Protein AF-0000000080019064 (afdb_homodimer)

Secondary structure (DSSP, 8-state):
-------------PEEEE-TTS-EEEEEE-SSS-EEEEEEES--GGG--GGGTTHHHHHHHHTTS--SSS-TTHHHHHHHHTT-EEEEEE-SS-EEEEEEE-GGGHHHHHHHHHHHHHS----HHHHHHHHHHHHHHHHHHHT-HHHHHHHHHHHHH-SSSGGGS-SS--HHHHHH--HHHHHHHHHHH--GGGEEEEEEESS-HHHHHHHHHHHHHHH--------PPPP-PPPPPPPSS-EEEEEE-TT-SSEEEEEEEEEE-GGGGGGTHHHHHHHHHHHSSTTSHHIIIIIIIS--EEEEEEEEEE-SSEEEEEEEEEE-GGGHHHHHHHHHHHHHHHHHSPPPHHHHHHHHHHHHHHHHHTTSSHHHHHHHHHHHHHHTS-SHHHHTHHHHHHT--HHHHHHHHHHH--TTS-EEEEEE--/-------------PEEEE-TTS-EEEEEE-SSS-EEEEEEES--GGG--GGGTTHHHHHHHHTTS--SSS-TTHHHHHHHHTT-EEEEEE-SS-EEEEEEE-GGGHHHHHHHHHHHHHS----HHHHHHHHHHHHHHHHHHHT-HHHHHHHHHHHHH-SSSGGGS-SS--HHHHHH--HHHHHHHHHHH--GGGEEEEEEESS-HHHHHHHHHHHHHHH--------PPPP-PPPPPPPSS-EEEEEE-TT-SSEEEEEEEEEE-GGGGGGTHHHHHHHHHHHSSTTSHHIIIIIIIS---SEEEEEEEE-SSEEEEEEEEEE-GGGHHHHHHHHHHHHHHHHHSPPPHHHHHHHHHHHHHHHHHTTSSHHHHHHHHHHHHHHTS-SHHHHTHHHHHHT--HHHHHHHHHHH--TTS-EEEEEE--

Radius of gyration: 27.3 Å; Cα contacts (8 Å, |Δi|>4): 1750; chains: 2; bounding box: 77×73×59 Å

Nearest PDB structures (foldseek):
  8iao-assembly1_Aa  TM=9.321E-01  e=4.683E-34  Mus musculus
  8iao-assembly1_AA  TM=9.351E-01  e=6.986E-33  Mus musculus
  8ic5-assembly1_Aa  TM=9.391E-01  e=1.857E-32  Mus musculus
  8ic5-assembly1_AA  TM=9.286E-01  e=1.393E-32  Mus musculus
  1hr8-assembly5_E  TM=8.886E-01  e=1.824E-25  Saccharomyces cerevisiae

InterPro domains:
  IPR001431 Peptidase M16, zinc-binding site [PS00143] (44-67)
  IPR007863 Peptidase M16, C-terminal [PF05193] (177-358)
  IPR011249 Metalloenzyme, LuxS/M16 peptidase-like [SSF63411] (14-221)
  IPR011249 Metalloenzyme, LuxS/M16 peptidase-like [SSF63411] (249-425)
  IPR011765 Peptidase M16, N-terminal [PF00675] (27-170)
  IPR050361 Mitochondrial Processing Peptidase/Ubiquinol-cytochrome c Reductase Complex [PTHR11851] (15-423)

Structure (mmCIF, N/CA/C/O backbone):
data_AF-0000000080019064-model_v1
#
loop_
_entity.id
_entity.type
_entity.pdbx_description
1 polymer 'Insulinase family protein'
#
loop_
_atom_site.group_PDB
_atom_site.id
_atom_site.type_symbol
_atom_site.label_atom_id
_atom_site.label_alt_id
_atom_site.label_comp_id
_atom_site.label_asym_id
_atom_site.label_entity_id
_atom_site.label_seq_id
_atom_site.pdbx_PDB_ins_code
_atom_site.Cartn_x
_atom_site.Cartn_y
_atom_site.Cartn_z
_atom_site.occupancy
_atom_site.B_iso_or_equiv
_atom_site.auth_seq_id
_atom_site.auth_comp_id
_atom_site.auth_asym_id
_atom_site.auth_atom_id
_atom_site.pdbx_PDB_model_num
ATOM 1 N N . MET A 1 1 ? -31.516 -6.898 30.344 1 21.09 1 MET A N 1
ATOM 2 C CA . MET A 1 1 ? -30.219 -7.547 30.281 1 21.09 1 MET A CA 1
ATOM 3 C C . MET A 1 1 ? -29.141 -6.559 29.859 1 21.09 1 MET A C 1
ATOM 5 O O . MET A 1 1 ? -29.25 -5.914 28.812 1 21.09 1 MET A O 1
ATOM 9 N N . THR A 1 2 ? -28.391 -5.973 30.703 1 25.16 2 THR A N 1
ATOM 10 C CA . THR A 1 2 ? -27.422 -4.891 30.609 1 25.16 2 THR A CA 1
ATOM 11 C C . THR A 1 2 ? -26.297 -5.258 29.641 1 25.16 2 THR A C 1
ATOM 13 O O . THR A 1 2 ? -25.641 -6.281 29.812 1 25.16 2 THR A O 1
ATOM 16 N N . SER A 1 3 ? -26.422 -4.988 28.406 1 30.47 3 SER A N 1
ATOM 17 C CA . SER A 1 3 ? -25.453 -5.238 27.344 1 30.47 3 SER A CA 1
ATOM 18 C C . SER A 1 3 ? -24.031 -4.965 27.812 1 30.47 3 SER A C 1
ATOM 20 O O . SER A 1 3 ? -23.703 -3.857 28.25 1 30.47 3 SER A O 1
ATOM 22 N N . THR A 1 4 ? -23.453 -5.867 28.516 1 35.69 4 THR A N 1
ATOM 23 C CA . THR A 1 4 ? -22.094 -5.848 29.047 1 35.69 4 THR A CA 1
ATOM 24 C C . THR A 1 4 ? -21.094 -5.402 27.969 1 35.69 4 THR A C 1
ATOM 26 O O . THR A 1 4 ? -20.969 -6.051 26.938 1 35.69 4 THR A O 1
ATOM 29 N N . LEU A 1 5 ? -20.938 -4.18 27.828 1 37.5 5 LEU A N 1
ATOM 30 C CA . LEU A 1 5 ? -19.891 -3.561 27.031 1 37.5 5 LEU A CA 1
ATOM 31 C C . LEU A 1 5 ? -18.547 -4.281 27.219 1 37.5 5 LEU A C 1
ATOM 33 O O . LEU A 1 5 ? -18.016 -4.328 28.328 1 37.5 5 LEU A O 1
ATOM 37 N N . VAL A 1 6 ? -18.359 -5.289 26.688 1 40.19 6 VAL A N 1
ATOM 38 C CA . VAL A 1 6 ? -17.062 -5.961 26.719 1 40.19 6 VAL A CA 1
ATOM 39 C C . VAL A 1 6 ? -15.938 -4.93 26.656 1 40.19 6 VAL A C 1
ATOM 41 O O . VAL A 1 6 ? -15.836 -4.172 25.688 1 40.19 6 VAL A O 1
ATOM 44 N N . LYS A 1 7 ? -15.391 -4.434 27.828 1 46.19 7 LYS A N 1
ATOM 45 C CA . LYS A 1 7 ? -14.258 -3.521 27.953 1 46.19 7 LYS A CA 1
ATOM 46 C C . LYS A 1 7 ? -13.023 -4.078 27.25 1 46.19 7 LYS A C 1
ATOM 48 O O . LYS A 1 7 ? -12.602 -5.203 27.516 1 46.19 7 LYS A O 1
ATOM 53 N N . PHE A 1 8 ? -12.695 -3.576 26.156 1 55.03 8 PHE A N 1
ATOM 54 C CA . PHE A 1 8 ? -11.461 -3.963 25.484 1 55.03 8 PHE A CA 1
ATOM 55 C C . PHE A 1 8 ? -10.25 -3.656 26.359 1 55.03 8 PHE A C 1
ATOM 57 O O . PHE A 1 8 ? -10.148 -2.564 26.922 1 55.03 8 PHE A O 1
ATOM 64 N N . PRO A 1 9 ? -9.594 -4.719 26.969 1 59.22 9 PRO A N 1
ATOM 65 C CA . PRO A 1 9 ? -8.375 -4.391 27.719 1 59.22 9 PRO A CA 1
ATOM 66 C C . PRO A 1 9 ? -7.473 -3.408 26.969 1 59.22 9 PRO A C 1
ATOM 68 O O . PRO A 1 9 ? -7.414 -3.432 25.734 1 59.22 9 PRO A O 1
ATOM 71 N N . ARG A 1 10 ? -7.082 -2.418 27.656 1 70.06 10 ARG A N 1
ATOM 72 C CA . ARG A 1 10 ? -6.238 -1.379 27.078 1 70.06 10 ARG A CA 1
ATOM 73 C C . ARG A 1 10 ? -4.918 -1.962 26.578 1 70.06 10 ARG A C 1
ATOM 75 O O . ARG A 1 10 ? -4.133 -2.492 27.359 1 70.06 10 ARG A O 1
ATOM 82 N N . LEU A 1 11 ? -4.785 -2.008 25.219 1 71.12 11 LEU A N 1
ATOM 83 C CA . LEU A 1 11 ? -3.59 -2.52 24.562 1 71.12 11 LEU A CA 1
ATOM 84 C C . LEU A 1 11 ? -2.43 -1.536 24.703 1 71.12 11 LEU A C 1
ATOM 86 O O . LEU A 1 11 ? -1.265 -1.931 24.625 1 71.12 11 LEU A O 1
ATOM 90 N N . ASN A 1 12 ? -2.809 -0.335 25.062 1 80.25 12 ASN A N 1
ATOM 91 C CA . ASN A 1 12 ? -1.862 0.77 24.938 1 80.25 12 ASN A CA 1
ATOM 92 C C . ASN A 1 12 ? -1.61 1.436 26.297 1 80.25 12 ASN A C 1
ATOM 94 O O . ASN A 1 12 ? -2.553 1.729 27.031 1 80.25 12 ASN A O 1
ATOM 98 N N . ALA A 1 13 ? -0.424 1.607 26.688 1 86.5 13 ALA A N 1
ATOM 99 C CA . ALA A 1 13 ? -0.074 2.311 27.922 1 86.5 13 ALA A CA 1
ATOM 100 C C . ALA A 1 13 ? 1.113 3.244 27.688 1 86.5 13 ALA A C 1
ATOM 102 O O . ALA A 1 13 ? 2.148 3.109 28.344 1 86.5 13 ALA A O 1
ATOM 103 N N . PRO A 1 14 ? 0.865 4.223 26.828 1 95.06 14 PRO A N 1
ATOM 104 C CA . PRO A 1 14 ? 1.975 5.148 26.594 1 95.06 14 PRO A CA 1
ATOM 105 C C . PRO A 1 14 ? 2.18 6.133 27.734 1 95.06 14 PRO A C 1
ATOM 107 O O . PRO A 1 14 ? 1.25 6.391 28.5 1 95.06 14 PRO A O 1
ATOM 110 N N . LYS A 1 15 ? 3.406 6.594 27.906 1 97.06 15 LYS A N 1
ATOM 111 C CA . LYS A 1 15 ? 3.719 7.684 28.828 1 97.06 15 LYS A CA 1
ATOM 112 C C . LYS A 1 15 ? 3.838 9.016 28.078 1 97.06 15 LYS A C 1
ATOM 114 O O . LYS A 1 15 ? 4.523 9.102 27.062 1 97.06 15 LYS A O 1
ATOM 119 N N . LEU A 1 16 ? 3.105 9.961 28.594 1 96.75 16 LEU A N 1
ATOM 120 C CA . LEU A 1 16 ? 3.166 11.312 28.031 1 96.75 16 LEU A CA 1
ATOM 121 C C . LEU A 1 16 ? 4.047 12.211 28.906 1 96.75 16 LEU A C 1
ATOM 123 O O . LEU A 1 16 ? 3.91 12.227 30.125 1 96.75 16 LEU A O 1
ATOM 127 N N . HIS A 1 17 ? 5.027 12.836 28.266 1 96.69 17 HIS A N 1
ATOM 128 C CA . HIS A 1 17 ? 5.941 13.75 28.938 1 96.69 17 HIS A CA 1
ATOM 129 C C . HIS A 1 17 ? 6.023 15.086 28.203 1 96.69 17 HIS A C 1
ATOM 131 O O . HIS A 1 17 ? 6.352 15.125 27.016 1 96.69 17 HIS A O 1
ATOM 137 N N . ARG A 1 18 ? 5.781 16.141 28.906 1 95 18 ARG A N 1
ATOM 138 C CA . ARG A 1 18 ? 5.859 17.484 28.312 1 95 18 ARG A CA 1
ATOM 139 C C . ARG A 1 18 ? 7.117 18.203 28.766 1 95 18 ARG A C 1
ATOM 141 O O . ARG A 1 18 ? 7.422 18.234 29.953 1 95 18 ARG A O 1
ATOM 148 N N . LEU A 1 19 ? 7.781 18.766 27.844 1 93.69 19 LEU A N 1
ATOM 149 C CA . LEU A 1 19 ? 8.969 19.547 28.156 1 93.69 19 LEU A CA 1
ATOM 150 C C . LEU A 1 19 ? 8.602 21 28.422 1 93.69 19 LEU A C 1
ATOM 152 O O . LEU A 1 19 ? 7.543 21.469 28 1 93.69 19 LEU A O 1
ATOM 156 N N . PRO A 1 20 ? 9.492 21.75 29.031 1 90.38 20 PRO A N 1
ATOM 157 C CA . PRO A 1 20 ? 9.211 23.156 29.344 1 90.38 20 PRO A CA 1
ATOM 158 C C . PRO A 1 20 ? 9.047 24.016 28.094 1 90.38 20 PRO A C 1
ATOM 160 O O . PRO A 1 20 ? 8.312 25 28.109 1 90.38 20 PRO A O 1
ATOM 163 N N . ASN A 1 21 ? 9.625 23.641 27.078 1 88.81 21 ASN A N 1
ATOM 164 C CA . ASN A 1 21 ? 9.555 24.438 25.859 1 88.81 21 ASN A CA 1
ATOM 165 C C . ASN A 1 21 ? 8.289 24.156 25.062 1 88.81 21 ASN A C 1
ATOM 167 O O . ASN A 1 21 ? 8.102 24.703 23.969 1 88.81 21 ASN A O 1
ATOM 171 N N . GLY A 1 22 ? 7.492 23.234 25.578 1 91.19 22 GLY A N 1
ATOM 172 C CA . GLY A 1 22 ? 6.199 22.984 24.953 1 91.19 22 GLY A CA 1
ATOM 173 C C . GLY A 1 22 ? 6.164 21.703 24.141 1 91.19 22 GLY A C 1
ATOM 174 O O . GLY A 1 22 ? 5.098 21.266 23.719 1 91.19 22 GLY A O 1
ATOM 175 N N . LEU A 1 23 ? 7.309 21.062 23.969 1 94.56 23 LEU A N 1
ATOM 176 C CA . LEU A 1 23 ? 7.367 19.797 23.234 1 94.56 23 LEU A CA 1
ATOM 177 C C . LEU A 1 23 ? 6.688 18.688 24 1 94.56 23 LEU A C 1
ATOM 179 O O . LEU A 1 23 ? 6.863 18.562 25.219 1 94.56 23 LEU A O 1
ATOM 183 N N . THR A 1 24 ? 5.855 17.922 23.297 1 96.94 24 THR A N 1
ATOM 184 C CA . THR A 1 24 ? 5.23 16.75 23.891 1 96.94 24 THR A CA 1
ATOM 185 C C . THR A 1 24 ? 5.949 15.477 23.438 1 96.94 24 THR A C 1
ATOM 187 O O . THR A 1 24 ? 6.203 15.281 22.25 1 96.94 24 THR A O 1
ATOM 190 N N . ILE A 1 25 ? 6.301 14.625 24.391 1 98.31 25 ILE A N 1
ATOM 191 C CA . ILE A 1 25 ? 6.918 13.336 24.109 1 98.31 25 ILE A CA 1
ATOM 192 C C . ILE A 1 25 ? 5.98 12.211 24.547 1 98.31 25 ILE A C 1
ATOM 194 O O . ILE A 1 25 ? 5.449 12.234 25.656 1 98.31 25 ILE A O 1
ATOM 198 N N . ILE A 1 26 ? 5.699 11.312 23.672 1 98.5 26 ILE A N 1
ATOM 199 C CA . ILE A 1 26 ? 4.949 10.102 23.969 1 98.5 26 ILE A CA 1
ATOM 200 C C . ILE A 1 26 ? 5.844 8.883 23.766 1 98.5 26 ILE A C 1
ATOM 202 O O . ILE A 1 26 ? 6.469 8.727 22.719 1 98.5 26 ILE A O 1
ATOM 206 N N . ALA A 1 27 ? 5.93 8.039 24.781 1 98.38 27 ALA A N 1
ATOM 207 C CA . ALA A 1 27 ? 6.816 6.883 24.703 1 98.38 27 ALA A CA 1
ATOM 208 C C . ALA A 1 27 ? 6.117 5.621 25.203 1 98.38 27 ALA A C 1
ATOM 210 O O . ALA A 1 27 ? 5.355 5.668 26.172 1 98.38 27 ALA A O 1
ATOM 211 N N . GLU A 1 28 ? 6.375 4.555 24.562 1 97.19 28 GLU A N 1
ATOM 212 C CA . GLU A 1 28 ? 5.883 3.244 24.969 1 97.19 28 GLU A CA 1
ATOM 213 C C . GLU A 1 28 ? 6.883 2.146 24.625 1 97.19 28 GLU A C 1
ATOM 215 O O . GLU A 1 28 ? 7.477 2.164 23.547 1 97.19 28 GLU A O 1
ATOM 220 N N . GLN A 1 29 ? 7.055 1.278 25.609 1 95.94 29 GLN A N 1
ATOM 221 C CA . GLN A 1 29 ? 7.922 0.135 25.344 1 95.94 29 GLN A CA 1
ATOM 222 C C . GLN A 1 29 ? 7.133 -1.025 24.75 1 95.94 29 GLN A C 1
ATOM 224 O O . GLN A 1 29 ? 6.023 -1.324 25.188 1 95.94 29 GLN A O 1
ATOM 229 N N . MET A 1 30 ? 7.656 -1.568 23.688 1 89.56 30 MET A N 1
ATOM 230 C CA . MET A 1 30 ? 7.141 -2.781 23.047 1 89.56 30 MET A CA 1
ATOM 231 C C . MET A 1 30 ? 8.258 -3.795 22.828 1 89.56 30 MET A C 1
ATOM 233 O O . MET A 1 30 ? 9.359 -3.432 22.422 1 89.56 30 MET A O 1
ATOM 237 N N . PRO A 1 31 ? 7.973 -5.059 23.094 1 85.81 31 PRO A N 1
ATOM 238 C CA . PRO A 1 31 ? 9.023 -6.074 22.984 1 85.81 31 PRO A CA 1
ATOM 239 C C . PRO A 1 31 ? 9.234 -6.543 21.547 1 85.81 31 PRO A C 1
ATOM 241 O O . PRO A 1 31 ? 9.109 -7.738 21.266 1 85.81 31 PRO A O 1
ATOM 244 N N . ILE A 1 32 ? 9.469 -5.668 20.719 1 81 32 ILE A N 1
ATOM 245 C CA . ILE A 1 32 ? 9.797 -5.898 19.312 1 81 32 ILE A CA 1
ATOM 246 C C . ILE A 1 32 ? 11.164 -5.293 19 1 81 32 ILE A C 1
ATOM 248 O O . ILE A 1 32 ? 11.508 -4.227 19.516 1 81 32 ILE A O 1
ATOM 252 N N . ASP A 1 33 ? 11.93 -5.93 18.25 1 85.44 33 ASP A N 1
ATOM 253 C CA . ASP A 1 33 ? 13.312 -5.523 18.031 1 85.44 33 ASP A CA 1
ATOM 254 C C . ASP A 1 33 ? 13.398 -4.34 17.078 1 85.44 33 ASP A C 1
ATOM 256 O O . ASP A 1 33 ? 14.156 -4.371 16.109 1 85.44 33 ASP A O 1
ATOM 260 N N . ALA A 1 34 ? 12.641 -3.359 17.312 1 90.5 34 ALA A N 1
ATOM 261 C CA . ALA A 1 34 ? 12.609 -2.109 16.562 1 90.5 34 ALA A CA 1
ATOM 262 C C . ALA A 1 34 ? 12.156 -0.949 17.438 1 90.5 34 ALA A C 1
ATOM 264 O O . ALA A 1 34 ? 11.484 -1.155 18.453 1 90.5 34 ALA A O 1
ATOM 265 N N . VAL A 1 35 ? 12.609 0.172 17.109 1 96 35 VAL A N 1
ATOM 266 C CA . VAL A 1 35 ? 12.125 1.406 17.719 1 96 35 VAL A CA 1
ATOM 267 C C . VAL A 1 35 ? 11.75 2.41 16.625 1 96 35 VAL A C 1
ATOM 269 O O . VAL A 1 35 ? 12.523 2.646 15.695 1 96 35 VAL A O 1
ATOM 272 N N . ASN A 1 36 ? 10.531 2.898 16.75 1 97.25 36 ASN A N 1
ATOM 273 C CA . ASN A 1 36 ? 10.078 3.953 15.844 1 97.25 36 ASN A CA 1
ATOM 274 C C . ASN A 1 36 ? 10.062 5.312 16.547 1 97.25 36 ASN A C 1
ATOM 276 O O . ASN A 1 36 ? 9.555 5.438 17.656 1 97.25 36 ASN A O 1
ATOM 280 N N . LEU A 1 37 ? 10.672 6.219 15.93 1 98.5 37 LEU A N 1
ATOM 281 C CA . LEU A 1 37 ? 10.531 7.621 16.312 1 98.5 37 LEU A CA 1
ATOM 282 C C . LEU A 1 37 ? 9.805 8.398 15.219 1 98.5 37 LEU A C 1
ATOM 284 O O . LEU A 1 37 ? 10.219 8.398 14.055 1 98.5 37 LEU A O 1
ATOM 288 N N . SER A 1 38 ? 8.758 9.008 15.625 1 98.31 38 SER A N 1
ATOM 289 C CA . SER A 1 38 ? 7.992 9.844 14.711 1 98.31 38 SER A CA 1
ATOM 290 C C . SER A 1 38 ? 7.809 11.25 15.266 1 98.31 38 SER A C 1
ATOM 292 O O . SER A 1 38 ? 7.395 11.422 16.422 1 98.31 38 SER A O 1
ATOM 294 N N . LEU A 1 39 ? 8.18 12.219 14.5 1 98.25 39 LEU A N 1
ATOM 295 C CA . LEU A 1 39 ? 7.957 13.625 14.828 1 98.25 39 LEU A CA 1
ATOM 296 C C . LEU A 1 39 ? 6.762 14.18 14.055 1 98.25 39 LEU A C 1
ATOM 298 O O . LEU A 1 39 ? 6.812 14.297 12.836 1 98.25 39 LEU A O 1
ATOM 302 N N . TRP A 1 40 ? 5.758 14.484 14.805 1 98.12 40 TRP A N 1
ATOM 303 C CA . TRP A 1 40 ? 4.523 14.992 14.211 1 98.12 40 TRP A CA 1
ATOM 304 C C . TRP A 1 40 ? 4.414 16.5 14.398 1 98.12 40 TRP A C 1
ATOM 306 O O . TRP A 1 40 ? 4.52 17 15.516 1 98.12 40 TRP A O 1
ATOM 316 N N . ILE A 1 41 ? 4.238 17.219 13.328 1 96.81 41 ILE A N 1
ATOM 317 C CA . ILE A 1 41 ? 4.047 18.656 13.328 1 96.81 41 ILE A CA 1
ATOM 318 C C . ILE A 1 41 ? 2.605 19 12.953 1 96.81 41 ILE A C 1
ATOM 320 O O . ILE A 1 41 ? 2.096 18.516 11.938 1 96.81 41 ILE A O 1
ATOM 324 N N . ASN A 1 42 ? 1.938 19.766 13.734 1 94.62 42 ASN A N 1
ATOM 325 C CA . ASN A 1 42 ? 0.553 20.141 13.461 1 94.62 42 ASN A CA 1
ATOM 326 C C . ASN A 1 42 ? 0.462 21.203 12.367 1 94.62 42 ASN A C 1
ATOM 328 O O . ASN A 1 42 ? -0.277 22.172 12.5 1 94.62 42 ASN A O 1
ATOM 332 N N . VAL A 1 43 ? 1.306 21.047 11.398 1 93.12 43 VAL A N 1
ATOM 333 C CA . VAL A 1 43 ? 1.382 21.938 10.25 1 93.12 43 VAL A CA 1
ATOM 334 C C . VAL A 1 43 ? 1.283 21.141 8.953 1 93.12 43 VAL A C 1
ATOM 336 O O . VAL A 1 43 ? 2.053 20.188 8.75 1 93.12 43 VAL A O 1
ATOM 339 N N . GLY A 1 44 ? 0.329 21.453 8.125 1 95.69 44 GLY A N 1
ATOM 340 C CA . GLY A 1 44 ? 0.165 20.906 6.793 1 95.69 44 GLY A CA 1
ATOM 341 C C . GLY A 1 44 ? -0.179 21.953 5.75 1 95.69 44 GLY A C 1
ATOM 342 O O . GLY A 1 44 ? 0.099 23.141 5.941 1 95.69 44 GLY A O 1
ATOM 343 N N . SER A 1 45 ? -0.665 21.562 4.676 1 96.38 45 SER A N 1
ATOM 344 C CA . SER A 1 45 ? -0.937 22.484 3.576 1 96.38 45 SER A CA 1
ATOM 345 C C . SER A 1 45 ? -2.104 23.422 3.906 1 96.38 45 SER A C 1
ATOM 347 O O . SER A 1 45 ? -2.287 24.453 3.258 1 96.38 45 SER A O 1
ATOM 349 N N . ALA A 1 46 ? -2.912 23.062 4.938 1 94.38 46 ALA A N 1
ATOM 350 C CA . ALA A 1 46 ? -4.078 23.875 5.297 1 94.38 46 ALA A CA 1
ATOM 351 C C . ALA A 1 46 ? -3.66 25.234 5.828 1 94.38 46 ALA A C 1
ATOM 353 O O . ALA A 1 46 ? -4.43 26.203 5.766 1 94.38 46 ALA A O 1
ATOM 354 N N . LEU A 1 47 ? -2.471 25.359 6.328 1 92.12 47 LEU A N 1
ATOM 355 C CA . LEU A 1 47 ? -2.004 26.609 6.934 1 92.12 47 LEU A CA 1
ATOM 356 C C . LEU A 1 47 ? -1.433 27.547 5.879 1 92.12 47 LEU A C 1
ATOM 358 O O . LEU A 1 47 ? -1.191 28.719 6.156 1 92.12 47 LEU A O 1
ATOM 362 N N . GLU A 1 48 ? -1.292 27.047 4.73 1 94.19 48 GLU A N 1
ATOM 363 C CA . GLU A 1 48 ? -0.69 27.828 3.66 1 94.19 48 GLU A CA 1
ATOM 364 C C . GLU A 1 48 ? -1.666 28.891 3.131 1 94.19 48 GLU A C 1
ATOM 366 O O . GLU A 1 48 ? -2.883 28.688 3.186 1 94.19 48 GLU A O 1
ATOM 371 N N . THR A 1 49 ? -1.097 30.016 2.676 1 92.44 49 THR A N 1
ATOM 372 C CA . THR A 1 49 ? -1.877 30.906 1.816 1 92.44 49 THR A CA 1
ATOM 373 C C . THR A 1 49 ? -1.876 30.391 0.377 1 92.44 49 THR A C 1
ATOM 375 O O . THR A 1 49 ? -1.094 29.516 0.025 1 92.44 49 THR A O 1
ATOM 378 N N . ASP A 1 50 ? -2.768 30.938 -0.407 1 93.19 50 ASP A N 1
ATOM 379 C CA . ASP A 1 50 ? -2.828 30.547 -1.812 1 93.19 50 ASP A CA 1
ATOM 380 C C . ASP A 1 50 ? -1.495 30.812 -2.512 1 93.19 50 ASP A C 1
ATOM 382 O O . ASP A 1 50 ? -1.078 30.031 -3.371 1 93.19 50 ASP A O 1
ATOM 386 N N . ALA A 1 51 ? -0.817 31.812 -2.072 1 95 51 ALA A N 1
ATOM 387 C CA . ALA A 1 51 ? 0.389 32.281 -2.752 1 95 51 ALA A CA 1
ATOM 388 C C . ALA A 1 51 ? 1.556 31.328 -2.516 1 95 51 ALA A C 1
ATOM 390 O O . ALA A 1 51 ? 2.535 31.328 -3.264 1 95 51 ALA A O 1
ATOM 391 N N . ILE A 1 52 ? 1.392 30.5 -1.503 1 96.75 52 ILE A N 1
ATOM 392 C CA . ILE A 1 52 ? 2.516 29.609 -1.221 1 96.75 52 ILE A CA 1
ATOM 393 C C . ILE A 1 52 ? 2.025 28.172 -1.132 1 96.75 52 ILE A C 1
ATOM 395 O O . ILE A 1 52 ? 2.633 27.344 -0.447 1 96.75 52 ILE A O 1
ATOM 399 N N . ASN A 1 53 ? 0.892 27.891 -1.752 1 97.06 53 ASN A N 1
ATOM 400 C CA . ASN A 1 53 ? 0.363 26.531 -1.74 1 97.06 53 ASN A CA 1
ATOM 401 C C . ASN A 1 53 ? 1.384 25.531 -2.27 1 97.06 53 ASN A C 1
ATOM 403 O O . ASN A 1 53 ? 1.912 25.703 -3.369 1 97.06 53 ASN A O 1
ATOM 407 N N . GLY A 1 54 ? 1.619 24.5 -1.474 1 97.88 54 GLY A N 1
ATOM 408 C CA . GLY A 1 54 ? 2.607 23.484 -1.779 1 97.88 54 GLY A CA 1
ATOM 409 C C . GLY A 1 54 ? 3.859 23.594 -0.931 1 97.88 54 GLY A C 1
ATOM 410 O O . GLY A 1 54 ? 4.738 22.734 -0.997 1 97.88 54 GLY A O 1
ATOM 411 N N . MET A 1 55 ? 3.865 24.562 -0.064 1 97.81 55 MET A N 1
ATOM 412 C CA . MET A 1 55 ? 5.039 24.891 0.738 1 97.81 55 MET A CA 1
ATOM 413 C C . MET A 1 55 ? 5.348 23.781 1.732 1 97.81 55 MET A C 1
ATOM 415 O O . MET A 1 55 ? 6.5 23.359 1.866 1 97.81 55 MET A O 1
ATOM 419 N N . ALA A 1 56 ? 4.332 23.297 2.418 1 97.94 56 ALA A N 1
ATOM 420 C CA . ALA A 1 56 ? 4.543 22.281 3.451 1 97.94 56 ALA A CA 1
ATOM 421 C C . ALA A 1 56 ? 5.148 21.016 2.861 1 97.94 56 ALA A C 1
ATOM 423 O O . ALA A 1 56 ? 6.102 20.469 3.414 1 97.94 56 ALA A O 1
ATOM 424 N N . HIS A 1 57 ? 4.609 20.594 1.747 1 98.19 57 HIS A N 1
ATOM 425 C CA . HIS A 1 57 ? 5.133 19.406 1.075 1 98.19 57 HIS A CA 1
ATOM 426 C C . HIS A 1 57 ? 6.547 19.656 0.555 1 98.19 57 HIS A C 1
ATOM 428 O O . HIS A 1 57 ? 7.414 18.781 0.674 1 98.19 57 HIS A O 1
ATOM 434 N N . PHE A 1 58 ? 6.766 20.781 -0.017 1 98.12 58 PHE A N 1
ATOM 435 C CA . PHE A 1 58 ? 8.094 21.141 -0.514 1 98.12 58 PHE A CA 1
ATOM 436 C C . PHE A 1 58 ? 9.102 21.188 0.625 1 98.12 58 PHE A C 1
ATOM 438 O O . PHE A 1 58 ? 10.219 20.672 0.488 1 98.12 58 PHE A O 1
ATOM 445 N N . LEU A 1 59 ? 8.703 21.734 1.702 1 97.94 59 LEU A N 1
ATOM 446 C CA . LEU A 1 59 ? 9.555 21.766 2.885 1 97.94 59 LEU A CA 1
ATOM 447 C C . LEU A 1 59 ? 9.891 20.359 3.359 1 97.94 59 LEU A C 1
ATOM 449 O O . LEU A 1 59 ? 11.016 20.094 3.795 1 97.94 59 LEU A O 1
ATOM 453 N N . GLU A 1 60 ? 8.938 19.484 3.322 1 97.56 60 GLU A N 1
ATOM 454 C CA . GLU A 1 60 ? 9.164 18.094 3.688 1 97.56 60 GLU A CA 1
ATOM 455 C C . GLU A 1 60 ? 10.359 17.516 2.939 1 97.56 60 GLU A C 1
ATOM 457 O O . GLU A 1 60 ? 11.18 16.797 3.523 1 97.56 60 GLU A O 1
ATOM 462 N N . HIS A 1 61 ? 10.461 17.859 1.667 1 93.94 61 HIS A N 1
ATOM 463 C CA . HIS A 1 61 ? 11.609 17.438 0.875 1 93.94 61 HIS A CA 1
ATOM 464 C C . HIS A 1 61 ? 12.891 18.109 1.36 1 93.94 61 HIS A C 1
ATOM 466 O O . HIS A 1 61 ? 13.945 17.469 1.429 1 93.94 61 HIS A O 1
ATOM 472 N N . MET A 1 62 ? 12.812 19.328 1.703 1 96 62 MET A N 1
ATOM 473 C CA . MET A 1 62 ? 13.969 20.188 1.941 1 96 62 MET A CA 1
ATOM 474 C C . MET A 1 62 ? 14.57 19.922 3.318 1 96 62 MET A C 1
ATOM 476 O O . MET A 1 62 ? 15.727 20.25 3.57 1 96 62 MET A O 1
ATOM 480 N N . ILE A 1 63 ? 13.797 19.312 4.16 1 95.44 63 ILE A N 1
ATOM 481 C CA . ILE A 1 63 ? 14.227 19.094 5.535 1 95.44 63 ILE A CA 1
ATOM 482 C C . ILE A 1 63 ? 15.461 18.188 5.551 1 95.44 63 ILE A C 1
ATOM 484 O O . ILE A 1 63 ? 16.312 18.328 6.43 1 95.44 63 ILE A O 1
ATOM 488 N N . PHE A 1 64 ? 15.664 17.438 4.531 1 92.06 64 PHE A N 1
ATOM 489 C CA . PHE A 1 64 ? 16.719 16.438 4.512 1 92.06 64 PHE A CA 1
ATOM 490 C C . PHE A 1 64 ? 17.953 16.953 3.793 1 92.06 64 PHE A C 1
ATOM 492 O O . PHE A 1 64 ? 18.938 16.234 3.643 1 92.06 64 PHE A O 1
ATOM 499 N N . LYS A 1 65 ? 17.891 18.234 3.383 1 92.25 65 LYS A N 1
ATOM 500 C CA . LYS A 1 65 ? 18.969 18.75 2.555 1 92.25 65 LYS A CA 1
ATOM 501 C C . LYS A 1 65 ? 20.047 19.406 3.412 1 92.25 65 LYS A C 1
ATOM 503 O O . LYS A 1 65 ? 20.844 20.203 2.916 1 92.25 65 LYS A O 1
ATOM 508 N N . GLY A 1 66 ? 20.047 19.172 4.738 1 91.5 66 GLY A N 1
ATOM 509 C CA . GLY A 1 66 ? 21.188 19.531 5.57 1 91.5 66 GLY A CA 1
ATOM 510 C C . GLY A 1 66 ? 20.828 20.484 6.695 1 91.5 66 GLY A C 1
ATOM 511 O O . GLY A 1 66 ? 19.75 21.094 6.676 1 91.5 66 GLY A O 1
ATOM 512 N N . THR A 1 67 ? 21.641 20.453 7.664 1 94.75 67 THR A N 1
ATOM 513 C CA . THR A 1 67 ? 21.656 21.375 8.805 1 94.75 67 THR A CA 1
ATOM 514 C C . THR A 1 67 ? 23.047 21.938 9.023 1 94.75 67 THR A C 1
ATOM 516 O O . THR A 1 67 ? 23.938 21.781 8.18 1 94.75 67 THR A O 1
ATOM 519 N N . GLU A 1 68 ? 23.219 22.703 10.047 1 91.19 68 GLU A N 1
ATOM 520 C CA . GLU A 1 68 ? 24.562 23.188 10.398 1 91.19 68 GLU A CA 1
ATOM 521 C C . GLU A 1 68 ? 25.484 22.016 10.742 1 91.19 68 GLU A C 1
ATOM 523 O O . GLU A 1 68 ? 26.688 22.078 10.492 1 91.19 68 GLU A O 1
ATOM 528 N N . GLN A 1 69 ? 24.938 20.922 11.156 1 91 69 GLN A N 1
ATOM 529 C CA . GLN A 1 69 ? 25.734 19.797 11.633 1 91 69 GLN A CA 1
ATOM 530 C C . GLN A 1 69 ? 25.812 18.703 10.586 1 91 69 GLN A C 1
ATOM 532 O O . GLN A 1 69 ? 26.703 17.859 10.625 1 91 69 GLN A O 1
ATOM 537 N N . LEU A 1 70 ? 24.859 18.672 9.703 1 93.38 70 LEU A N 1
ATOM 538 C CA . LEU A 1 70 ? 24.766 17.625 8.703 1 93.38 70 LEU A CA 1
ATOM 539 C C . LEU A 1 70 ? 24.734 18.203 7.293 1 93.38 70 LEU A C 1
ATOM 541 O O . LEU A 1 70 ? 23.875 19.031 6.977 1 93.38 70 LEU A O 1
ATOM 545 N N . ILE A 1 71 ? 25.625 17.75 6.473 1 90.75 71 ILE A N 1
ATOM 546 C CA . ILE A 1 71 ? 25.609 18.188 5.082 1 90.75 71 ILE A CA 1
ATOM 547 C C . ILE A 1 71 ? 24.547 17.391 4.316 1 90.75 71 ILE A C 1
ATOM 549 O O . ILE A 1 71 ? 24.094 16.344 4.773 1 90.75 71 ILE A O 1
ATOM 553 N N . SER A 1 72 ? 24.188 17.922 3.172 1 87 72 SER A N 1
ATOM 554 C CA . SER A 1 72 ? 23.156 17.266 2.361 1 87 72 SER A CA 1
ATOM 555 C C . SER A 1 72 ? 23.516 15.82 2.064 1 87 72 SER A C 1
ATOM 557 O O . SER A 1 72 ? 24.641 15.523 1.691 1 87 72 SER A O 1
ATOM 559 N N . GLY A 1 73 ? 22.609 14.953 2.346 1 86.44 73 GLY A N 1
ATOM 560 C CA . GLY A 1 73 ? 22.812 13.539 2.064 1 86.44 73 GLY A CA 1
ATOM 561 C C . GLY A 1 73 ? 23.375 12.773 3.246 1 86.44 73 GLY A C 1
ATOM 562 O O . GLY A 1 73 ? 23.281 11.539 3.293 1 86.44 73 GLY A O 1
ATOM 563 N N . GLU A 1 74 ? 23.953 13.43 4.172 1 90.75 74 GLU A N 1
ATOM 564 C CA . GLU A 1 74 ? 24.609 12.773 5.301 1 90.75 74 GLU A CA 1
ATOM 565 C C . GLU A 1 74 ? 23.594 12.07 6.195 1 90.75 74 GLU A C 1
ATOM 567 O O . GLU A 1 74 ? 23.844 10.977 6.695 1 90.75 74 GLU A O 1
ATOM 572 N N . PHE A 1 75 ? 22.5 12.719 6.445 1 92.94 75 PHE A N 1
ATOM 573 C CA . PHE A 1 75 ? 21.438 12.117 7.262 1 92.94 75 PHE A CA 1
ATOM 574 C C . PHE A 1 75 ? 21.016 10.773 6.695 1 92.94 75 PHE A C 1
ATOM 576 O O . PHE A 1 75 ? 21.047 9.758 7.398 1 92.94 75 PHE A O 1
ATOM 583 N N . GLU A 1 76 ? 20.641 10.734 5.426 1 89.75 76 GLU A N 1
ATOM 584 C CA . GLU A 1 76 ? 20.203 9.5 4.77 1 89.75 76 GLU A CA 1
ATOM 585 C C . GLU A 1 76 ? 21.297 8.438 4.816 1 89.75 76 GLU A C 1
ATOM 587 O O . GLU A 1 76 ? 21.016 7.258 5.035 1 89.75 76 GLU A O 1
ATOM 592 N N . ARG A 1 77 ? 22.484 8.93 4.609 1 88.69 77 ARG A N 1
ATOM 593 C CA . ARG A 1 77 ? 23.609 8 4.633 1 88.69 77 ARG A CA 1
ATOM 594 C C . ARG A 1 77 ? 23.75 7.336 6 1 88.69 77 ARG A C 1
ATOM 596 O O . ARG A 1 77 ? 23.875 6.113 6.094 1 88.69 77 ARG A O 1
ATOM 603 N N . ARG A 1 78 ? 23.672 8.078 7.02 1 92.31 78 ARG A N 1
ATOM 604 C CA . ARG A 1 78 ? 23.828 7.559 8.375 1 92.31 78 ARG A CA 1
ATOM 605 C C . ARG A 1 78 ? 22.688 6.629 8.742 1 92.31 78 ARG A C 1
ATOM 607 O O . ARG A 1 78 ? 22.891 5.605 9.398 1 92.31 78 ARG A O 1
ATOM 614 N N . ILE A 1 79 ? 21.5 6.961 8.336 1 92.94 79 ILE A N 1
ATOM 615 C CA . ILE A 1 79 ? 20.328 6.137 8.594 1 92.94 79 ILE A CA 1
ATOM 616 C C . ILE A 1 79 ? 20.453 4.801 7.863 1 92.94 79 ILE A C 1
ATOM 618 O O . ILE A 1 79 ? 20.312 3.736 8.469 1 92.94 79 ILE A O 1
ATOM 622 N N . GLU A 1 80 ? 20.797 4.891 6.613 1 87.56 80 GLU A N 1
ATOM 623 C CA . GLU A 1 80 ? 20.859 3.699 5.773 1 87.56 80 GLU A CA 1
ATOM 624 C C . GLU A 1 80 ? 22.047 2.818 6.152 1 87.56 80 GLU A C 1
ATOM 626 O O . GLU A 1 80 ? 21.969 1.592 6.059 1 87.56 80 GLU A O 1
ATOM 631 N N . GLU A 1 81 ? 23.125 3.432 6.559 1 88.38 81 GLU A N 1
ATOM 632 C CA . GLU A 1 81 ? 24.297 2.686 6.988 1 88.38 81 GLU A CA 1
ATOM 633 C C . GLU A 1 81 ? 23.984 1.779 8.172 1 88.38 81 GLU A C 1
ATOM 635 O O . GLU A 1 81 ? 24.609 0.736 8.352 1 88.38 81 GLU A O 1
ATOM 640 N N . ARG A 1 82 ? 23 2.193 8.914 1 90.69 82 ARG A N 1
ATOM 641 C CA . ARG A 1 82 ? 22.609 1.404 10.078 1 90.69 82 ARG A CA 1
ATOM 642 C C . ARG A 1 82 ? 21.422 0.517 9.766 1 90.69 82 ARG A C 1
ATOM 644 O O . ARG A 1 82 ? 20.859 -0.124 10.656 1 90.69 82 ARG A O 1
ATOM 651 N N . GLY A 1 83 ? 21.016 0.543 8.555 1 87.75 83 GLY A N 1
ATOM 652 C CA . GLY A 1 83 ? 19.906 -0.291 8.125 1 87.75 83 GLY A CA 1
ATOM 653 C C . GLY A 1 83 ? 18.547 0.238 8.57 1 87.75 83 GLY A C 1
ATOM 654 O O . GLY A 1 83 ? 17.547 -0.477 8.508 1 87.75 83 GLY A O 1
ATOM 655 N N . ALA A 1 84 ? 18.547 1.396 9.062 1 91.69 84 ALA A N 1
ATOM 656 C CA . ALA A 1 84 ? 17.297 2.021 9.492 1 91.69 84 ALA A CA 1
ATOM 657 C C . ALA A 1 84 ? 16.5 2.523 8.289 1 91.69 84 ALA A C 1
ATOM 659 O O . ALA A 1 84 ? 17 2.559 7.168 1 91.69 84 ALA A O 1
ATOM 660 N N . VAL A 1 85 ? 15.227 2.748 8.586 1 89.94 85 VAL A N 1
ATOM 661 C CA . VAL A 1 85 ? 14.336 3.248 7.547 1 89.94 85 VAL A CA 1
ATOM 662 C C . VAL A 1 85 ? 13.805 4.629 7.938 1 89.94 85 VAL A C 1
ATOM 664 O O . VAL A 1 85 ? 13.516 4.879 9.109 1 89.94 85 VAL A O 1
ATOM 667 N N . THR A 1 86 ? 13.742 5.465 6.953 1 92.62 86 THR A N 1
ATOM 668 C CA . THR A 1 86 ? 13.211 6.805 7.188 1 92.62 86 THR A CA 1
ATOM 669 C C . THR A 1 86 ? 12.188 7.176 6.121 1 92.62 86 THR A C 1
ATOM 671 O O . THR A 1 86 ? 12.25 6.684 4.996 1 92.62 86 THR A O 1
ATOM 674 N N . ASN A 1 87 ? 11.242 7.93 6.555 1 92.69 87 ASN A N 1
ATOM 675 C CA . ASN A 1 87 ? 10.227 8.453 5.645 1 92.69 87 ASN A CA 1
ATOM 676 C C . ASN A 1 87 ? 9.508 9.664 6.238 1 92.69 87 ASN A C 1
ATOM 678 O O . ASN A 1 87 ? 9.844 10.109 7.332 1 92.69 87 ASN A O 1
ATOM 682 N N . ALA A 1 88 ? 8.711 10.266 5.445 1 96.38 88 ALA A N 1
ATOM 683 C CA . ALA A 1 88 ? 7.91 11.414 5.863 1 96.38 88 ALA A CA 1
ATOM 684 C C . ALA A 1 88 ? 6.594 11.469 5.094 1 96.38 88 ALA A C 1
ATOM 686 O O . ALA A 1 88 ? 6.395 10.711 4.141 1 96.38 88 ALA A O 1
ATOM 687 N N . ALA A 1 89 ? 5.699 12.227 5.621 1 96.81 89 ALA A N 1
ATOM 688 C CA . ALA A 1 89 ? 4.43 12.453 4.938 1 96.81 89 ALA A CA 1
ATOM 689 C C . ALA A 1 89 ? 3.852 13.82 5.297 1 96.81 89 ALA A C 1
ATOM 691 O O . ALA A 1 89 ? 3.951 14.266 6.445 1 96.81 89 ALA A O 1
ATOM 692 N N . THR A 1 90 ? 3.223 14.469 4.277 1 97.69 90 THR A N 1
ATOM 693 C CA . THR A 1 90 ? 2.553 15.758 4.453 1 97.69 90 THR A CA 1
ATOM 694 C C . THR A 1 90 ? 1.065 15.641 4.137 1 97.69 90 THR A C 1
ATOM 696 O O . THR A 1 90 ? 0.687 15.062 3.111 1 97.69 90 THR A O 1
ATOM 699 N N . SER A 1 91 ? 0.281 16.031 5.062 1 97.12 91 SER A N 1
ATOM 700 C CA . SER A 1 91 ? -1.162 16.094 4.859 1 97.12 91 SER A CA 1
ATOM 701 C C . SER A 1 91 ? -1.654 17.547 4.902 1 97.12 91 SER A C 1
ATOM 703 O O . SER A 1 91 ? -0.852 18.484 4.902 1 97.12 91 SER A O 1
ATOM 705 N N . GLN A 1 92 ? -2.949 17.75 4.859 1 96.38 92 GLN A N 1
ATOM 706 C CA . GLN A 1 92 ? -3.535 19.078 4.992 1 96.38 92 GLN A CA 1
ATOM 707 C C . GLN A 1 92 ? -3.348 19.625 6.406 1 96.38 92 GLN A C 1
ATOM 709 O O . GLN A 1 92 ? -3.111 20.828 6.59 1 96.38 92 GLN A O 1
ATOM 714 N N . ASP A 1 93 ? -3.346 18.734 7.398 1 96.5 93 ASP A N 1
ATOM 715 C CA . ASP A 1 93 ? -3.422 19.219 8.773 1 96.5 93 ASP A CA 1
ATOM 716 C C . ASP A 1 93 ? -2.135 18.922 9.539 1 96.5 93 ASP A C 1
ATOM 718 O O . ASP A 1 93 ? -1.925 19.438 10.633 1 96.5 93 ASP A O 1
ATOM 722 N N . TYR A 1 94 ? -1.267 18.078 8.953 1 97.12 94 TYR A N 1
ATOM 723 C CA . TYR A 1 94 ? -0.049 17.734 9.672 1 97.12 94 TYR A CA 1
ATOM 724 C C . TYR A 1 94 ? 1.054 17.312 8.711 1 97.12 94 TYR A C 1
ATOM 726 O O . TYR A 1 94 ? 0.79 17.047 7.535 1 97.12 94 TYR A O 1
ATOM 734 N N . THR A 1 95 ? 2.246 17.328 9.141 1 98 95 THR A N 1
ATOM 735 C CA . THR A 1 95 ? 3.43 16.719 8.539 1 98 95 THR A CA 1
ATOM 736 C C . THR A 1 95 ? 4.156 15.844 9.555 1 98 95 THR A C 1
ATOM 738 O O . THR A 1 95 ? 4.219 16.188 10.742 1 98 95 THR A O 1
ATOM 741 N N . HIS A 1 96 ? 4.59 14.711 9.156 1 97.5 96 HIS A N 1
ATOM 742 C CA . HIS A 1 96 ? 5.359 13.922 10.109 1 97.5 96 HIS A CA 1
ATOM 743 C C . HIS A 1 96 ? 6.566 13.266 9.445 1 97.5 96 HIS A C 1
ATOM 745 O O . HIS A 1 96 ? 6.555 13.016 8.242 1 97.5 96 HIS A O 1
ATOM 751 N N . TYR A 1 97 ? 7.602 13.078 10.227 1 97.75 97 TYR A N 1
ATOM 752 C CA . TYR A 1 97 ? 8.875 12.461 9.883 1 97.75 97 TYR A CA 1
ATOM 753 C C . TYR A 1 97 ? 9.188 11.297 10.812 1 97.75 97 TYR A C 1
ATOM 755 O O . TYR A 1 97 ? 8.984 11.391 12.023 1 97.75 97 TYR A O 1
ATOM 763 N N . TYR A 1 98 ? 9.664 10.195 10.188 1 97.12 98 TYR A N 1
ATOM 764 C CA . TYR A 1 98 ? 9.922 9.109 11.133 1 97.12 98 TYR A CA 1
ATOM 765 C C . TYR A 1 98 ? 11.141 8.297 10.703 1 97.12 98 TYR A C 1
ATOM 767 O O . TYR A 1 98 ? 11.531 8.32 9.531 1 97.12 98 TYR A O 1
ATOM 775 N N . ILE A 1 99 ? 11.719 7.621 11.664 1 96.56 99 ILE A N 1
ATOM 776 C CA . ILE A 1 99 ? 12.734 6.594 11.453 1 96.56 99 ILE A CA 1
ATOM 777 C C . ILE A 1 99 ? 12.375 5.34 12.242 1 96.56 99 ILE A C 1
ATOM 779 O O . ILE A 1 99 ? 11.766 5.422 13.312 1 96.56 99 ILE A O 1
ATOM 783 N N . THR A 1 100 ?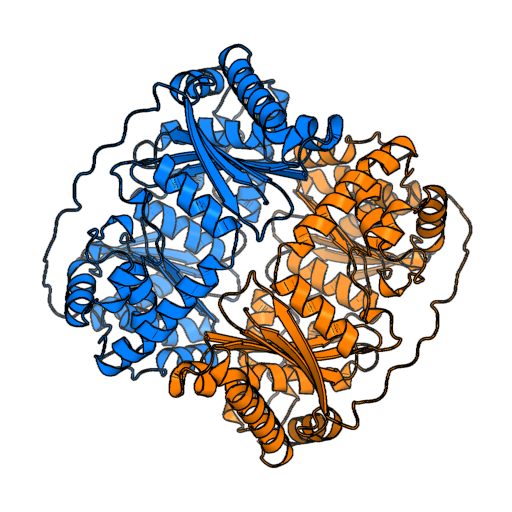 12.602 4.262 11.742 1 94.75 100 THR A N 1
ATOM 784 C CA . THR A 1 100 ? 12.562 2.977 12.43 1 94.75 100 THR A CA 1
ATOM 785 C C . THR A 1 100 ? 13.945 2.33 12.453 1 94.75 100 THR A C 1
ATOM 787 O O . THR A 1 100 ? 14.586 2.182 11.406 1 94.75 100 THR A O 1
ATOM 790 N N . THR A 1 101 ? 14.367 2.012 13.594 1 94.81 101 THR A N 1
ATOM 791 C CA . THR A 1 101 ? 15.727 1.513 13.758 1 94.81 101 THR A CA 1
ATOM 792 C C . THR A 1 101 ? 15.75 0.334 14.727 1 94.81 101 THR A C 1
ATOM 794 O O . THR A 1 101 ? 14.773 0.086 15.438 1 94.81 101 THR A O 1
ATOM 797 N N . ALA A 1 102 ? 16.891 -0.366 14.656 1 92 102 ALA A N 1
ATOM 798 C CA . ALA A 1 102 ? 17.156 -1.312 15.742 1 92 102 ALA A CA 1
ATOM 799 C C . ALA A 1 102 ? 17.328 -0.588 17.078 1 92 102 ALA A C 1
ATOM 801 O O . ALA A 1 102 ? 17.844 0.535 17.109 1 92 102 ALA A O 1
ATOM 802 N N . PRO A 1 103 ? 16.922 -1.266 18.172 1 94.62 103 PRO A N 1
ATOM 803 C CA . PRO A 1 103 ? 17.016 -0.619 19.484 1 94.62 103 PRO A CA 1
ATOM 804 C C . PRO A 1 103 ? 18.438 -0.14 19.797 1 94.62 103 PRO A C 1
ATOM 806 O O . PRO A 1 103 ? 18.609 0.962 20.328 1 94.62 103 PRO A O 1
ATOM 809 N N . LYS A 1 104 ? 19.438 -0.871 19.359 1 94.12 104 LYS A N 1
ATOM 810 C CA . LYS A 1 104 ? 20.812 -0.553 19.703 1 94.12 104 LYS A CA 1
ATOM 811 C C . LYS A 1 104 ? 21.281 0.728 19 1 94.12 104 LYS A C 1
ATOM 813 O O . LYS A 1 104 ? 22.203 1.392 19.469 1 94.12 104 LYS A O 1
ATOM 818 N N . ASP A 1 105 ? 20.625 1.082 17.938 1 95.38 105 ASP A N 1
ATOM 819 C CA . ASP A 1 105 ? 21.062 2.219 17.141 1 95.38 105 ASP A CA 1
ATOM 820 C C . ASP A 1 105 ? 20.219 3.457 17.438 1 95.38 105 ASP A C 1
ATOM 822 O O . ASP A 1 105 ? 20.5 4.539 16.906 1 95.38 105 ASP A O 1
ATOM 826 N N . PHE A 1 106 ? 19.234 3.369 18.266 1 97.19 106 PHE A N 1
ATOM 827 C CA . PHE A 1 106 ? 18.266 4.43 18.484 1 97.19 106 PHE A CA 1
ATOM 828 C C . PHE A 1 106 ? 18.938 5.68 19.047 1 97.19 106 PHE A C 1
ATOM 830 O O . PHE A 1 106 ? 18.703 6.785 18.547 1 97.19 106 PHE A O 1
ATOM 837 N N . ALA A 1 107 ? 19.766 5.539 20.031 1 97.06 107 ALA A N 1
ATOM 838 C CA . ALA A 1 107 ? 20.406 6.664 20.703 1 97.06 107 ALA A CA 1
ATOM 839 C C . ALA A 1 107 ? 21.266 7.473 19.75 1 97.06 107 ALA A C 1
ATOM 841 O O . ALA A 1 107 ? 21.406 8.688 19.891 1 97.06 107 ALA A O 1
ATOM 842 N N . ASP A 1 108 ? 21.797 6.82 18.719 1 96 108 ASP A N 1
ATOM 843 C CA . ASP A 1 108 ? 22.672 7.484 17.75 1 96 108 ASP A CA 1
ATOM 844 C C . ASP A 1 108 ? 21.859 8.156 16.656 1 96 108 ASP A C 1
ATOM 846 O O . ASP A 1 108 ? 22.266 9.195 16.125 1 96 108 ASP A O 1
ATOM 850 N N . LEU A 1 109 ? 20.75 7.59 16.297 1 96.62 109 LEU A N 1
ATOM 851 C CA . LEU A 1 109 ? 20.047 8.023 15.086 1 96.62 109 LEU A CA 1
ATOM 852 C C . LEU A 1 109 ? 18.938 9.016 15.43 1 96.62 109 LEU A C 1
ATOM 854 O O . LEU A 1 109 ? 18.641 9.914 14.641 1 96.62 109 LEU A O 1
ATOM 858 N N . ALA A 1 110 ? 18.328 8.914 16.609 1 97.19 110 ALA A N 1
ATOM 859 C CA . ALA A 1 110 ? 17.219 9.766 17 1 97.19 110 ALA A CA 1
ATOM 860 C C . ALA A 1 110 ? 17.609 11.234 16.984 1 97.19 110 ALA A C 1
ATOM 862 O O . ALA A 1 110 ? 16.891 12.062 16.406 1 97.19 110 ALA A O 1
ATOM 863 N N . PRO A 1 111 ? 18.797 11.609 17.516 1 96.12 111 PRO A N 1
ATOM 864 C CA . PRO A 1 111 ? 19.188 13.023 17.5 1 96.12 111 PRO A CA 1
ATOM 865 C C . PRO A 1 111 ? 19.359 13.57 16.078 1 96.12 111 PRO A C 1
ATOM 867 O O . PRO A 1 111 ? 19.125 14.758 15.852 1 96.12 111 PRO A O 1
ATOM 870 N N . LEU A 1 112 ? 19.719 12.727 15.156 1 95.94 112 LEU A N 1
ATOM 871 C CA . LEU A 1 112 ? 19.875 13.172 13.773 1 95.94 112 LEU A CA 1
ATOM 872 C C . LEU A 1 112 ? 18.531 13.57 13.18 1 95.94 112 LEU A C 1
ATOM 874 O O . LEU A 1 112 ? 18.422 14.594 12.5 1 95.94 112 LEU A O 1
ATOM 878 N N . GLN A 1 113 ? 17.516 12.773 13.453 1 96.19 113 GLN A N 1
ATOM 879 C CA . GLN A 1 113 ? 16.172 13.086 12.984 1 96.19 113 GLN A CA 1
ATOM 880 C C . GLN A 1 113 ? 15.656 14.391 13.594 1 96.19 113 GLN A C 1
ATOM 882 O O . GLN A 1 113 ? 15.039 15.203 12.906 1 96.19 113 GLN A O 1
ATOM 887 N N . ILE A 1 114 ? 15.898 14.508 14.852 1 96.5 114 ILE A N 1
ATOM 888 C CA . ILE A 1 114 ? 15.484 15.719 15.555 1 96.5 114 ILE A CA 1
ATOM 889 C C . ILE A 1 114 ? 16.188 16.938 14.953 1 96.5 114 ILE A C 1
ATOM 891 O O . ILE A 1 114 ? 15.547 17.953 14.695 1 96.5 114 ILE A O 1
ATOM 895 N N . ASP A 1 115 ? 17.422 16.828 14.617 1 95.19 115 ASP A N 1
ATOM 896 C CA . ASP A 1 115 ? 18.219 17.938 14.078 1 95.19 115 ASP A CA 1
ATOM 897 C C . ASP A 1 115 ? 17.703 18.359 12.711 1 95.19 115 ASP A C 1
ATOM 899 O O . ASP A 1 115 ? 17.484 19.547 12.469 1 95.19 115 ASP A O 1
ATOM 903 N N . VAL A 1 116 ? 17.453 17.406 11.836 1 95.5 116 VAL A N 1
ATOM 904 C CA . VAL A 1 116 ? 17.062 17.781 10.477 1 95.5 116 VAL A CA 1
ATOM 905 C C . VAL A 1 116 ? 15.688 18.438 10.5 1 95.5 116 VAL A C 1
ATOM 907 O O . VAL A 1 116 ? 15.406 19.328 9.695 1 95.5 116 VAL A O 1
ATOM 910 N N . VAL A 1 117 ? 14.836 18.047 11.414 1 96.19 117 VAL A N 1
ATOM 911 C CA . VAL A 1 117 ? 13.484 18.609 11.477 1 96.19 117 VAL A CA 1
ATOM 912 C C . VAL A 1 117 ? 13.516 19.984 12.125 1 96.19 117 VAL A C 1
ATOM 914 O O . VAL A 1 117 ? 12.883 20.922 11.648 1 96.19 117 VAL A O 1
ATOM 917 N N . ALA A 1 118 ? 14.336 20.156 13.172 1 94.25 118 ALA A N 1
ATOM 918 C CA . ALA A 1 118 ? 14.328 21.375 13.977 1 94.25 118 ALA A CA 1
ATOM 919 C C . ALA A 1 118 ? 15.25 22.438 13.383 1 94.25 118 ALA A C 1
ATOM 921 O O . ALA A 1 118 ? 15.008 23.641 13.547 1 94.25 118 ALA A O 1
ATOM 922 N N . ASN A 1 119 ? 16.297 22 12.656 1 94.44 119 ASN A N 1
ATOM 923 C CA . ASN A 1 119 ? 17.344 22.953 12.297 1 94.44 119 ASN A CA 1
ATOM 924 C C . ASN A 1 119 ? 17.641 22.922 10.797 1 94.44 119 ASN A C 1
ATOM 926 O O . ASN A 1 119 ? 18.781 23.094 10.383 1 94.44 119 ASN A O 1
ATOM 930 N N . ALA A 1 120 ? 16.688 22.688 10.016 1 95.19 120 ALA A N 1
ATOM 931 C CA . ALA A 1 120 ? 16.906 22.594 8.57 1 95.19 120 ALA A CA 1
ATOM 932 C C . ALA A 1 120 ? 17.516 23.891 8.031 1 95.19 120 ALA A C 1
ATOM 934 O O . ALA A 1 120 ? 17.031 24.984 8.312 1 95.19 120 ALA A O 1
ATOM 935 N N . SER A 1 121 ? 18.578 23.812 7.203 1 94.81 121 SER A N 1
ATOM 936 C CA . SER A 1 121 ? 19.266 24.984 6.68 1 94.81 121 SER A CA 1
ATOM 937 C C . SER A 1 121 ? 18.547 25.562 5.461 1 94.81 121 SER A C 1
ATOM 939 O O . SER A 1 121 ? 18.609 26.766 5.215 1 94.81 121 SER A O 1
ATOM 941 N N . ILE A 1 122 ? 17.953 24.75 4.609 1 96.5 122 ILE A N 1
ATOM 942 C CA . ILE A 1 122 ? 17.234 25.109 3.396 1 96.5 122 ILE A CA 1
ATOM 943 C C . ILE A 1 122 ? 18.125 25.938 2.479 1 96.5 122 ILE A C 1
ATOM 945 O O . ILE A 1 122 ? 17.797 27.078 2.154 1 96.5 122 ILE A O 1
ATOM 949 N N . PRO A 1 123 ? 19.203 25.344 1.998 1 96.12 123 PRO A N 1
ATOM 950 C CA . PRO A 1 123 ? 20.125 26.078 1.138 1 96.12 123 PRO A CA 1
ATOM 951 C C . PRO A 1 123 ? 19.516 26.422 -0.22 1 96.12 123 PRO A C 1
ATOM 953 O O . PRO A 1 123 ? 18.75 25.641 -0.777 1 96.12 123 PRO A O 1
ATOM 956 N N . ASP A 1 124 ? 19.969 27.562 -0.812 1 96.56 124 ASP A N 1
ATOM 957 C CA . ASP A 1 124 ? 19.391 28.062 -2.059 1 96.56 124 ASP A CA 1
ATOM 958 C C . ASP A 1 124 ? 19.609 27.078 -3.201 1 96.56 124 ASP A C 1
ATOM 960 O O . ASP A 1 124 ? 18.703 26.812 -3.984 1 96.56 124 ASP A O 1
ATOM 964 N N . ASP A 1 125 ? 20.797 26.625 -3.279 1 93.19 125 ASP A N 1
ATOM 965 C CA . ASP A 1 125 ? 21.141 25.75 -4.391 1 93.19 125 ASP A CA 1
ATOM 966 C C . ASP A 1 125 ? 20.328 24.453 -4.336 1 93.19 125 ASP A C 1
ATOM 968 O O . ASP A 1 125 ? 19.812 24 -5.355 1 93.19 125 ASP A O 1
ATOM 972 N N . ALA A 1 126 ? 20.219 23.906 -3.156 1 92.88 126 ALA A N 1
ATOM 973 C CA . ALA A 1 126 ? 19.438 22.688 -2.98 1 92.88 126 ALA A CA 1
ATOM 974 C C . ALA A 1 126 ? 17.953 22.953 -3.256 1 92.88 126 ALA A C 1
ATOM 976 O O . ALA A 1 126 ? 17.266 22.094 -3.801 1 92.88 126 ALA A O 1
ATOM 977 N N . PHE A 1 127 ? 17.531 24.109 -2.879 1 95.94 127 PHE A N 1
ATOM 978 C CA . PHE A 1 127 ? 16.141 24.516 -3.105 1 95.94 127 PHE A CA 1
ATOM 979 C C . PHE A 1 127 ? 15.812 24.5 -4.594 1 95.94 127 PHE A C 1
ATOM 981 O O . PHE A 1 127 ? 14.797 23.938 -5 1 95.94 127 PHE A O 1
ATOM 988 N N . GLU A 1 128 ? 16.688 25.016 -5.375 1 94.5 128 GLU A N 1
ATOM 989 C CA . GLU A 1 128 ? 16.438 25.094 -6.812 1 94.5 128 GLU A CA 1
ATOM 990 C C . GLU A 1 128 ? 16.453 23.703 -7.449 1 94.5 128 GLU A C 1
ATOM 992 O O . GLU A 1 128 ? 15.633 23.406 -8.32 1 94.5 128 GLU A O 1
ATOM 997 N N . ARG A 1 129 ? 17.328 22.906 -7.004 1 88.25 129 ARG A N 1
ATOM 998 C CA . ARG A 1 129 ? 17.359 21.531 -7.523 1 88.25 129 ARG A CA 1
ATOM 999 C C . ARG A 1 129 ? 16.109 20.766 -7.141 1 88.25 129 ARG A C 1
ATOM 1001 O O . ARG A 1 129 ? 15.531 20.062 -7.969 1 88.25 129 ARG A O 1
ATOM 1008 N N . GLU A 1 130 ? 15.688 20.922 -5.883 1 92.69 130 GLU A N 1
ATOM 1009 C CA . GLU A 1 130 ? 14.523 20.188 -5.391 1 92.69 130 GLU A CA 1
ATOM 1010 C C . GLU A 1 130 ? 13.234 20.719 -6.031 1 92.69 130 GLU A C 1
ATOM 1012 O O . GLU A 1 130 ? 12.273 19.969 -6.188 1 92.69 130 GLU A O 1
ATOM 1017 N N . ARG A 1 131 ? 13.234 21.984 -6.371 1 94.88 131 ARG A N 1
ATOM 1018 C CA . ARG A 1 131 ? 12.078 22.531 -7.074 1 94.88 131 ARG A CA 1
ATOM 1019 C C . ARG A 1 131 ? 11.766 21.734 -8.336 1 94.88 131 ARG A C 1
ATOM 1021 O O . ARG A 1 131 ? 10.609 21.422 -8.602 1 94.88 131 ARG A O 1
ATOM 1028 N N . LEU A 1 132 ? 12.805 21.375 -9.016 1 89.25 132 LEU A N 1
ATOM 1029 C CA . LEU A 1 132 ? 12.633 20.609 -10.25 1 89.25 132 LEU A CA 1
ATOM 1030 C C . LEU A 1 132 ? 12.047 19.234 -9.961 1 89.25 132 LEU A C 1
ATOM 1032 O O . LEU A 1 132 ? 11.195 18.75 -10.711 1 89.25 132 LEU A O 1
ATOM 1036 N N . VAL A 1 133 ? 12.445 18.672 -8.875 1 86.88 133 VAL A N 1
ATOM 1037 C CA . VAL A 1 133 ? 11.953 17.359 -8.484 1 86.88 133 VAL A CA 1
ATOM 1038 C C . VAL A 1 133 ? 10.469 17.453 -8.125 1 86.88 133 VAL A C 1
ATOM 1040 O O . VAL A 1 133 ? 9.664 16.609 -8.562 1 86.88 133 VAL A O 1
ATOM 1043 N N . VAL A 1 134 ? 10.102 18.438 -7.348 1 93.62 134 VAL A N 1
ATOM 1044 C CA . VAL A 1 134 ? 8.727 18.625 -6.906 1 93.62 134 VAL A CA 1
ATOM 1045 C C . VAL A 1 134 ? 7.832 18.906 -8.117 1 93.62 134 VAL A C 1
ATOM 1047 O O . VAL A 1 134 ? 6.719 18.375 -8.203 1 93.62 134 VAL A O 1
ATOM 1050 N N . LEU A 1 135 ? 8.336 19.719 -9.039 1 93.25 135 LEU A N 1
ATOM 1051 C CA . LEU A 1 135 ? 7.57 20.016 -10.25 1 93.25 135 LEU A CA 1
ATOM 1052 C C . LEU A 1 135 ? 7.316 18.75 -11.055 1 93.25 135 LEU A C 1
ATOM 1054 O O . LEU A 1 135 ? 6.227 18.547 -11.594 1 93.25 135 LEU A O 1
ATOM 1058 N N . GLU A 1 136 ? 8.305 17.922 -11.07 1 86.19 136 GLU A N 1
ATOM 1059 C CA . GLU A 1 136 ? 8.133 16.656 -11.758 1 86.19 136 GLU A CA 1
ATOM 1060 C C . GLU A 1 136 ? 7.129 15.758 -11.031 1 86.19 136 GLU A C 1
ATOM 1062 O O . GLU A 1 136 ? 6.371 15.023 -11.672 1 86.19 136 GLU A O 1
ATOM 1067 N N . GLU A 1 137 ? 7.148 15.766 -9.773 1 88.31 137 GLU A N 1
ATOM 1068 C CA . GLU A 1 137 ? 6.168 15.023 -8.984 1 88.31 137 GLU A CA 1
ATOM 1069 C C . GLU A 1 137 ? 4.75 15.5 -9.273 1 88.31 137 GLU A C 1
ATOM 1071 O O . GLU A 1 137 ? 3.822 14.695 -9.367 1 88.31 137 GLU A O 1
ATOM 1076 N N . ILE A 1 138 ? 4.613 16.75 -9.359 1 93.06 138 ILE A N 1
ATOM 1077 C CA . ILE A 1 138 ? 3.312 17.344 -9.688 1 93.06 138 ILE A CA 1
ATOM 1078 C C . ILE A 1 138 ? 2.861 16.859 -11.062 1 93.06 138 ILE A C 1
ATOM 1080 O O . ILE A 1 138 ? 1.718 16.422 -11.227 1 93.06 138 ILE A O 1
ATOM 1084 N N . ARG A 1 139 ? 3.742 16.844 -12.008 1 88.19 139 ARG A N 1
ATOM 1085 C CA . ARG A 1 139 ? 3.428 16.359 -13.344 1 88.19 139 ARG A CA 1
ATOM 1086 C C . ARG A 1 139 ? 3.033 14.891 -13.32 1 88.19 139 ARG A C 1
ATOM 1088 O O . ARG A 1 139 ? 2.09 14.484 -14.008 1 88.19 139 ARG A O 1
ATOM 1095 N N . ARG A 1 140 ? 3.756 14.156 -12.562 1 85.25 140 ARG A N 1
ATOM 1096 C CA . ARG A 1 140 ? 3.463 12.734 -12.43 1 85.25 140 ARG A CA 1
ATOM 1097 C C . ARG A 1 140 ? 2.09 12.516 -11.805 1 85.25 140 ARG A C 1
ATOM 1099 O O . ARG A 1 140 ? 1.363 11.602 -12.203 1 85.25 140 ARG A O 1
ATOM 1106 N N . SER A 1 141 ? 1.783 13.312 -10.773 1 88.38 141 SER A N 1
ATOM 1107 C CA . SER A 1 141 ? 0.478 13.203 -10.133 1 88.38 141 SER A CA 1
ATOM 1108 C C . SER A 1 141 ? -0.651 13.445 -11.133 1 88.38 141 SER A C 1
ATOM 1110 O O . SER A 1 141 ? -1.72 12.836 -11.023 1 88.38 141 SER A O 1
ATOM 1112 N N . GLU A 1 142 ? -0.409 14.219 -12.125 1 87.69 142 GLU A N 1
ATOM 1113 C CA . GLU A 1 142 ? -1.398 14.516 -13.156 1 87.69 142 GLU A CA 1
ATOM 1114 C C . GLU A 1 142 ? -1.607 13.328 -14.086 1 87.69 142 GLU A C 1
ATOM 1116 O O . GLU A 1 142 ? -2.619 13.25 -14.789 1 87.69 142 GLU A O 1
ATOM 1121 N N . ASP A 1 143 ? -0.675 12.469 -14.031 1 84.81 143 ASP A N 1
ATOM 1122 C CA . ASP A 1 143 ? -0.785 11.266 -14.844 1 84.81 143 ASP A CA 1
ATOM 1123 C C . ASP A 1 143 ? -1.7 10.234 -14.188 1 84.81 143 ASP A C 1
ATOM 1125 O O . ASP A 1 143 ? -2.059 9.234 -14.805 1 84.81 143 ASP A O 1
ATOM 1129 N N . ASN A 1 144 ? -2.125 10.477 -13 1 87.88 144 ASN A N 1
ATOM 1130 C CA . ASN A 1 144 ? -2.939 9.547 -12.227 1 87.88 144 ASN A CA 1
ATOM 1131 C C . ASN A 1 144 ? -4.398 9.984 -12.18 1 87.88 144 ASN A C 1
ATOM 1133 O O . ASN A 1 144 ? -4.734 10.969 -11.508 1 87.88 144 ASN A O 1
ATOM 1137 N N . PRO A 1 145 ? -5.277 9.211 -12.766 1 89 145 PRO A N 1
ATOM 1138 C CA . PRO A 1 145 ? -6.68 9.617 -12.82 1 89 145 PRO A CA 1
ATOM 1139 C C . PRO A 1 145 ? -7.316 9.727 -11.43 1 89 145 PRO A C 1
ATOM 1141 O O . PRO A 1 145 ? -8.203 10.555 -11.219 1 89 145 PRO A O 1
ATOM 1144 N N . ARG A 1 146 ? -6.934 8.859 -10.57 1 91.44 146 ARG A N 1
ATOM 1145 C CA . ARG A 1 146 ? -7.484 8.914 -9.219 1 91.44 146 ARG A CA 1
ATOM 1146 C C . ARG A 1 146 ? -7.164 10.242 -8.547 1 91.44 146 ARG A C 1
ATOM 1148 O O . ARG A 1 146 ? -8.016 10.836 -7.887 1 91.44 146 ARG A O 1
ATOM 1155 N N . ARG A 1 147 ? -5.957 10.703 -8.734 1 92.19 147 ARG A N 1
ATOM 1156 C CA . ARG A 1 147 ? -5.539 11.977 -8.148 1 92.19 147 ARG A CA 1
ATOM 1157 C C . ARG A 1 147 ? -6.273 13.141 -8.797 1 92.19 147 ARG A C 1
ATOM 1159 O O . ARG A 1 147 ? -6.68 14.086 -8.109 1 92.19 147 ARG A O 1
ATOM 1166 N N . ARG A 1 148 ? -6.441 13.078 -10.094 1 92.69 148 ARG A N 1
ATOM 1167 C CA . ARG A 1 148 ? -7.172 14.133 -10.797 1 92.69 148 ARG A CA 1
ATOM 1168 C C . ARG A 1 148 ? -8.625 14.195 -10.328 1 92.69 148 ARG A C 1
ATOM 1170 O O . ARG A 1 148 ? -9.164 15.281 -10.094 1 92.69 148 ARG A O 1
ATOM 1177 N N . THR A 1 149 ? -9.203 13.023 -10.25 1 95.62 149 THR A N 1
ATOM 1178 C CA . THR A 1 149 ? -10.594 12.953 -9.812 1 95.62 149 THR A CA 1
ATOM 1179 C C . THR A 1 149 ? -10.742 13.492 -8.391 1 95.62 149 THR A C 1
ATOM 1181 O O . THR A 1 149 ? -11.664 14.266 -8.109 1 95.62 149 THR A O 1
ATOM 1184 N N . TYR A 1 150 ? -9.859 13.148 -7.578 1 96.44 150 TYR A N 1
ATOM 1185 C CA . TYR A 1 150 ? -9.891 13.609 -6.195 1 96.44 150 TYR A CA 1
ATOM 1186 C C . TYR A 1 150 ? -9.727 15.125 -6.121 1 96.44 150 TYR A C 1
ATOM 1188 O O . TYR A 1 150 ? -10.422 15.789 -5.348 1 96.44 150 TYR A O 1
ATOM 1196 N N . LYS A 1 151 ? -8.836 15.641 -6.855 1 96.12 151 LYS A N 1
ATOM 1197 C CA . LYS A 1 151 ? -8.625 17.078 -6.902 1 96.12 151 LYS A CA 1
ATOM 1198 C C . LYS A 1 151 ? -9.906 17.812 -7.285 1 96.12 151 LYS A C 1
ATOM 1200 O O . LYS A 1 151 ? -10.312 18.766 -6.609 1 96.12 151 LYS A O 1
ATOM 1205 N N . ARG A 1 152 ? -10.57 17.312 -8.305 1 97.06 152 ARG A N 1
ATOM 1206 C CA . ARG A 1 152 ? -11.812 17.938 -8.758 1 97.06 152 ARG A CA 1
ATOM 1207 C C . ARG A 1 152 ? -12.898 17.828 -7.688 1 97.06 152 ARG A C 1
ATOM 1209 O O . ARG A 1 152 ? -13.664 18.781 -7.484 1 97.06 152 ARG A O 1
ATOM 1216 N N . ALA A 1 153 ? -12.922 16.719 -7.016 1 98.06 153 ALA A N 1
ATOM 1217 C CA . ALA A 1 153 ? -13.93 16.5 -5.984 1 98.06 153 ALA A CA 1
ATOM 1218 C C . ALA A 1 153 ? -13.727 17.438 -4.805 1 98.06 153 ALA A C 1
ATOM 1220 O O . ALA A 1 153 ? -14.695 17.969 -4.258 1 98.06 153 ALA A O 1
ATOM 1221 N N . MET A 1 154 ? -12.5 17.672 -4.418 1 97.75 154 MET A N 1
ATOM 1222 C CA . MET A 1 154 ? -12.227 18.547 -3.287 1 97.75 154 MET A CA 1
ATOM 1223 C C . MET A 1 154 ? -12.5 20 -3.652 1 97.75 154 MET A C 1
ATOM 1225 O O . MET A 1 154 ? -13.008 20.766 -2.832 1 97.75 154 MET A O 1
ATOM 1229 N N . GLU A 1 155 ? -12.188 20.359 -4.871 1 96.94 155 GLU A N 1
ATOM 1230 C CA . GLU A 1 155 ? -12.516 21.688 -5.348 1 96.94 155 GLU A CA 1
ATOM 1231 C C . GLU A 1 155 ? -14.023 21.922 -5.316 1 96.94 155 GLU A C 1
ATOM 1233 O O . GLU A 1 155 ? -14.477 23.047 -5.039 1 96.94 155 GLU A O 1
ATOM 1238 N N . MET A 1 156 ? -14.727 20.859 -5.625 1 97.19 156 MET A N 1
ATOM 1239 C CA . MET A 1 156 ? -16.188 20.922 -5.578 1 97.19 156 MET A CA 1
ATOM 1240 C C . MET A 1 156 ? -16.688 20.969 -4.137 1 97.19 156 MET A C 1
ATOM 1242 O O . MET A 1 156 ? -17.594 21.734 -3.811 1 97.19 156 MET A O 1
ATOM 1246 N N . ALA A 1 157 ? -16.078 20.234 -3.279 1 98 157 ALA A N 1
ATOM 1247 C CA . ALA A 1 157 ? -16.547 20.062 -1.902 1 98 157 ALA A CA 1
ATOM 1248 C C . ALA A 1 157 ? -16.375 21.359 -1.104 1 98 157 ALA A C 1
ATOM 1250 O O . ALA A 1 157 ? -17.234 21.719 -0.303 1 98 157 ALA A O 1
ATOM 1251 N N . PHE A 1 158 ? -15.234 22.078 -1.37 1 97.69 158 PHE A N 1
ATOM 1252 C CA . PHE A 1 158 ? -14.945 23.266 -0.591 1 97.69 158 PHE A CA 1
ATOM 1253 C C . PHE A 1 158 ? -14.758 24.484 -1.502 1 97.69 158 PHE A C 1
ATOM 1255 O O . PHE A 1 158 ? -14.039 24.406 -2.498 1 97.69 158 PHE A O 1
ATOM 1262 N N . ALA A 1 159 ? -15.352 25.531 -1.1 1 94.56 159 ALA A N 1
ATOM 1263 C CA . ALA A 1 159 ? -15.219 26.781 -1.856 1 94.56 159 ALA A CA 1
ATOM 1264 C C . ALA A 1 159 ? -14.102 27.656 -1.286 1 94.56 159 ALA A C 1
ATOM 1266 O O . ALA A 1 159 ? -13.391 28.328 -2.033 1 94.56 159 ALA A O 1
ATOM 1267 N N . GLN A 1 160 ? -13.922 27.547 0.02 1 93 160 GLN A N 1
ATOM 1268 C CA . GLN A 1 160 ? -13.023 28.5 0.662 1 93 160 GLN A CA 1
ATOM 1269 C C . GLN A 1 160 ? -11.984 27.797 1.524 1 93 160 GLN A C 1
ATOM 1271 O O . GLN A 1 160 ? -10.828 28.203 1.576 1 93 160 GLN A O 1
ATOM 1276 N N . LEU A 1 161 ? -12.438 26.703 2.164 1 95.25 161 LEU A N 1
ATOM 1277 C CA . LEU A 1 161 ? -11.523 26.047 3.08 1 95.25 161 LEU A CA 1
ATOM 1278 C C . LEU A 1 161 ? -10.289 25.547 2.344 1 95.25 161 LEU A C 1
ATOM 1280 O O . LEU A 1 161 ? -10.367 25.156 1.176 1 95.25 161 LEU A O 1
ATOM 1284 N N . PRO A 1 162 ? -9.172 25.547 3.012 1 95.25 162 PRO A N 1
ATOM 1285 C CA . PRO A 1 162 ? -7.906 25.156 2.377 1 95.25 162 PRO A CA 1
ATOM 1286 C C . PRO A 1 162 ? -7.91 23.719 1.887 1 95.25 162 PRO A C 1
ATOM 1288 O O . PRO A 1 162 ? -7.051 23.328 1.092 1 95.25 162 PRO A O 1
ATOM 1291 N N . TYR A 1 163 ? -8.867 22.969 2.309 1 96.94 163 TYR A N 1
ATOM 1292 C CA . TYR A 1 163 ? -8.93 21.562 1.944 1 96.94 163 TYR A CA 1
ATOM 1293 C C . TYR A 1 163 ? -9.203 21.391 0.454 1 96.94 163 TYR A C 1
ATOM 1295 O O . TYR A 1 163 ? -9.039 20.297 -0.096 1 96.94 163 TYR A O 1
ATOM 1303 N N . ARG A 1 164 ? -9.578 22.469 -0.226 1 96.75 164 ARG A N 1
ATOM 1304 C CA . ARG A 1 164 ? -9.844 22.453 -1.66 1 96.75 164 ARG A CA 1
ATOM 1305 C C . ARG A 1 164 ? -8.547 22.375 -2.457 1 96.75 164 ARG A C 1
ATOM 1307 O O . ARG A 1 164 ? -8.555 22.016 -3.639 1 96.75 164 ARG A O 1
ATOM 1314 N N . ARG A 1 165 ? -7.438 22.703 -1.829 1 96.06 165 ARG A N 1
ATOM 1315 C CA . ARG A 1 165 ? -6.16 22.797 -2.523 1 96.06 165 ARG A CA 1
ATOM 1316 C C . ARG A 1 165 ? -5.363 21.516 -2.404 1 96.06 165 ARG A C 1
ATOM 1318 O O . ARG A 1 165 ? -5.406 20.844 -1.369 1 96.06 165 ARG A O 1
ATOM 1325 N N . PRO A 1 166 ? -4.598 21.234 -3.455 1 95.94 166 PRO A N 1
ATOM 1326 C CA . PRO A 1 166 ? -3.74 20.047 -3.359 1 95.94 166 PRO A CA 1
ATOM 1327 C C . PRO A 1 166 ? -2.564 20.234 -2.406 1 95.94 166 PRO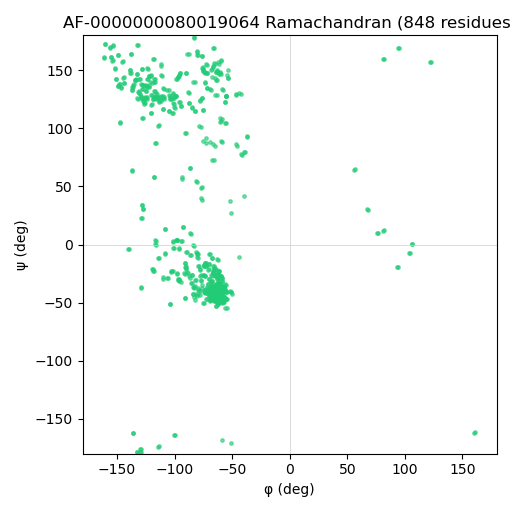 A C 1
ATOM 1329 O O . PRO A 1 166 ? -2.016 21.344 -2.316 1 95.94 166 PRO A O 1
ATOM 1332 N N . VAL A 1 167 ? -2.154 19.188 -1.764 1 97.06 167 VAL A N 1
ATOM 1333 C CA . VAL A 1 167 ? -1.013 19.203 -0.855 1 97.06 167 VAL A CA 1
ATOM 1334 C C . VAL A 1 167 ? 0.261 19.516 -1.631 1 97.06 167 VAL A C 1
ATOM 1336 O O . VAL A 1 167 ? 1.117 20.266 -1.148 1 97.06 167 VAL A O 1
ATOM 1339 N N . LEU A 1 168 ? 0.378 19.062 -2.898 1 96.31 168 LEU A N 1
ATOM 1340 C CA . LEU A 1 168 ? 1.564 19.25 -3.727 1 96.31 168 LEU A CA 1
ATOM 1341 C C . LEU A 1 168 ? 1.663 20.688 -4.223 1 96.31 168 LEU A C 1
ATOM 1343 O O . LEU A 1 168 ? 2.754 21.172 -4.539 1 96.31 168 LEU A O 1
ATOM 1347 N N . GLY A 1 169 ? 0.551 21.406 -4.352 1 96.12 169 GLY A N 1
ATOM 1348 C CA . GLY A 1 169 ? 0.501 22.75 -4.902 1 96.12 169 GLY A CA 1
ATOM 1349 C C . GLY A 1 169 ? 0.485 22.781 -6.418 1 96.12 169 GLY A C 1
ATOM 1350 O O . GLY A 1 169 ? 0.841 21.797 -7.062 1 96.12 169 GLY A O 1
ATOM 1351 N N . PRO A 1 170 ? 0.035 23.891 -6.938 1 95.56 170 PRO A N 1
ATOM 1352 C CA . PRO A 1 170 ? 0.067 24.078 -8.391 1 95.56 170 PRO A CA 1
ATOM 1353 C C . PRO A 1 170 ? 1.469 24.375 -8.914 1 95.56 170 PRO A C 1
ATOM 1355 O O . PRO A 1 170 ? 2.273 25 -8.219 1 95.56 170 PRO A O 1
ATOM 1358 N N . GLN A 1 171 ? 1.677 23.969 -10.148 1 95.5 171 GLN A N 1
ATOM 1359 C CA . GLN A 1 171 ? 2.963 24.203 -10.797 1 95.5 171 GLN A CA 1
ATOM 1360 C C . GLN A 1 171 ? 3.32 25.688 -10.805 1 95.5 171 GLN A C 1
ATOM 1362 O O . GLN A 1 171 ? 4.473 26.047 -10.562 1 95.5 171 GLN A O 1
ATOM 1367 N N . GLU A 1 172 ? 2.379 26.516 -11.047 1 96.56 172 GLU A N 1
ATOM 1368 C CA . GLU A 1 172 ? 2.602 27.953 -11.164 1 96.56 172 GLU A CA 1
ATOM 1369 C C . GLU A 1 172 ? 3.107 28.531 -9.844 1 96.56 172 GLU A C 1
ATOM 1371 O O . GLU A 1 172 ? 4.004 29.375 -9.836 1 96.56 172 GLU A O 1
ATOM 1376 N N . VAL A 1 173 ? 2.572 28.094 -8.789 1 97.5 173 VAL A N 1
ATOM 1377 C CA . VAL A 1 173 ? 2.957 28.625 -7.48 1 97.5 173 VAL A CA 1
ATOM 1378 C C . VAL A 1 173 ? 4.344 28.109 -7.105 1 97.5 173 VAL A C 1
ATOM 1380 O O . VAL A 1 173 ? 5.223 28.891 -6.738 1 97.5 173 VAL A O 1
ATOM 1383 N N . ILE A 1 174 ? 4.59 26.812 -7.258 1 97.94 174 ILE A N 1
ATOM 1384 C CA . ILE A 1 174 ? 5.848 26.172 -6.879 1 97.94 174 ILE A CA 1
ATOM 1385 C C . ILE A 1 174 ? 7 26.797 -7.664 1 97.94 174 ILE A C 1
ATOM 1387 O O . ILE A 1 174 ? 8.086 27 -7.129 1 97.94 174 ILE A O 1
ATOM 1391 N N . SER A 1 175 ? 6.75 27.156 -8.922 1 97.12 175 SER A N 1
ATOM 1392 C CA . SER A 1 175 ? 7.785 27.688 -9.805 1 97.12 175 SER A CA 1
ATOM 1393 C C . SER A 1 175 ? 8.273 29.047 -9.32 1 97.12 175 SER A C 1
ATOM 1395 O O . SER A 1 175 ? 9.383 29.469 -9.648 1 97.12 175 SER A O 1
ATOM 1397 N N . HIS A 1 176 ? 7.531 29.703 -8.492 1 96.75 176 HIS A N 1
ATOM 1398 C CA . HIS A 1 176 ? 7.867 31.078 -8.148 1 96.75 176 HIS A CA 1
ATOM 1399 C C . HIS A 1 176 ? 8.195 31.219 -6.66 1 96.75 176 HIS A C 1
ATOM 1401 O O . HIS A 1 176 ? 8.5 32.312 -6.18 1 96.75 176 HIS A O 1
ATOM 1407 N N . LEU A 1 177 ? 8.133 30.141 -5.953 1 97.75 177 LEU A N 1
ATOM 1408 C CA . LEU A 1 177 ? 8.461 30.188 -4.535 1 97.75 177 LEU A CA 1
ATOM 1409 C C . LEU A 1 177 ? 9.906 30.609 -4.324 1 97.75 177 LEU A C 1
ATOM 1411 O O . LEU A 1 177 ? 10.781 30.297 -5.137 1 97.75 177 LEU A O 1
ATOM 1415 N N . GLN A 1 178 ? 10.156 31.297 -3.217 1 97.62 178 GLN A N 1
ATOM 1416 C CA . GLN A 1 178 ? 11.508 31.719 -2.852 1 97.62 178 GLN A CA 1
ATOM 1417 C C . GLN A 1 178 ? 12 30.969 -1.617 1 97.62 178 GLN A C 1
ATOM 1419 O O . GLN A 1 178 ? 11.227 30.703 -0.694 1 97.62 178 GLN A O 1
ATOM 1424 N N . PRO A 1 179 ? 13.297 30.688 -1.573 1 97.62 179 PRO A N 1
ATOM 1425 C CA . PRO A 1 179 ? 13.844 29.938 -0.434 1 97.62 179 PRO A CA 1
ATOM 1426 C C . PRO A 1 179 ? 13.578 30.641 0.9 1 97.62 179 PRO A C 1
ATOM 1428 O O . PRO A 1 179 ? 13.305 29.969 1.902 1 97.62 179 PRO A O 1
ATOM 1431 N N . GLN A 1 180 ? 13.641 31.953 0.826 1 97.38 180 GLN A N 1
ATOM 1432 C CA . GLN A 1 180 ? 13.445 32.688 2.07 1 97.38 180 GLN A CA 1
ATOM 1433 C C . GLN A 1 180 ? 12.031 32.469 2.613 1 97.38 180 GLN A C 1
ATOM 1435 O O . GLN A 1 180 ? 11.828 32.438 3.828 1 97.38 180 GLN A O 1
ATOM 1440 N N . GLN A 1 181 ? 11.031 32.375 1.777 1 97.25 181 GLN A N 1
ATOM 1441 C CA . GLN A 1 181 ? 9.664 32.094 2.207 1 97.25 181 GLN A CA 1
ATOM 1442 C C . GLN A 1 181 ? 9.586 30.781 2.961 1 97.25 181 GLN A C 1
ATOM 1444 O O . GLN A 1 181 ? 8.844 30.656 3.939 1 97.25 181 GLN A O 1
ATOM 1449 N N . MET A 1 182 ? 10.367 29.828 2.49 1 97.94 182 MET A N 1
ATOM 1450 C CA . MET A 1 182 ? 10.375 28.516 3.129 1 97.94 182 MET A CA 1
ATOM 1451 C C . MET A 1 182 ? 11.07 28.562 4.484 1 97.94 182 MET A C 1
ATOM 1453 O O . MET A 1 182 ? 10.617 27.953 5.449 1 97.94 182 MET A O 1
ATOM 1457 N N . ARG A 1 183 ? 12.203 29.312 4.531 1 97.06 183 ARG A N 1
ATOM 1458 C CA . ARG A 1 183 ? 12.898 29.484 5.801 1 97.06 183 ARG A CA 1
ATOM 1459 C C . ARG A 1 183 ? 11.984 30.141 6.836 1 97.06 183 ARG A C 1
ATOM 1461 O O . ARG A 1 183 ? 11.969 29.734 7.996 1 97.06 183 ARG A O 1
ATOM 1468 N N . ASP A 1 184 ? 11.242 31.109 6.363 1 95.25 184 ASP A N 1
ATOM 1469 C CA . ASP A 1 184 ? 10.305 31.781 7.25 1 95.25 184 ASP A CA 1
ATOM 1470 C C . ASP A 1 184 ? 9.203 30.828 7.719 1 95.25 184 ASP A C 1
ATOM 1472 O O . ASP A 1 184 ? 8.82 30.844 8.891 1 95.25 184 ASP A O 1
ATOM 1476 N N . PHE A 1 185 ? 8.688 30.062 6.781 1 95.31 185 PHE A N 1
ATOM 1477 C CA . PHE A 1 185 ? 7.652 29.078 7.098 1 95.31 185 PHE A CA 1
ATOM 1478 C C . PHE A 1 185 ? 8.148 28.078 8.141 1 95.31 185 PHE A C 1
ATOM 1480 O O . PHE A 1 185 ? 7.461 27.812 9.133 1 95.31 185 PHE A O 1
ATOM 1487 N N . HIS A 1 186 ? 9.32 27.547 7.953 1 96.12 186 HIS A N 1
ATOM 1488 C CA . HIS A 1 186 ? 9.938 26.609 8.883 1 96.12 186 HIS A CA 1
ATOM 1489 C C . HIS A 1 186 ? 10.141 27.25 10.258 1 96.12 186 HIS A C 1
ATOM 1491 O O . HIS A 1 186 ? 9.734 26.688 11.273 1 96.12 186 HIS A O 1
ATOM 1497 N N . ALA A 1 187 ? 10.719 28.422 10.258 1 93.44 187 ALA A N 1
ATOM 1498 C CA . ALA A 1 187 ? 11.031 29.125 11.5 1 93.44 187 ALA A CA 1
ATOM 1499 C C . ALA A 1 187 ? 9.758 29.438 12.289 1 93.44 187 ALA A C 1
ATOM 1501 O O . ALA A 1 187 ? 9.773 29.422 13.523 1 93.44 187 ALA A O 1
ATOM 1502 N N . THR A 1 188 ? 8.758 29.672 11.57 1 91.81 188 THR A N 1
ATOM 1503 C CA . THR A 1 188 ? 7.504 30.062 12.203 1 91.81 188 THR A CA 1
ATOM 1504 C C . THR A 1 188 ? 6.785 28.859 12.789 1 91.81 188 THR A C 1
ATOM 1506 O O . THR A 1 188 ? 6.316 28.891 13.93 1 91.81 188 THR A O 1
ATOM 1509 N N . TRP A 1 189 ? 6.773 27.781 12.016 1 92.62 189 TRP A N 1
ATOM 1510 C CA . TRP A 1 189 ? 5.801 26.734 12.344 1 92.62 189 TRP A CA 1
ATOM 1511 C C . TRP A 1 189 ? 6.484 25.531 12.977 1 92.62 189 TRP A C 1
ATOM 1513 O O . TRP A 1 189 ? 5.844 24.75 13.688 1 92.62 189 TRP A O 1
ATOM 1523 N N . TYR A 1 190 ? 7.715 25.266 12.672 1 93.94 190 TYR A N 1
ATOM 1524 C CA . TYR A 1 190 ? 8.414 24.109 13.234 1 93.94 190 TYR A CA 1
ATOM 1525 C C . TYR A 1 190 ? 9.055 24.453 14.57 1 93.94 190 TYR A C 1
ATOM 1527 O O . TYR A 1 190 ? 10.273 24.422 14.711 1 93.94 190 TYR A O 1
ATOM 1535 N N . GLN A 1 191 ? 8.172 24.734 15.547 1 91.06 191 GLN A N 1
ATOM 1536 C CA . GLN A 1 191 ? 8.555 25.078 16.922 1 91.06 191 GLN A CA 1
ATOM 1537 C C . GLN A 1 191 ? 8.141 23.969 17.891 1 91.06 191 GLN A C 1
ATOM 1539 O O . GLN A 1 191 ? 7.184 23.234 17.641 1 91.06 191 GLN A O 1
ATOM 1544 N N . PRO A 1 192 ? 8.82 23.891 18.984 1 91.62 192 PRO A N 1
ATOM 1545 C CA . PRO A 1 192 ? 8.594 22.797 19.938 1 91.62 192 PRO A CA 1
ATOM 1546 C C . PRO A 1 192 ? 7.121 22.641 20.328 1 91.62 192 PRO A C 1
ATOM 1548 O O . PRO A 1 192 ? 6.605 21.516 20.375 1 91.62 192 PRO A O 1
ATOM 1551 N N . PRO A 1 193 ? 6.383 23.734 20.531 1 90.75 193 PRO A N 1
ATOM 1552 C CA . PRO A 1 193 ? 4.98 23.531 20.906 1 90.75 193 PRO A CA 1
ATOM 1553 C C . PRO A 1 193 ? 4.152 22.875 19.812 1 90.75 193 PRO A C 1
ATOM 1555 O O . PRO A 1 193 ? 3.084 22.328 20.094 1 90.75 193 PRO A O 1
ATOM 1558 N N . SER A 1 194 ? 4.617 22.938 18.594 1 93 194 SER A N 1
ATOM 1559 C CA . SER A 1 194 ? 3.885 22.375 17.469 1 93 194 SER A CA 1
ATOM 1560 C C . SER A 1 194 ? 4.34 20.953 17.156 1 93 194 SER A C 1
ATOM 1562 O O . SER A 1 194 ? 3.84 20.312 16.219 1 93 194 SER A O 1
ATOM 1564 N N . ILE A 1 195 ? 5.242 20.438 17.953 1 95.94 195 ILE A N 1
ATOM 1565 C CA . ILE A 1 195 ? 5.836 19.156 17.641 1 95.94 195 ILE A CA 1
ATOM 1566 C C . ILE A 1 195 ? 5.465 18.141 18.719 1 95.94 195 ILE A C 1
ATOM 1568 O O . ILE A 1 195 ? 5.547 18.422 19.906 1 95.94 195 ILE A O 1
ATOM 1572 N N . THR A 1 196 ? 4.988 17 18.344 1 97.88 196 THR A N 1
ATOM 1573 C CA . THR A 1 196 ? 4.824 15.812 19.172 1 97.88 196 THR A CA 1
ATOM 1574 C C . THR A 1 196 ? 5.812 14.727 18.75 1 97.88 196 THR A C 1
ATOM 1576 O O . THR A 1 196 ? 5.77 14.242 17.609 1 97.88 196 THR A O 1
ATOM 1579 N N . ALA A 1 197 ? 6.691 14.375 19.641 1 98.5 197 ALA A N 1
ATOM 1580 C CA . ALA A 1 197 ? 7.633 13.281 19.391 1 98.5 197 ALA A CA 1
ATOM 1581 C C . ALA A 1 197 ? 7.121 11.969 19.984 1 98.5 197 ALA A C 1
ATOM 1583 O O . ALA A 1 197 ? 6.848 11.891 21.188 1 98.5 197 ALA A O 1
ATOM 1584 N N . VAL A 1 198 ? 6.98 10.977 19.141 1 98.62 198 VAL A N 1
ATOM 1585 C CA . VAL A 1 198 ? 6.477 9.68 19.594 1 98.62 198 VAL A CA 1
ATOM 1586 C C . VAL A 1 198 ? 7.543 8.609 19.375 1 98.62 198 VAL A C 1
ATOM 1588 O O . VAL A 1 198 ? 8.062 8.453 18.266 1 98.62 198 VAL A O 1
ATOM 1591 N N . ALA A 1 199 ? 7.863 7.879 20.438 1 98.5 199 ALA A N 1
ATOM 1592 C CA . ALA A 1 199 ? 8.805 6.77 20.344 1 98.5 199 ALA A CA 1
ATOM 1593 C C . ALA A 1 199 ? 8.195 5.488 20.906 1 98.5 199 ALA A C 1
ATOM 1595 O O . ALA A 1 199 ? 7.777 5.445 22.062 1 98.5 199 ALA A O 1
ATOM 1596 N N . VAL A 1 200 ? 8.133 4.496 20.062 1 97.38 200 VAL A N 1
ATOM 1597 C CA . VAL A 1 200 ? 7.598 3.197 20.469 1 97.38 200 VAL A CA 1
ATOM 1598 C C . VAL A 1 200 ? 8.57 2.092 20.047 1 97.38 200 VAL A C 1
ATOM 1600 O O . VAL A 1 200 ? 8.992 2.037 18.891 1 97.38 200 VAL A O 1
ATOM 1603 N N . GLY A 1 201 ? 8.891 1.23 20.984 1 95 201 GLY A N 1
ATOM 1604 C CA . GLY A 1 201 ? 9.758 0.119 20.625 1 95 201 GLY A CA 1
ATOM 1605 C C . GLY A 1 201 ? 10.445 -0.515 21.812 1 95 201 GLY A C 1
ATOM 1606 O O . GLY A 1 201 ? 10.023 -0.322 22.953 1 95 201 GLY A O 1
ATOM 1607 N N . ASN A 1 202 ? 11.516 -1.27 21.578 1 93.62 202 ASN A N 1
ATOM 1608 C CA . ASN A 1 202 ? 12.094 -2.178 22.562 1 93.62 202 ASN A CA 1
ATOM 1609 C C . ASN A 1 202 ? 13.219 -1.509 23.344 1 93.62 202 ASN A C 1
ATOM 1611 O O . ASN A 1 202 ? 14.336 -2.016 23.391 1 93.62 202 ASN A O 1
ATOM 1615 N N . LEU A 1 203 ? 12.914 -0.408 24 1 96.81 203 LEU A N 1
ATOM 1616 C CA . LEU A 1 203 ? 13.727 0.3 24.984 1 96.81 203 LEU A CA 1
ATOM 1617 C C . LEU A 1 203 ? 12.875 0.77 26.156 1 96.81 203 LEU A C 1
ATOM 1619 O O . LEU A 1 203 ? 11.68 1.021 26 1 96.81 203 LEU A O 1
ATOM 1623 N N . PRO A 1 204 ? 13.492 0.79 27.312 1 97.06 204 PRO A N 1
ATOM 1624 C CA . PRO A 1 204 ? 12.727 1.327 28.438 1 97.06 204 PRO A CA 1
ATOM 1625 C C . PRO A 1 204 ? 12.164 2.721 28.156 1 97.06 204 PRO A C 1
ATOM 1627 O O . PRO A 1 204 ? 12.828 3.543 27.531 1 97.06 204 PRO A O 1
ATOM 1630 N N . VAL A 1 205 ? 11 2.938 28.641 1 97.69 205 VAL A N 1
ATOM 1631 C CA . VAL A 1 205 ? 10.266 4.172 28.375 1 97.69 205 VAL A CA 1
ATOM 1632 C C . VAL A 1 205 ? 11.102 5.371 28.812 1 97.69 205 VAL A C 1
ATOM 1634 O O . VAL A 1 205 ? 11.211 6.359 28.078 1 97.69 205 VAL A O 1
ATOM 1637 N N . GLU A 1 206 ? 11.719 5.324 29.969 1 97.62 206 GLU A N 1
ATOM 1638 C CA . GLU A 1 206 ? 12.508 6.43 30.5 1 97.62 206 GLU A CA 1
ATOM 1639 C C . GLU A 1 206 ? 13.703 6.734 29.594 1 97.62 206 GLU A C 1
ATOM 1641 O O . GLU A 1 206 ? 14.062 7.898 29.406 1 97.62 206 GLU A O 1
ATOM 1646 N N . LYS A 1 207 ? 14.242 5.691 29.031 1 97.94 207 LYS A N 1
ATOM 1647 C CA . LYS A 1 207 ? 15.375 5.871 28.125 1 97.94 207 LYS A CA 1
ATOM 1648 C C . LYS A 1 207 ? 14.93 6.539 26.812 1 97.94 207 LYS A C 1
ATOM 1650 O O . LYS A 1 207 ? 15.625 7.41 26.297 1 97.94 207 LYS A O 1
ATOM 1655 N N . LEU A 1 208 ? 13.82 6.098 26.281 1 98.06 208 LEU A N 1
ATOM 1656 C CA . LEU A 1 208 ? 13.266 6.73 25.078 1 98.06 208 LEU A CA 1
ATOM 1657 C C . LEU A 1 208 ? 13.062 8.227 25.297 1 98.06 208 LEU A C 1
ATOM 1659 O O . LEU A 1 208 ? 13.5 9.039 24.484 1 98.06 208 LEU A O 1
ATOM 1663 N N . ILE A 1 209 ? 12.477 8.594 26.422 1 98.06 209 ILE A N 1
ATOM 1664 C CA . ILE A 1 209 ? 12.156 9.984 26.734 1 98.06 209 ILE A CA 1
ATOM 1665 C C . ILE A 1 209 ? 13.445 10.781 26.906 1 98.06 209 ILE A C 1
ATOM 1667 O O . ILE A 1 209 ? 13.57 11.891 26.391 1 98.06 209 ILE A O 1
ATOM 1671 N N . GLU A 1 210 ? 14.391 10.195 27.594 1 97.62 210 GLU A N 1
ATOM 1672 C CA . GLU A 1 210 ? 15.656 10.867 27.859 1 97.62 210 GLU A CA 1
ATOM 1673 C C . GLU A 1 210 ? 16.391 11.203 26.562 1 97.62 210 GLU A C 1
ATOM 1675 O O . GLU A 1 210 ? 16.859 12.328 26.375 1 97.62 210 GLU A O 1
ATOM 1680 N N . ILE A 1 211 ? 16.438 10.273 25.688 1 97.44 211 ILE A N 1
ATOM 1681 C CA . ILE A 1 211 ? 17.141 10.445 24.422 1 97.44 211 ILE A CA 1
ATOM 1682 C C . ILE A 1 211 ? 16.484 11.555 23.609 1 97.44 211 ILE A C 1
ATOM 1684 O O . ILE A 1 211 ? 17.156 12.414 23.047 1 97.44 211 ILE A O 1
ATOM 1688 N N . ILE A 1 212 ? 15.156 11.547 23.562 1 97.44 212 ILE A N 1
ATOM 1689 C CA . ILE A 1 212 ? 14.414 12.523 22.766 1 97.44 212 ILE A CA 1
ATOM 1690 C C . ILE A 1 212 ? 14.555 13.906 23.406 1 97.44 212 ILE A C 1
ATOM 1692 O O . ILE A 1 212 ? 14.82 14.891 22.719 1 97.44 212 ILE A O 1
ATOM 1696 N N . ALA A 1 213 ? 14.398 13.984 24.719 1 96.06 213 ALA A N 1
ATOM 1697 C CA . ALA A 1 213 ? 14.516 15.25 25.438 1 96.06 213 ALA A CA 1
ATOM 1698 C C . ALA A 1 213 ? 15.891 15.867 25.234 1 96.06 213 ALA A C 1
ATOM 1700 O O . ALA A 1 213 ? 16.016 17.062 24.953 1 96.06 213 ALA A O 1
ATOM 1701 N N . GLU A 1 214 ? 16.891 15.062 25.328 1 94.88 214 GLU A N 1
ATOM 1702 C CA . GLU A 1 214 ? 18.25 15.531 25.109 1 94.88 214 GLU A CA 1
ATOM 1703 C C . GLU A 1 214 ? 18.453 16.016 23.672 1 94.88 214 GLU A C 1
ATOM 1705 O O . GLU A 1 214 ? 19.141 17.016 23.453 1 94.88 214 GLU A O 1
ATOM 1710 N N . GLY A 1 215 ? 17.891 15.273 22.797 1 92.81 215 GLY A N 1
ATOM 1711 C CA . GLY A 1 215 ? 17.984 15.664 21.406 1 92.81 215 GLY A CA 1
ATOM 1712 C C . GLY A 1 215 ? 17.406 17.031 21.125 1 92.81 215 GLY A C 1
ATOM 1713 O O . GLY A 1 215 ? 18 17.828 20.391 1 92.81 215 GLY A O 1
ATOM 1714 N N . PHE A 1 216 ? 16.281 17.328 21.719 1 92.31 216 PHE A N 1
ATOM 1715 C CA . PHE A 1 216 ? 15.633 18.625 21.484 1 92.31 216 PHE A CA 1
ATOM 1716 C C . PHE A 1 216 ? 16.328 19.734 22.266 1 92.31 216 PHE A C 1
ATOM 1718 O O . PHE A 1 216 ? 16.344 20.875 21.828 1 92.31 216 PHE A O 1
ATOM 1725 N N . THR A 1 217 ? 16.859 19.375 23.359 1 86.56 217 THR A N 1
ATOM 1726 C CA . THR A 1 217 ? 17.594 20.375 24.141 1 86.56 217 THR A CA 1
ATOM 1727 C C . THR A 1 217 ? 18.859 20.797 23.406 1 86.56 217 THR A C 1
ATOM 1729 O O . THR A 1 217 ? 19.188 21.984 23.359 1 86.56 217 THR A O 1
ATOM 1732 N N . LYS A 1 218 ? 19.469 19.906 22.734 1 81.88 218 LYS A N 1
ATOM 1733 C CA . LYS A 1 218 ? 20.703 20.188 21.984 1 81.88 218 LYS A CA 1
ATOM 1734 C C . LYS A 1 218 ? 20.391 20.938 20.688 1 81.88 218 LYS A C 1
ATOM 1736 O O . LYS A 1 218 ? 21.219 21.734 20.219 1 81.88 218 LYS A O 1
ATOM 1741 N N . SER A 1 219 ? 19.344 20.594 20.109 1 72.38 219 SER A N 1
ATOM 1742 C CA . SER A 1 219 ? 19.016 21.141 18.797 1 72.38 219 SER A CA 1
ATOM 1743 C C . SER A 1 219 ? 18.359 22.516 18.906 1 72.38 219 SER A C 1
ATOM 1745 O O . SER A 1 219 ? 18.438 23.312 17.984 1 72.38 219 SER A O 1
ATOM 1747 N N . HIS A 1 220 ? 17.438 22.656 19.719 1 61.5 220 HIS A N 1
ATOM 1748 C CA . HIS A 1 220 ? 16.594 23.859 19.703 1 61.5 220 HIS A CA 1
ATOM 1749 C C . HIS A 1 220 ? 17.359 25.062 20.234 1 61.5 220 HIS A C 1
ATOM 1751 O O . HIS A 1 220 ? 17.812 25.062 21.391 1 61.5 220 HIS A O 1
ATOM 1757 N N . ASN A 1 221 ? 18.078 25.688 19.172 1 53.06 221 ASN A N 1
ATOM 1758 C CA . ASN A 1 221 ? 18.484 27.062 19.438 1 53.06 221 ASN A CA 1
ATOM 1759 C C . ASN A 1 221 ? 17.312 27.906 19.906 1 53.06 221 ASN A C 1
ATOM 1761 O O . ASN A 1 221 ? 16.141 27.531 19.719 1 53.06 221 ASN A O 1
ATOM 1765 N N . GLN A 1 222 ? 17.656 29.391 19.984 1 48.03 222 GLN A N 1
ATOM 1766 C CA . GLN A 1 222 ? 16.875 30.484 20.562 1 48.03 222 GLN A CA 1
ATOM 1767 C C . GLN A 1 222 ? 15.477 30.531 19.969 1 48.03 222 GLN A C 1
ATOM 1769 O O . GLN A 1 222 ? 15.25 30.047 18.859 1 48.03 222 GLN A O 1
ATOM 1774 N N . GLN A 1 223 ? 14.508 30.906 20.75 1 47.16 223 GLN A N 1
ATOM 1775 C CA . GLN A 1 223 ? 13.102 31.141 21.062 1 47.16 223 GLN A CA 1
ATOM 1776 C C . GLN A 1 223 ? 12.43 31.969 19.969 1 47.16 223 GLN A C 1
ATOM 1778 O O . GLN A 1 223 ? 12.43 33.188 20.031 1 47.16 223 GLN A O 1
ATOM 1783 N N . SER A 1 224 ? 12.719 32.062 18.766 1 48.22 224 SER A N 1
ATOM 1784 C CA . SER A 1 224 ? 11.812 33.125 18.328 1 48.22 224 SER A CA 1
ATOM 1785 C C . SER A 1 224 ? 10.367 32.656 18.344 1 48.22 224 SER A C 1
ATOM 1787 O O . SER A 1 224 ? 10.031 31.625 17.75 1 48.22 224 SER A O 1
ATOM 1789 N N . THR A 1 225 ? 9.719 32.812 19.453 1 48.91 225 THR A N 1
ATOM 1790 C CA . THR A 1 225 ? 8.32 32.531 19.75 1 48.91 225 THR A CA 1
ATOM 1791 C C . THR A 1 225 ? 7.41 33.188 18.719 1 48.91 225 THR A C 1
ATOM 1793 O O . THR A 1 225 ? 7 34.344 18.891 1 48.91 225 THR A O 1
ATOM 1796 N N . ILE A 1 226 ? 7.734 33.25 17.5 1 49.22 226 ILE A N 1
ATOM 1797 C CA . ILE A 1 226 ? 6.633 33.906 16.781 1 49.22 226 ILE A CA 1
ATOM 1798 C C . ILE A 1 226 ? 5.402 33 16.828 1 49.22 226 ILE A C 1
ATOM 1800 O O . ILE A 1 226 ? 5.426 31.891 16.281 1 49.22 226 ILE A O 1
ATOM 1804 N N . ASN A 1 227 ? 4.652 33.125 17.859 1 50.66 227 ASN A N 1
ATOM 1805 C CA . ASN A 1 227 ? 3.379 32.406 17.984 1 50.66 227 ASN A CA 1
ATOM 1806 C C . ASN A 1 227 ? 2.365 32.938 16.953 1 50.66 227 ASN A C 1
ATOM 1808 O O . ASN A 1 227 ? 1.739 33.969 17.156 1 50.66 227 ASN A O 1
ATOM 1812 N N . LYS A 1 228 ? 2.543 32.625 15.68 1 59 228 LYS A N 1
ATOM 1813 C CA . LYS A 1 228 ? 1.438 33.094 14.844 1 59 228 LYS A CA 1
ATOM 1814 C C . LYS A 1 228 ? 0.21 32.188 15.016 1 59 228 LYS A C 1
ATOM 1816 O O . LYS A 1 228 ? 0.336 30.984 15.203 1 59 228 LYS A O 1
ATOM 1821 N N . GLN A 1 229 ? -0.872 32.875 15.336 1 56.53 229 GLN A N 1
ATOM 1822 C CA . GLN A 1 229 ? -2.18 32.25 15.508 1 56.53 229 GLN A CA 1
ATOM 1823 C C . GLN A 1 229 ? -2.682 31.656 14.195 1 56.53 229 GLN A C 1
ATOM 1825 O O . GLN A 1 229 ? -2.475 32.219 13.125 1 56.53 229 GLN A O 1
ATOM 1830 N N . LEU A 1 230 ? -3.088 30.359 14.25 1 63 230 LEU A N 1
ATOM 1831 C CA . LEU A 1 230 ? -3.729 29.672 13.133 1 63 230 LEU A CA 1
ATOM 1832 C C . LEU A 1 230 ? -4.969 30.422 12.664 1 63 230 LEU A C 1
ATOM 1834 O O . LEU A 1 230 ? -5.742 30.922 13.492 1 63 230 LEU A O 1
ATOM 1838 N N . PRO A 1 231 ? -5 30.797 11.383 1 62.84 231 PRO A N 1
ATOM 1839 C CA . PRO A 1 231 ? -6.227 31.438 10.906 1 62.84 231 PRO A CA 1
ATOM 1840 C C . PRO A 1 231 ? -7.488 30.688 11.328 1 62.84 231 PRO A C 1
ATOM 1842 O O . PRO A 1 231 ? -7.484 29.469 11.398 1 62.84 231 PRO A O 1
ATOM 1845 N N . THR A 1 232 ? -8.359 31.469 11.883 1 72.25 232 THR A N 1
ATOM 1846 C CA . THR A 1 232 ? -9.648 30.875 12.227 1 72.25 232 THR A CA 1
ATOM 1847 C C . THR A 1 232 ? -10.531 30.75 10.992 1 72.25 232 THR A C 1
ATOM 1849 O O . THR A 1 232 ? -10.898 31.75 10.375 1 72.25 232 THR A O 1
ATOM 1852 N N . LEU A 1 233 ? -10.586 29.609 10.516 1 84.5 233 LEU A N 1
ATOM 1853 C CA . LEU A 1 233 ? -11.445 29.344 9.367 1 84.5 233 LEU A CA 1
ATOM 1854 C C . LEU A 1 233 ? -12.773 28.734 9.812 1 84.5 233 LEU A C 1
ATOM 1856 O O . LEU A 1 233 ? -12.828 28.016 10.812 1 84.5 233 LEU A O 1
ATOM 1860 N N . ALA A 1 234 ? -13.805 29.172 9.102 1 90.31 234 ALA A N 1
ATOM 1861 C CA . ALA A 1 234 ? -15.133 28.656 9.406 1 90.31 234 ALA A CA 1
ATOM 1862 C C . ALA A 1 234 ? -15.492 27.5 8.477 1 90.31 234 ALA A C 1
ATOM 1864 O O . ALA A 1 234 ? -15.117 27.5 7.301 1 90.31 234 ALA A O 1
ATOM 1865 N N . CYS A 1 235 ? -16.219 26.578 9.039 1 94.88 235 CYS A N 1
ATOM 1866 C CA . CYS A 1 235 ? -16.734 25.469 8.25 1 94.88 235 CYS A CA 1
ATOM 1867 C C . CYS A 1 235 ? -17.688 25.953 7.164 1 94.88 235 CYS A C 1
ATOM 1869 O O . CYS A 1 235 ? -18.359 26.969 7.344 1 94.88 235 CYS A O 1
ATOM 1871 N N . GLU A 1 236 ? -17.688 25.266 6.156 1 96.94 236 GLU A N 1
ATOM 1872 C CA . GLU A 1 236 ? -18.609 25.609 5.078 1 96.94 236 GLU A CA 1
ATOM 1873 C C . GLU A 1 236 ? -19.953 24.891 5.254 1 96.94 236 GLU A C 1
ATOM 1875 O O . GLU A 1 236 ? -19.984 23.75 5.703 1 96.94 236 GLU A O 1
ATOM 1880 N N . LEU A 1 237 ? -21 25.547 4.832 1 96.81 237 LEU A N 1
ATOM 1881 C CA . LEU A 1 237 ? -22.344 25.016 4.984 1 96.81 237 LEU A CA 1
ATOM 1882 C C . LEU A 1 237 ? -22.594 23.844 4.035 1 96.81 237 LEU A C 1
ATOM 1884 O O . LEU A 1 237 ? -21.922 23.734 3.006 1 96.81 237 LEU A O 1
ATOM 1888 N N . PRO A 1 238 ? -23.516 22.984 4.41 1 97.5 238 PRO A N 1
ATOM 1889 C CA . PRO A 1 238 ? -23.875 21.875 3.508 1 97.5 238 PRO A CA 1
ATOM 1890 C C . PRO A 1 238 ? -24.391 22.375 2.158 1 97.5 238 PRO A C 1
ATOM 1892 O O . PRO A 1 238 ? -24.844 23.516 2.043 1 97.5 238 PRO A O 1
ATOM 1895 N N . PHE A 1 239 ? -24.312 21.516 1.177 1 97.88 239 PHE A N 1
ATOM 1896 C CA . PHE A 1 239 ? -24.922 21.828 -0.109 1 97.88 239 PHE A CA 1
ATOM 1897 C C . PHE A 1 239 ? -26.422 22.016 0.048 1 97.88 239 PHE A C 1
ATOM 1899 O O . PHE A 1 239 ? -27.062 21.375 0.886 1 97.88 239 PHE A O 1
ATOM 1906 N N . THR A 1 240 ? -27.031 22.891 -0.721 1 97.44 240 THR A N 1
ATOM 1907 C CA . THR A 1 240 ? -28.469 23.125 -0.674 1 97.44 240 THR A CA 1
ATOM 1908 C C . THR A 1 240 ? -29.141 22.562 -1.918 1 97.44 240 THR A C 1
ATOM 1910 O O . THR A 1 240 ? -30.375 22.531 -2.002 1 97.44 240 THR A O 1
ATOM 1913 N N . GLU A 1 241 ? -28.359 22.125 -2.859 1 98 241 GLU A N 1
ATOM 1914 C CA . GLU A 1 241 ? -28.781 21.484 -4.094 1 98 241 GLU A CA 1
ATOM 1915 C C . GLU A 1 241 ? -27.703 20.547 -4.633 1 98 241 GLU A C 1
ATOM 1917 O O . GLU A 1 241 ? -26.609 20.484 -4.082 1 98 241 GLU A O 1
ATOM 1922 N N . ILE A 1 242 ? -28.125 19.828 -5.621 1 98.31 242 ILE A N 1
ATOM 1923 C CA . ILE A 1 242 ? -27.109 19.016 -6.293 1 98.31 242 ILE A CA 1
ATOM 1924 C C . ILE A 1 242 ? -26.234 19.906 -7.172 1 98.31 242 ILE A C 1
ATOM 1926 O O . ILE A 1 242 ? -26.734 20.594 -8.062 1 98.31 242 ILE A O 1
ATOM 1930 N N . VAL A 1 243 ? -24.984 20.016 -6.875 1 98.38 243 VAL A N 1
ATOM 1931 C CA . VAL A 1 243 ? -24 20.719 -7.691 1 98.38 243 VAL A CA 1
ATOM 1932 C C . VAL A 1 243 ? -23.203 19.734 -8.523 1 98.38 243 VAL A C 1
ATOM 1934 O O . VAL A 1 243 ? -22.5 18.891 -7.973 1 98.38 243 VAL A O 1
ATOM 1937 N N . ARG A 1 244 ? -23.312 19.844 -9.836 1 98.06 244 ARG A N 1
ATOM 1938 C CA . ARG A 1 244 ? -22.75 18.844 -10.727 1 98.06 244 ARG A CA 1
ATOM 1939 C C . ARG A 1 244 ? -21.656 19.438 -11.617 1 98.06 244 ARG A C 1
ATOM 1941 O O . ARG A 1 244 ? -21.812 20.547 -12.133 1 98.06 244 ARG A O 1
ATOM 1948 N N . GLN A 1 245 ? -20.547 18.781 -11.695 1 97.94 245 GLN A N 1
ATOM 1949 C CA . GLN A 1 245 ? -19.484 19.094 -12.656 1 97.94 245 GLN A CA 1
ATOM 1950 C C . GLN A 1 245 ? -19.078 17.844 -13.43 1 97.94 245 GLN A C 1
ATOM 1952 O O . GLN A 1 245 ? -18.891 16.766 -12.852 1 97.94 245 GLN A O 1
ATOM 1957 N N . GLU A 1 246 ? -18.953 17.969 -14.703 1 97.12 246 GLU A N 1
ATOM 1958 C CA . GLU A 1 246 ? -18.531 16.875 -15.578 1 97.12 246 GLU A CA 1
ATOM 1959 C C . GLU A 1 246 ? -17.281 17.25 -16.375 1 97.12 246 GLU A C 1
ATOM 1961 O O . GLU A 1 246 ? -17.156 18.391 -16.828 1 97.12 246 GLU A O 1
ATOM 1966 N N . PHE A 1 247 ? -16.422 16.344 -16.422 1 96.75 247 PHE A N 1
ATOM 1967 C CA . PHE A 1 247 ? -15.18 16.531 -17.156 1 96.75 247 PHE A CA 1
ATOM 1968 C C . PHE A 1 247 ? -14.945 15.383 -18.125 1 96.75 247 PHE A C 1
ATOM 1970 O O . PHE A 1 247 ? -15.398 14.258 -17.891 1 96.75 247 PHE A O 1
ATOM 1977 N N . THR A 1 248 ? -14.25 15.719 -19.188 1 94.38 248 THR A N 1
ATOM 1978 C CA . THR A 1 248 ? -13.781 14.688 -20.109 1 94.38 248 THR A CA 1
ATOM 1979 C C . THR A 1 248 ? -12.32 14.344 -19.828 1 94.38 248 THR A C 1
ATOM 1981 O O . THR A 1 248 ? -11.484 15.234 -19.672 1 94.38 248 THR A O 1
ATOM 1984 N N . ASP A 1 249 ? -12.086 13.07 -19.672 1 91 249 ASP A N 1
ATOM 1985 C CA . ASP A 1 249 ? -10.734 12.555 -19.469 1 91 249 ASP A CA 1
ATOM 1986 C C . ASP A 1 249 ? -10.438 11.422 -20.453 1 91 249 ASP A C 1
ATOM 1988 O O . ASP A 1 249 ? -10.875 10.289 -20.25 1 91 249 ASP A O 1
ATOM 1992 N N . GLU A 1 250 ? -9.586 11.672 -21.422 1 85.94 250 GLU A N 1
ATOM 1993 C CA . GLU A 1 250 ? -9.336 10.742 -22.516 1 85.94 250 GLU A CA 1
ATOM 1994 C C . GLU A 1 250 ? -8.508 9.547 -22.047 1 85.94 250 GLU A C 1
ATOM 1996 O O . GLU A 1 250 ? -8.422 8.531 -22.75 1 85.94 250 GLU A O 1
ATOM 2001 N N . SER A 1 251 ? -7.941 9.703 -20.953 1 83.75 251 SER A N 1
ATOM 2002 C CA . SER A 1 251 ? -7.082 8.633 -20.469 1 83.75 251 SER A CA 1
ATOM 2003 C C . SER A 1 251 ? -7.902 7.512 -19.844 1 83.75 251 SER A C 1
ATOM 2005 O O . SER A 1 251 ? -7.375 6.434 -19.562 1 83.75 251 SER A O 1
ATOM 2007 N N . LEU A 1 252 ? -9.195 7.73 -19.672 1 88.62 252 LEU A N 1
ATOM 2008 C CA . LEU A 1 252 ? -10.031 6.781 -18.938 1 88.62 252 LEU A CA 1
ATOM 2009 C C . LEU A 1 252 ? -10.758 5.852 -19.906 1 88.62 252 LEU A C 1
ATOM 2011 O O . LEU A 1 252 ? -11.148 6.266 -21 1 88.62 252 LEU A O 1
ATOM 2015 N N . GLN A 1 253 ? -10.883 4.613 -19.422 1 85.94 253 GLN A N 1
ATOM 2016 C CA . GLN A 1 253 ? -11.75 3.668 -20.125 1 85.94 253 GLN A CA 1
ATOM 2017 C C . GLN A 1 253 ? -13.125 3.588 -19.469 1 85.94 253 GLN A C 1
ATOM 2019 O O . GLN A 1 253 ? -14.109 3.268 -20.125 1 85.94 253 GLN A O 1
ATOM 2024 N N . GLN A 1 254 ? -13.219 3.885 -18.25 1 90.75 254 GLN A N 1
ATOM 2025 C CA . GLN A 1 254 ? -14.453 3.902 -17.469 1 90.75 254 GLN A CA 1
ATOM 2026 C C . GLN A 1 254 ? -14.688 5.27 -16.844 1 90.75 254 GLN A C 1
ATOM 2028 O O . GLN A 1 254 ? -13.734 5.98 -16.516 1 90.75 254 GLN A O 1
ATOM 2033 N N . ALA A 1 255 ? -15.961 5.523 -16.672 1 95.25 255 ALA A N 1
ATOM 2034 C CA . ALA A 1 255 ? -16.297 6.766 -15.984 1 95.25 255 ALA A CA 1
ATOM 2035 C C . ALA A 1 255 ? -16 6.672 -14.492 1 95.25 255 ALA A C 1
ATOM 2037 O O . ALA A 1 255 ? -15.992 5.574 -13.922 1 95.25 255 ALA A O 1
ATOM 2038 N N . ARG A 1 256 ? -15.656 7.789 -13.938 1 96.62 256 ARG A N 1
ATOM 2039 C CA . ARG A 1 256 ? -15.547 7.938 -12.484 1 96.62 256 ARG A CA 1
ATOM 2040 C C . ARG A 1 256 ? -16.656 8.828 -11.945 1 96.62 256 ARG A C 1
ATOM 2042 O O . ARG A 1 256 ? -16.875 9.938 -12.43 1 96.62 256 ARG A O 1
ATOM 2049 N N . LEU A 1 257 ? -17.359 8.305 -10.992 1 98.31 257 LEU A N 1
ATOM 2050 C CA . LEU A 1 257 ? -18.391 9.062 -10.289 1 98.31 257 LEU A CA 1
ATOM 2051 C C . LEU A 1 257 ? -17.984 9.32 -8.844 1 98.31 257 LEU A C 1
ATOM 2053 O O . LEU A 1 257 ? -17.609 8.391 -8.133 1 98.31 257 LEU A O 1
ATOM 2057 N N . VAL A 1 258 ? -18.031 10.609 -8.43 1 98.69 258 VAL A N 1
ATOM 2058 C CA . VAL A 1 258 ? -17.781 10.953 -7.031 1 98.69 258 VAL A CA 1
ATOM 2059 C C . VAL A 1 258 ? -18.953 11.773 -6.488 1 98.69 258 VAL A C 1
ATOM 2061 O O . VAL A 1 258 ? -19.391 12.742 -7.113 1 98.69 258 VAL A O 1
ATOM 2064 N N . MET A 1 259 ? -19.516 11.344 -5.426 1 98.75 259 MET A N 1
ATOM 2065 C CA . MET A 1 259 ? -20.469 12.117 -4.645 1 98.75 259 MET A CA 1
ATOM 2066 C C . MET A 1 259 ? -19.875 12.539 -3.309 1 98.75 259 MET A C 1
ATOM 2068 O O . MET A 1 259 ? -19.25 11.734 -2.615 1 98.75 259 MET A O 1
ATOM 2072 N N . VAL A 1 260 ? -20.094 13.828 -2.979 1 98.75 260 VAL A N 1
ATOM 2073 C CA . VAL A 1 260 ? -19.438 14.32 -1.768 1 98.75 260 VAL A CA 1
ATOM 2074 C C . VAL A 1 260 ? -20.438 15.148 -0.95 1 98.75 260 VAL A C 1
ATOM 2076 O O . VAL A 1 260 ? -21.25 15.891 -1.511 1 98.75 260 VAL A O 1
ATOM 2079 N N . TRP A 1 261 ? -20.453 14.977 0.358 1 98.81 261 TRP A N 1
ATOM 2080 C CA . TRP A 1 261 ? -21.141 15.789 1.353 1 98.81 261 TRP A CA 1
ATOM 2081 C C . TRP A 1 261 ? -20.156 16.438 2.314 1 98.81 261 TRP A C 1
ATOM 2083 O O . TRP A 1 261 ? -19.125 15.844 2.639 1 98.81 261 TRP A O 1
ATOM 2093 N N . ARG A 1 262 ? -20.453 17.656 2.697 1 98.62 262 ARG A N 1
ATOM 2094 C CA . ARG A 1 262 ? -19.688 18.281 3.768 1 98.62 262 ARG A CA 1
ATOM 2095 C C . ARG A 1 262 ? -20.125 17.766 5.133 1 98.62 262 ARG A C 1
ATOM 2097 O O . ARG A 1 262 ? -21.312 17.781 5.461 1 98.62 262 ARG A O 1
ATOM 2104 N N . VAL A 1 263 ? -19.172 17.234 5.895 1 98.69 263 VAL A N 1
ATOM 2105 C CA . VAL A 1 263 ? -19.469 16.625 7.188 1 98.69 263 VAL A CA 1
ATOM 2106 C C . VAL A 1 263 ? -18.5 17.141 8.242 1 98.69 263 VAL A C 1
ATOM 2108 O O . VAL A 1 263 ? -17.562 17.891 7.918 1 98.69 263 VAL A O 1
ATOM 2111 N N . PRO A 1 264 ? -18.703 16.828 9.547 1 97.88 264 PRO A N 1
ATOM 2112 C CA . PRO A 1 264 ? -17.844 17.359 10.602 1 97.88 264 PRO A CA 1
ATOM 2113 C C . PRO A 1 264 ? -16.422 16.828 10.516 1 97.88 264 PRO A C 1
ATOM 2115 O O . PRO A 1 264 ? -16.188 15.734 9.977 1 97.88 264 PRO A O 1
ATOM 2118 N N . GLY A 1 265 ? -15.523 17.656 11.031 1 97.12 265 GLY A N 1
ATOM 2119 C CA . GLY A 1 265 ? -14.133 17.234 11.18 1 97.12 265 GLY A CA 1
ATOM 2120 C C . GLY A 1 265 ? -13.789 16.797 12.586 1 97.12 265 GLY A C 1
ATOM 2121 O O . GLY A 1 265 ? -14.672 16.5 13.391 1 97.12 265 GLY A O 1
ATOM 2122 N N . LEU A 1 266 ? -12.555 16.719 12.883 1 96.25 266 LEU A N 1
ATOM 2123 C CA . LEU A 1 266 ? -12.055 16.203 14.148 1 96.25 266 LEU A CA 1
ATOM 2124 C C . LEU A 1 266 ? -12.414 17.141 15.297 1 96.25 266 LEU A C 1
ATOM 2126 O O . LEU A 1 266 ? -12.508 16.719 16.453 1 96.25 266 LEU A O 1
ATOM 2130 N N . ASP A 1 267 ? -12.586 18.391 14.984 1 94.94 267 ASP A N 1
ATOM 2131 C CA . ASP A 1 267 ? -12.984 19.344 16.016 1 94.94 267 ASP A CA 1
ATOM 2132 C C . ASP A 1 267 ? -14.344 18.984 16.609 1 94.94 267 ASP A C 1
ATOM 2134 O O . ASP A 1 267 ? -14.68 19.406 17.719 1 94.94 267 ASP A O 1
ATOM 2138 N N . LYS A 1 268 ? -15.109 18.266 15.883 1 96.62 268 LYS A N 1
ATOM 2139 C CA . LYS A 1 268 ? -16.359 17.656 16.344 1 96.62 268 LYS A CA 1
ATOM 2140 C C . LYS A 1 268 ? -16.297 16.141 16.266 1 96.62 268 LYS A C 1
ATOM 2142 O O . LYS A 1 268 ? -17.188 15.508 15.695 1 96.62 268 LYS A O 1
ATOM 2147 N N . LEU A 1 269 ? -15.344 15.625 16.938 1 96.31 269 LEU A N 1
ATOM 2148 C CA . LEU A 1 269 ? -14.977 14.219 16.828 1 96.31 269 LEU A CA 1
ATOM 2149 C C . LEU A 1 269 ? -16.172 13.32 17.156 1 96.31 269 LEU A C 1
ATOM 2151 O O . LEU A 1 269 ? -16.406 12.328 16.469 1 96.31 269 LEU A O 1
ATOM 2155 N N . ASP A 1 270 ? -16.984 13.664 18.047 1 95.62 270 ASP A N 1
ATOM 2156 C CA . ASP A 1 270 ? -18.094 12.844 18.5 1 95.62 270 ASP A CA 1
ATOM 2157 C C . ASP A 1 270 ? -19.141 12.672 17.391 1 95.62 270 ASP A C 1
ATOM 2159 O O . ASP A 1 270 ? -19.875 11.68 17.359 1 95.62 270 ASP A O 1
ATOM 2163 N N . GLU A 1 271 ? -19.141 13.609 16.5 1 96.88 271 GLU A N 1
ATOM 2164 C CA . GLU A 1 271 ? -20.141 13.562 15.422 1 96.88 271 GLU A CA 1
ATOM 2165 C C . GLU A 1 271 ? -19.609 12.781 14.227 1 96.88 271 GLU A C 1
ATOM 2167 O O . GLU A 1 271 ? -20.344 12.531 13.273 1 96.88 271 GLU A O 1
ATOM 2172 N N . THR A 1 272 ? -18.344 12.414 14.32 1 97.75 272 THR A N 1
ATOM 2173 C CA . THR A 1 272 ? -17.75 11.742 13.172 1 97.75 272 THR A CA 1
ATOM 2174 C C . THR A 1 272 ? -17.969 10.234 13.258 1 97.75 272 THR A C 1
ATOM 2176 O O . THR A 1 272 ? -17.984 9.547 12.234 1 97.75 272 THR A O 1
ATOM 2179 N N . TYR A 1 273 ? -18.172 9.648 14.438 1 97.38 273 TYR A N 1
ATOM 2180 C CA . TYR A 1 273 ? -18.188 8.203 14.641 1 97.38 273 TYR A CA 1
ATOM 2181 C C . TYR A 1 273 ? -19.359 7.562 13.898 1 97.38 273 TYR A C 1
ATOM 2183 O O . TYR A 1 273 ? -19.203 6.527 13.25 1 97.38 273 TYR A O 1
ATOM 2191 N N . ALA A 1 274 ? -20.516 8.172 13.977 1 98.12 274 ALA A N 1
ATOM 2192 C CA . ALA A 1 274 ? -21.688 7.641 13.281 1 98.12 274 ALA A CA 1
ATOM 2193 C C . ALA A 1 274 ? -21.453 7.605 11.773 1 98.12 274 ALA A C 1
ATOM 2195 O O . ALA A 1 274 ? -21.891 6.668 11.094 1 98.12 274 ALA A O 1
ATOM 2196 N N . LEU A 1 275 ? -20.812 8.641 11.281 1 98.5 275 LEU A N 1
ATOM 2197 C CA . LEU A 1 275 ? -20.516 8.719 9.852 1 98.5 275 LEU A CA 1
ATOM 2198 C C . LEU A 1 275 ? -19.531 7.633 9.445 1 98.5 275 LEU A C 1
ATOM 2200 O O . LEU A 1 275 ? -19.625 7.082 8.344 1 98.5 275 LEU A O 1
ATOM 2204 N N . ASP A 1 276 ? -18.578 7.312 10.32 1 97.44 276 ASP A N 1
ATOM 2205 C CA . ASP A 1 276 ? -17.672 6.199 10.07 1 97.44 276 ASP A CA 1
ATOM 2206 C C . ASP A 1 276 ? -18.438 4.887 9.922 1 97.44 276 ASP A C 1
ATOM 2208 O O . ASP A 1 276 ? -18.141 4.09 9.031 1 97.44 276 ASP A O 1
ATOM 2212 N N . VAL A 1 277 ? -19.344 4.684 10.781 1 97.62 277 VAL A N 1
ATOM 2213 C CA . VAL A 1 277 ? -20.125 3.457 10.75 1 97.62 277 VAL A CA 1
ATOM 2214 C C . VAL A 1 277 ? -20.969 3.414 9.477 1 97.62 277 VAL A C 1
ATOM 2216 O O . VAL A 1 277 ? -21.047 2.379 8.812 1 97.62 277 VAL A O 1
ATOM 2219 N N . LEU A 1 278 ? -21.578 4.551 9.156 1 98.31 278 LEU A N 1
ATOM 2220 C CA . LEU A 1 278 ? -22.391 4.621 7.941 1 98.31 278 LEU A CA 1
ATOM 2221 C C . LEU A 1 278 ? -21.547 4.312 6.711 1 98.31 278 LEU A C 1
ATOM 2223 O O . LEU A 1 278 ? -22 3.604 5.805 1 98.31 278 LEU A O 1
ATOM 2227 N N . ALA A 1 279 ? -20.359 4.852 6.684 1 98.19 279 ALA A N 1
ATOM 2228 C CA . ALA A 1 279 ? -19.453 4.574 5.562 1 98.19 279 ALA A CA 1
ATOM 2229 C C . ALA A 1 279 ? -19.172 3.08 5.453 1 98.19 279 ALA A C 1
ATOM 2231 O O . ALA A 1 279 ? -19.141 2.527 4.352 1 98.19 279 ALA A O 1
ATOM 2232 N N . ALA A 1 280 ? -18.938 2.488 6.578 1 96.12 280 ALA A N 1
ATOM 2233 C CA . ALA A 1 280 ? -18.656 1.057 6.602 1 96.12 280 ALA A CA 1
ATOM 2234 C C . ALA A 1 280 ? -19.859 0.25 6.121 1 96.12 280 ALA A C 1
ATOM 2236 O O . ALA A 1 280 ? -19.719 -0.668 5.309 1 96.12 280 ALA A O 1
ATOM 2237 N N . ILE A 1 281 ? -21.016 0.595 6.566 1 96.69 281 ILE A N 1
ATOM 2238 C CA . ILE A 1 281 ? -22.25 -0.091 6.191 1 96.69 281 ILE A CA 1
ATOM 2239 C C . ILE A 1 281 ? -22.469 0.011 4.684 1 96.69 281 ILE A C 1
ATOM 2241 O O . ILE A 1 281 ? -22.875 -0.957 4.039 1 96.69 281 ILE A O 1
ATOM 2245 N N . LEU A 1 282 ? -22.078 1.124 4.152 1 97.62 282 LEU A N 1
ATOM 2246 C CA . LEU A 1 282 ? -22.344 1.389 2.744 1 97.62 282 LEU A CA 1
ATOM 2247 C C . LEU A 1 282 ? -21.281 0.749 1.86 1 97.62 282 LEU A C 1
ATOM 2249 O O . LEU A 1 282 ? -21.594 0.219 0.791 1 97.62 282 LEU A O 1
ATOM 2253 N N . GLY A 1 283 ? -20.047 0.76 2.33 1 95.12 283 GLY A N 1
ATOM 2254 C CA . GLY A 1 283 ? -19.078 0.466 1.287 1 95.12 283 GLY A CA 1
ATOM 2255 C C . GLY A 1 283 ? -17.953 -0.435 1.757 1 95.12 283 GLY A C 1
ATOM 2256 O O . GLY A 1 283 ? -17.047 -0.768 0.982 1 95.12 283 GLY A O 1
ATOM 2257 N N . HIS A 1 284 ? -17.859 -0.809 2.988 1 90.75 284 HIS A N 1
ATOM 2258 C CA . HIS A 1 284 ? -16.734 -1.612 3.455 1 90.75 284 HIS A CA 1
ATOM 2259 C C . HIS A 1 284 ? -17.078 -3.1 3.426 1 90.75 284 HIS A C 1
ATOM 2261 O O . HIS A 1 284 ? -17.969 -3.551 4.137 1 90.75 284 HIS A O 1
ATOM 2267 N N . GLY A 1 285 ? -16.281 -3.809 2.629 1 84.31 285 GLY A N 1
ATOM 2268 C CA . GLY A 1 285 ? -16.516 -5.238 2.504 1 84.31 285 GLY A CA 1
ATOM 2269 C C . GLY A 1 285 ? -17.391 -5.598 1.315 1 84.31 285 GLY A C 1
ATOM 2270 O O . GLY A 1 285 ? -18.062 -4.738 0.75 1 84.31 285 GLY A O 1
ATOM 2271 N N . ARG A 1 286 ? -17.453 -6.84 1.028 1 81.75 286 ARG A N 1
ATOM 2272 C CA . ARG A 1 286 ? -18.172 -7.32 -0.15 1 81.75 286 ARG A CA 1
ATOM 2273 C C . ARG A 1 286 ? -19.672 -7.344 0.098 1 81.75 286 ARG A C 1
ATOM 2275 O O . ARG A 1 286 ? -20.469 -7.305 -0.846 1 81.75 286 ARG A O 1
ATOM 2282 N N . ILE A 1 287 ? -20.062 -7.379 1.336 1 83.19 287 ILE A N 1
ATOM 2283 C CA . ILE A 1 287 ? -21.484 -7.527 1.635 1 83.19 287 ILE A CA 1
ATOM 2284 C C . ILE A 1 287 ? -22.078 -6.172 2.012 1 83.19 287 ILE A C 1
ATOM 2286 O O . ILE A 1 287 ? -23.266 -6.078 2.357 1 83.19 287 ILE A O 1
ATOM 2290 N N . SER A 1 288 ? -21.281 -5.152 1.956 1 92.12 288 SER A N 1
ATOM 2291 C CA . SER A 1 288 ? -21.812 -3.818 2.215 1 92.12 288 SER A CA 1
ATOM 2292 C C . SER A 1 288 ? -22.875 -3.439 1.197 1 92.12 288 SER A C 1
ATOM 2294 O O . SER A 1 288 ? -22.906 -3.98 0.09 1 92.12 288 SER A O 1
ATOM 2296 N N . ARG A 1 289 ? -23.719 -2.543 1.545 1 95.81 289 ARG A N 1
ATOM 2297 C CA . ARG A 1 289 ? -24.953 -2.289 0.801 1 95.81 289 ARG A CA 1
ATOM 2298 C C . ARG A 1 289 ? -24.641 -1.913 -0.646 1 95.81 289 ARG A C 1
ATOM 2300 O O . ARG A 1 289 ? -25.172 -2.521 -1.576 1 95.81 289 ARG A O 1
ATOM 2307 N N . LEU A 1 290 ? -23.766 -0.971 -0.826 1 97.5 290 LEU A N 1
ATOM 2308 C CA . LEU A 1 290 ? -23.516 -0.461 -2.172 1 97.5 290 LEU A CA 1
ATOM 2309 C C . LEU A 1 290 ? -22.719 -1.468 -2.996 1 97.5 290 LEU A C 1
ATOM 2311 O O . LEU A 1 290 ? -22.984 -1.643 -4.188 1 97.5 290 LEU A O 1
ATOM 2315 N N . VAL A 1 291 ? -21.766 -2.117 -2.389 1 93.06 291 VAL A N 1
ATOM 2316 C CA . VAL A 1 291 ? -20.953 -3.098 -3.115 1 93.06 291 VAL A CA 1
ATOM 2317 C C . VAL A 1 291 ? -21.844 -4.273 -3.533 1 93.06 291 VAL A C 1
ATOM 2319 O O . VAL A 1 291 ? -21.812 -4.699 -4.691 1 93.06 291 VAL A O 1
ATOM 2322 N N . ARG A 1 292 ? -22.594 -4.766 -2.641 1 90.69 292 ARG A N 1
ATOM 2323 C CA . ARG A 1 292 ? -23.484 -5.895 -2.924 1 90.69 292 ARG A CA 1
ATOM 2324 C C . ARG A 1 292 ? -24.438 -5.566 -4.066 1 90.69 292 ARG A C 1
ATOM 2326 O O . ARG A 1 292 ? -24.516 -6.305 -5.047 1 90.69 292 ARG A O 1
ATOM 2333 N N . GLU A 1 293 ? -25.094 -4.457 -4.012 1 94.31 293 GLU A N 1
ATOM 2334 C CA . GLU A 1 293 ? -26.125 -4.133 -4.996 1 94.31 293 GLU A CA 1
ATOM 2335 C C . GLU A 1 293 ? -25.516 -3.73 -6.332 1 94.31 293 GLU A C 1
ATOM 2337 O O . GLU A 1 293 ? -25.844 -4.301 -7.371 1 94.31 293 GLU A O 1
ATOM 2342 N N . LEU A 1 294 ? -24.562 -2.799 -6.273 1 95.12 294 LEU A N 1
ATOM 2343 C CA . LEU A 1 294 ? -24.109 -2.152 -7.496 1 95.12 294 LEU A CA 1
ATOM 2344 C C . LEU A 1 294 ? -23.094 -3.016 -8.219 1 95.12 294 LEU A C 1
ATOM 2346 O O . LEU A 1 294 ? -22.984 -2.975 -9.453 1 95.12 294 LEU A O 1
ATOM 2350 N N . ARG A 1 295 ? -22.312 -3.801 -7.484 1 89.06 295 ARG A N 1
ATOM 2351 C CA . ARG A 1 295 ? -21.25 -4.594 -8.102 1 89.06 295 ARG A CA 1
ATOM 2352 C C . ARG A 1 295 ? -21.656 -6.062 -8.203 1 89.06 295 ARG A C 1
ATOM 2354 O O . ARG A 1 295 ? -21.641 -6.637 -9.297 1 89.06 295 ARG A O 1
ATOM 2361 N N . GLU A 1 296 ? -22.109 -6.641 -7.094 1 83.81 296 GLU A N 1
ATOM 2362 C CA . GLU A 1 296 ? -22.312 -8.086 -7.051 1 83.81 296 GLU A CA 1
ATOM 2363 C C . GLU A 1 296 ? -23.641 -8.477 -7.691 1 83.81 296 GLU A C 1
ATOM 2365 O O . GLU A 1 296 ? -23.703 -9.445 -8.453 1 83.81 296 GLU A O 1
ATOM 2370 N N . GLU A 1 297 ? -24.734 -7.723 -7.414 1 87.12 297 GLU A N 1
ATOM 2371 C CA . GLU A 1 297 ? -26.078 -8.117 -7.852 1 87.12 297 GLU A CA 1
ATOM 2372 C C . GLU A 1 297 ? -26.406 -7.531 -9.219 1 87.12 297 GLU A C 1
ATOM 2374 O O . GLU A 1 297 ? -26.812 -8.258 -10.125 1 87.12 297 GLU A O 1
ATOM 2379 N N . ARG A 1 298 ? -26.109 -6.191 -9.414 1 89.5 298 ARG A N 1
ATOM 2380 C CA . ARG A 1 298 ? -26.578 -5.523 -10.625 1 89.5 298 ARG A CA 1
ATOM 2381 C C . ARG A 1 298 ? -25.438 -5.379 -11.641 1 89.5 298 ARG A C 1
ATOM 2383 O O . ARG A 1 298 ? -25.688 -5.121 -12.82 1 89.5 298 ARG A O 1
ATOM 2390 N N . GLY A 1 299 ? -24.219 -5.41 -11.188 1 85.81 299 GLY A N 1
ATOM 2391 C CA . GLY A 1 299 ? -23.078 -5.281 -12.078 1 85.81 299 GLY A CA 1
ATOM 2392 C C . GLY A 1 299 ? -22.969 -3.906 -12.711 1 85.81 299 GLY A C 1
ATOM 2393 O O . GLY A 1 299 ? -22.516 -3.777 -13.852 1 85.81 299 GLY A O 1
ATOM 2394 N N . LEU A 1 300 ? -23.422 -2.883 -12.031 1 91.81 300 LEU A N 1
ATOM 2395 C CA . LEU A 1 300 ? -23.469 -1.532 -12.578 1 91.81 300 LEU A CA 1
ATOM 2396 C C . LEU A 1 300 ? -22.125 -0.828 -12.391 1 91.81 300 LEU A C 1
ATOM 2398 O O . LEU A 1 300 ? -21.797 0.117 -13.117 1 91.81 300 LEU A O 1
ATOM 2402 N N . ALA A 1 301 ? -21.375 -1.239 -11.383 1 92.94 301 ALA A N 1
ATOM 2403 C CA . ALA A 1 301 ? -20.094 -0.613 -11.062 1 92.94 301 ALA A CA 1
ATOM 2404 C C . ALA A 1 301 ? -19.016 -1.664 -10.812 1 92.94 301 ALA A C 1
ATOM 2406 O O . ALA A 1 301 ? -19.297 -2.719 -10.234 1 92.94 301 ALA A O 1
ATOM 2407 N N . SER A 1 302 ? -17.844 -1.327 -11.273 1 87.94 302 SER A N 1
ATOM 2408 C CA . SER A 1 302 ? -16.734 -2.252 -11.094 1 87.94 302 SER A CA 1
ATOM 2409 C C . SER A 1 302 ? -15.992 -1.984 -9.789 1 87.94 302 SER A C 1
ATOM 2411 O O . SER A 1 302 ? -15.266 -2.846 -9.297 1 87.94 302 SER A O 1
ATOM 2413 N N . HIS A 1 303 ? -16.172 -0.801 -9.297 1 91.5 303 HIS A N 1
ATOM 2414 C CA . HIS A 1 303 ? -15.547 -0.409 -8.047 1 91.5 303 HIS A CA 1
ATOM 2415 C C . HIS A 1 303 ? -16.406 0.588 -7.281 1 91.5 303 HIS A C 1
ATOM 2417 O O . HIS A 1 303 ? -17.031 1.465 -7.887 1 91.5 303 HIS A O 1
ATOM 2423 N N . ILE A 1 304 ? -16.484 0.387 -6.016 1 95.56 304 ILE A N 1
ATOM 2424 C CA . ILE A 1 304 ? -17.172 1.312 -5.125 1 95.56 304 ILE A CA 1
ATOM 2425 C C . ILE A 1 304 ? -16.344 1.522 -3.857 1 95.56 304 ILE A C 1
ATOM 2427 O O . ILE A 1 304 ? -15.812 0.567 -3.297 1 95.56 304 ILE A O 1
ATOM 2431 N N . SER A 1 305 ? -16.203 2.732 -3.512 1 96.94 305 SER A N 1
ATOM 2432 C CA . SER A 1 305 ? -15.531 3.066 -2.262 1 96.94 305 SER A CA 1
ATOM 2433 C C . SER A 1 305 ? -16.281 4.164 -1.509 1 96.94 305 SER A C 1
ATOM 2435 O O . SER A 1 305 ? -16.781 5.109 -2.119 1 96.94 305 SER A O 1
ATOM 2437 N N . VAL A 1 306 ? -16.438 3.969 -0.201 1 98.12 306 VAL A N 1
ATOM 2438 C CA . VAL A 1 306 ? -17.062 4.953 0.673 1 98.12 306 VAL A CA 1
ATOM 2439 C C . VAL A 1 306 ? -16.125 5.297 1.826 1 98.12 306 VAL A C 1
ATOM 2441 O O . VAL A 1 306 ? -15.523 4.406 2.438 1 98.12 306 VAL A O 1
ATOM 2444 N N . SER A 1 307 ? -15.984 6.574 2.037 1 97.88 307 SER A N 1
ATOM 2445 C CA . SER A 1 307 ? -15.117 7 3.129 1 97.88 307 SER A CA 1
ATOM 2446 C C . SER A 1 307 ? -15.672 8.242 3.822 1 97.88 307 SER A C 1
ATOM 2448 O O . SER A 1 307 ? -16.25 9.117 3.174 1 97.88 307 SER A O 1
ATOM 2450 N N . ASN A 1 308 ? -15.578 8.234 5.129 1 98.19 308 ASN A N 1
ATOM 2451 C CA . ASN A 1 308 ? -15.68 9.461 5.91 1 98.19 308 ASN A CA 1
ATOM 2452 C C . ASN A 1 308 ? -14.312 10.102 6.125 1 98.19 308 ASN A C 1
ATOM 2454 O O . ASN A 1 308 ? -13.57 9.719 7.031 1 98.19 308 ASN A O 1
ATOM 2458 N N . MET A 1 309 ? -13.984 11.07 5.266 1 97.25 309 MET A N 1
ATOM 2459 C CA . MET A 1 309 ? -12.688 11.734 5.348 1 97.25 309 MET A CA 1
ATOM 2460 C C . MET A 1 309 ? -12.719 12.875 6.355 1 97.25 309 MET A C 1
ATOM 2462 O O . MET A 1 309 ? -13.438 13.859 6.16 1 97.25 309 MET A O 1
ATOM 2466 N N . THR A 1 310 ? -11.93 12.789 7.371 1 96.31 310 THR A N 1
ATOM 2467 C CA . THR A 1 310 ? -12.016 13.719 8.492 1 96.31 310 THR A CA 1
ATOM 2468 C C . THR A 1 310 ? -10.758 14.578 8.578 1 96.31 310 THR A C 1
ATOM 2470 O O . THR A 1 310 ? -9.711 14.109 9.039 1 96.31 310 THR A O 1
ATOM 2473 N N . HIS A 1 311 ? -10.898 15.797 8.109 1 96.38 311 HIS A N 1
ATOM 2474 C CA . HIS A 1 311 ? -9.867 16.781 8.438 1 96.38 311 HIS A CA 1
ATOM 2475 C C . HIS A 1 311 ? -10.117 17.406 9.805 1 96.38 311 HIS A C 1
ATOM 2477 O O . HIS A 1 311 ? -11.055 17.031 10.508 1 96.38 311 HIS A O 1
ATOM 2483 N N . LYS A 1 312 ? -9.227 18.266 10.18 1 95.56 312 LYS A N 1
ATOM 2484 C CA . LYS A 1 312 ? -9.375 18.859 11.508 1 95.56 312 LYS A CA 1
ATOM 2485 C C . LYS A 1 312 ? -10.648 19.703 11.602 1 95.56 312 LYS A C 1
ATOM 2487 O O . LYS A 1 312 ? -11.516 19.422 12.43 1 95.56 312 LYS A O 1
ATOM 2492 N N . LEU A 1 313 ? -10.828 20.625 10.688 1 95.19 313 LEU A N 1
ATOM 2493 C CA . LEU A 1 313 ? -11.922 21.578 10.766 1 95.19 313 LEU A CA 1
ATOM 2494 C C . LEU A 1 313 ? -13.211 21 10.203 1 95.19 313 LEU A C 1
ATOM 2496 O O . LEU A 1 313 ? -14.289 21.203 10.773 1 95.19 313 LEU A O 1
ATOM 2500 N N . GLN A 1 314 ? -13.07 20.344 9.117 1 97.25 314 GLN A N 1
ATOM 2501 C CA . GLN A 1 314 ? -14.227 19.797 8.422 1 97.25 314 GLN A CA 1
ATOM 2502 C C . GLN A 1 314 ? -13.836 18.578 7.586 1 97.25 314 GLN A C 1
ATOM 2504 O O . GLN A 1 314 ? -12.656 18.312 7.402 1 97.25 314 GLN A O 1
ATOM 2509 N N . GLY A 1 315 ? -14.852 17.766 7.293 1 97.81 315 GLY A N 1
ATOM 2510 C CA . GLY A 1 315 ? -14.578 16.594 6.484 1 97.81 315 GLY A CA 1
ATOM 2511 C C . GLY A 1 315 ? -15.531 16.438 5.309 1 97.81 315 GLY A C 1
ATOM 2512 O O . GLY A 1 315 ? -16.312 17.344 5.016 1 97.81 315 GLY A O 1
ATOM 2513 N N . THR A 1 316 ? -15.336 15.406 4.59 1 98.56 316 THR A N 1
ATOM 2514 C CA . THR A 1 316 ? -16.219 15.039 3.484 1 98.56 316 THR A CA 1
ATOM 2515 C C . THR A 1 316 ? -16.625 13.57 3.576 1 98.56 316 THR A C 1
ATOM 2517 O O . THR A 1 316 ? -15.805 12.719 3.932 1 98.56 316 THR A O 1
ATOM 2520 N N . PHE A 1 317 ? -17.875 13.312 3.445 1 98.81 317 PHE A N 1
ATOM 2521 C CA . PHE A 1 317 ? -18.344 11.961 3.145 1 98.81 317 PHE A CA 1
ATOM 2522 C C . PHE A 1 317 ? -18.25 11.68 1.65 1 98.81 317 PHE A C 1
ATOM 2524 O O . PHE A 1 317 ? -18.906 12.336 0.845 1 98.81 317 PHE A O 1
ATOM 2531 N N . TYR A 1 318 ? -17.422 10.773 1.294 1 98.69 318 TYR A N 1
ATOM 2532 C CA . TYR A 1 318 ? -16.922 10.609 -0.065 1 98.69 318 TYR A CA 1
ATOM 2533 C C . TYR A 1 318 ? -17.266 9.234 -0.62 1 98.69 318 TYR A C 1
ATOM 2535 O O . TYR A 1 318 ? -16.812 8.219 -0.108 1 98.69 318 TYR A O 1
ATOM 2543 N N . ILE A 1 319 ? -18.125 9.18 -1.634 1 98.69 319 ILE A N 1
ATOM 2544 C CA . ILE A 1 319 ? -18.469 7.945 -2.32 1 98.69 319 ILE A CA 1
ATOM 2545 C C . ILE A 1 319 ? -17.953 7.984 -3.756 1 98.69 319 ILE A C 1
ATOM 2547 O O . ILE A 1 319 ? -18.234 8.938 -4.492 1 98.69 319 ILE A O 1
ATOM 2551 N N . SER A 1 320 ? -17.172 7.043 -4.105 1 98.06 320 SER A N 1
ATOM 2552 C CA . SER A 1 320 ? -16.625 6.965 -5.453 1 98.06 320 SER A CA 1
ATOM 2553 C C . SER A 1 320 ? -16.984 5.641 -6.125 1 98.06 320 SER A C 1
ATOM 2555 O O . SER A 1 320 ? -17.031 4.602 -5.465 1 98.06 320 SER A O 1
ATOM 2557 N N . ALA A 1 321 ? -17.219 5.691 -7.441 1 96.94 321 ALA A N 1
ATOM 2558 C CA . ALA A 1 321 ? -17.547 4.496 -8.211 1 96.94 321 ALA A CA 1
ATOM 2559 C C . ALA A 1 321 ? -16.938 4.559 -9.609 1 96.94 321 ALA A C 1
ATOM 2561 O O . ALA A 1 321 ? -16.781 5.645 -10.172 1 96.94 321 ALA A O 1
ATOM 2562 N N . HIS A 1 322 ? -16.531 3.469 -10.078 1 94.62 322 HIS A N 1
ATOM 2563 C CA . HIS A 1 322 ? -16.141 3.271 -11.469 1 94.62 322 HIS A CA 1
ATOM 2564 C C . HIS A 1 322 ? -17.219 2.51 -12.234 1 94.62 322 HIS A C 1
ATOM 2566 O O . HIS A 1 322 ? -17.688 1.459 -11.789 1 94.62 322 HIS A O 1
ATOM 2572 N N . CYS A 1 323 ? -17.688 3.051 -13.32 1 93.62 323 CYS A N 1
ATOM 2573 C CA . CYS A 1 323 ? -18.719 2.389 -14.102 1 93.62 323 CYS A CA 1
ATOM 2574 C C . CYS A 1 323 ? -18.703 2.867 -15.555 1 93.62 323 CYS A C 1
ATOM 2576 O O . CYS A 1 323 ? -17.953 3.779 -15.898 1 93.62 323 CYS A O 1
ATOM 2578 N N . SER A 1 324 ? -19.469 2.148 -16.375 1 91.56 324 SER A N 1
ATOM 2579 C CA . SER A 1 324 ? -19.625 2.619 -17.75 1 91.56 324 SER A CA 1
ATOM 2580 C C . SER A 1 324 ? -20.359 3.959 -17.797 1 91.56 324 SER A C 1
ATOM 2582 O O . SER A 1 324 ? -21.094 4.301 -16.859 1 91.56 324 SER A O 1
ATOM 2584 N N . VAL A 1 325 ? -20.109 4.645 -18.844 1 94.25 325 VAL A N 1
ATOM 2585 C CA . VAL A 1 325 ? -20.688 5.984 -18.984 1 94.25 325 VAL A CA 1
ATOM 2586 C C . VAL A 1 325 ? -22.203 5.906 -18.922 1 94.25 325 VAL A C 1
ATOM 2588 O O . VAL A 1 325 ? -22.844 6.746 -18.281 1 94.25 325 VAL A O 1
ATOM 2591 N N . GLU A 1 326 ? -22.75 4.887 -19.453 1 94.5 326 GLU A N 1
ATOM 2592 C CA . GLU A 1 326 ? -24.203 4.746 -19.531 1 94.5 326 GLU A CA 1
ATOM 2593 C C . GLU A 1 326 ? -24.797 4.449 -18.156 1 94.5 326 GLU A C 1
ATOM 2595 O O . GLU A 1 326 ? -25.984 4.664 -17.938 1 94.5 326 GLU A O 1
ATOM 2600 N N . ASN A 1 327 ? -23.953 4 -17.25 1 95.56 327 ASN A N 1
ATOM 2601 C CA . ASN A 1 327 ? -24.453 3.574 -15.945 1 95.56 327 ASN A CA 1
ATOM 2602 C C . ASN A 1 327 ? -24.328 4.684 -14.906 1 95.56 327 ASN A C 1
ATOM 2604 O O . ASN A 1 327 ? -24.781 4.531 -13.773 1 95.56 327 ASN A O 1
ATOM 2608 N N . VAL A 1 328 ? -23.766 5.816 -15.227 1 97.44 328 VAL A N 1
ATOM 2609 C CA . VAL A 1 328 ? -23.453 6.863 -14.258 1 97.44 328 VAL A CA 1
ATOM 2610 C C . VAL A 1 328 ? -24.734 7.316 -13.562 1 97.44 328 VAL A C 1
ATOM 2612 O O . VAL A 1 328 ? -24.781 7.398 -12.336 1 97.44 328 VAL A O 1
ATOM 2615 N N . GLY A 1 329 ? -25.75 7.574 -14.391 1 97.81 329 GLY A N 1
ATOM 2616 C CA . GLY A 1 329 ? -27 8.016 -13.828 1 97.81 329 GLY A CA 1
ATOM 2617 C C . GLY A 1 329 ? -27.641 6.996 -12.898 1 97.81 329 GLY A C 1
ATOM 2618 O O . GLY A 1 329 ? -28.109 7.344 -11.812 1 97.81 329 GLY A O 1
ATOM 2619 N N . LEU A 1 330 ? -27.609 5.766 -13.273 1 97.81 330 LEU A N 1
ATOM 2620 C CA . LEU A 1 330 ? -28.203 4.688 -12.484 1 97.81 330 LEU A CA 1
ATOM 2621 C C . LEU A 1 330 ? -27.453 4.516 -11.164 1 97.81 330 LEU A C 1
ATOM 2623 O O . LEU A 1 330 ? -28.078 4.316 -10.117 1 97.81 330 LEU A O 1
ATOM 2627 N N . VAL A 1 331 ? -26.125 4.59 -11.234 1 98.19 331 VAL A N 1
ATOM 2628 C CA . VAL A 1 331 ? -25.297 4.422 -10.047 1 98.19 331 VAL A CA 1
ATOM 2629 C C . VAL A 1 331 ? -25.531 5.578 -9.078 1 98.19 331 VAL A C 1
ATOM 2631 O O . VAL A 1 331 ? -25.703 5.363 -7.879 1 98.19 331 VAL A O 1
ATOM 2634 N N . GLU A 1 332 ? -25.594 6.801 -9.578 1 98.5 332 GLU A N 1
ATOM 2635 C CA . GLU A 1 332 ? -25.859 7.965 -8.742 1 98.5 332 GLU A CA 1
ATOM 2636 C C . GLU A 1 332 ? -27.203 7.848 -8.039 1 98.5 332 GLU A C 1
ATOM 2638 O O . GLU A 1 332 ? -27.312 8.094 -6.832 1 98.5 332 GLU A O 1
ATOM 2643 N N . GLU A 1 333 ? -28.188 7.422 -8.781 1 98.31 333 GLU A N 1
ATOM 2644 C CA . GLU A 1 333 ? -29.531 7.281 -8.227 1 98.31 333 GLU A CA 1
ATOM 2645 C C . GLU A 1 333 ? -29.578 6.199 -7.152 1 98.31 333 GLU A C 1
ATOM 2647 O O . GLU A 1 333 ? -30.234 6.363 -6.125 1 98.31 333 GLU A O 1
ATOM 2652 N N . ALA A 1 334 ? -28.922 5.168 -7.41 1 98.25 334 ALA A N 1
ATOM 2653 C CA . ALA A 1 334 ? -28.891 4.078 -6.438 1 98.25 334 ALA A CA 1
ATOM 2654 C C . ALA A 1 334 ? -28.234 4.531 -5.133 1 98.25 334 ALA A C 1
ATOM 2656 O O . ALA A 1 334 ? -28.719 4.203 -4.043 1 98.25 334 ALA A O 1
ATOM 2657 N N . ILE A 1 335 ? -27.109 5.266 -5.258 1 98.62 335 ILE A N 1
ATOM 2658 C CA . ILE A 1 335 ? -26.422 5.777 -4.074 1 98.62 335 ILE A CA 1
ATOM 2659 C C . ILE A 1 335 ? -27.359 6.715 -3.311 1 98.62 335 ILE A C 1
ATOM 2661 O O . ILE A 1 335 ? -27.5 6.598 -2.092 1 98.62 335 ILE A O 1
ATOM 2665 N N . ALA A 1 336 ? -28.047 7.598 -4.035 1 98.5 336 ALA A N 1
ATOM 2666 C CA . ALA A 1 336 ? -28.984 8.531 -3.406 1 98.5 336 ALA A CA 1
ATOM 2667 C C . ALA A 1 336 ? -30.109 7.793 -2.699 1 98.5 336 ALA A C 1
ATOM 2669 O O . ALA A 1 336 ? -30.531 8.188 -1.607 1 98.5 336 ALA A O 1
ATOM 2670 N N . GLN A 1 337 ? -30.531 6.734 -3.301 1 98.19 337 GLN A N 1
ATOM 2671 C CA . GLN A 1 337 ? -31.609 5.953 -2.707 1 98.19 337 GLN A CA 1
ATOM 2672 C C . GLN A 1 337 ? -31.156 5.289 -1.408 1 98.19 337 GLN A C 1
ATOM 2674 O O . GLN A 1 337 ? -31.922 5.223 -0.44 1 98.19 337 GLN A O 1
ATOM 2679 N N . HIS A 1 338 ? -29.984 4.766 -1.404 1 98.44 338 HIS A N 1
ATOM 2680 C CA . HIS A 1 338 ? -29.453 4.18 -0.177 1 98.44 338 HIS A CA 1
ATOM 2681 C C . HIS A 1 338 ? -29.328 5.227 0.925 1 98.44 338 HIS A C 1
ATOM 2683 O O . HIS A 1 338 ? -29.609 4.941 2.092 1 98.44 338 HIS A O 1
ATOM 2689 N N . ILE A 1 339 ? -28.906 6.438 0.557 1 98.44 339 ILE A N 1
ATOM 2690 C CA . ILE A 1 339 ? -28.812 7.523 1.527 1 98.44 339 ILE A CA 1
ATOM 2691 C C . ILE A 1 339 ? -30.188 7.859 2.07 1 98.44 339 ILE A C 1
ATOM 2693 O O . ILE A 1 339 ? -30.359 8.062 3.273 1 98.44 339 ILE A O 1
ATOM 2697 N N . ARG A 1 340 ? -31.203 7.875 1.185 1 98.19 340 ARG A N 1
ATOM 2698 C CA . ARG A 1 340 ? -32.594 8.117 1.6 1 98.19 340 ARG A CA 1
ATOM 2699 C C . ARG A 1 340 ? -33.062 7.051 2.578 1 98.19 340 ARG A C 1
ATOM 2701 O O . ARG A 1 340 ? -33.688 7.363 3.588 1 98.19 340 ARG A O 1
ATOM 2708 N N . THR A 1 341 ? -32.688 5.836 2.27 1 98 341 THR A N 1
ATOM 2709 C CA . THR A 1 341 ? -33.094 4.719 3.117 1 98 341 THR A CA 1
ATOM 2710 C C . THR A 1 341 ? -32.469 4.844 4.504 1 98 341 THR A C 1
ATOM 2712 O O . THR A 1 341 ? -33.094 4.523 5.508 1 98 341 THR A O 1
ATOM 2715 N N . LEU A 1 342 ? -31.25 5.324 4.586 1 98 342 LEU A N 1
ATOM 2716 C CA . LEU A 1 342 ? -30.562 5.496 5.863 1 98 342 LEU A CA 1
ATOM 2717 C C . LEU A 1 342 ? -31.25 6.562 6.711 1 98 342 LEU A C 1
ATOM 2719 O O . LEU A 1 342 ? -31.094 6.59 7.93 1 98 342 LEU A O 1
ATOM 2723 N N . GLN A 1 343 ? -32.031 7.449 6.07 1 97.25 343 GLN A N 1
ATOM 2724 C CA . GLN A 1 343 ? -32.688 8.539 6.773 1 97.25 343 GLN A CA 1
ATOM 2725 C C . GLN A 1 343 ? -34.094 8.117 7.262 1 97.25 343 GLN A C 1
ATOM 2727 O O . GLN A 1 343 ? -34.656 8.742 8.164 1 97.25 343 GLN A O 1
ATOM 2732 N N . THR A 1 344 ? -34.625 7.027 6.621 1 96.94 344 THR A N 1
ATOM 2733 C CA . THR A 1 344 ? -36.031 6.742 6.863 1 96.94 344 THR A CA 1
ATOM 2734 C C . THR A 1 344 ? -36.188 5.367 7.504 1 96.94 344 THR A C 1
ATOM 2736 O O . THR A 1 344 ? -37.219 5.082 8.109 1 96.94 344 THR A O 1
ATOM 2739 N N . GLU A 1 345 ? -35.156 4.539 7.324 1 97.31 345 GLU A N 1
ATOM 2740 C CA . GLU A 1 345 ? -35.219 3.191 7.879 1 97.31 345 GLU A CA 1
ATOM 2741 C C . GLU A 1 345 ? -34.031 2.924 8.805 1 97.31 345 GLU A C 1
ATOM 2743 O O . GLU A 1 345 ? -32.906 3.338 8.523 1 97.31 345 GLU A O 1
ATOM 2748 N N . PHE A 1 346 ? -34.375 2.197 9.859 1 96.56 346 PHE A N 1
ATOM 2749 C CA . PHE A 1 346 ? -33.312 1.834 10.789 1 96.56 346 PHE A CA 1
ATOM 2750 C C . PHE A 1 346 ? -32.406 0.793 10.18 1 96.56 346 PHE A C 1
ATOM 2752 O O . PHE A 1 346 ? -32.844 -0.162 9.547 1 96.56 346 PHE A O 1
ATOM 2759 N N . VAL A 1 347 ? -31.125 1.054 10.359 1 96.62 347 VAL A N 1
ATOM 2760 C CA . VAL A 1 347 ? -30.141 0.043 9.992 1 96.62 347 VAL A CA 1
ATOM 2761 C C . VAL A 1 347 ? -30.328 -1.205 10.852 1 96.62 347 VAL A C 1
ATOM 2763 O O . VAL A 1 347 ? -30.578 -1.106 12.055 1 96.62 347 VAL A O 1
ATOM 2766 N N . GLN A 1 348 ? -30.156 -2.314 10.242 1 94.81 348 GLN A N 1
ATOM 2767 C CA . GLN A 1 348 ? -30.312 -3.572 10.969 1 94.81 348 GLN A CA 1
ATOM 2768 C C . GLN A 1 348 ? -29.219 -3.746 12.016 1 94.81 348 GLN A C 1
ATOM 2770 O O . GLN A 1 348 ? -28.062 -3.395 11.773 1 94.81 348 GLN A O 1
ATOM 2775 N N . GLU A 1 349 ? -29.609 -4.344 13.117 1 93.44 349 GLU A N 1
ATOM 2776 C CA . GLU A 1 349 ? -28.656 -4.566 14.211 1 93.44 349 GLU A CA 1
ATOM 2777 C C . GLU A 1 349 ? -27.516 -5.477 13.781 1 93.44 349 GLU A C 1
ATOM 2779 O O . GLU A 1 349 ? -26.375 -5.316 14.234 1 93.44 349 GLU A O 1
ATOM 2784 N N . SER A 1 350 ? -27.859 -6.34 12.953 1 91 350 SER A N 1
ATOM 2785 C CA . SER A 1 350 ? -26.828 -7.262 12.477 1 91 350 SER A CA 1
ATOM 2786 C C . SER A 1 350 ? -25.75 -6.531 11.672 1 91 350 SER A C 1
ATOM 2788 O O . SER A 1 350 ? -24.578 -6.871 11.75 1 91 350 SER A O 1
ATOM 2790 N N . GLU A 1 351 ? -26.156 -5.547 10.906 1 93.06 351 GLU A N 1
ATOM 2791 C CA . GLU A 1 351 ? -25.203 -4.742 10.141 1 93.06 351 GLU A CA 1
ATOM 2792 C C . GLU A 1 351 ? -24.312 -3.91 11.055 1 93.06 351 GLU A C 1
ATOM 2794 O O . GLU A 1 351 ? -23.109 -3.814 10.844 1 93.06 351 GLU A O 1
ATOM 2799 N N . ILE A 1 352 ? -24.922 -3.371 12.078 1 94.75 352 ILE A N 1
ATOM 2800 C CA . ILE A 1 352 ? -24.172 -2.555 13.039 1 94.75 352 ILE A CA 1
ATOM 2801 C C . ILE A 1 352 ? -23.172 -3.424 13.797 1 94.75 352 ILE A C 1
ATOM 2803 O O . ILE A 1 352 ? -22 -3.055 13.938 1 94.75 352 ILE A O 1
ATOM 2807 N N . ALA A 1 353 ? -23.641 -4.562 14.18 1 91.94 353 ALA A N 1
ATOM 2808 C CA . ALA A 1 353 ? -22.797 -5.492 14.922 1 91.94 353 ALA A CA 1
ATOM 2809 C C . ALA A 1 353 ? -21.594 -5.922 14.094 1 91.94 353 ALA A C 1
ATOM 2811 O O . ALA A 1 353 ? -20.484 -6.062 14.617 1 91.94 353 ALA A O 1
ATOM 2812 N N . ARG A 1 354 ? -21.797 -6.105 12.883 1 90 354 ARG A N 1
ATOM 2813 C CA . ARG A 1 354 ? -20.719 -6.492 11.984 1 90 354 ARG A CA 1
ATOM 2814 C C . ARG A 1 354 ? -19.641 -5.41 11.906 1 90 354 ARG A C 1
ATOM 2816 O O . ARG A 1 354 ? -18.453 -5.703 11.984 1 90 354 ARG A O 1
ATOM 2823 N N . VAL A 1 355 ? -20.062 -4.203 11.727 1 91.5 355 VAL A N 1
ATOM 2824 C CA . VAL A 1 355 ? -19.141 -3.078 11.648 1 91.5 355 VAL A CA 1
ATOM 2825 C C . VAL A 1 355 ? -18.375 -2.955 12.969 1 91.5 355 VAL A C 1
ATOM 2827 O O . VAL A 1 355 ? -17.156 -2.736 12.969 1 91.5 355 VAL A O 1
ATOM 2830 N N . GLN A 1 356 ? -19.078 -3.107 14.047 1 91.81 356 GLN A N 1
ATOM 2831 C CA . GLN A 1 356 ? -18.469 -3.016 15.367 1 91.81 356 GLN A CA 1
ATOM 2832 C C . GLN A 1 356 ? -17.375 -4.07 15.539 1 91.81 356 GLN A C 1
ATOM 2834 O O . GLN A 1 356 ? -16.266 -3.764 16 1 91.81 356 GLN A O 1
ATOM 2839 N N . LYS A 1 357 ? -17.641 -5.234 15.156 1 88 357 LYS A N 1
ATOM 2840 C CA . LYS A 1 357 ? -16.672 -6.32 15.273 1 88 357 LYS A CA 1
ATOM 2841 C C . LYS A 1 357 ? -15.469 -6.09 14.359 1 88 357 LYS A C 1
ATOM 2843 O O . LYS A 1 357 ? -14.32 -6.309 14.766 1 88 357 LYS A O 1
ATOM 2848 N N . ARG A 1 358 ? -15.75 -5.652 13.18 1 87.81 358 ARG A N 1
ATOM 2849 C CA . ARG A 1 358 ? -14.688 -5.391 12.219 1 87.81 358 ARG A CA 1
ATOM 2850 C C . ARG A 1 358 ? -13.75 -4.297 12.727 1 87.81 358 ARG A C 1
ATOM 2852 O O . ARG A 1 358 ? -12.523 -4.43 12.633 1 87.81 358 ARG A O 1
ATOM 2859 N N . VAL A 1 359 ? -14.32 -3.295 13.18 1 87.06 359 VAL A N 1
ATOM 2860 C CA . VAL A 1 359 ? -13.531 -2.174 13.68 1 87.06 359 VAL A CA 1
ATOM 2861 C C . VAL A 1 359 ? -12.695 -2.619 14.875 1 87.06 359 VAL A C 1
ATOM 2863 O O . VAL A 1 359 ? -11.523 -2.262 14.992 1 87.06 359 VAL A O 1
ATOM 2866 N N . ALA A 1 360 ? -13.305 -3.365 15.742 1 84.25 360 ALA A N 1
ATOM 2867 C CA . ALA A 1 360 ? -12.578 -3.879 16.906 1 84.25 360 ALA A CA 1
ATOM 2868 C C . ALA A 1 360 ? -11.383 -4.727 16.469 1 84.25 360 ALA A C 1
ATOM 2870 O O . ALA A 1 360 ? -10.273 -4.543 16.984 1 84.25 360 ALA A O 1
ATOM 2871 N N . ASN A 1 361 ? -11.586 -5.539 15.562 1 83.88 361 ASN A N 1
ATOM 2872 C CA . ASN A 1 361 ? -10.508 -6.395 15.078 1 83.88 361 ASN A CA 1
ATOM 2873 C C . ASN A 1 361 ? -9.438 -5.594 14.352 1 83.88 361 ASN A C 1
ATOM 2875 O O . ASN A 1 361 ? -8.242 -5.816 14.562 1 83.88 361 ASN A O 1
ATOM 2879 N N . ARG A 1 362 ? -9.859 -4.738 13.461 1 84.94 362 ARG A N 1
ATOM 2880 C CA . ARG A 1 362 ? -8.906 -3.906 12.734 1 84.94 362 ARG A CA 1
ATOM 2881 C C . ARG A 1 362 ? -8.055 -3.084 13.695 1 84.94 362 ARG A C 1
ATOM 2883 O O . ARG A 1 362 ? -6.879 -2.832 13.43 1 84.94 362 ARG A O 1
ATOM 2890 N N . PHE A 1 363 ? -8.703 -2.67 14.742 1 81.12 363 PHE A N 1
ATOM 2891 C CA . PHE A 1 363 ? -7.965 -1.932 15.758 1 81.12 363 PHE A CA 1
ATOM 2892 C C . PHE A 1 363 ? -6.852 -2.791 16.344 1 81.12 363 PHE A C 1
ATOM 2894 O O . PHE A 1 363 ? -5.723 -2.324 16.516 1 81.12 363 PHE A O 1
ATOM 2901 N N . ILE A 1 364 ? -7.156 -3.969 16.578 1 77.94 364 ILE A N 1
ATOM 2902 C CA . ILE A 1 364 ? -6.176 -4.898 17.141 1 77.94 364 ILE A CA 1
ATOM 2903 C C . ILE A 1 364 ? -5.07 -5.148 16.109 1 77.94 364 ILE A C 1
ATOM 2905 O O . ILE A 1 364 ? -3.885 -5.039 16.438 1 77.94 364 ILE A O 1
ATOM 2909 N N . PHE A 1 365 ? -5.438 -5.305 14.922 1 78.06 365 PHE A N 1
ATOM 2910 C CA . PHE A 1 365 ? -4.484 -5.617 13.859 1 78.06 365 PHE A CA 1
ATOM 2911 C C . PHE A 1 365 ? -3.656 -4.391 13.5 1 78.06 365 PHE A C 1
ATOM 2913 O O . PHE A 1 365 ? -2.521 -4.516 13.039 1 78.06 365 PHE A O 1
ATOM 2920 N N . GLY A 1 366 ? -4.188 -3.252 13.695 1 79.94 366 GLY A N 1
ATOM 2921 C CA . GLY A 1 366 ? -3.516 -1.997 13.398 1 79.94 366 GLY A CA 1
ATOM 2922 C C . GLY A 1 366 ? -2.646 -1.501 14.539 1 79.94 366 GLY A C 1
ATOM 2923 O O . GLY A 1 366 ? -2.217 -0.346 14.539 1 79.94 366 GLY A O 1
ATOM 2924 N N . ASN A 1 367 ? -2.439 -2.301 15.531 1 80.81 367 ASN A N 1
ATOM 2925 C CA . ASN A 1 367 ? -1.637 -1.932 16.688 1 80.81 367 ASN A CA 1
ATOM 2926 C C . ASN A 1 367 ? -0.55 -2.965 16.969 1 80.81 367 ASN A C 1
ATOM 2928 O O . ASN A 1 367 ? -0.107 -3.111 18.109 1 80.81 367 ASN A O 1
ATOM 2932 N N . GLU A 1 368 ? -0.124 -3.566 15.922 1 79.75 368 GLU A N 1
ATOM 2933 C CA . GLU A 1 368 ? 0.765 -4.711 16.109 1 79.75 368 GLU A CA 1
ATOM 2934 C C . GLU A 1 368 ? 2.229 -4.277 16.109 1 79.75 368 GLU A C 1
ATOM 2936 O O . GLU A 1 368 ? 3.086 -4.961 16.672 1 79.75 368 GLU A O 1
ATOM 2941 N N . THR A 1 369 ? 2.547 -3.125 15.453 1 86.5 369 THR A N 1
ATOM 2942 C CA . THR A 1 369 ? 3.939 -2.723 15.289 1 86.5 369 THR A CA 1
ATOM 2943 C C . THR A 1 369 ? 4.199 -1.387 15.984 1 86.5 369 THR A C 1
ATOM 2945 O O . THR A 1 369 ? 3.268 -0.621 16.234 1 86.5 369 THR A O 1
ATOM 2948 N N . PRO A 1 370 ? 5.512 -1.143 16.266 1 89.56 370 PRO A N 1
ATOM 2949 C CA . PRO A 1 370 ? 5.863 0.165 16.828 1 89.56 370 PRO A CA 1
ATOM 2950 C C . PRO A 1 370 ? 5.422 1.325 15.938 1 89.56 370 PRO A C 1
ATOM 2952 O O . PRO A 1 370 ? 4.938 2.342 16.438 1 89.56 370 PRO A O 1
ATOM 2955 N N 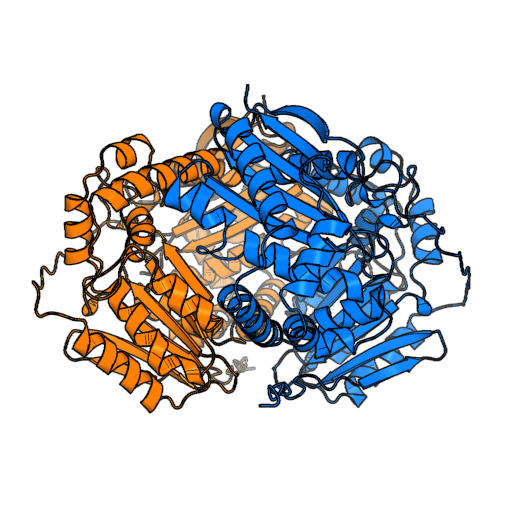. SER A 1 371 ? 5.551 1.142 14.672 1 92.19 371 SER A N 1
ATOM 2956 C CA . SER A 1 371 ? 5.164 2.193 13.734 1 92.19 371 SER A CA 1
ATOM 2957 C C . SER A 1 371 ? 3.66 2.441 13.773 1 92.19 371 SER A C 1
ATOM 2959 O O . SER A 1 371 ? 3.213 3.588 13.703 1 92.19 371 SER A O 1
ATOM 2961 N N . ASP A 1 372 ? 2.904 1.359 13.883 1 90.69 372 ASP A N 1
ATOM 2962 C CA . ASP A 1 372 ? 1.456 1.505 13.992 1 90.69 372 ASP A CA 1
ATOM 2963 C C . ASP A 1 372 ? 1.078 2.35 15.203 1 90.69 372 ASP A C 1
ATOM 2965 O O . ASP A 1 372 ? 0.27 3.273 15.094 1 90.69 372 ASP A O 1
ATOM 2969 N N . ARG A 1 373 ? 1.656 2.027 16.312 1 92.25 373 ARG A N 1
ATOM 2970 C CA . ARG A 1 373 ? 1.335 2.709 17.547 1 92.25 373 ARG A CA 1
ATOM 2971 C C . ARG A 1 373 ? 1.812 4.156 17.531 1 92.25 373 ARG A C 1
ATOM 2973 O O . ARG A 1 373 ? 1.1 5.059 17.969 1 92.25 373 ARG A O 1
ATOM 2980 N N . ALA A 1 374 ? 3 4.312 17.031 1 95 374 ALA A N 1
ATOM 2981 C CA . ALA A 1 374 ? 3.516 5.676 16.922 1 95 374 ALA A CA 1
ATOM 2982 C C . ALA A 1 374 ? 2.611 6.539 16.047 1 95 374 ALA A C 1
ATOM 2984 O O . ALA A 1 374 ? 2.373 7.707 16.359 1 95 374 ALA A O 1
ATOM 2985 N N . GLY A 1 375 ? 2.143 5.992 14.961 1 95.88 375 GLY A N 1
ATOM 2986 C CA . GLY A 1 375 ? 1.217 6.703 14.094 1 95.88 375 GLY A CA 1
ATOM 2987 C C . GLY A 1 375 ? -0.087 7.062 14.781 1 95.88 375 GLY A C 1
ATOM 2988 O O . GLY A 1 375 ? -0.579 8.188 14.641 1 95.88 375 GLY A O 1
ATOM 2989 N N . LEU A 1 376 ? -0.575 6.113 15.531 1 94.56 376 LEU A N 1
ATOM 2990 C CA . LEU A 1 376 ? -1.823 6.32 16.25 1 94.56 376 LEU A CA 1
ATOM 2991 C C . LEU A 1 376 ? -1.679 7.445 17.281 1 94.56 376 LEU A C 1
ATOM 2993 O O . LEU A 1 376 ? -2.498 8.367 17.312 1 94.56 376 LEU A O 1
ATOM 2997 N N . TYR A 1 377 ? -0.611 7.391 18.109 1 96.94 377 TYR A N 1
ATOM 2998 C CA . TYR A 1 377 ? -0.388 8.383 19.156 1 96.94 377 TYR A CA 1
ATOM 2999 C C . TYR A 1 377 ? -0.131 9.758 18.547 1 96.94 377 TYR A C 1
ATOM 3001 O O . TYR A 1 377 ? -0.705 10.75 19 1 96.94 377 TYR A O 1
ATOM 3009 N N . GLY A 1 378 ? 0.739 9.75 17.531 1 97.5 378 GLY A N 1
ATOM 3010 C CA . GLY A 1 378 ? 1.073 11.016 16.891 1 97.5 378 GLY A CA 1
ATOM 3011 C C . GLY A 1 378 ? -0.126 11.703 16.281 1 97.5 378 GLY A C 1
ATOM 3012 O O . GLY A 1 378 ? -0.32 12.906 16.453 1 97.5 378 GLY A O 1
ATOM 3013 N N . TYR A 1 379 ? -0.917 10.984 15.633 1 96.12 379 TYR A N 1
ATOM 3014 C CA . TYR A 1 379 ? -2.084 11.531 14.945 1 96.12 379 TYR A CA 1
ATOM 3015 C C . TYR A 1 379 ? -3.053 12.164 15.938 1 96.12 379 TYR A C 1
ATOM 3017 O O . TYR A 1 379 ? -3.4 13.336 15.812 1 96.12 379 TYR A O 1
ATOM 3025 N N . TYR A 1 380 ? -3.42 11.469 16.969 1 95.88 380 TYR A N 1
ATOM 3026 C CA . TYR A 1 380 ? -4.445 11.938 17.891 1 95.88 380 TYR A CA 1
ATOM 3027 C C . TYR A 1 380 ? -3.914 13.055 18.781 1 95.88 380 TYR A C 1
ATOM 3029 O O . TYR A 1 380 ? -4.609 14.047 19.031 1 95.88 380 TYR A O 1
ATOM 3037 N N . GLN A 1 381 ? -2.691 12.883 19.234 1 96.12 381 GLN A N 1
ATOM 3038 C CA . GLN A 1 381 ? -2.143 13.938 20.078 1 96.12 381 GLN A CA 1
ATOM 3039 C C . GLN A 1 381 ? -1.979 15.242 19.297 1 96.12 381 GLN A C 1
ATOM 3041 O O . GLN A 1 381 ? -2.26 16.328 19.812 1 96.12 381 GLN A O 1
ATOM 3046 N N . THR A 1 382 ? -1.586 15.094 18.078 1 96.19 382 THR A N 1
ATOM 3047 C CA . THR A 1 382 ? -1.297 16.266 17.266 1 96.19 382 THR A CA 1
ATOM 3048 C C . THR A 1 382 ? -2.588 16.969 16.844 1 96.19 382 THR A C 1
ATOM 3050 O O . THR A 1 382 ? -2.689 18.188 16.906 1 96.19 382 THR A O 1
ATOM 3053 N N . LEU A 1 383 ? -3.555 16.281 16.484 1 95.56 383 LEU A N 1
ATOM 3054 C CA . LEU A 1 383 ? -4.73 16.891 15.875 1 95.56 383 LEU A CA 1
ATOM 3055 C C . LEU A 1 383 ? -5.824 17.125 16.906 1 95.56 383 LEU A C 1
ATOM 3057 O O . LEU A 1 383 ? -6.613 18.062 16.781 1 95.56 383 LEU A O 1
ATOM 3061 N N . ILE A 1 384 ? -5.879 16.281 17.953 1 94.31 384 ILE A N 1
ATOM 3062 C CA . ILE A 1 384 ? -6.969 16.344 18.906 1 94.31 384 ILE A CA 1
ATOM 3063 C C . ILE A 1 384 ? -6.441 16.875 20.25 1 94.31 384 ILE A C 1
ATOM 3065 O O . ILE A 1 384 ? -7.184 17.484 21.016 1 94.31 384 ILE A O 1
ATOM 3069 N N . GLY A 1 385 ? -5.207 16.625 20.531 1 94 385 GLY A N 1
ATOM 3070 C CA . GLY A 1 385 ? -4.625 17.047 21.797 1 94 385 GLY A CA 1
ATOM 3071 C C . GLY A 1 385 ? -4.938 16.094 22.938 1 94 385 GLY A C 1
ATOM 3072 O O . GLY A 1 385 ? -4.758 16.438 24.109 1 94 385 GLY A O 1
ATOM 3073 N N . ASP A 1 386 ? -5.465 14.906 22.547 1 94.31 386 ASP A N 1
ATOM 3074 C CA . ASP A 1 386 ? -5.871 13.898 23.516 1 94.31 386 ASP A CA 1
ATOM 3075 C C . ASP A 1 386 ? -5.711 12.492 22.953 1 94.31 386 ASP A C 1
ATOM 3077 O O . ASP A 1 386 ? -6.027 12.242 21.781 1 94.31 386 ASP A O 1
ATOM 3081 N N . LEU A 1 387 ? -5.152 11.547 23.797 1 94.38 387 LEU A N 1
ATOM 3082 C CA . LEU A 1 387 ? -4.906 10.188 23.328 1 94.38 387 LEU A CA 1
ATOM 3083 C C . LEU A 1 387 ? -6.109 9.289 23.609 1 94.38 387 LEU A C 1
ATOM 3085 O O . LEU A 1 387 ? -6.215 8.195 23.047 1 94.38 387 LEU A O 1
ATOM 3089 N N . GLU A 1 388 ? -7.023 9.672 24.453 1 91.94 388 GLU A N 1
ATOM 3090 C CA . GLU A 1 388 ? -8.094 8.805 24.922 1 91.94 388 GLU A CA 1
ATOM 3091 C C . GLU A 1 388 ? -8.977 8.32 23.766 1 91.94 388 GLU A C 1
ATOM 3093 O O . GLU A 1 388 ? -9.305 7.137 23.688 1 91.94 388 GLU A O 1
ATOM 3098 N N . PRO A 1 389 ? -9.289 9.305 22.906 1 91.31 389 PRO A N 1
ATOM 3099 C CA . PRO A 1 389 ? -10.117 8.828 21.797 1 91.31 389 PRO A CA 1
ATOM 3100 C C . PRO A 1 389 ? -9.422 7.758 20.953 1 91.31 389 PRO A C 1
ATOM 3102 O O . PRO A 1 389 ? -10.086 6.945 20.297 1 91.31 389 PRO A O 1
ATOM 3105 N N . ALA A 1 390 ? -8.148 7.758 20.906 1 88.94 390 ALA A N 1
ATOM 3106 C CA . ALA A 1 390 ? -7.402 6.746 20.172 1 88.94 390 ALA A CA 1
ATOM 3107 C C . ALA A 1 390 ? -7.586 5.363 20.781 1 88.94 390 ALA A C 1
ATOM 3109 O O . ALA A 1 390 ? -7.746 4.375 20.062 1 88.94 390 ALA A O 1
ATOM 3110 N N . PHE A 1 391 ? -7.586 5.344 22.062 1 88.62 391 PHE A N 1
ATOM 3111 C CA . PHE A 1 391 ? -7.664 4.082 22.781 1 88.62 391 PHE A CA 1
ATOM 3112 C C . PHE A 1 391 ? -9.094 3.545 22.781 1 88.62 391 PHE A C 1
ATOM 3114 O O . PHE A 1 391 ? -9.305 2.332 22.812 1 88.62 391 PHE A O 1
ATOM 3121 N N . ASP A 1 392 ? -10.023 4.441 22.672 1 88.06 392 ASP A N 1
ATOM 3122 C CA . ASP A 1 392 ? -11.422 4.078 22.875 1 88.06 392 ASP A CA 1
ATOM 3123 C C . ASP A 1 392 ? -12.188 4.078 21.562 1 88.06 392 ASP A C 1
ATOM 3125 O O . ASP A 1 392 ? -13.422 4.078 21.547 1 88.06 392 ASP A O 1
ATOM 3129 N N . TYR A 1 393 ? -11.461 4.125 20.516 1 88.69 393 TYR A N 1
ATOM 3130 C CA . TYR A 1 393 ? -12.148 4.219 19.234 1 88.69 393 TYR A CA 1
ATOM 3131 C C . TYR A 1 393 ? -13.125 3.066 19.047 1 88.69 393 TYR A C 1
ATOM 3133 O O . TYR A 1 393 ? -14.297 3.283 18.719 1 88.69 393 TYR A O 1
ATOM 3141 N N . PRO A 1 394 ? -12.734 1.804 19.344 1 89.25 394 PRO A N 1
ATOM 3142 C CA . PRO A 1 394 ? -13.695 0.708 19.188 1 89.25 394 PRO A CA 1
ATOM 3143 C C . PRO A 1 394 ? -14.922 0.877 20.078 1 89.25 394 PRO A C 1
ATOM 3145 O O . PRO A 1 394 ? -16.047 0.551 19.656 1 89.25 394 PRO A O 1
ATOM 3148 N N . SER A 1 395 ? -14.742 1.437 21.219 1 91.5 395 SER A N 1
ATOM 3149 C CA . SER A 1 395 ? -15.852 1.649 22.141 1 91.5 395 SER A CA 1
ATOM 3150 C C . SER A 1 395 ? -16.812 2.705 21.609 1 91.5 395 SER A C 1
ATOM 3152 O O . SER A 1 395 ? -18.031 2.574 21.766 1 91.5 395 SER A O 1
ATOM 3154 N N . HIS A 1 396 ? -16.266 3.734 21.031 1 93.38 396 HIS A N 1
ATOM 3155 C CA . HIS A 1 396 ? -17.109 4.773 20.453 1 93.38 396 HIS A CA 1
ATOM 3156 C C . HIS A 1 396 ? -17.938 4.23 19.281 1 93.38 396 HIS A C 1
ATOM 3158 O O . HIS A 1 396 ? -19.094 4.605 19.109 1 93.38 396 HIS A O 1
ATOM 3164 N N . ILE A 1 397 ? -17.344 3.391 18.531 1 93.69 397 ILE A N 1
ATOM 3165 C CA . ILE A 1 397 ? -18.062 2.764 17.422 1 93.69 397 ILE A CA 1
ATOM 3166 C C . ILE A 1 397 ? -19.125 1.821 17.953 1 93.69 397 ILE A C 1
ATOM 3168 O O . ILE A 1 397 ? -20.25 1.795 17.453 1 93.69 397 ILE A O 1
ATOM 3172 N N . GLN A 1 398 ? -18.812 1.104 19 1 91.69 398 GLN A N 1
ATOM 3173 C CA . GLN A 1 398 ? -19.734 0.171 19.609 1 91.69 398 GLN A CA 1
ATOM 3174 C C . GLN A 1 398 ? -20.938 0.907 20.203 1 91.69 398 GLN A C 1
ATOM 3176 O O . GLN A 1 398 ? -22.031 0.344 20.312 1 91.69 398 GLN A O 1
ATOM 3181 N N . ALA A 1 399 ? -20.75 2.086 20.547 1 93.56 399 ALA A N 1
ATOM 3182 C CA . ALA A 1 399 ? -21.781 2.887 21.188 1 93.56 399 ALA A CA 1
ATOM 3183 C C . ALA A 1 399 ? -22.781 3.422 20.156 1 93.56 399 ALA A C 1
ATOM 3185 O O . ALA A 1 399 ? -23.844 3.943 20.516 1 93.56 399 ALA A O 1
ATOM 3186 N N . GLN A 1 400 ? -22.438 3.291 18.922 1 95.5 400 GLN A N 1
ATOM 3187 C CA . GLN A 1 400 ? -23.375 3.734 17.891 1 95.5 400 GLN A CA 1
ATOM 3188 C C . GLN A 1 400 ? -24.547 2.771 17.75 1 95.5 400 GLN A C 1
ATOM 3190 O O . GLN A 1 400 ? -24.375 1.56 17.906 1 95.5 400 GLN A O 1
ATOM 3195 N N . ASP A 1 401 ? -25.734 3.33 17.562 1 96.5 401 ASP A N 1
ATOM 3196 C CA . ASP A 1 401 ? -26.938 2.523 17.344 1 96.5 401 ASP A CA 1
ATOM 3197 C C . ASP A 1 401 ? -27.734 3.045 16.156 1 96.5 401 ASP A C 1
ATOM 3199 O O . ASP A 1 401 ? -27.344 4.016 15.508 1 96.5 401 ASP A O 1
ATOM 3203 N N . ALA A 1 402 ? -28.844 2.375 15.922 1 97.44 402 ALA A N 1
ATOM 3204 C CA . ALA A 1 402 ? -29.641 2.682 14.734 1 97.44 402 ALA A CA 1
ATOM 3205 C C . ALA A 1 402 ? -30.172 4.109 14.789 1 97.44 402 ALA A C 1
ATOM 3207 O O . ALA A 1 402 ? -30.25 4.793 13.766 1 97.44 402 ALA A O 1
ATOM 3208 N N . THR A 1 403 ? -30.484 4.543 15.938 1 97.75 403 THR A N 1
ATOM 3209 C CA . THR A 1 403 ? -31.047 5.883 16.094 1 97.75 403 THR A CA 1
ATOM 3210 C C . THR A 1 403 ? -30 6.945 15.789 1 97.75 403 THR A C 1
ATOM 3212 O O . THR A 1 403 ? -30.25 7.883 15.039 1 97.75 403 THR A O 1
ATOM 3215 N N . LYS A 1 404 ? -28.828 6.785 16.359 1 97.69 404 LYS A N 1
ATOM 3216 C CA . LYS A 1 404 ? -27.734 7.723 16.125 1 97.69 404 LYS A CA 1
ATOM 3217 C C . LYS A 1 404 ? -27.359 7.754 14.648 1 97.69 404 LYS A C 1
ATOM 3219 O O . LYS A 1 404 ? -27.047 8.812 14.102 1 97.69 404 LYS A O 1
ATOM 3224 N N . LEU A 1 405 ? -27.375 6.609 14.07 1 98.38 405 LEU A N 1
ATOM 3225 C CA . LEU A 1 405 ? -27.016 6.516 12.664 1 98.38 405 LEU A CA 1
ATOM 3226 C C . LEU A 1 405 ? -28.031 7.246 11.789 1 98.38 405 LEU A C 1
ATOM 3228 O O . LEU A 1 405 ? -27.656 7.965 10.859 1 98.38 405 LEU A O 1
ATOM 3232 N N . MET A 1 406 ? -29.281 7.059 12.062 1 98.19 406 MET A N 1
ATOM 3233 C CA . MET A 1 406 ? -30.328 7.746 11.312 1 98.19 406 MET A CA 1
ATOM 3234 C C . MET A 1 406 ? -30.219 9.258 11.492 1 98.19 406 MET A C 1
ATOM 3236 O O . MET A 1 406 ? -30.344 10.008 10.523 1 98.19 406 MET A O 1
ATOM 3240 N N . GLN A 1 407 ? -29.953 9.68 12.664 1 98.25 407 GLN A N 1
ATOM 3241 C CA . GLN A 1 407 ? -29.812 11.102 12.945 1 98.25 407 GLN A CA 1
ATOM 3242 C C . GLN A 1 407 ? -28.641 11.695 12.172 1 98.25 407 GLN A C 1
ATOM 3244 O O . GLN A 1 407 ? -28.734 12.797 11.617 1 98.25 407 GLN A O 1
ATOM 3249 N N . ALA A 1 408 ? -27.516 10.984 12.172 1 98.38 408 ALA A N 1
ATOM 3250 C CA . ALA A 1 408 ? -26.344 11.453 11.438 1 98.38 408 ALA A CA 1
ATOM 3251 C C . ALA A 1 408 ? -26.625 11.539 9.938 1 98.38 408 ALA A C 1
ATOM 3253 O O . ALA A 1 408 ? -26.234 12.5 9.281 1 98.38 408 ALA A O 1
ATOM 3254 N N . ALA A 1 409 ? -27.312 10.531 9.398 1 98.62 409 ALA A N 1
ATOM 3255 C CA . ALA A 1 409 ? -27.672 10.539 7.98 1 98.62 409 ALA A CA 1
ATOM 3256 C C . ALA A 1 409 ? -28.578 11.719 7.645 1 98.62 409 ALA A C 1
ATOM 3258 O O . ALA A 1 409 ? -28.391 12.383 6.625 1 98.62 409 ALA A O 1
ATOM 3259 N N . GLN A 1 410 ? -29.531 11.992 8.516 1 98.25 410 GLN A N 1
ATOM 3260 C CA . GLN A 1 410 ? -30.469 13.078 8.305 1 98.25 410 GLN A CA 1
ATOM 3261 C C . GLN A 1 410 ? -29.781 14.438 8.391 1 98.25 410 GLN A C 1
ATOM 3263 O O . GLN A 1 410 ? -30.094 15.344 7.617 1 98.25 410 GLN A O 1
ATOM 3268 N N . LYS A 1 411 ? -28.875 14.469 9.25 1 97.88 411 LYS A N 1
ATOM 3269 C CA . LYS A 1 411 ? -28.234 15.75 9.523 1 97.88 411 LYS A CA 1
ATOM 3270 C C . LYS A 1 411 ? -27.203 16.078 8.445 1 97.88 411 LYS A C 1
ATOM 3272 O O . LYS A 1 411 ? -27.078 17.234 8.039 1 97.88 411 LYS A O 1
ATOM 3277 N N . TYR A 1 412 ? -26.438 15.086 7.949 1 98.31 412 TYR A N 1
ATOM 3278 C CA . TYR A 1 412 ? -25.25 15.422 7.191 1 98.31 412 TYR A CA 1
ATOM 3279 C C . TYR A 1 412 ? -25.344 14.922 5.758 1 98.31 412 TYR A C 1
ATOM 3281 O O . TYR A 1 412 ? -24.625 15.391 4.875 1 98.31 412 TYR A O 1
ATOM 3289 N N . LEU A 1 413 ? -26.172 13.914 5.477 1 98.5 413 LEU A N 1
ATOM 3290 C CA . LEU A 1 413 ? -26.188 13.273 4.164 1 98.5 413 LEU A CA 1
ATOM 3291 C C . LEU A 1 413 ? -27.531 13.469 3.475 1 98.5 413 LEU A C 1
ATOM 3293 O O . LEU A 1 413 ? -28.391 12.586 3.521 1 98.5 413 LEU A O 1
ATOM 3297 N N . THR A 1 414 ? -27.688 14.547 2.764 1 97.5 414 THR A N 1
ATOM 3298 C CA . THR A 1 414 ? -28.938 14.812 2.045 1 97.5 414 THR A CA 1
ATOM 3299 C C . THR A 1 414 ? -28.906 14.172 0.663 1 97.5 414 THR A C 1
ATOM 3301 O O . THR A 1 414 ? -28.016 14.453 -0.145 1 97.5 414 THR A O 1
ATOM 3304 N N . PRO A 1 415 ? -29.875 13.312 0.416 1 97.62 415 PRO A N 1
ATOM 3305 C CA . PRO A 1 415 ? -29.891 12.648 -0.888 1 97.62 415 PRO A CA 1
ATOM 3306 C C . PRO A 1 415 ? -30.234 13.594 -2.033 1 97.62 415 PRO A C 1
ATOM 3308 O O . PRO A 1 415 ? -30.094 13.234 -3.203 1 97.62 415 PRO A O 1
ATOM 3311 N N . ASP A 1 416 ? -30.641 14.844 -1.701 1 97.44 416 ASP A N 1
ATOM 3312 C CA . ASP A 1 416 ? -31.094 15.781 -2.73 1 97.44 416 ASP A CA 1
ATOM 3313 C C . ASP A 1 416 ? -30.172 17 -2.803 1 97.44 416 ASP A C 1
ATOM 3315 O O . ASP A 1 416 ? -30.469 17.969 -3.512 1 97.44 416 ASP A O 1
ATOM 3319 N N . ALA A 1 417 ? -29.141 17.016 -2.049 1 98.38 417 ALA A N 1
ATOM 3320 C CA . ALA A 1 417 ? -28.172 18.109 -2.061 1 98.38 417 ALA A CA 1
ATOM 3321 C C . ALA A 1 417 ? -26.766 17.594 -1.756 1 98.38 417 ALA A C 1
ATOM 3323 O O . ALA A 1 417 ? -26.453 17.25 -0.611 1 98.38 417 ALA A O 1
ATOM 3324 N N . TYR A 1 418 ? -25.938 17.484 -2.709 1 98.62 418 TYR A N 1
ATOM 3325 C CA . TYR A 1 418 ? -24.562 17 -2.633 1 98.62 418 TYR A CA 1
ATOM 3326 C C . TYR A 1 418 ? -23.75 17.438 -3.844 1 98.62 418 TYR A C 1
ATOM 3328 O O . TYR A 1 418 ? -24.312 17.969 -4.809 1 98.62 418 TYR A O 1
ATOM 3336 N N . GLY A 1 419 ? -22.422 17.406 -3.684 1 98.62 419 GLY A N 1
ATOM 3337 C CA . GLY A 1 419 ? -21.562 17.594 -4.84 1 98.62 419 GLY A CA 1
ATOM 3338 C C . GLY A 1 419 ? -21.359 16.328 -5.648 1 98.62 419 GLY A C 1
ATOM 3339 O O . GLY A 1 419 ? -21.219 15.242 -5.082 1 98.62 419 GLY A O 1
ATOM 3340 N N . VAL A 1 420 ? -21.359 16.453 -6.977 1 98.62 420 VAL A N 1
ATOM 3341 C CA . VAL A 1 420 ? -21.125 15.312 -7.855 1 98.62 420 VAL A CA 1
ATOM 3342 C C . VAL A 1 420 ? -20.094 15.68 -8.922 1 98.62 420 VAL A C 1
ATOM 3344 O O . VAL A 1 420 ? -20.219 16.719 -9.578 1 98.62 420 VAL A O 1
ATOM 3347 N N . VAL A 1 421 ? -19.062 14.898 -9.016 1 98.56 421 VAL A N 1
ATOM 3348 C CA . VAL A 1 421 ? -18.062 15.023 -10.062 1 98.56 421 VAL A CA 1
ATOM 3349 C C . VAL A 1 421 ? -18.047 13.758 -10.922 1 98.56 421 VAL A C 1
ATOM 3351 O O . VAL A 1 421 ? -17.969 12.641 -10.391 1 98.56 421 VAL A O 1
ATOM 3354 N N . VAL A 1 422 ? -18.172 13.914 -12.227 1 98.31 422 VAL A N 1
ATOM 3355 C CA . VAL A 1 422 ? -18.094 12.797 -13.164 1 98.31 422 VAL A CA 1
ATOM 3356 C C . VAL A 1 422 ? -16.953 13.008 -14.141 1 98.31 422 VAL A C 1
ATOM 3358 O O . VAL A 1 422 ? -16.875 14.047 -14.797 1 98.31 422 VAL A O 1
ATOM 3361 N N . MET A 1 423 ? -16.047 12.078 -14.141 1 97.25 423 MET A N 1
ATOM 3362 C CA . MET A 1 423 ? -15.016 12.023 -15.164 1 97.25 423 MET A CA 1
ATOM 3363 C C . MET A 1 423 ? -15.344 10.977 -16.219 1 97.25 423 MET A C 1
ATOM 3365 O O . MET A 1 423 ? -15.484 9.789 -15.906 1 97.25 423 MET A O 1
ATOM 3369 N N . LYS A 1 424 ? -15.445 11.391 -17.453 1 95.44 424 LYS A N 1
ATOM 3370 C CA . LYS A 1 424 ? -15.859 10.484 -18.516 1 95.44 424 LYS A CA 1
ATOM 3371 C C . LYS A 1 424 ? -14.781 10.375 -19.594 1 95.44 424 LYS A C 1
ATOM 3373 O O . LYS A 1 424 ? -14.086 11.352 -19.891 1 95.44 424 LYS A O 1
ATOM 3378 N N . PRO A 1 425 ? -14.742 9.086 -20.141 1 90.38 425 PRO A N 1
ATOM 3379 C CA . PRO A 1 425 ? -13.898 8.992 -21.328 1 90.38 425 PRO A CA 1
ATOM 3380 C C . PRO A 1 425 ? -14.453 9.781 -22.516 1 90.38 425 PRO A C 1
ATOM 3382 O O . PRO A 1 425 ? -15.602 10.227 -22.484 1 90.38 425 PRO A O 1
ATOM 3385 N N . VAL A 1 426 ? -13.672 10.016 -23.688 1 77.12 426 VAL A N 1
ATOM 3386 C CA . VAL A 1 426 ? -14.141 10.719 -24.859 1 77.12 426 VAL A CA 1
ATOM 3387 C C . VAL A 1 426 ? -15.133 9.844 -25.641 1 77.12 426 VAL A C 1
ATOM 3389 O O . VAL A 1 426 ? -15.016 8.617 -25.641 1 77.12 426 VAL A O 1
ATOM 3392 N N . MET B 1 1 ? 41.656 -11.953 11 1 21.47 1 MET B N 1
ATOM 3393 C CA . MET B 1 1 ? 40.531 -11.68 11.914 1 21.47 1 MET B CA 1
ATOM 3394 C C . MET B 1 1 ? 39.219 -12.25 11.367 1 21.47 1 MET B C 1
ATOM 3396 O O . MET B 1 1 ? 38.844 -11.945 10.242 1 21.47 1 MET B O 1
ATOM 3400 N N . THR B 1 2 ? 38.781 -13.359 11.742 1 25.66 2 THR B N 1
ATOM 3401 C CA . THR B 1 2 ? 37.688 -14.203 11.297 1 25.66 2 THR B CA 1
ATOM 3402 C C . THR B 1 2 ? 36.344 -13.461 11.383 1 25.66 2 THR B C 1
ATOM 3404 O O . THR B 1 2 ? 35.969 -12.992 12.461 1 25.66 2 THR B O 1
ATOM 3407 N N . SER B 1 3 ? 35.938 -12.75 10.398 1 30.81 3 SER B N 1
ATOM 3408 C CA . SER B 1 3 ? 34.688 -11.992 10.289 1 30.81 3 SER B CA 1
ATOM 3409 C C . SER B 1 3 ? 33.531 -12.758 10.898 1 30.81 3 SER B C 1
ATOM 3411 O O . SER B 1 3 ? 33.25 -13.883 10.492 1 30.81 3 SER B O 1
ATOM 3413 N N . THR B 1 4 ? 33.406 -12.734 12.172 1 35.97 4 THR B N 1
ATOM 3414 C CA . THR B 1 4 ? 32.375 -13.359 12.977 1 35.97 4 THR B CA 1
ATOM 3415 C C . THR B 1 4 ? 30.984 -13.086 12.391 1 35.97 4 THR B C 1
ATOM 3417 O O . THR B 1 4 ? 30.578 -11.93 12.273 1 35.97 4 THR B O 1
ATOM 3420 N N . LEU B 1 5 ? 30.594 -13.875 11.508 1 38.03 5 LEU B N 1
ATOM 3421 C CA . LEU B 1 5 ? 29.234 -13.906 10.969 1 38.03 5 LEU B CA 1
ATOM 3422 C C . LEU B 1 5 ? 28.203 -13.766 12.086 1 38.03 5 LEU B C 1
ATOM 3424 O O . LEU B 1 5 ? 28.156 -14.602 13 1 38.03 5 LEU B O 1
ATOM 3428 N N . VAL B 1 6 ? 27.969 -12.719 12.562 1 40.44 6 VAL B N 1
ATOM 3429 C CA . VAL B 1 6 ? 26.906 -12.508 13.539 1 40.44 6 VAL B CA 1
ATOM 3430 C C . VAL B 1 6 ? 25.703 -13.375 13.195 1 40.44 6 VAL B C 1
ATOM 3432 O O . VAL B 1 6 ? 25.125 -13.234 12.117 1 40.44 6 VAL B O 1
ATOM 3435 N N . LYS B 1 7 ? 25.578 -14.633 13.781 1 47.12 7 LYS B N 1
ATOM 3436 C CA . LYS B 1 7 ? 24.453 -15.555 13.648 1 47.12 7 LYS B CA 1
ATOM 3437 C C . LYS B 1 7 ? 23.141 -14.883 14.062 1 47.12 7 LYS B C 1
ATOM 3439 O O . LYS B 1 7 ? 23.031 -14.359 15.172 1 47.12 7 LYS B O 1
ATOM 3444 N N . PHE B 1 8 ? 22.344 -14.523 13.141 1 55.28 8 PHE B N 1
ATOM 3445 C CA . PHE B 1 8 ? 21.016 -13.992 13.461 1 55.28 8 PHE B CA 1
ATOM 3446 C C . PHE B 1 8 ? 20.188 -15.031 14.219 1 55.28 8 PHE B C 1
ATOM 3448 O O . PHE B 1 8 ? 20.141 -16.203 13.812 1 55.28 8 PHE B O 1
ATOM 3455 N N . PRO B 1 9 ? 20 -14.836 15.578 1 59.84 9 PRO B N 1
ATOM 3456 C CA . PRO B 1 9 ? 19.109 -15.789 16.234 1 59.84 9 PRO B CA 1
ATOM 3457 C C . PRO B 1 9 ? 17.859 -16.094 15.422 1 59.84 9 PRO B C 1
ATOM 3459 O O . PRO B 1 9 ? 17.344 -15.203 14.727 1 59.84 9 PRO B O 1
ATOM 3462 N N . ARG B 1 10 ? 17.594 -17.312 15.258 1 70.38 10 ARG B N 1
ATOM 3463 C CA . ARG B 1 10 ? 16.422 -17.766 14.492 1 70.38 10 ARG B CA 1
ATOM 3464 C C . ARG B 1 10 ? 15.133 -17.234 15.102 1 70.38 10 ARG B C 1
ATOM 3466 O O . ARG B 1 10 ? 14.797 -17.562 16.234 1 70.38 10 ARG B O 1
ATOM 3473 N N . LEU B 1 11 ? 14.516 -16.25 14.383 1 71.12 11 LEU B N 1
ATOM 3474 C CA . LEU B 1 11 ? 13.266 -15.633 14.805 1 71.12 11 LEU B CA 1
ATOM 3475 C C . LEU B 1 11 ? 12.094 -16.594 14.602 1 71.12 11 LEU B C 1
ATOM 3477 O O . LEU B 1 11 ? 11.07 -16.469 15.273 1 71.12 11 LEU B O 1
ATOM 3481 N N . ASN B 1 12 ? 12.375 -17.594 13.805 1 80.19 12 ASN B N 1
ATOM 3482 C CA . ASN B 1 12 ? 11.289 -18.422 13.289 1 80.19 12 ASN B CA 1
ATOM 3483 C C . ASN B 1 12 ? 11.438 -19.875 13.719 1 80.19 12 ASN B C 1
ATOM 3485 O O . ASN B 1 12 ? 12.531 -20.453 13.617 1 80.19 12 ASN B O 1
ATOM 3489 N N . ALA B 1 13 ? 10.469 -20.453 14.258 1 86.44 13 ALA B N 1
ATOM 3490 C CA . ALA B 1 13 ? 10.477 -21.875 14.617 1 86.44 13 ALA B CA 1
ATOM 3491 C C . ALA B 1 13 ? 9.156 -22.547 14.25 1 86.44 13 ALA B C 1
ATOM 3493 O O . ALA B 1 13 ? 8.461 -23.078 15.109 1 86.44 13 ALA B O 1
ATOM 3494 N N . PRO B 1 14 ? 8.922 -22.547 12.945 1 95 14 PRO B N 1
ATOM 3495 C CA . PRO B 1 14 ? 7.664 -23.203 12.539 1 95 14 PRO B CA 1
ATOM 3496 C C . PRO B 1 14 ? 7.738 -24.719 12.602 1 95 14 PRO B C 1
ATOM 3498 O O . PRO B 1 14 ? 8.828 -25.297 12.531 1 95 14 PRO B O 1
ATOM 3501 N N . LYS B 1 15 ? 6.598 -25.359 12.805 1 97 15 LYS B N 1
ATOM 3502 C CA . LYS B 1 15 ? 6.473 -26.812 12.688 1 97 15 LYS B CA 1
ATOM 3503 C C . LYS B 1 15 ? 5.871 -27.203 11.344 1 97 15 LYS B C 1
ATOM 3505 O O . LYS B 1 15 ? 4.852 -26.656 10.93 1 97 15 LYS B O 1
ATOM 3510 N N . LEU B 1 16 ? 6.574 -28.094 10.703 1 96.81 16 LEU B N 1
ATOM 3511 C CA . LEU B 1 16 ? 6.094 -28.625 9.43 1 96.81 16 LEU B CA 1
ATOM 3512 C C . LEU B 1 16 ? 5.457 -30 9.617 1 96.81 16 LEU B C 1
ATOM 3514 O O . LEU B 1 16 ? 6.027 -30.859 10.281 1 96.81 16 LEU B O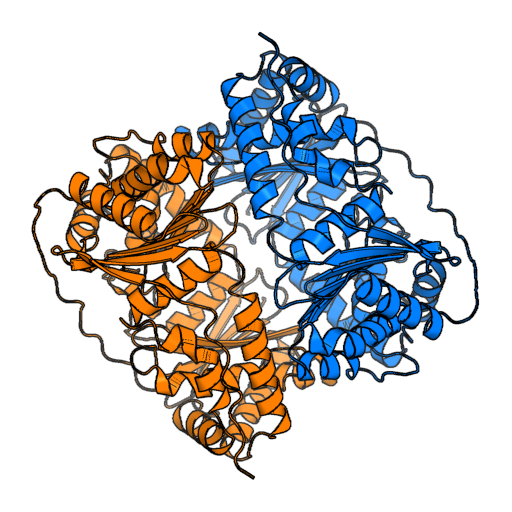 1
ATOM 3518 N N . HIS B 1 17 ? 4.23 -30.125 9.156 1 96.62 17 HIS B N 1
ATOM 3519 C CA . HIS B 1 17 ? 3.486 -31.391 9.234 1 96.62 17 HIS B CA 1
ATOM 3520 C C . HIS B 1 17 ? 2.924 -31.781 7.871 1 96.62 17 HIS B C 1
ATOM 3522 O O . HIS B 1 17 ? 2.186 -31 7.254 1 96.62 17 HIS B O 1
ATOM 3528 N N . ARG B 1 18 ? 3.225 -32.969 7.441 1 94.94 18 ARG B N 1
ATOM 3529 C CA . ARG B 1 18 ? 2.715 -33.438 6.168 1 94.94 18 ARG B CA 1
ATOM 3530 C C . ARG B 1 18 ? 1.611 -34.469 6.375 1 94.94 18 ARG B C 1
ATOM 3532 O O . ARG B 1 18 ? 1.767 -35.406 7.172 1 94.94 18 ARG B O 1
ATOM 3539 N N . LEU B 1 19 ? 0.571 -34.281 5.68 1 93.62 19 LEU B N 1
ATOM 3540 C CA . LEU B 1 19 ? -0.529 -35.25 5.738 1 93.62 19 LEU B CA 1
ATOM 3541 C C . LEU B 1 19 ? -0.332 -36.375 4.719 1 93.62 19 LEU B C 1
ATOM 3543 O O . LEU B 1 19 ? 0.402 -36.188 3.742 1 93.62 19 LEU B O 1
ATOM 3547 N N . PRO B 1 20 ? -1.035 -37.469 4.867 1 90.25 20 PRO B N 1
ATOM 3548 C CA . PRO B 1 20 ? -0.89 -38.594 3.945 1 90.25 20 PRO B CA 1
ATOM 3549 C C . PRO B 1 20 ? -1.344 -38.25 2.525 1 90.25 20 PRO B C 1
ATOM 3551 O O . PRO B 1 20 ? -0.821 -38.812 1.559 1 90.25 20 PRO B O 1
ATOM 3554 N N . ASN B 1 21 ? -2.189 -37.375 2.395 1 88.69 21 ASN B N 1
ATOM 3555 C CA . ASN B 1 21 ? -2.711 -37.031 1.075 1 88.69 21 ASN B CA 1
ATOM 3556 C C . ASN B 1 21 ? -1.797 -36.031 0.345 1 88.69 21 ASN B C 1
ATOM 3558 O O . ASN B 1 21 ? -2.111 -35.594 -0.76 1 88.69 21 ASN B O 1
ATOM 3562 N N . GLY B 1 22 ? -0.714 -35.656 1.023 1 91.25 22 GLY B N 1
ATOM 3563 C CA . GLY B 1 22 ? 0.279 -34.844 0.359 1 91.25 22 GLY B CA 1
ATOM 3564 C C . GLY B 1 22 ? 0.22 -33.375 0.78 1 91.25 22 GLY B C 1
ATOM 3565 O O . GLY B 1 22 ? 1.112 -32.594 0.451 1 91.25 22 GLY B O 1
ATOM 3566 N N . LEU B 1 23 ? -0.79 -33 1.552 1 94.56 23 LEU B N 1
ATOM 3567 C CA . LEU B 1 23 ? -0.91 -31.641 2.039 1 94.56 23 LEU B CA 1
ATOM 3568 C C . LEU B 1 23 ? 0.187 -31.312 3.051 1 94.56 23 LEU B C 1
ATOM 3570 O O . LEU B 1 23 ? 0.493 -32.156 3.918 1 94.56 23 LEU B O 1
ATOM 3574 N N . THR B 1 24 ? 0.81 -30.156 2.865 1 97 24 THR B N 1
ATOM 3575 C CA . THR B 1 24 ? 1.795 -29.672 3.826 1 97 24 THR B CA 1
ATOM 3576 C C . THR B 1 24 ? 1.185 -28.609 4.738 1 97 24 THR B C 1
ATOM 3578 O O . THR B 1 24 ? 0.54 -27.672 4.266 1 97 24 THR B O 1
ATOM 3581 N N . ILE B 1 25 ? 1.344 -28.781 6.047 1 98.31 25 ILE B N 1
ATOM 3582 C CA . ILE B 1 25 ? 0.886 -27.812 7.031 1 98.31 25 ILE B CA 1
ATOM 3583 C C . ILE B 1 25 ? 2.088 -27.203 7.75 1 98.31 25 ILE B C 1
ATOM 3585 O O . ILE B 1 25 ? 2.98 -27.922 8.203 1 98.31 25 ILE B O 1
ATOM 3589 N N . ILE B 1 26 ? 2.174 -25.906 7.766 1 98.5 26 ILE B N 1
ATOM 3590 C CA . ILE B 1 26 ? 3.172 -25.188 8.539 1 98.5 26 ILE B CA 1
ATOM 3591 C C . ILE B 1 26 ? 2.48 -24.359 9.625 1 98.5 26 ILE B C 1
ATOM 3593 O O . ILE B 1 26 ? 1.543 -23.609 9.344 1 98.5 26 ILE B O 1
ATOM 3597 N N . ALA B 1 27 ? 2.902 -24.531 10.859 1 98.38 27 ALA B N 1
ATOM 3598 C CA . ALA B 1 27 ? 2.25 -23.828 11.961 1 98.38 27 ALA B CA 1
ATOM 3599 C C . ALA B 1 27 ? 3.279 -23.219 12.906 1 98.38 27 ALA B C 1
ATOM 3601 O O . ALA B 1 27 ? 4.328 -23.812 13.164 1 98.38 27 ALA B O 1
ATOM 3602 N N . GLU B 1 28 ? 2.996 -22.078 13.383 1 97.19 28 GLU B N 1
ATOM 3603 C CA . GLU B 1 28 ? 3.812 -21.391 14.391 1 97.19 28 GLU B CA 1
ATOM 3604 C C . GLU B 1 28 ? 2.951 -20.562 15.328 1 97.19 28 GLU B C 1
ATOM 3606 O O . GLU B 1 28 ? 2.008 -19.906 14.898 1 97.19 28 GLU B O 1
ATOM 3611 N N . GLN B 1 29 ? 3.287 -20.719 16.594 1 95.94 29 GLN B N 1
ATOM 3612 C CA . GLN B 1 29 ? 2.586 -19.891 17.578 1 95.94 29 GLN B CA 1
ATOM 3613 C C . GLN B 1 29 ? 3.281 -18.547 17.766 1 95.94 29 GLN B C 1
ATOM 3615 O O . GLN B 1 29 ? 4.508 -18.484 17.844 1 95.94 29 GLN B O 1
ATOM 3620 N N . MET B 1 30 ? 2.514 -17.5 17.703 1 89.56 30 MET B N 1
ATOM 3621 C CA . MET B 1 30 ? 2.953 -16.141 18.016 1 89.56 30 MET B CA 1
ATOM 3622 C C . MET B 1 30 ? 2.014 -15.477 19.016 1 89.56 30 MET B C 1
ATOM 3624 O O . MET B 1 30 ? 0.794 -15.617 18.922 1 89.56 30 MET B O 1
ATOM 3628 N N . PRO B 1 31 ? 2.582 -14.781 19.984 1 85.88 31 PRO B N 1
ATOM 3629 C CA . PRO B 1 31 ? 1.742 -14.18 21.016 1 85.88 31 PRO B CA 1
ATOM 3630 C C . PRO B 1 31 ? 1.103 -12.867 20.578 1 85.88 31 PRO B C 1
ATOM 3632 O O . PRO B 1 31 ? 1.294 -11.836 21.219 1 85.88 31 PRO B O 1
ATOM 3635 N N . ILE B 1 32 ? 0.458 -12.891 19.531 1 81.19 32 ILE B N 1
ATOM 3636 C CA . ILE B 1 32 ? -0.322 -11.789 18.984 1 81.19 32 ILE B CA 1
ATOM 3637 C C . ILE B 1 32 ? -1.786 -12.203 18.859 1 81.19 32 ILE B C 1
ATOM 3639 O O . ILE B 1 32 ? -2.084 -13.344 18.5 1 81.19 32 ILE B O 1
ATOM 3643 N N . ASP B 1 33 ? -2.658 -11.367 19.172 1 85.31 33 ASP B N 1
ATOM 3644 C CA . ASP B 1 33 ? -4.07 -11.727 19.266 1 85.31 33 ASP B CA 1
ATOM 3645 C C . ASP B 1 33 ? -4.699 -11.852 17.875 1 85.31 33 ASP B C 1
ATOM 3647 O O . ASP B 1 33 ? -5.75 -11.258 17.609 1 85.31 33 ASP B O 1
ATOM 3651 N N . ALA B 1 34 ? -4.082 -12.555 17.031 1 90.5 34 ALA B N 1
ATOM 3652 C CA . ALA B 1 34 ? -4.547 -12.852 15.68 1 90.5 34 ALA B CA 1
ATOM 3653 C C . ALA B 1 34 ? -3.996 -14.195 15.203 1 90.5 34 ALA B C 1
ATOM 3655 O O . ALA B 1 34 ? -2.979 -14.672 15.703 1 90.5 34 ALA B O 1
ATOM 3656 N N . VAL B 1 35 ? -4.719 -14.789 14.375 1 96 35 VAL B N 1
ATOM 3657 C CA . VAL B 1 35 ? -4.258 -15.984 13.672 1 96 35 VAL B CA 1
ATOM 3658 C C . VAL B 1 35 ? -4.477 -15.82 12.172 1 96 35 VAL B C 1
ATOM 3660 O O . VAL B 1 35 ? -5.566 -15.445 11.734 1 96 35 VAL B O 1
ATOM 3663 N N . ASN B 1 36 ? -3.406 -16.031 11.453 1 97.25 36 ASN B N 1
ATOM 3664 C CA . ASN B 1 36 ? -3.494 -16.031 10 1 97.25 36 ASN B CA 1
ATOM 3665 C C . ASN B 1 36 ? -3.451 -17.453 9.43 1 97.25 36 ASN B C 1
ATOM 3667 O O . ASN B 1 36 ? -2.602 -18.25 9.82 1 97.25 36 ASN B O 1
ATOM 3671 N N . LEU B 1 37 ? -4.379 -17.734 8.641 1 98.5 37 LEU B N 1
ATOM 3672 C CA . LEU B 1 37 ? -4.344 -18.938 7.809 1 98.5 37 LEU B CA 1
ATOM 3673 C C . LEU B 1 37 ? -4.203 -18.562 6.332 1 98.5 37 LEU B C 1
ATOM 3675 O O . LEU B 1 37 ? -5.012 -17.797 5.801 1 98.5 37 LEU B O 1
ATOM 3679 N N . SER B 1 38 ? -3.203 -19.094 5.766 1 98.31 38 SER B N 1
ATOM 3680 C CA . SER B 1 38 ? -2.969 -18.875 4.34 1 98.31 38 SER B CA 1
ATOM 3681 C C . SER B 1 38 ? -2.83 -20.203 3.594 1 98.31 38 SER B C 1
ATOM 3683 O O . SER B 1 38 ? -2.059 -21.078 4 1 98.31 38 SER B O 1
ATOM 3685 N N . LEU B 1 39 ? -3.596 -20.359 2.574 1 98.25 39 LEU B N 1
ATOM 3686 C CA . LEU B 1 39 ? -3.502 -21.516 1.683 1 98.25 39 LEU B CA 1
ATOM 3687 C C . LEU B 1 39 ? -2.783 -21.141 0.389 1 98.25 39 LEU B C 1
ATOM 3689 O O . LEU B 1 39 ? -3.297 -20.344 -0.405 1 98.25 39 LEU B O 1
ATOM 3693 N N . TRP B 1 40 ? -1.646 -21.719 0.245 1 98.12 40 TRP B N 1
ATOM 3694 C CA . TRP B 1 40 ? -0.817 -21.438 -0.924 1 98.12 40 TRP B CA 1
ATOM 3695 C C . TRP B 1 40 ? -0.9 -22.578 -1.934 1 98.12 40 TRP B C 1
ATOM 3697 O O . TRP B 1 40 ? -0.671 -23.75 -1.588 1 98.12 40 TRP B O 1
ATOM 3707 N N . ILE B 1 41 ? -1.235 -22.266 -3.143 1 96.75 41 ILE B N 1
ATOM 3708 C CA . ILE B 1 41 ? -1.299 -23.219 -4.246 1 96.75 41 ILE B CA 1
ATOM 3709 C C . ILE B 1 41 ? -0.171 -22.938 -5.234 1 96.75 41 ILE B C 1
ATOM 3711 O O . ILE B 1 41 ? -0.003 -21.812 -5.688 1 96.75 41 ILE B O 1
ATOM 3715 N N . ASN B 1 42 ? 0.598 -23.922 -5.574 1 94.62 42 ASN B N 1
ATOM 3716 C CA . ASN B 1 42 ? 1.703 -23.734 -6.508 1 94.62 42 ASN B CA 1
ATOM 3717 C C . ASN B 1 42 ? 1.211 -23.656 -7.949 1 94.62 42 ASN B C 1
ATOM 3719 O O . ASN B 1 42 ? 1.775 -24.297 -8.836 1 94.62 42 ASN B O 1
ATOM 3723 N N . VAL B 1 43 ? 0.111 -22.984 -8.109 1 93.06 43 VAL B N 1
ATOM 3724 C CA . VAL B 1 43 ? -0.528 -22.781 -9.406 1 93.06 43 VAL B CA 1
ATOM 3725 C C . VAL B 1 43 ? -0.775 -21.297 -9.633 1 93.06 43 VAL B C 1
ATOM 3727 O O . VAL B 1 43 ? -1.397 -20.625 -8.797 1 93.06 43 VAL B O 1
ATOM 3730 N N . GLY B 1 44 ? -0.26 -20.766 -10.703 1 95.62 44 GLY B N 1
ATOM 3731 C CA . GLY B 1 44 ? -0.507 -19.406 -11.164 1 95.62 44 GLY B CA 1
ATOM 3732 C C . GLY B 1 44 ? -0.746 -19.328 -12.656 1 95.62 44 GLY B C 1
ATOM 3733 O O . GLY B 1 44 ? -1.128 -20.312 -13.289 1 95.62 44 GLY B O 1
ATOM 3734 N N . SER B 1 45 ? -0.633 -18.219 -13.211 1 96.38 45 SER B N 1
ATOM 3735 C CA . SER B 1 45 ? -0.938 -18.016 -14.617 1 96.38 45 SER B CA 1
ATOM 3736 C C . SER B 1 45 ? 0.098 -18.688 -15.516 1 96.38 45 SER B C 1
ATOM 3738 O O . SER B 1 45 ? -0.143 -18.891 -16.703 1 96.38 45 SER B O 1
ATOM 3740 N N . ALA B 1 46 ? 1.279 -19.047 -14.945 1 94.31 46 ALA B N 1
ATOM 3741 C CA . ALA B 1 46 ? 2.348 -19.656 -15.734 1 94.31 46 ALA B CA 1
ATOM 3742 C C . ALA B 1 46 ? 1.938 -21.031 -16.234 1 94.31 46 ALA B C 1
ATOM 3744 O O . ALA B 1 46 ? 2.465 -21.516 -17.25 1 94.31 46 ALA B O 1
ATOM 3745 N N . LEU B 1 47 ? 1.016 -21.672 -15.602 1 92.06 47 LEU B N 1
ATOM 3746 C CA . LEU B 1 47 ? 0.608 -23.031 -15.961 1 92.06 47 LEU B CA 1
ATOM 3747 C C . LEU B 1 47 ? -0.456 -23 -17.047 1 92.06 47 LEU B C 1
ATOM 3749 O O . LEU B 1 47 ? -0.767 -24.047 -17.641 1 92.06 47 LEU B O 1
ATOM 3753 N N . GLU B 1 48 ? -0.938 -21.859 -17.328 1 94.12 48 GLU B N 1
ATOM 3754 C CA . GLU B 1 48 ? -2.014 -21.734 -18.297 1 94.12 48 GLU B CA 1
ATOM 3755 C C . GLU B 1 48 ? -1.49 -21.906 -19.719 1 94.12 48 GLU B C 1
ATOM 3757 O O . GLU B 1 48 ? -0.327 -21.609 -20 1 94.12 48 GLU B O 1
ATOM 3762 N N . THR B 1 49 ? -2.354 -22.438 -20.594 1 92.31 49 THR B N 1
ATOM 3763 C CA . THR B 1 49 ? -2.105 -22.297 -22.031 1 92.31 49 THR B CA 1
ATOM 3764 C C . THR B 1 49 ? -2.549 -20.922 -22.516 1 92.31 49 THR B C 1
ATOM 3766 O O . THR B 1 49 ? -3.246 -20.203 -21.797 1 92.31 49 THR B O 1
ATOM 3769 N N . ASP B 1 50 ? -2.121 -20.609 -23.703 1 93.12 50 ASP B N 1
ATOM 3770 C CA . ASP B 1 50 ? -2.518 -19.328 -24.281 1 93.12 50 ASP B CA 1
ATOM 3771 C C . ASP B 1 50 ? -4.035 -19.219 -24.391 1 93.12 50 ASP B C 1
ATOM 3773 O O . ASP B 1 50 ? -4.605 -18.141 -24.188 1 93.12 50 ASP B O 1
ATOM 3777 N N . ALA B 1 51 ? -4.664 -20.312 -24.594 1 94.94 51 ALA B N 1
ATOM 3778 C CA . ALA B 1 51 ? -6.098 -20.344 -24.891 1 94.94 51 ALA B CA 1
ATOM 3779 C C . ALA B 1 51 ? -6.918 -20.062 -23.625 1 94.94 51 ALA B C 1
ATOM 3781 O O . ALA B 1 51 ? -8.094 -19.688 -23.719 1 94.94 51 ALA B O 1
ATOM 3782 N N . ILE B 1 52 ? -6.254 -20.203 -22.5 1 96.69 52 ILE B N 1
ATOM 3783 C CA . ILE B 1 52 ? -7.031 -19.984 -21.281 1 96.69 52 ILE B CA 1
ATOM 3784 C C . ILE B 1 52 ? -6.312 -18.984 -20.375 1 96.69 52 ILE B C 1
ATOM 3786 O O . ILE B 1 52 ? -6.477 -19.016 -19.156 1 96.69 52 ILE B O 1
ATOM 3790 N N . ASN B 1 53 ? -5.457 -18.172 -20.984 1 97.06 53 ASN B N 1
ATOM 3791 C CA . ASN B 1 53 ? -4.742 -17.172 -20.188 1 97.06 53 ASN B CA 1
ATOM 3792 C C . ASN B 1 53 ? -5.707 -16.281 -19.406 1 97.06 53 ASN B C 1
ATOM 3794 O O . ASN B 1 53 ? -6.621 -15.695 -19.984 1 97.06 53 ASN B O 1
ATOM 3798 N N . GLY B 1 54 ? -5.469 -16.188 -18.125 1 97.81 54 GLY B N 1
ATOM 3799 C CA . GLY B 1 54 ? -6.312 -15.445 -17.219 1 97.81 54 GLY B CA 1
ATOM 3800 C C . GLY B 1 54 ? -7.168 -16.328 -16.328 1 97.81 54 GLY B C 1
ATOM 3801 O O . GLY B 1 54 ? -7.855 -15.836 -15.43 1 97.81 54 GLY B O 1
ATOM 3802 N N . MET B 1 55 ? -7.012 -17.609 -16.5 1 97.75 55 MET B N 1
ATOM 3803 C CA . MET B 1 55 ? -7.852 -18.594 -15.828 1 97.75 55 MET B CA 1
ATOM 3804 C C . MET B 1 55 ? -7.586 -18.609 -14.328 1 97.75 55 MET B C 1
ATOM 3806 O O . MET B 1 55 ? -8.523 -18.609 -13.523 1 97.75 55 MET B O 1
ATOM 3810 N N . ALA B 1 56 ? -6.328 -18.609 -13.953 1 97.88 56 ALA B N 1
ATOM 3811 C CA . ALA B 1 56 ? -5.977 -18.688 -12.539 1 97.88 56 ALA B CA 1
ATOM 3812 C C . ALA B 1 56 ? -6.543 -17.5 -11.758 1 97.88 56 ALA B C 1
ATOM 3814 O O . ALA B 1 56 ? -7.121 -17.688 -10.68 1 97.88 56 ALA B O 1
ATOM 3815 N N . HIS B 1 57 ? -6.379 -16.328 -12.312 1 98.19 57 HIS B N 1
ATOM 3816 C CA . HIS B 1 57 ? -6.91 -15.133 -11.672 1 98.19 57 HIS B CA 1
ATOM 3817 C C . HIS B 1 57 ? -8.438 -15.156 -11.641 1 98.19 57 HIS B C 1
ATOM 3819 O O . HIS B 1 57 ? -9.047 -14.797 -10.633 1 98.19 57 HIS B O 1
ATOM 3825 N N . PHE B 1 58 ? -9.039 -15.547 -12.711 1 98.12 58 PHE B N 1
ATOM 3826 C CA . PHE B 1 58 ? -10.492 -15.648 -12.781 1 98.12 58 PHE B CA 1
ATOM 3827 C C . PHE B 1 58 ? -11.008 -16.656 -11.758 1 98.12 58 PHE B C 1
ATOM 3829 O O . PHE B 1 58 ? -11.992 -16.391 -11.062 1 98.12 58 PHE B O 1
ATOM 3836 N N . LEU B 1 59 ? -10.336 -17.734 -11.656 1 97.94 59 LEU B N 1
ATOM 3837 C CA . LEU B 1 59 ? -10.695 -18.75 -10.664 1 97.94 59 LEU B CA 1
ATOM 3838 C C . LEU B 1 59 ? -10.594 -18.188 -9.25 1 97.94 59 LEU B C 1
ATOM 3840 O O . LEU B 1 59 ? -11.43 -18.5 -8.398 1 97.94 59 LEU B O 1
ATOM 3844 N N . GLU B 1 60 ? -9.586 -17.422 -8.992 1 97.5 60 GLU B N 1
ATOM 3845 C CA . GLU B 1 60 ? -9.43 -16.766 -7.695 1 97.5 60 GLU B CA 1
ATOM 3846 C C . GLU B 1 60 ? -10.711 -16.047 -7.289 1 97.5 60 GLU B C 1
ATOM 3848 O O . GLU B 1 60 ? -11.125 -16.109 -6.133 1 97.5 60 GLU B O 1
ATOM 3853 N N . HIS B 1 61 ? -11.328 -15.375 -8.25 1 93.94 61 HIS B N 1
ATOM 3854 C CA . HIS B 1 61 ? -12.602 -14.711 -8 1 93.94 61 HIS B CA 1
ATOM 3855 C C . HIS B 1 61 ? -13.703 -15.727 -7.727 1 93.94 61 HIS B C 1
ATOM 3857 O O . HIS B 1 61 ? -14.547 -15.516 -6.848 1 93.94 61 HIS B O 1
ATOM 3863 N N . MET B 1 62 ? -13.703 -16.797 -8.43 1 96 62 MET B N 1
ATOM 3864 C CA . MET B 1 62 ? -14.82 -17.734 -8.477 1 96 62 MET B CA 1
ATOM 3865 C C . MET B 1 62 ? -14.82 -18.641 -7.246 1 96 62 MET B C 1
ATOM 3867 O O . MET B 1 62 ? -15.836 -19.234 -6.91 1 96 62 MET B O 1
ATOM 3871 N N . ILE B 1 63 ? -13.703 -18.703 -6.598 1 95.44 63 ILE B N 1
ATOM 3872 C CA . ILE B 1 63 ? -13.547 -19.609 -5.461 1 95.44 63 ILE B CA 1
ATOM 3873 C C . ILE B 1 63 ? -14.531 -19.219 -4.359 1 95.44 63 ILE B C 1
ATOM 3875 O O . ILE B 1 63 ? -15.008 -20.078 -3.609 1 95.44 63 ILE B O 1
ATOM 3879 N N . PHE B 1 64 ? -14.961 -18 -4.344 1 92.06 64 PHE B N 1
ATOM 3880 C CA . PHE B 1 64 ? -15.773 -17.484 -3.246 1 92.06 64 PHE B CA 1
ATOM 3881 C C . PHE B 1 64 ? -17.25 -17.531 -3.598 1 92.06 64 PHE B C 1
ATOM 3883 O O . PHE B 1 64 ? -18.094 -17.094 -2.811 1 92.06 64 PHE B O 1
ATOM 3890 N N . LYS B 1 65 ? -17.547 -18.094 -4.777 1 92.19 65 LYS B N 1
ATOM 3891 C CA . LYS B 1 65 ? -18.938 -18.016 -5.242 1 92.19 65 LYS B CA 1
ATOM 3892 C C . LYS B 1 65 ? -19.719 -19.25 -4.805 1 92.19 65 LYS B C 1
ATOM 3894 O O . LYS B 1 65 ? -20.766 -19.562 -5.375 1 92.19 65 LYS B O 1
ATOM 3899 N N . GLY B 1 66 ? -19.203 -20.047 -3.854 1 91.44 66 GLY B N 1
ATOM 3900 C CA . GLY B 1 66 ? -20 -21.078 -3.205 1 91.44 66 GLY B CA 1
ATOM 3901 C C . GLY B 1 66 ? -19.406 -22.469 -3.346 1 91.44 66 GLY B C 1
ATOM 3902 O O . GLY B 1 66 ? -18.531 -22.688 -4.188 1 91.44 66 GLY B O 1
ATOM 3903 N N . THR B 1 67 ? -19.797 -23.281 -2.451 1 94.75 67 THR B N 1
ATOM 3904 C CA . THR B 1 67 ? -19.547 -24.703 -2.422 1 94.75 67 THR B CA 1
ATOM 3905 C C . THR B 1 67 ? -20.844 -25.484 -2.188 1 94.75 67 THR B C 1
ATOM 3907 O O . THR B 1 67 ? -21.938 -24.922 -2.25 1 94.75 67 THR B O 1
ATOM 3910 N N . GLU B 1 68 ? -20.734 -26.766 -2.068 1 91.19 68 GLU B N 1
ATOM 3911 C CA . GLU B 1 68 ? -21.906 -27.562 -1.706 1 91.19 68 GLU B CA 1
ATOM 3912 C C . GLU B 1 68 ? -22.438 -27.172 -0.329 1 91.19 68 GLU B C 1
ATOM 3914 O O . GLU B 1 68 ? -23.641 -27.234 -0.079 1 91.19 68 GLU B O 1
ATOM 3919 N N . GLN B 1 69 ? -21.594 -26.641 0.501 1 90.94 69 GLN B N 1
ATOM 3920 C CA . GLN B 1 69 ? -21.969 -26.359 1.883 1 90.94 69 GLN B CA 1
ATOM 3921 C C . GLN B 1 69 ? -22.25 -24.859 2.078 1 90.94 69 GLN B C 1
ATOM 3923 O O . GLN B 1 69 ? -22.906 -24.469 3.037 1 90.94 69 GLN B O 1
ATOM 3928 N N . LEU B 1 70 ? -21.688 -24.062 1.213 1 93.31 70 LEU B N 1
ATOM 3929 C CA . LEU B 1 70 ? -21.812 -22.609 1.346 1 93.31 70 LEU B CA 1
ATOM 3930 C C . LEU B 1 70 ? -22.391 -22 0.08 1 93.31 70 LEU B C 1
ATOM 3932 O O . LEU B 1 70 ? -21.859 -22.188 -1.014 1 93.31 70 LEU B O 1
ATOM 3936 N N . ILE B 1 71 ? -23.422 -21.25 0.248 1 90.62 71 ILE B N 1
ATOM 3937 C CA . ILE B 1 71 ? -23.984 -20.531 -0.899 1 90.62 71 ILE B CA 1
ATOM 3938 C C . ILE B 1 71 ? -23.156 -19.281 -1.18 1 90.62 71 ILE B C 1
ATOM 3940 O O . ILE B 1 71 ? -22.406 -18.828 -0.321 1 90.62 71 ILE B O 1
ATOM 3944 N N . SER B 1 72 ? -23.344 -18.75 -2.371 1 86.94 72 SER B N 1
ATOM 3945 C CA . SER B 1 72 ? -22.594 -17.562 -2.768 1 86.94 72 SER B CA 1
ATOM 3946 C C . SER B 1 72 ? -22.781 -16.422 -1.775 1 86.94 72 SER B C 1
ATOM 3948 O O . SER B 1 72 ? -23.922 -16.141 -1.367 1 86.94 72 SER B O 1
ATOM 3950 N N . GLY B 1 73 ? -21.719 -15.883 -1.318 1 86.38 73 GLY B N 1
ATOM 3951 C CA . GLY B 1 73 ? -21.781 -14.758 -0.4 1 86.38 73 GLY B CA 1
ATOM 3952 C C . GLY B 1 73 ? -21.734 -15.18 1.058 1 86.38 73 GLY B C 1
ATOM 3953 O O . GLY B 1 73 ? -21.438 -14.359 1.934 1 86.38 73 GLY B O 1
ATOM 3954 N N . GLU B 1 74 ? -22.031 -16.391 1.348 1 90.81 74 GLU B N 1
ATOM 3955 C CA . GLU B 1 74 ? -22.109 -16.859 2.729 1 90.81 74 GLU B CA 1
ATOM 3956 C C . GLU B 1 74 ? -20.734 -16.859 3.389 1 90.81 74 GLU B C 1
ATOM 3958 O O . GLU B 1 74 ? -20.594 -16.516 4.566 1 90.81 74 GLU B O 1
ATOM 3963 N N . PHE B 1 75 ? -19.75 -17.281 2.68 1 93 75 PHE B N 1
ATOM 3964 C CA . PHE B 1 75 ? -18.391 -17.297 3.213 1 93 75 PHE B CA 1
ATOM 3965 C C . PHE B 1 75 ? -17.984 -15.914 3.688 1 93 75 PHE B C 1
ATOM 3967 O O . PHE B 1 75 ? -17.578 -15.734 4.84 1 93 75 PHE B O 1
ATOM 3974 N N . GLU B 1 76 ? -18.094 -14.906 2.812 1 90 76 GLU B N 1
ATOM 3975 C CA . GLU B 1 76 ? -17.734 -13.531 3.146 1 90 76 GLU B CA 1
ATOM 3976 C C . GLU B 1 76 ? -18.547 -13.023 4.336 1 90 76 GLU B C 1
ATOM 3978 O O . GLU B 1 76 ? -18.016 -12.328 5.207 1 90 76 GLU B O 1
ATOM 3983 N N . ARG B 1 77 ? -19.781 -13.391 4.297 1 88.75 77 ARG B N 1
ATOM 3984 C CA . ARG B 1 77 ? -20.656 -12.969 5.387 1 88.75 77 ARG B CA 1
ATOM 3985 C C . ARG B 1 77 ? -20.172 -13.516 6.723 1 88.75 77 ARG B C 1
ATOM 3987 O O . ARG B 1 77 ? -20.047 -12.773 7.703 1 88.75 77 ARG B O 1
ATOM 3994 N N . ARG B 1 78 ? -19.859 -14.734 6.773 1 92.38 78 ARG B N 1
ATOM 3995 C CA . ARG B 1 78 ? -19.422 -15.383 8.008 1 92.38 78 ARG B CA 1
ATOM 3996 C C . ARG B 1 78 ? -18.078 -14.828 8.477 1 92.38 78 ARG B C 1
ATOM 3998 O O . ARG B 1 78 ? -17.875 -14.641 9.68 1 92.38 78 ARG B O 1
ATOM 4005 N N . ILE B 1 79 ? -17.203 -14.57 7.559 1 92.94 79 ILE B N 1
ATOM 4006 C CA . ILE B 1 79 ? -15.898 -14.008 7.879 1 92.94 79 ILE B CA 1
ATOM 4007 C C . ILE B 1 79 ? -16.062 -12.602 8.445 1 92.94 79 ILE B C 1
ATOM 4009 O O . ILE B 1 79 ? -15.547 -12.289 9.516 1 92.94 79 ILE B O 1
ATOM 4013 N N . GLU B 1 80 ? -16.844 -11.812 7.758 1 87.56 80 GLU B N 1
ATOM 4014 C CA . GLU B 1 80 ? -17.016 -10.406 8.133 1 87.56 80 GLU B CA 1
ATOM 4015 C C . GLU B 1 80 ? -17.828 -10.281 9.422 1 87.56 80 GLU B C 1
ATOM 4017 O O . GLU B 1 80 ? -17.578 -9.367 10.219 1 87.56 80 GLU B O 1
ATOM 4022 N N . GLU B 1 81 ? -18.766 -11.156 9.625 1 88.56 81 GLU B N 1
ATOM 4023 C CA . GLU B 1 81 ? -19.562 -11.148 10.844 1 88.56 81 GLU B CA 1
ATOM 4024 C C . GLU B 1 81 ? -18.688 -11.328 12.086 1 88.56 81 GLU B C 1
ATOM 4026 O O . GLU B 1 81 ? -19.031 -10.852 13.164 1 88.56 81 GLU B O 1
ATOM 4031 N N . ARG B 1 82 ? -17.594 -11.984 11.867 1 90.81 82 ARG B N 1
ATOM 4032 C CA . ARG B 1 82 ? -16.672 -12.219 12.984 1 90.81 82 ARG B CA 1
ATOM 4033 C C . ARG B 1 82 ? -15.547 -11.195 12.992 1 90.81 82 ARG B C 1
ATOM 4035 O O . ARG B 1 82 ? -14.602 -11.305 13.781 1 90.81 82 ARG B O 1
ATOM 4042 N N . GLY B 1 83 ? -15.617 -10.281 12.102 1 87.88 83 GLY B N 1
ATOM 4043 C CA . GLY B 1 83 ? -14.617 -9.234 12.039 1 87.88 83 GLY B CA 1
ATOM 4044 C C . GLY B 1 83 ? -13.305 -9.688 11.43 1 87.88 83 GLY B C 1
ATOM 4045 O O . GLY B 1 83 ? -12.289 -9 11.539 1 87.88 83 GLY B O 1
ATOM 4046 N N . ALA B 1 84 ? -13.305 -10.828 10.891 1 91.81 84 ALA B N 1
ATOM 4047 C CA . ALA B 1 84 ? -12.109 -11.359 10.242 1 91.81 84 ALA B CA 1
ATOM 4048 C C . ALA B 1 84 ? -11.898 -10.711 8.875 1 91.81 84 ALA B C 1
ATOM 4050 O O . ALA B 1 84 ? -12.781 -10.016 8.367 1 91.81 84 ALA B O 1
ATOM 4051 N N . VAL B 1 85 ? -10.68 -10.867 8.422 1 90 85 VAL B N 1
ATOM 4052 C CA . VAL B 1 85 ? -10.32 -10.312 7.121 1 90 85 VAL B CA 1
ATOM 4053 C C . VAL B 1 85 ? -9.922 -11.445 6.172 1 90 85 VAL B C 1
ATOM 4055 O O . VAL B 1 85 ? -9.258 -12.398 6.582 1 90 85 VAL B O 1
ATOM 4058 N N . THR B 1 86 ? -10.359 -11.297 4.969 1 92.69 86 THR B N 1
ATOM 4059 C CA . THR B 1 86 ? -10.016 -12.289 3.957 1 92.69 86 THR B CA 1
ATOM 4060 C C . THR B 1 86 ? -9.523 -11.609 2.68 1 92.69 86 THR B C 1
ATOM 4062 O O . THR B 1 86 ? -9.906 -10.469 2.391 1 92.69 86 THR B O 1
ATOM 4065 N N . ASN B 1 87 ? -8.617 -12.281 2.051 1 92.69 87 ASN B N 1
ATOM 4066 C CA . ASN B 1 87 ? -8.109 -11.812 0.767 1 92.69 87 ASN B CA 1
ATOM 4067 C C . ASN B 1 87 ? -7.434 -12.945 -0.012 1 92.69 87 ASN B C 1
ATOM 4069 O O . ASN B 1 87 ? -7.406 -14.086 0.443 1 92.69 87 ASN B O 1
ATOM 4073 N N . ALA B 1 88 ? -7.102 -12.648 -1.211 1 96.38 88 ALA B N 1
ATOM 4074 C CA . ALA B 1 88 ? -6.402 -13.594 -2.08 1 96.38 88 ALA B CA 1
ATOM 4075 C C . ALA B 1 88 ? -5.484 -12.859 -3.059 1 96.38 88 ALA B C 1
ATOM 4077 O O . ALA B 1 88 ? -5.527 -11.633 -3.16 1 96.38 88 ALA B O 1
ATOM 4078 N N . ALA B 1 89 ? -4.594 -13.602 -3.613 1 96.81 89 ALA B N 1
ATOM 4079 C CA . ALA B 1 89 ? -3.713 -13.062 -4.645 1 96.81 89 ALA B CA 1
ATOM 4080 C C . ALA B 1 89 ? -3.275 -14.148 -5.621 1 96.81 89 ALA B C 1
ATOM 4082 O O . ALA B 1 89 ? -3.018 -15.289 -5.219 1 96.81 89 ALA B O 1
ATOM 4083 N N . THR B 1 90 ? -3.174 -13.758 -6.918 1 97.62 90 THR B N 1
ATOM 4084 C CA . THR B 1 90 ? -2.709 -14.648 -7.98 1 97.62 90 THR B CA 1
ATOM 4085 C C . THR B 1 90 ? -1.445 -14.094 -8.633 1 97.62 90 THR B C 1
ATOM 4087 O O . THR B 1 90 ? -1.384 -12.914 -8.977 1 97.62 90 THR B O 1
ATOM 4090 N N . SER B 1 91 ? -0.451 -14.891 -8.656 1 97.06 91 SER B N 1
ATOM 4091 C CA . SER B 1 91 ? 0.783 -14.562 -9.359 1 97.06 91 SER B CA 1
ATOM 4092 C C . SER B 1 91 ? 1.017 -15.492 -10.539 1 97.06 91 SER B C 1
ATOM 4094 O O . SER B 1 91 ? 0.129 -16.266 -10.914 1 97.06 91 SER B O 1
ATOM 4096 N N . GLN B 1 92 ? 2.16 -15.383 -11.195 1 96.31 92 GLN B N 1
ATOM 4097 C CA . GLN B 1 92 ? 2.527 -16.281 -12.281 1 96.31 92 GLN B CA 1
ATOM 4098 C C . GLN B 1 92 ? 2.785 -17.703 -11.766 1 96.31 92 GLN B C 1
ATOM 4100 O O . GLN B 1 92 ? 2.443 -18.672 -12.422 1 96.31 92 GLN B O 1
ATOM 4105 N N . ASP B 1 93 ? 3.289 -17.797 -10.531 1 96.44 93 ASP B N 1
ATOM 4106 C CA . ASP B 1 93 ? 3.781 -19.094 -10.102 1 96.44 93 ASP B CA 1
ATOM 4107 C C . ASP B 1 93 ? 2.934 -19.656 -8.961 1 96.44 93 ASP B C 1
ATOM 4109 O O . ASP B 1 93 ? 3.061 -20.828 -8.602 1 96.44 93 ASP B O 1
ATOM 4113 N N . TYR B 1 94 ? 2.057 -18.828 -8.375 1 97.12 94 TYR B N 1
ATOM 4114 C CA . TYR B 1 94 ? 1.261 -19.297 -7.25 1 97.12 94 TYR B CA 1
ATOM 4115 C C . TYR B 1 94 ? -0.032 -18.5 -7.121 1 97.12 94 TYR B C 1
ATOM 4117 O O . TYR B 1 94 ? -0.173 -17.438 -7.719 1 97.12 94 TYR B O 1
ATOM 4125 N N . THR B 1 95 ? -0.966 -19.016 -6.445 1 97.94 95 THR B N 1
ATOM 4126 C CA . THR B 1 95 ? -2.166 -18.375 -5.93 1 97.94 95 THR B CA 1
ATOM 4127 C C . THR B 1 95 ? -2.314 -18.625 -4.43 1 97.94 95 THR B C 1
ATOM 4129 O O . THR B 1 95 ? -1.996 -19.719 -3.945 1 97.94 95 THR B O 1
ATOM 4132 N N . HIS B 1 96 ? -2.676 -17.641 -3.699 1 97.5 96 HIS B N 1
ATOM 4133 C CA . HIS B 1 96 ? -2.9 -17.922 -2.285 1 97.5 96 HIS B CA 1
ATOM 4134 C C . HIS B 1 96 ? -4.145 -17.188 -1.772 1 97.5 96 HIS B C 1
ATOM 4136 O O . HIS B 1 96 ? -4.535 -16.156 -2.316 1 97.5 96 HIS B O 1
ATOM 4142 N N . TYR B 1 97 ? -4.781 -17.797 -0.792 1 97.75 97 TYR B N 1
ATOM 4143 C CA . TYR B 1 97 ? -5.973 -17.328 -0.087 1 97.75 97 TYR B CA 1
ATOM 4144 C C . TYR B 1 97 ? -5.727 -17.266 1.415 1 97.75 97 TYR B C 1
ATOM 4146 O O . TYR B 1 97 ? -5.105 -18.156 1.993 1 97.75 97 TYR B O 1
ATOM 4154 N N . TYR B 1 98 ? -6.211 -16.156 2.014 1 97.19 98 TYR B N 1
ATOM 4155 C CA . TYR B 1 98 ? -5.926 -16.125 3.443 1 97.19 98 TYR B CA 1
ATOM 4156 C C . TYR B 1 98 ? -7.062 -15.469 4.215 1 97.19 98 TYR B C 1
ATOM 4158 O O . TYR B 1 98 ? -7.855 -14.719 3.643 1 97.19 98 TYR B O 1
ATOM 4166 N N . ILE B 1 99 ? -7.133 -15.797 5.484 1 96.62 99 ILE B N 1
ATOM 4167 C CA . ILE B 1 99 ? -7.973 -15.117 6.465 1 96.62 99 ILE B CA 1
ATOM 4168 C C . ILE B 1 99 ? -7.145 -14.766 7.699 1 96.62 99 ILE B C 1
ATOM 4170 O O . ILE B 1 99 ? -6.211 -15.492 8.055 1 96.62 99 ILE B O 1
ATOM 4174 N N . THR B 1 100 ? -7.355 -13.711 8.258 1 94.81 100 THR B N 1
ATOM 4175 C CA . THR B 1 100 ? -6.852 -13.328 9.57 1 94.81 100 THR B CA 1
ATOM 4176 C C . THR B 1 100 ? -8.008 -13.133 10.555 1 94.81 100 THR B C 1
ATOM 4178 O O . THR B 1 100 ? -8.945 -12.383 10.273 1 94.81 100 THR B O 1
ATOM 4181 N N . THR B 1 101 ? -7.922 -13.797 11.609 1 94.81 101 THR B N 1
ATOM 4182 C CA . THR B 1 101 ? -9.023 -13.805 12.57 1 94.81 101 THR B CA 1
ATOM 4183 C C . THR B 1 101 ? -8.5 -13.703 14 1 94.81 101 THR B C 1
ATOM 4185 O O . THR B 1 101 ? -7.305 -13.883 14.242 1 94.81 101 THR B O 1
ATOM 4188 N N . ALA B 1 102 ? -9.445 -13.359 14.875 1 92 102 ALA B N 1
ATOM 4189 C CA . ALA B 1 102 ? -9.133 -13.539 16.297 1 92 102 ALA B CA 1
ATOM 4190 C C . ALA B 1 102 ? -8.93 -15.016 16.625 1 92 102 ALA B C 1
ATOM 4192 O O . ALA B 1 102 ? -9.57 -15.883 16.031 1 92 102 ALA B O 1
ATOM 4193 N N . PRO B 1 103 ? -8.047 -15.273 17.625 1 94.62 103 PRO B N 1
ATOM 4194 C CA . PRO B 1 103 ? -7.758 -16.672 17.969 1 94.62 103 PRO B CA 1
ATOM 4195 C C . PRO B 1 103 ? -9.008 -17.453 18.328 1 94.62 103 PRO B C 1
ATOM 4197 O O . PRO B 1 103 ? -9.164 -18.609 17.922 1 94.62 103 PRO B O 1
ATOM 4200 N N . LYS B 1 104 ? -9.977 -16.812 18.953 1 94.12 104 LYS B N 1
ATOM 4201 C CA . LYS B 1 104 ? -11.172 -17.5 19.438 1 94.12 104 LYS B CA 1
ATOM 4202 C C . LYS B 1 104 ? -12.055 -17.938 18.281 1 94.12 104 LYS B C 1
ATOM 4204 O O . LYS B 1 104 ? -12.852 -18.875 18.422 1 94.12 104 LYS B O 1
ATOM 4209 N N . ASP B 1 105 ? -11.906 -17.312 17.172 1 95.44 105 ASP B N 1
ATOM 4210 C CA . ASP B 1 105 ? -12.789 -17.578 16.031 1 95.44 105 ASP B CA 1
ATOM 4211 C C . ASP B 1 105 ? -12.117 -18.5 15.016 1 95.44 105 ASP B C 1
ATOM 4213 O O . ASP B 1 105 ? -12.742 -18.891 14.031 1 95.44 105 ASP B O 1
ATOM 4217 N N . PHE B 1 106 ? -10.898 -18.875 15.211 1 97.12 106 PHE B N 1
ATOM 4218 C CA . PHE B 1 106 ? -10.094 -19.594 14.219 1 97.12 106 PHE B CA 1
ATOM 4219 C C . PHE B 1 106 ? -10.711 -20.953 13.906 1 97.12 106 PHE B C 1
ATOM 4221 O O . PHE B 1 106 ? -10.867 -21.312 12.734 1 97.12 106 PHE B O 1
ATOM 4228 N N . ALA B 1 107 ? -11.094 -21.688 14.906 1 97.06 107 ALA B N 1
ATOM 4229 C CA . ALA B 1 107 ? -11.609 -23.047 14.734 1 97.06 107 ALA B CA 1
ATOM 4230 C C . ALA B 1 107 ? -12.883 -23.047 13.898 1 97.06 107 ALA B C 1
ATOM 4232 O O . ALA B 1 107 ? -13.156 -24 13.164 1 97.06 107 ALA B O 1
ATOM 4233 N N . ASP B 1 108 ? -13.648 -21.969 13.953 1 96 108 ASP B N 1
ATOM 4234 C CA . ASP B 1 108 ? -14.906 -21.875 13.219 1 96 108 ASP B CA 1
ATOM 4235 C C . ASP B 1 108 ? -14.68 -21.406 11.781 1 96 108 ASP B C 1
ATOM 4237 O O . ASP B 1 108 ? -15.406 -21.812 10.875 1 96 108 ASP B O 1
ATOM 4241 N N . LEU B 1 109 ? -13.703 -20.578 11.57 1 96.62 109 LEU B N 1
ATOM 4242 C CA . LEU B 1 109 ? -13.57 -19.891 10.289 1 96.62 109 LEU B CA 1
ATOM 4243 C C . LEU B 1 109 ? -12.594 -20.625 9.375 1 96.62 109 LEU B C 1
ATOM 4245 O O . LEU B 1 109 ? -12.758 -20.625 8.156 1 96.62 109 LEU B O 1
ATOM 4249 N N . ALA B 1 110 ? -11.594 -21.297 9.93 1 97.25 110 ALA B N 1
ATOM 4250 C CA . ALA B 1 110 ? -10.562 -21.969 9.141 1 97.25 110 ALA B CA 1
ATOM 4251 C C . ALA B 1 110 ? -11.172 -23.031 8.219 1 97.25 110 ALA B C 1
ATOM 4253 O O . ALA B 1 110 ? -10.875 -23.062 7.023 1 97.25 110 ALA B O 1
ATOM 4254 N N . PRO B 1 111 ? -12.117 -23.859 8.703 1 96.12 111 PRO B N 1
ATOM 4255 C CA . PRO B 1 111 ? -12.719 -24.875 7.828 1 96.12 111 PRO B CA 1
ATOM 4256 C C . PRO B 1 111 ? -13.484 -24.266 6.656 1 96.12 111 PRO B C 1
ATOM 4258 O O . PRO B 1 111 ? -13.555 -24.859 5.582 1 96.12 111 PRO B O 1
ATOM 4261 N N . LEU B 1 112 ? -14.016 -23.094 6.844 1 95.94 112 LEU B N 1
ATOM 4262 C CA . LEU B 1 112 ? -14.742 -22.422 5.762 1 95.94 112 LEU B CA 1
ATOM 4263 C C . LEU B 1 112 ? -13.797 -22.047 4.629 1 95.94 112 LEU B C 1
ATOM 4265 O O . LEU B 1 112 ? -14.125 -22.234 3.453 1 95.94 112 LEU B O 1
ATOM 4269 N N . GLN B 1 113 ? -12.633 -21.531 4.984 1 96.19 113 GLN B N 1
ATOM 4270 C CA . GLN B 1 113 ? -11.633 -21.188 3.982 1 96.19 113 GLN B CA 1
ATOM 4271 C C . GLN B 1 113 ? -11.156 -22.422 3.227 1 96.19 113 GLN B C 1
ATOM 4273 O O . GLN B 1 113 ? -10.977 -22.375 2.008 1 96.19 113 GLN B O 1
ATOM 4278 N N . ILE B 1 114 ? -10.93 -23.438 3.98 1 96.44 114 ILE B N 1
ATOM 4279 C CA . ILE B 1 114 ? -10.484 -24.703 3.379 1 96.44 114 ILE B CA 1
ATOM 4280 C C . ILE B 1 114 ? -11.547 -25.203 2.408 1 96.44 114 ILE B C 1
ATOM 4282 O O . ILE B 1 114 ? -11.234 -25.609 1.288 1 96.44 114 ILE B O 1
ATOM 4286 N N . ASP B 1 115 ? -12.789 -25.109 2.738 1 95.19 115 ASP B N 1
ATOM 4287 C CA . ASP B 1 115 ? -13.898 -25.594 1.927 1 95.19 115 ASP B CA 1
ATOM 4288 C C . ASP B 1 115 ? -14.008 -24.828 0.614 1 95.19 115 ASP B C 1
ATOM 4290 O O . ASP B 1 115 ? -14.086 -25.422 -0.46 1 95.19 115 ASP B O 1
ATOM 4294 N N . VAL B 1 116 ? -13.938 -23.516 0.686 1 95.5 116 VAL B N 1
ATOM 4295 C CA . VAL B 1 116 ? -14.133 -22.719 -0.525 1 95.5 116 VAL B CA 1
ATOM 4296 C C . VAL B 1 116 ? -12.977 -22.953 -1.489 1 95.5 116 VAL B C 1
ATOM 4298 O O . VAL B 1 116 ? -13.156 -22.938 -2.709 1 95.5 116 VAL B O 1
ATOM 4301 N N . VAL B 1 117 ? -11.789 -23.219 -0.987 1 96.19 117 VAL B N 1
ATOM 4302 C CA . VAL B 1 117 ? -10.625 -23.406 -1.845 1 96.19 117 VAL B CA 1
ATOM 4303 C C . VAL B 1 117 ? -10.641 -24.812 -2.432 1 96.19 117 VAL B C 1
ATOM 4305 O O . VAL B 1 117 ? -10.391 -25 -3.623 1 96.19 117 VAL B O 1
ATOM 4308 N N . ALA B 1 118 ? -11.039 -25.812 -1.638 1 94.31 118 ALA B N 1
ATOM 4309 C CA . ALA B 1 118 ? -10.938 -27.219 -2.035 1 94.31 118 ALA B CA 1
ATOM 4310 C C . ALA B 1 118 ? -12.172 -27.656 -2.816 1 94.31 118 ALA B C 1
ATOM 4312 O O . ALA B 1 118 ? -12.086 -28.562 -3.66 1 94.31 118 ALA B O 1
ATOM 4313 N N . ASN B 1 119 ? -13.32 -27.031 -2.553 1 94.44 119 ASN B N 1
ATOM 4314 C CA . ASN B 1 119 ? -14.57 -27.578 -3.062 1 94.44 119 ASN B CA 1
ATOM 4315 C C . ASN B 1 119 ? -15.383 -26.531 -3.816 1 94.44 119 ASN B C 1
ATOM 4317 O O . ASN B 1 119 ? -16.609 -26.547 -3.762 1 94.44 119 ASN B O 1
ATOM 4321 N N . ALA B 1 120 ? -14.773 -25.672 -4.465 1 95.12 120 ALA B N 1
ATOM 4322 C CA . ALA B 1 120 ? -15.484 -24.609 -5.18 1 95.12 120 ALA B CA 1
ATOM 4323 C C . ALA B 1 120 ? -16.453 -25.203 -6.203 1 95.12 120 ALA B C 1
ATOM 4325 O O . ALA B 1 120 ? -16.078 -26.078 -6.988 1 95.12 120 ALA B O 1
ATOM 4326 N N . SER B 1 121 ? -17.688 -24.719 -6.254 1 94.81 121 SER B N 1
ATOM 4327 C CA . SER B 1 121 ? -18.719 -25.25 -7.148 1 94.81 121 SER B CA 1
ATOM 4328 C C . SER B 1 121 ? -18.594 -24.656 -8.547 1 94.81 121 SER B C 1
ATOM 4330 O O . SER B 1 121 ? -18.938 -25.297 -9.539 1 94.81 121 SER B O 1
ATOM 4332 N N . ILE B 1 122 ? -18.25 -23.406 -8.695 1 96.44 122 ILE B N 1
ATOM 4333 C CA . ILE B 1 122 ? -18.078 -22.641 -9.93 1 96.44 122 ILE B CA 1
ATOM 4334 C C . ILE B 1 122 ? -19.375 -22.703 -10.75 1 96.44 122 ILE B C 1
ATOM 4336 O O . ILE B 1 122 ? -19.375 -23.203 -11.875 1 96.44 122 ILE B O 1
ATOM 4340 N N . PRO B 1 123 ? -20.438 -22.125 -10.195 1 96.12 123 PRO B N 1
ATOM 4341 C CA . PRO B 1 123 ? -21.719 -22.172 -10.906 1 96.12 123 PRO B CA 1
ATOM 4342 C C . PRO B 1 123 ? -21.703 -21.344 -12.188 1 96.12 123 PRO B C 1
ATOM 4344 O O . PRO B 1 123 ? -21.078 -20.281 -12.234 1 96.12 123 PRO B O 1
ATOM 4347 N N . ASP B 1 124 ? -22.516 -21.766 -13.188 1 96.5 124 ASP B N 1
ATOM 4348 C CA . ASP B 1 124 ? -22.531 -21.125 -14.5 1 96.5 124 ASP B CA 1
ATOM 4349 C C . ASP B 1 124 ? -23 -19.672 -14.391 1 96.5 124 ASP B C 1
ATOM 4351 O O . ASP B 1 124 ? -22.406 -18.781 -15.008 1 96.5 124 ASP B O 1
ATOM 4355 N N . ASP B 1 125 ? -24.047 -19.5 -13.688 1 93.12 125 ASP B N 1
ATOM 4356 C CA . ASP B 1 125 ? -24.609 -18.156 -13.594 1 93.12 125 ASP B CA 1
ATOM 4357 C C . ASP B 1 125 ? -23.641 -17.188 -12.93 1 93.12 125 ASP B C 1
ATOM 4359 O O . ASP B 1 125 ? -23.453 -16.062 -13.398 1 93.12 125 ASP B O 1
ATOM 4363 N N . ALA B 1 126 ? -23.016 -17.641 -11.859 1 92.81 126 ALA B N 1
ATOM 4364 C CA . ALA B 1 126 ? -22.031 -16.812 -11.18 1 92.81 126 ALA B CA 1
ATOM 4365 C C . ALA B 1 126 ? -20.812 -16.547 -12.07 1 92.81 126 ALA B C 1
ATOM 4367 O O . ALA B 1 126 ? -20.234 -15.453 -12.039 1 92.81 126 ALA B O 1
ATOM 4368 N N . PHE B 1 127 ? -20.484 -17.531 -12.836 1 95.94 127 PHE B N 1
ATOM 4369 C CA . PHE B 1 127 ? -19.359 -17.422 -13.773 1 95.94 127 PHE B CA 1
ATOM 4370 C C . PHE B 1 127 ? -19.609 -16.281 -14.766 1 95.94 127 PHE B C 1
ATOM 4372 O O . PHE B 1 127 ? -18.734 -15.445 -14.977 1 95.94 127 PHE B O 1
ATOM 4379 N N . GLU B 1 128 ? -20.766 -16.219 -15.281 1 94.5 128 GLU B N 1
ATOM 4380 C CA . GLU B 1 128 ? -21.078 -15.211 -16.281 1 94.5 128 GLU B CA 1
ATOM 4381 C C . GLU B 1 128 ? -21.094 -13.812 -15.664 1 94.5 128 GLU B C 1
ATOM 4383 O O . GLU B 1 128 ? -20.625 -12.852 -16.281 1 94.5 128 GLU B O 1
ATOM 4388 N N . ARG B 1 129 ? -21.609 -13.727 -14.508 1 88 129 ARG B N 1
ATOM 4389 C CA . ARG B 1 129 ? -21.609 -12.438 -13.828 1 88 129 ARG B CA 1
ATOM 4390 C C . ARG B 1 129 ? -20.203 -11.977 -13.508 1 88 129 ARG B C 1
ATOM 4392 O O . ARG B 1 129 ? -19.859 -10.812 -13.711 1 88 129 ARG B O 1
ATOM 4399 N N . GLU B 1 130 ? -19.375 -12.914 -13.023 1 92.62 130 GLU B N 1
ATOM 4400 C CA . GLU B 1 130 ? -18 -12.578 -12.641 1 92.62 130 GLU B CA 1
ATOM 4401 C C . GLU B 1 130 ? -17.156 -12.266 -13.859 1 92.62 130 GLU B C 1
ATOM 4403 O O . GLU B 1 130 ? -16.188 -11.492 -13.773 1 92.62 130 GLU B O 1
ATOM 4408 N N . ARG B 1 131 ? -17.484 -12.883 -14.977 1 94.88 131 ARG B N 1
ATOM 4409 C CA . ARG B 1 131 ? -16.766 -12.562 -16.203 1 94.88 131 ARG B CA 1
ATOM 4410 C C . ARG B 1 131 ? -16.812 -11.07 -16.5 1 94.88 131 ARG B C 1
ATOM 4412 O O . ARG B 1 131 ? -15.797 -10.469 -16.844 1 94.88 131 ARG B O 1
ATOM 4419 N N . LEU B 1 132 ? -17.953 -10.5 -16.281 1 89.12 132 LEU B N 1
ATOM 4420 C CA . LEU B 1 132 ? -18.125 -9.078 -16.531 1 89.12 132 LEU B CA 1
ATOM 4421 C C . LEU B 1 132 ? -17.25 -8.25 -15.578 1 89.12 132 LEU B C 1
ATOM 4423 O O . LEU B 1 132 ? -16.672 -7.242 -15.977 1 89.12 132 LEU B O 1
ATOM 4427 N N . VAL B 1 133 ? -17.125 -8.711 -14.375 1 86.81 133 VAL B N 1
ATOM 4428 C CA . VAL B 1 133 ? -16.312 -8.023 -13.383 1 86.81 133 VAL B CA 1
ATOM 4429 C C . VAL B 1 133 ? -14.836 -8.102 -13.781 1 86.81 133 VAL B C 1
ATOM 4431 O O . VAL B 1 133 ? -14.125 -7.094 -13.734 1 86.81 133 VAL B O 1
ATOM 4434 N N . VAL B 1 134 ? -14.391 -9.266 -14.156 1 93.56 134 VAL B N 1
ATOM 4435 C CA . VAL B 1 134 ? -13 -9.484 -14.539 1 93.56 134 VAL B CA 1
ATOM 4436 C C . VAL B 1 134 ? -12.664 -8.656 -15.773 1 93.56 134 VAL B C 1
ATOM 4438 O O . VAL B 1 134 ? -11.594 -8.055 -15.859 1 93.56 134 VAL B O 1
ATOM 4441 N N . LEU B 1 135 ? -13.594 -8.633 -16.734 1 93.12 135 LEU B N 1
ATOM 4442 C CA . LEU B 1 135 ? -13.391 -7.836 -17.938 1 93.12 135 LEU B CA 1
ATOM 4443 C C . LEU B 1 135 ? -13.242 -6.359 -17.594 1 93.12 135 LEU B C 1
ATOM 4445 O O . LEU B 1 135 ? -12.406 -5.66 -18.188 1 93.12 135 LEU B O 1
ATOM 4449 N N . GLU B 1 136 ? -14.016 -5.949 -16.656 1 86 136 GLU B N 1
ATOM 4450 C CA . GLU B 1 136 ? -13.906 -4.562 -16.219 1 86 136 GLU B CA 1
ATOM 4451 C C . GLU B 1 136 ? -12.57 -4.316 -15.516 1 86 136 GLU B C 1
ATOM 4453 O O . GLU B 1 136 ? -11.992 -3.236 -15.648 1 86 136 GLU B O 1
ATOM 4458 N N . GLU B 1 137 ? -12.133 -5.234 -14.766 1 88.25 137 GLU B N 1
ATOM 4459 C CA . GLU B 1 137 ? -10.828 -5.133 -14.125 1 88.25 137 GLU B CA 1
ATOM 4460 C C . GLU B 1 137 ? -9.711 -5.016 -15.164 1 88.25 137 GLU B C 1
ATOM 4462 O O . GLU B 1 137 ? -8.766 -4.25 -14.977 1 88.25 137 GLU B O 1
ATOM 4467 N N . ILE B 1 138 ? -9.828 -5.773 -16.172 1 92.94 138 ILE B N 1
ATOM 4468 C CA . ILE B 1 138 ? -8.852 -5.719 -17.25 1 92.94 138 ILE B CA 1
ATOM 4469 C C . ILE B 1 138 ? -8.867 -4.332 -17.891 1 92.94 138 ILE B C 1
ATOM 4471 O O . ILE B 1 138 ? -7.809 -3.73 -18.094 1 92.94 138 ILE B O 1
ATOM 4475 N N . ARG B 1 139 ? -10.008 -3.787 -18.125 1 88.12 139 ARG B N 1
ATOM 4476 C CA . ARG B 1 139 ? -10.133 -2.447 -18.688 1 88.12 139 ARG B CA 1
ATOM 4477 C C . ARG B 1 139 ? -9.523 -1.402 -17.766 1 88.12 139 ARG B C 1
ATOM 4479 O O . ARG B 1 139 ? -8.836 -0.484 -18.219 1 88.12 139 ARG B O 1
ATOM 4486 N N . ARG B 1 140 ? -9.781 -1.583 -16.516 1 85.06 140 ARG B N 1
ATOM 4487 C CA . ARG B 1 140 ? -9.234 -0.667 -15.516 1 85.06 140 ARG B CA 1
ATOM 4488 C C . ARG B 1 140 ? -7.707 -0.736 -15.492 1 85.06 140 ARG B C 1
ATOM 4490 O O . ARG B 1 140 ? -7.035 0.286 -15.344 1 85.06 140 ARG B O 1
ATOM 4497 N N . SER B 1 141 ? -7.188 -1.962 -15.57 1 88.38 141 SER B N 1
ATOM 4498 C CA . SER B 1 141 ? -5.738 -2.133 -15.594 1 88.38 141 SER B CA 1
ATOM 4499 C C . SER B 1 141 ? -5.109 -1.397 -16.766 1 88.38 141 SER B C 1
ATOM 4501 O O . SER B 1 141 ? -3.992 -0.888 -16.656 1 88.38 141 SER B O 1
ATOM 4503 N N . GLU B 1 142 ? -5.824 -1.247 -17.828 1 87.62 142 GLU B N 1
ATOM 4504 C CA . GLU B 1 142 ? -5.348 -0.552 -19.016 1 87.62 142 GLU B CA 1
ATOM 4505 C C . GLU B 1 142 ? -5.301 0.957 -18.797 1 87.62 142 GLU B C 1
ATOM 4507 O O . GLU B 1 142 ? -4.617 1.678 -19.531 1 87.62 142 GLU B O 1
ATOM 4512 N N . ASP B 1 143 ? -5.992 1.334 -17.797 1 84.75 143 ASP B N 1
ATOM 4513 C CA . ASP B 1 143 ? -5.996 2.754 -17.469 1 84.75 143 ASP B CA 1
ATOM 4514 C C . ASP B 1 143 ? -4.746 3.131 -16.672 1 84.75 143 ASP B C 1
ATOM 4516 O O . ASP B 1 143 ? -4.484 4.312 -16.438 1 84.75 143 ASP B O 1
ATOM 4520 N N . ASN B 1 144 ? -3.959 2.18 -16.297 1 87.81 144 ASN B N 1
ATOM 4521 C CA . ASN B 1 144 ? -2.781 2.395 -15.469 1 87.81 144 ASN B CA 1
ATOM 4522 C C . ASN B 1 144 ? -1.494 2.303 -16.281 1 87.81 144 ASN B C 1
ATOM 4524 O O . ASN B 1 144 ? -1.104 1.218 -16.719 1 87.81 144 ASN B O 1
ATOM 4528 N N . PRO B 1 145 ? -0.776 3.406 -16.391 1 88.88 145 PRO B N 1
ATOM 4529 C CA . PRO B 1 145 ? 0.425 3.398 -17.234 1 88.88 145 PRO B CA 1
ATOM 4530 C C . PRO B 1 145 ? 1.498 2.441 -16.719 1 88.88 145 PRO B C 1
ATOM 4532 O O . PRO B 1 145 ? 2.252 1.87 -17.516 1 88.88 145 PRO B O 1
ATOM 4535 N N . ARG B 1 146 ? 1.604 2.34 -15.453 1 91.38 146 ARG B N 1
ATOM 4536 C CA . ARG B 1 146 ? 2.594 1.43 -14.891 1 91.38 146 ARG B CA 1
ATOM 4537 C C . ARG B 1 146 ? 2.326 -0.008 -15.32 1 91.38 146 ARG B C 1
ATOM 4539 O O . ARG B 1 146 ? 3.256 -0.741 -15.664 1 91.38 146 ARG B O 1
ATOM 4546 N N . ARG B 1 147 ? 1.078 -0.388 -15.32 1 92.06 147 ARG B N 1
ATOM 4547 C CA . ARG B 1 147 ? 0.704 -1.738 -15.727 1 92.06 147 ARG B CA 1
ATOM 4548 C C . ARG B 1 147 ? 0.941 -1.946 -17.219 1 92.06 147 ARG B C 1
ATOM 4550 O O . ARG B 1 147 ? 1.41 -3.008 -17.641 1 92.06 147 ARG B O 1
ATOM 4557 N N . ARG B 1 148 ? 0.636 -0.939 -18.016 1 92.62 148 ARG B N 1
ATOM 4558 C CA . ARG B 1 148 ? 0.875 -1.033 -19.453 1 92.62 148 ARG B CA 1
ATOM 4559 C C . ARG B 1 148 ? 2.365 -1.165 -19.75 1 92.62 148 ARG B C 1
ATOM 4561 O O . ARG B 1 148 ? 2.766 -1.985 -20.578 1 92.62 148 ARG B O 1
ATOM 4568 N N . THR B 1 149 ? 3.121 -0.335 -19.078 1 95.62 149 THR B N 1
ATOM 4569 C CA . THR B 1 149 ? 4.566 -0.37 -19.281 1 95.62 149 THR B CA 1
ATOM 4570 C C . THR B 1 149 ? 5.133 -1.729 -18.875 1 95.62 149 THR B C 1
ATOM 4572 O O . THR B 1 149 ? 5.953 -2.301 -19.594 1 95.62 149 THR B O 1
ATOM 4575 N N . TYR B 1 150 ? 4.68 -2.238 -17.812 1 96.62 150 TYR B N 1
ATOM 4576 C CA . TYR B 1 150 ? 5.141 -3.537 -17.344 1 96.62 150 TYR B CA 1
ATOM 4577 C C . TYR B 1 150 ? 4.773 -4.645 -18.312 1 96.62 150 TYR B C 1
ATOM 4579 O O . TYR B 1 150 ? 5.582 -5.531 -18.594 1 96.62 150 TYR B O 1
ATOM 4587 N N . LYS B 1 151 ? 3.598 -4.602 -18.797 1 96.06 151 LYS B N 1
ATOM 4588 C CA . LYS B 1 151 ? 3.154 -5.586 -19.781 1 96.06 151 LYS B CA 1
ATOM 4589 C C . LYS B 1 151 ? 4.07 -5.594 -21 1 96.06 151 LYS B C 1
ATOM 4591 O O . LYS B 1 151 ? 4.531 -6.652 -21.438 1 96.06 151 LYS B O 1
ATOM 4596 N N . ARG B 1 152 ? 4.387 -4.418 -21.5 1 97 152 ARG B N 1
ATOM 4597 C CA . ARG B 1 152 ? 5.262 -4.301 -22.656 1 97 152 ARG B CA 1
ATOM 4598 C C . ARG B 1 152 ? 6.66 -4.82 -22.359 1 97 152 ARG B C 1
ATOM 4600 O O . ARG B 1 152 ? 7.281 -5.48 -23.188 1 97 152 ARG B O 1
ATOM 4607 N N . ALA B 1 153 ? 7.109 -4.539 -21.156 1 98 153 ALA B N 1
ATOM 4608 C CA . ALA B 1 153 ? 8.445 -4.957 -20.75 1 98 153 ALA B CA 1
ATOM 4609 C C . ALA B 1 153 ? 8.539 -6.48 -20.656 1 98 153 ALA B C 1
ATOM 4611 O O . ALA B 1 153 ? 9.547 -7.074 -21.062 1 98 153 ALA B O 1
ATOM 4612 N N . MET B 1 154 ? 7.52 -7.113 -20.156 1 97.75 154 MET B N 1
ATOM 4613 C CA . MET B 1 154 ? 7.539 -8.57 -20.016 1 97.75 154 MET B CA 1
ATOM 4614 C C . MET B 1 154 ? 7.414 -9.242 -21.375 1 97.75 154 MET B C 1
ATOM 4616 O O . MET B 1 154 ? 8.055 -10.266 -21.625 1 97.75 154 MET B O 1
ATOM 4620 N N . GLU B 1 155 ? 6.617 -8.656 -22.219 1 96.88 155 GLU B N 1
ATOM 4621 C CA . GLU B 1 155 ? 6.535 -9.164 -23.594 1 96.88 155 GLU B CA 1
ATOM 4622 C C . GLU B 1 155 ? 7.887 -9.094 -24.297 1 96.88 155 GLU B C 1
ATOM 4624 O O . GLU B 1 155 ? 8.227 -9.969 -25.094 1 96.88 155 GLU B O 1
ATOM 4629 N N . MET B 1 156 ? 8.594 -8.039 -23.969 1 97.19 156 MET B N 1
ATOM 4630 C CA . MET B 1 156 ? 9.938 -7.867 -24.516 1 97.19 156 MET B CA 1
ATOM 4631 C C . MET B 1 156 ? 10.914 -8.852 -23.875 1 97.19 156 MET B C 1
ATOM 4633 O O . MET B 1 156 ? 11.734 -9.453 -24.562 1 97.19 156 MET B O 1
ATOM 4637 N N . ALA B 1 157 ? 10.797 -9.078 -22.609 1 97.94 157 ALA B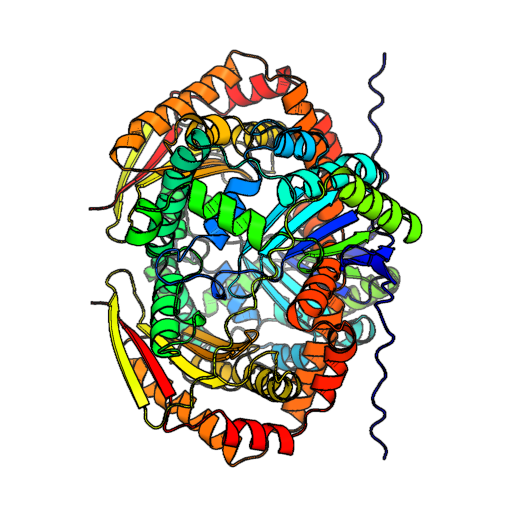 N 1
ATOM 4638 C CA . ALA B 1 157 ? 11.75 -9.875 -21.844 1 97.94 157 ALA B CA 1
ATOM 4639 C C . ALA B 1 157 ? 11.664 -11.352 -22.234 1 97.94 157 ALA B C 1
ATOM 4641 O O . ALA B 1 157 ? 12.695 -12.031 -22.328 1 97.94 157 ALA B O 1
ATOM 4642 N N . PHE B 1 158 ? 10.422 -11.828 -22.5 1 97.69 158 PHE B N 1
ATOM 4643 C CA . PHE B 1 158 ? 10.242 -13.242 -22.781 1 97.69 158 PHE B CA 1
ATOM 4644 C C . PHE B 1 158 ? 9.547 -13.438 -24.125 1 97.69 158 PHE B C 1
ATOM 4646 O O . PHE B 1 158 ? 8.539 -12.789 -24.406 1 97.69 158 PHE B O 1
ATOM 4653 N N . ALA B 1 159 ? 10.055 -14.359 -24.844 1 94.62 159 ALA B N 1
ATOM 4654 C CA . ALA B 1 159 ? 9.453 -14.68 -26.141 1 94.62 159 ALA B CA 1
ATOM 4655 C C . ALA B 1 159 ? 8.5 -15.867 -26.016 1 94.62 159 ALA B C 1
ATOM 4657 O O . ALA B 1 159 ? 7.457 -15.898 -26.672 1 94.62 159 ALA B O 1
ATOM 4658 N N . GLN B 1 160 ? 8.828 -16.75 -25.094 1 93 160 GLN B N 1
ATOM 4659 C CA . GLN B 1 160 ? 8.086 -18.016 -25.078 1 93 160 GLN B CA 1
ATOM 4660 C C . GLN B 1 160 ? 7.566 -18.312 -23.672 1 93 160 GLN B C 1
ATOM 4662 O O . GLN B 1 160 ? 6.461 -18.844 -23.516 1 93 160 GLN B O 1
ATOM 4667 N N . LEU B 1 161 ? 8.391 -17.969 -22.688 1 95.25 161 LEU B N 1
ATOM 4668 C CA . LEU B 1 161 ? 7.996 -18.328 -21.328 1 95.25 161 LEU B CA 1
ATOM 4669 C C . LEU B 1 161 ? 6.672 -17.672 -20.953 1 95.25 161 LEU B C 1
ATOM 4671 O O . LEU B 1 161 ? 6.379 -16.562 -21.406 1 95.25 161 LEU B O 1
ATOM 4675 N N . PRO B 1 162 ? 5.898 -18.312 -20.156 1 95.19 162 PRO B N 1
ATOM 4676 C CA . PRO B 1 162 ? 4.57 -17.812 -19.797 1 95.19 162 PRO B CA 1
ATOM 4677 C C . PRO B 1 162 ? 4.629 -16.484 -19.047 1 95.19 162 PRO B C 1
ATOM 4679 O O . PRO B 1 162 ? 3.611 -15.797 -18.938 1 95.19 162 PRO B O 1
ATOM 4682 N N . TYR B 1 163 ? 5.781 -16.125 -18.625 1 96.88 163 TYR B N 1
ATOM 4683 C CA . TYR B 1 163 ? 5.938 -14.891 -17.859 1 96.88 163 TYR B CA 1
ATOM 4684 C C . TYR B 1 163 ? 5.664 -13.664 -18.719 1 96.88 163 TYR B C 1
ATOM 4686 O O . TYR B 1 163 ? 5.484 -12.555 -18.203 1 96.88 163 TYR B O 1
ATOM 4694 N N . ARG B 1 164 ? 5.578 -13.852 -20.031 1 96.69 164 ARG B N 1
ATOM 4695 C CA . ARG B 1 164 ? 5.297 -12.773 -20.969 1 96.69 164 ARG B CA 1
ATOM 4696 C C . ARG B 1 164 ? 3.83 -12.359 -20.922 1 96.69 164 ARG B C 1
ATOM 4698 O O . ARG B 1 164 ? 3.465 -11.281 -21.375 1 96.69 164 ARG B O 1
ATOM 4705 N N . ARG B 1 165 ? 2.998 -13.219 -20.375 1 95.94 165 ARG B N 1
ATOM 4706 C CA . ARG B 1 165 ? 1.556 -13 -20.391 1 95.94 165 ARG B CA 1
ATOM 4707 C C . ARG B 1 165 ? 1.083 -12.344 -19.094 1 95.94 165 ARG B C 1
ATOM 4709 O O . ARG B 1 165 ? 1.616 -12.625 -18.016 1 95.94 165 ARG B O 1
ATOM 4716 N N . PRO B 1 166 ? 0.04 -11.523 -19.234 1 95.88 166 PRO B N 1
ATOM 4717 C CA . PRO B 1 166 ? -0.514 -10.93 -18.016 1 95.88 166 PRO B CA 1
ATOM 4718 C C . PRO B 1 166 ? -1.271 -11.945 -17.172 1 95.88 166 PRO B C 1
ATOM 4720 O O . PRO B 1 166 ? -1.921 -12.844 -17.703 1 95.88 166 PRO B O 1
ATOM 4723 N N . VAL B 1 167 ? -1.228 -11.75 -15.867 1 97 167 VAL B N 1
ATOM 4724 C CA . VAL B 1 167 ? -1.944 -12.602 -14.922 1 97 167 VAL B CA 1
ATOM 4725 C C . VAL B 1 167 ? -3.449 -12.477 -15.148 1 97 167 VAL B C 1
ATOM 4727 O O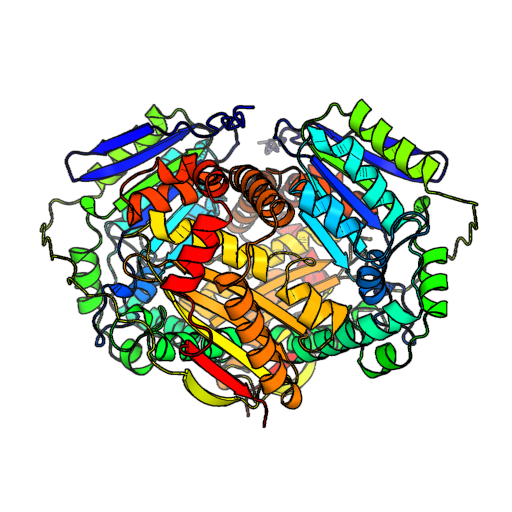 . VAL B 1 167 ? -4.18 -13.469 -15.086 1 97 167 VAL B O 1
ATOM 4730 N N . LEU B 1 168 ? -3.951 -11.281 -15.539 1 96.31 168 LEU B N 1
ATOM 4731 C CA . LEU B 1 168 ? -5.371 -11.008 -15.727 1 96.31 168 LEU B CA 1
ATOM 4732 C C . LEU B 1 168 ? -5.883 -11.641 -17.016 1 96.31 168 LEU B C 1
ATOM 4734 O O . LEU B 1 168 ? -7.078 -11.914 -17.156 1 96.31 168 LEU B O 1
ATOM 4738 N N . GLY B 1 169 ? -5.035 -11.867 -18.016 1 96.12 169 GLY B N 1
ATOM 4739 C CA . GLY B 1 169 ? -5.414 -12.367 -19.328 1 96.12 169 GLY B CA 1
ATOM 4740 C C . GLY B 1 169 ? -5.961 -11.297 -20.25 1 96.12 169 GLY B C 1
ATOM 4741 O O . GLY B 1 169 ? -6.367 -10.227 -19.781 1 96.12 169 GLY B O 1
ATOM 4742 N N . PRO B 1 170 ? -5.914 -11.602 -21.516 1 95.56 170 PRO B N 1
ATOM 4743 C CA . PRO B 1 170 ? -6.508 -10.688 -22.484 1 95.56 170 PRO B CA 1
ATOM 4744 C C . PRO B 1 170 ? -8.031 -10.75 -22.516 1 95.56 170 PRO B C 1
ATOM 4746 O O . PRO B 1 170 ? -8.617 -11.805 -22.25 1 95.56 170 PRO B O 1
ATOM 4749 N N . GLN B 1 171 ? -8.609 -9.617 -22.859 1 95.44 171 GLN B N 1
ATOM 4750 C CA . GLN B 1 171 ? -10.062 -9.523 -22.938 1 95.44 171 GLN B CA 1
ATOM 4751 C C . GLN B 1 171 ? -10.641 -10.578 -23.875 1 95.44 171 GLN B C 1
ATOM 4753 O O . GLN B 1 171 ? -11.664 -11.195 -23.578 1 95.44 171 GLN B O 1
ATOM 4758 N N . GLU B 1 172 ? -9.992 -10.812 -24.953 1 96.5 172 GLU B N 1
ATOM 4759 C CA . GLU B 1 172 ? -10.469 -11.742 -25.969 1 96.5 172 GLU B CA 1
ATOM 4760 C C . GLU B 1 172 ? -10.547 -13.164 -25.422 1 96.5 172 GLU B C 1
ATOM 4762 O O . GLU B 1 172 ? -11.508 -13.891 -25.703 1 96.5 172 GLU B O 1
ATOM 4767 N N . VAL B 1 173 ? -9.602 -13.555 -24.688 1 97.44 173 VAL B N 1
ATOM 4768 C CA . VAL B 1 173 ? -9.562 -14.906 -24.141 1 97.44 173 VAL B CA 1
ATOM 4769 C C . VAL B 1 173 ? -10.609 -15.055 -23.047 1 97.44 173 VAL B C 1
ATOM 4771 O O . VAL B 1 173 ? -11.406 -15.992 -23.062 1 97.44 173 VAL B O 1
ATOM 4774 N N . ILE B 1 174 ? -10.688 -14.102 -22.125 1 97.94 174 ILE B N 1
ATOM 4775 C CA . ILE B 1 174 ? -11.602 -14.148 -20.984 1 97.94 174 ILE B CA 1
ATOM 4776 C C . ILE B 1 174 ? -13.039 -14.203 -21.484 1 97.94 174 ILE B C 1
ATOM 4778 O O . ILE B 1 174 ? -13.875 -14.906 -20.906 1 97.94 174 ILE B O 1
ATOM 4782 N N . SER B 1 175 ? -13.336 -13.492 -22.562 1 97.12 175 SER B N 1
ATOM 4783 C CA . SER B 1 175 ? -14.688 -13.391 -23.094 1 97.12 175 SER B CA 1
ATOM 4784 C C . SER B 1 175 ? -15.188 -14.742 -23.609 1 97.12 175 SER B C 1
ATOM 4786 O O . SER B 1 175 ? -16.391 -14.977 -23.688 1 97.12 175 SER B O 1
ATOM 4788 N N . HIS B 1 176 ? -14.305 -15.656 -23.859 1 96.75 176 HIS B N 1
ATOM 4789 C CA . HIS B 1 176 ? -14.711 -16.891 -24.5 1 96.75 176 HIS B CA 1
ATOM 4790 C C . HIS B 1 176 ? -14.492 -18.094 -23.594 1 96.75 176 HIS B C 1
ATOM 4792 O O . HIS B 1 176 ? -14.766 -19.234 -23.984 1 96.75 176 HIS B O 1
ATOM 4798 N N . LEU B 1 177 ? -13.992 -17.875 -22.438 1 97.75 177 LEU B N 1
ATOM 4799 C CA . LEU B 1 177 ? -13.781 -18.969 -21.5 1 97.75 177 LEU B CA 1
ATOM 4800 C C . LEU B 1 177 ? -15.102 -19.656 -21.156 1 97.75 177 LEU B C 1
ATOM 4802 O O . LEU B 1 177 ? -16.141 -19 -21.094 1 97.75 177 LEU B O 1
ATOM 4806 N N . GLN B 1 178 ? -15.039 -20.953 -20.891 1 97.62 178 GLN B N 1
ATOM 4807 C CA . GLN B 1 178 ? -16.203 -21.734 -20.484 1 97.62 178 GLN B CA 1
ATOM 4808 C C . GLN B 1 178 ? -16.094 -22.172 -19.031 1 97.62 178 GLN B C 1
ATOM 4810 O O . GLN B 1 178 ? -15 -22.531 -18.562 1 97.62 178 GLN B O 1
ATOM 4815 N N . PRO B 1 179 ? -17.219 -22.234 -18.328 1 97.69 179 PRO B N 1
ATOM 4816 C CA . PRO B 1 179 ? -17.188 -22.641 -16.922 1 97.69 179 PRO B CA 1
ATOM 4817 C C . PRO B 1 179 ? -16.562 -24.016 -16.719 1 97.69 179 PRO B C 1
ATOM 4819 O O . PRO B 1 179 ? -15.844 -24.234 -15.742 1 97.69 179 PRO B O 1
ATOM 4822 N N . GLN B 1 180 ? -16.859 -24.859 -17.672 1 97.38 180 GLN B N 1
ATOM 4823 C CA . GLN B 1 180 ? -16.344 -26.219 -17.516 1 97.38 180 GLN B CA 1
ATOM 4824 C C . GLN B 1 180 ? -14.82 -26.234 -17.562 1 97.38 180 GLN B C 1
ATOM 4826 O O . GLN B 1 180 ? -14.18 -27.031 -16.891 1 97.38 180 GLN B O 1
ATOM 4831 N N . GLN B 1 181 ? -14.195 -25.406 -18.375 1 97.25 181 GLN B N 1
ATOM 4832 C CA . GLN B 1 181 ? -12.742 -25.312 -18.422 1 97.25 181 GLN B CA 1
ATOM 4833 C C . GLN B 1 181 ? -12.18 -24.938 -17.062 1 97.25 181 GLN B C 1
ATOM 4835 O O . GLN B 1 181 ? -11.125 -25.438 -16.656 1 97.25 181 GLN B O 1
ATOM 4840 N N . MET B 1 182 ? -12.906 -24.078 -16.375 1 97.94 182 MET B N 1
ATOM 4841 C CA . MET B 1 182 ? -12.461 -23.641 -15.047 1 97.94 182 MET B CA 1
ATOM 4842 C C . MET B 1 182 ? -12.617 -24.766 -14.023 1 97.94 182 MET B C 1
ATOM 4844 O O . MET B 1 182 ? -11.742 -24.969 -13.18 1 97.94 182 MET B O 1
ATOM 4848 N N . ARG B 1 183 ? -13.75 -25.484 -14.102 1 97 183 ARG B N 1
ATOM 4849 C CA . ARG B 1 183 ? -13.945 -26.625 -13.219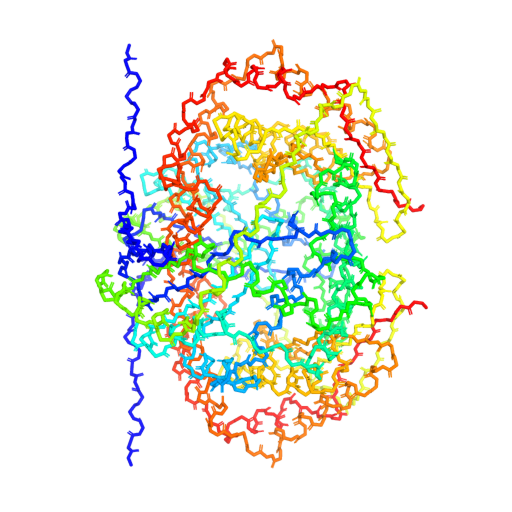 1 97 183 ARG B CA 1
ATOM 4850 C C . ARG B 1 183 ? -12.852 -27.672 -13.414 1 97 183 ARG B C 1
ATOM 4852 O O . ARG B 1 183 ? -12.336 -28.219 -12.438 1 97 183 ARG B O 1
ATOM 4859 N N . ASP B 1 184 ? -12.508 -27.859 -14.648 1 95.19 184 ASP B N 1
ATOM 4860 C CA . ASP B 1 184 ? -11.438 -28.797 -14.953 1 95.19 184 ASP B CA 1
ATOM 4861 C C . ASP B 1 184 ? -10.102 -28.312 -14.398 1 95.19 184 ASP B C 1
ATOM 4863 O O . ASP B 1 184 ? -9.328 -29.094 -13.852 1 95.19 184 ASP B O 1
ATOM 4867 N N . PHE B 1 185 ? -9.836 -27.016 -14.594 1 95.25 185 PHE B N 1
ATOM 4868 C CA . PHE B 1 185 ? -8.617 -26.422 -14.086 1 95.25 185 PHE B CA 1
ATOM 4869 C C . PHE B 1 185 ? -8.523 -26.562 -12.57 1 95.25 185 PHE B C 1
ATOM 4871 O O . PHE B 1 185 ? -7.484 -26.984 -12.047 1 95.25 185 PHE B O 1
ATOM 4878 N N . HIS B 1 186 ? -9.57 -26.266 -11.883 1 96.12 186 HIS B N 1
ATOM 4879 C CA . HIS B 1 186 ? -9.633 -26.406 -10.43 1 96.12 186 HIS B CA 1
ATOM 4880 C C . HIS B 1 186 ? -9.422 -27.844 -9.992 1 96.12 186 HIS B C 1
ATOM 4882 O O . HIS B 1 186 ? -8.586 -28.125 -9.133 1 96.12 186 HIS B O 1
ATOM 4888 N N . ALA B 1 187 ? -10.148 -28.734 -10.617 1 93.44 187 ALA B N 1
ATOM 4889 C CA . ALA B 1 187 ? -10.094 -30.156 -10.266 1 93.44 187 ALA B CA 1
ATOM 4890 C C . ALA B 1 187 ? -8.703 -30.719 -10.484 1 93.44 187 ALA B C 1
ATOM 4892 O O . ALA B 1 187 ? -8.258 -31.594 -9.742 1 93.44 187 ALA B O 1
ATOM 4893 N N . THR B 1 188 ? -8.078 -30.188 -11.445 1 91.75 188 THR B N 1
ATOM 4894 C CA . THR B 1 188 ? -6.766 -30.719 -11.812 1 91.75 188 THR B CA 1
ATOM 4895 C C . THR B 1 188 ? -5.695 -30.188 -10.859 1 91.75 188 THR B C 1
ATOM 4897 O O . THR B 1 188 ? -4.859 -30.953 -10.375 1 91.75 188 THR B O 1
ATOM 4900 N N . TRP B 1 189 ? -5.785 -28.906 -10.555 1 92.56 189 TRP B N 1
ATOM 4901 C CA . TRP B 1 189 ? -4.605 -28.266 -9.977 1 92.56 189 TRP B CA 1
ATOM 4902 C C . TRP B 1 189 ? -4.797 -28.016 -8.484 1 92.56 189 TRP B C 1
ATOM 4904 O O . TRP B 1 189 ? -3.824 -27.891 -7.738 1 92.56 189 TRP B O 1
ATOM 4914 N N . TYR B 1 190 ? -5.992 -27.828 -8.016 1 93.88 190 TYR B N 1
ATOM 4915 C CA . TYR B 1 190 ? -6.242 -27.562 -6.602 1 93.88 190 TYR B CA 1
ATOM 4916 C C . TYR B 1 190 ? -6.387 -28.859 -5.82 1 93.88 190 TYR B C 1
ATOM 4918 O O . TYR B 1 190 ? -7.453 -29.141 -5.273 1 93.88 190 TYR B O 1
ATOM 4926 N N . GLN B 1 191 ? -5.262 -29.609 -5.75 1 91 191 GLN B N 1
ATOM 4927 C CA . GLN B 1 191 ? -5.16 -30.875 -5.043 1 91 191 GLN B CA 1
ATOM 4928 C C . GLN B 1 191 ? -4.25 -30.766 -3.824 1 91 191 GLN B C 1
ATOM 4930 O O . GLN B 1 191 ? -3.346 -29.922 -3.797 1 91 191 GLN B O 1
ATOM 4935 N N . PRO B 1 192 ? -4.465 -31.594 -2.855 1 91.56 192 PRO B N 1
ATOM 4936 C CA . PRO B 1 192 ? -3.73 -31.5 -1.593 1 91.56 192 PRO B CA 1
ATOM 4937 C C . PRO B 1 192 ? -2.219 -31.422 -1.794 1 91.56 192 PRO B C 1
ATOM 4939 O O . PRO B 1 192 ? -1.543 -30.625 -1.153 1 91.56 192 PRO B O 1
ATOM 4942 N N . PRO B 1 193 ? -1.633 -32.188 -2.725 1 90.69 193 PRO B N 1
ATOM 4943 C CA . PRO B 1 193 ? -0.178 -32.094 -2.875 1 90.69 193 PRO B CA 1
ATOM 4944 C C . PRO B 1 193 ? 0.281 -30.719 -3.359 1 90.69 193 PRO B C 1
ATOM 4946 O O . PRO B 1 193 ? 1.452 -30.375 -3.197 1 90.69 193 PRO B O 1
ATOM 4949 N N . SER B 1 194 ? -0.608 -29.969 -3.963 1 92.94 194 SER B N 1
ATOM 4950 C CA . SER B 1 194 ? -0.26 -28.656 -4.504 1 92.94 194 SER B CA 1
ATOM 4951 C C . SER B 1 194 ? -0.556 -27.547 -3.498 1 92.94 194 SER B C 1
ATOM 4953 O O . SER B 1 194 ? -0.338 -26.375 -3.783 1 92.94 194 SER B O 1
ATOM 4955 N N . ILE B 1 195 ? -1.005 -27.938 -2.328 1 95.88 195 ILE B N 1
ATOM 4956 C CA . ILE B 1 195 ? -1.453 -26.938 -1.371 1 95.88 195 ILE B CA 1
ATOM 4957 C C . ILE B 1 195 ? -0.55 -26.953 -0.14 1 95.88 195 ILE B C 1
ATOM 4959 O O . ILE B 1 195 ? -0.236 -28.016 0.39 1 95.88 195 ILE B O 1
ATOM 4963 N N . THR B 1 196 ? -0.059 -25.828 0.266 1 97.88 196 THR B N 1
ATOM 4964 C CA . THR B 1 196 ? 0.589 -25.594 1.55 1 97.88 196 THR B CA 1
ATOM 4965 C C . THR B 1 196 ? -0.287 -24.719 2.441 1 97.88 196 THR B C 1
ATOM 4967 O O . THR B 1 196 ? -0.585 -23.578 2.098 1 97.88 196 THR B O 1
ATOM 4970 N N . ALA B 1 197 ? -0.72 -25.266 3.547 1 98.44 197 ALA B N 1
ATOM 4971 C CA . ALA B 1 197 ? -1.492 -24.5 4.527 1 98.44 197 ALA B CA 1
ATOM 4972 C C . ALA B 1 197 ? -0.59 -23.953 5.629 1 98.44 197 ALA B C 1
ATOM 4974 O O . ALA B 1 197 ? 0.113 -24.719 6.297 1 98.44 197 ALA B O 1
ATOM 4975 N N . VAL B 1 198 ? -0.598 -22.641 5.793 1 98.62 198 VAL B N 1
ATOM 4976 C CA . VAL B 1 198 ? 0.241 -22 6.801 1 98.62 198 VAL B CA 1
ATOM 4977 C C . VAL B 1 198 ? -0.637 -21.297 7.828 1 98.62 198 VAL B C 1
ATOM 4979 O O . VAL B 1 198 ? -1.494 -20.484 7.473 1 98.62 198 VAL B O 1
ATOM 4982 N N . ALA B 1 199 ? -0.429 -21.625 9.094 1 98.5 199 ALA B N 1
ATOM 4983 C CA . ALA B 1 199 ? -1.141 -20.953 10.188 1 98.5 199 ALA B CA 1
ATOM 4984 C C . ALA B 1 199 ? -0.165 -20.391 11.211 1 98.5 199 ALA B C 1
ATOM 4986 O O . ALA B 1 199 ? 0.65 -21.125 11.773 1 98.5 199 ALA B O 1
ATOM 4987 N N . VAL B 1 200 ? -0.243 -19.109 11.406 1 97.38 200 VAL B N 1
ATOM 4988 C CA . VAL B 1 200 ? 0.604 -18.422 12.375 1 97.38 200 VAL B CA 1
ATOM 4989 C C . VAL B 1 200 ? -0.254 -17.531 13.273 1 97.38 200 VAL B C 1
ATOM 4991 O O . VAL B 1 200 ? -1.062 -16.734 12.789 1 97.38 200 VAL B O 1
ATOM 4994 N N . GLY B 1 201 ? -0.073 -17.672 14.57 1 94.88 201 GLY B N 1
ATOM 4995 C CA . GLY B 1 201 ? -0.815 -16.797 15.469 1 94.88 201 GLY B CA 1
ATOM 4996 C C . GLY B 1 201 ? -0.902 -17.328 16.875 1 94.88 201 GLY B C 1
ATOM 4997 O O . GLY B 1 201 ? -0.129 -18.219 17.266 1 94.88 201 GLY B O 1
ATOM 4998 N N . ASN B 1 202 ? -1.838 -16.828 17.672 1 93.62 202 ASN B N 1
ATOM 4999 C CA . ASN B 1 202 ? -1.859 -17 19.109 1 93.62 202 ASN B CA 1
ATOM 5000 C C . ASN B 1 202 ? -2.707 -18.219 19.516 1 93.62 202 ASN B C 1
ATOM 5002 O O . ASN B 1 202 ? -3.635 -18.078 20.312 1 93.62 202 ASN B O 1
ATOM 5006 N N . LEU B 1 203 ? -2.373 -19.375 19 1 96.81 203 LEU B N 1
ATOM 5007 C CA . LEU B 1 203 ? -2.879 -20.688 19.375 1 96.81 203 LEU B CA 1
ATOM 5008 C C . LEU B 1 203 ? -1.748 -21.719 19.422 1 96.81 203 LEU B C 1
ATOM 5010 O O . LEU B 1 203 ? -0.75 -21.578 18.719 1 96.81 203 LEU B O 1
ATOM 5014 N N . PRO B 1 204 ? -1.884 -22.656 20.312 1 97.06 204 PRO B N 1
ATOM 5015 C CA . PRO B 1 204 ? -0.859 -23.703 20.328 1 97.06 204 PRO B CA 1
ATOM 5016 C C . PRO B 1 204 ? -0.678 -24.359 18.953 1 97.06 204 PRO B C 1
ATOM 5018 O O . PRO B 1 204 ? -1.656 -24.578 18.234 1 97.06 204 PRO B O 1
ATOM 5021 N N . VAL B 1 205 ? 0.525 -24.672 18.672 1 97.69 205 VAL B N 1
ATOM 5022 C CA . VAL B 1 205 ? 0.894 -25.203 17.359 1 97.69 205 VAL B CA 1
ATOM 5023 C C . VAL B 1 205 ? 0.084 -26.453 17.062 1 97.69 205 VAL B C 1
ATOM 5025 O O . VAL B 1 205 ? -0.447 -26.625 15.961 1 97.69 205 VAL B O 1
ATOM 5028 N N . GLU B 1 206 ? -0.048 -27.344 18 1 97.62 206 GLU B N 1
ATOM 5029 C CA . GLU B 1 206 ? -0.762 -28.609 17.828 1 97.62 206 GLU B CA 1
ATOM 5030 C C . GLU B 1 206 ? -2.234 -28.375 17.5 1 97.62 206 GLU B C 1
ATOM 5032 O O . GLU B 1 206 ? -2.822 -29.078 16.688 1 97.62 206 GLU B O 1
ATOM 5037 N N . LYS B 1 207 ? -2.764 -27.344 18.109 1 97.94 207 LYS B N 1
ATOM 5038 C CA . LYS B 1 207 ? -4.16 -27 17.859 1 97.94 207 LYS B CA 1
ATOM 5039 C C . LYS B 1 207 ? -4.34 -26.453 16.438 1 97.94 207 LYS B C 1
ATOM 5041 O O . LYS B 1 207 ? -5.312 -26.781 15.766 1 97.94 207 LYS B O 1
ATOM 5046 N N . LEU B 1 208 ? -3.449 -25.578 16.031 1 98.06 208 LEU B N 1
ATOM 5047 C CA . LEU B 1 208 ? -3.48 -25.062 14.672 1 98.06 208 LEU B CA 1
ATOM 5048 C C . LEU B 1 208 ? -3.459 -26.203 13.656 1 98.06 208 LEU B C 1
ATOM 5050 O O . LEU B 1 208 ? -4.293 -26.25 12.75 1 98.06 208 LEU B O 1
ATOM 5054 N N . ILE B 1 209 ? -2.58 -27.156 13.836 1 98.06 209 ILE B N 1
ATOM 5055 C CA . ILE B 1 209 ? -2.398 -28.281 12.914 1 98.06 209 ILE B CA 1
ATOM 5056 C C . ILE B 1 209 ? -3.648 -29.156 12.914 1 98.06 209 ILE B C 1
ATOM 5058 O O . ILE B 1 209 ? -4.137 -29.547 11.852 1 98.06 209 ILE B O 1
ATOM 5062 N N . GLU B 1 210 ? -4.156 -29.406 14.086 1 97.62 210 GLU B N 1
ATOM 5063 C CA . GLU B 1 210 ? -5.332 -30.25 14.227 1 97.62 210 GLU B CA 1
ATOM 5064 C C . GLU B 1 210 ? -6.527 -29.672 13.484 1 97.62 210 GLU B C 1
ATOM 5066 O O . GLU B 1 210 ? -7.207 -30.375 12.734 1 97.62 210 GLU B O 1
ATOM 5071 N N . ILE B 1 211 ? -6.734 -28.422 13.656 1 97.38 211 ILE B N 1
ATOM 5072 C CA . ILE B 1 211 ? -7.875 -27.75 13.047 1 97.38 211 ILE B CA 1
ATOM 5073 C C . ILE B 1 211 ? -7.75 -27.812 11.523 1 97.38 211 ILE B C 1
ATOM 5075 O O . ILE B 1 211 ? -8.727 -28.109 10.828 1 97.38 211 ILE B O 1
ATOM 5079 N N . ILE B 1 212 ? -6.566 -27.547 11.008 1 97.44 212 ILE B N 1
ATOM 5080 C CA . ILE B 1 212 ? -6.336 -27.531 9.562 1 97.44 212 ILE B CA 1
ATOM 5081 C C . ILE B 1 212 ? -6.461 -28.938 9 1 97.44 212 ILE B C 1
ATOM 5083 O O . ILE B 1 212 ? -7.121 -29.156 7.984 1 97.44 212 ILE B O 1
ATOM 5087 N N . ALA B 1 213 ? -5.836 -29.891 9.672 1 96.06 213 ALA B N 1
ATOM 5088 C CA . ALA B 1 213 ? -5.887 -31.281 9.227 1 96.06 213 ALA B CA 1
ATOM 5089 C C . ALA B 1 213 ? -7.328 -31.797 9.172 1 96.06 213 ALA B C 1
ATOM 5091 O O . ALA B 1 213 ? -7.73 -32.438 8.195 1 96.06 213 ALA B O 1
ATOM 5092 N N . GLU B 1 214 ? -8.07 -31.484 10.164 1 94.88 214 GLU B N 1
ATOM 5093 C CA . GLU B 1 214 ? -9.469 -31.875 10.203 1 94.88 214 GLU B CA 1
ATOM 5094 C C . GLU B 1 214 ? -10.266 -31.203 9.086 1 94.88 214 GLU B C 1
ATOM 5096 O O . GLU B 1 214 ? -11.141 -31.828 8.477 1 94.88 214 GLU B O 1
ATOM 5101 N N . GLY B 1 215 ? -9.945 -29.984 8.883 1 92.81 215 GLY B N 1
ATOM 5102 C CA . GLY B 1 215 ? -10.617 -29.266 7.816 1 92.81 215 GLY B CA 1
ATOM 5103 C C . GLY B 1 215 ? -10.406 -29.891 6.449 1 92.81 215 GLY B C 1
ATOM 5104 O O . GLY B 1 215 ? -11.352 -30.016 5.664 1 92.81 215 GLY B O 1
ATOM 5105 N N . PHE B 1 216 ? -9.219 -30.328 6.168 1 92.38 216 PHE B N 1
ATOM 5106 C CA . PHE B 1 216 ? -8.922 -30.922 4.871 1 92.38 216 PHE B CA 1
ATOM 5107 C C . PHE B 1 216 ? -9.453 -32.344 4.793 1 92.38 216 PHE B C 1
ATOM 5109 O O . PHE B 1 216 ? -9.82 -32.812 3.715 1 92.38 216 PHE B O 1
ATOM 5116 N N . THR B 1 217 ? -9.469 -33 5.891 1 86.56 217 THR B N 1
ATOM 5117 C CA . THR B 1 217 ? -10.016 -34.344 5.914 1 86.56 217 THR B CA 1
ATOM 5118 C C . THR B 1 217 ? -11.516 -34.312 5.633 1 86.56 217 THR B C 1
ATOM 5120 O O . THR B 1 217 ? -12.023 -35.156 4.879 1 86.56 217 THR B O 1
ATOM 5123 N N . LYS B 1 218 ? -12.172 -33.344 6.109 1 81.88 218 LYS B N 1
ATOM 5124 C CA . LYS B 1 218 ? -13.609 -33.219 5.918 1 81.88 218 LYS B CA 1
ATOM 5125 C C . LYS B 1 218 ? -13.938 -32.75 4.5 1 81.88 218 LYS B C 1
ATOM 5127 O O . LYS B 1 218 ? -14.992 -33.094 3.959 1 81.88 218 LYS B O 1
ATOM 5132 N N . SER B 1 219 ? -13.109 -31.938 4.016 1 72.56 219 SER B N 1
ATOM 5133 C CA . SER B 1 219 ? -13.383 -31.312 2.727 1 72.56 219 SER B CA 1
ATOM 5134 C C . SER B 1 219 ? -12.984 -32.219 1.571 1 72.56 219 SER B C 1
ATOM 5136 O O . SER B 1 219 ? -13.516 -32.094 0.467 1 72.56 219 SER B O 1
ATOM 5138 N N . HIS B 1 220 ? -11.836 -32.812 1.651 1 61.94 220 HIS B N 1
ATOM 5139 C CA . HIS B 1 220 ? -11.281 -33.469 0.482 1 61.94 220 HIS B CA 1
ATOM 5140 C C . HIS B 1 220 ? -12 -34.812 0.219 1 61.94 220 HIS B C 1
ATOM 5142 O O . HIS B 1 220 ? -12.008 -35.688 1.075 1 61.94 220 HIS B O 1
ATOM 5148 N N . ASN B 1 221 ? -13.086 -34.656 -0.585 1 53.25 221 ASN B N 1
ATOM 5149 C CA . ASN B 1 221 ? -13.586 -35.844 -1.288 1 53.25 221 ASN B CA 1
ATOM 5150 C C . ASN B 1 221 ? -12.477 -36.531 -2.088 1 53.25 221 ASN B C 1
ATOM 5152 O O . ASN B 1 221 ? -11.469 -35.906 -2.42 1 53.25 221 ASN B O 1
ATOM 5156 N N . GLN B 1 222 ? -12.531 -37.938 -2.293 1 47.97 222 GLN B N 1
ATOM 5157 C CA . GLN B 1 222 ? -11.633 -38.938 -2.879 1 47.97 222 GLN B CA 1
ATOM 5158 C C . GLN B 1 222 ? -11.031 -38.406 -4.188 1 47.97 222 GLN B C 1
ATOM 5160 O O . GLN B 1 222 ? -10.461 -39.188 -4.953 1 47.97 222 GLN B O 1
ATOM 5165 N N . GLN B 1 223 ? -11.5 -37.281 -4.77 1 48.25 223 GLN B N 1
ATOM 5166 C CA . GLN B 1 223 ? -11.422 -37.469 -6.215 1 48.25 223 GLN B CA 1
ATOM 5167 C C . GLN B 1 223 ? -9.992 -37.75 -6.66 1 48.25 223 GLN B C 1
ATOM 5169 O O . GLN B 1 223 ? -9.047 -37.531 -5.91 1 48.25 223 GLN B O 1
ATOM 5174 N N . SER B 1 224 ? -9.844 -37.656 -8.164 1 48 224 SER B N 1
ATOM 5175 C CA . SER B 1 224 ? -9.047 -38.125 -9.289 1 48 224 SER B CA 1
ATOM 5176 C C . SER B 1 224 ? -7.676 -37.469 -9.32 1 48 224 SER B C 1
ATOM 5178 O O . SER B 1 224 ? -7.582 -36.219 -9.273 1 48 224 SER B O 1
ATOM 5180 N N . THR B 1 225 ? -6.758 -38.031 -8.75 1 49.56 225 THR B N 1
ATOM 5181 C CA . THR B 1 225 ? -5.328 -37.75 -8.82 1 49.56 225 THR B CA 1
ATOM 5182 C C . THR B 1 225 ? -4.91 -37.406 -10.242 1 49.56 225 THR B C 1
ATOM 5184 O O . THR B 1 225 ? -4.609 -38.312 -11.039 1 49.56 225 THR B O 1
ATOM 5187 N N . ILE B 1 226 ? -5.633 -36.656 -10.984 1 49.22 226 ILE B N 1
ATOM 5188 C CA . ILE B 1 226 ? -4.949 -36.438 -12.258 1 49.22 226 ILE B CA 1
ATOM 5189 C C . ILE B 1 226 ? -3.666 -35.656 -12.023 1 49.22 226 ILE B C 1
ATOM 5191 O O . ILE B 1 226 ? -3.717 -34.5 -11.578 1 49.22 226 ILE B O 1
ATOM 5195 N N . ASN B 1 227 ? -2.652 -36.344 -11.703 1 51.16 227 ASN B N 1
ATOM 5196 C CA . ASN B 1 227 ? -1.336 -35.719 -11.57 1 51.16 227 ASN B CA 1
ATOM 5197 C C . ASN B 1 227 ? -0.833 -35.188 -12.914 1 51.16 227 ASN B C 1
ATOM 5199 O O . ASN B 1 227 ? -0.328 -35.938 -13.734 1 51.16 227 ASN B O 1
ATOM 5203 N N . LYS B 1 228 ? -1.396 -34.094 -13.422 1 58.81 228 LYS B N 1
ATOM 5204 C CA . LYS B 1 228 ? -0.751 -33.656 -14.648 1 58.81 228 LYS B CA 1
ATOM 5205 C C . LYS B 1 228 ? 0.583 -32.969 -14.352 1 58.81 228 LYS B C 1
ATOM 5207 O O . LYS B 1 228 ? 0.728 -32.281 -13.336 1 58.81 228 LYS B O 1
ATOM 5212 N N . GLN B 1 229 ? 1.595 -33.5 -15.016 1 56.97 229 GLN B N 1
ATOM 5213 C CA . GLN B 1 229 ? 2.959 -32.969 -14.938 1 56.97 229 GLN B CA 1
ATOM 5214 C C . GLN B 1 229 ? 3.039 -31.547 -15.484 1 56.97 229 GLN B C 1
ATOM 5216 O O . GLN B 1 229 ? 2.383 -31.219 -16.469 1 56.97 229 GLN B O 1
ATOM 5221 N N . LEU B 1 230 ? 3.635 -30.641 -14.664 1 63.16 230 LEU B N 1
ATOM 5222 C CA . LEU B 1 230 ? 3.924 -29.266 -15.07 1 63.16 230 LEU B CA 1
ATOM 5223 C C . LEU B 1 230 ? 4.777 -29.25 -16.328 1 63.16 230 LEU B C 1
ATOM 5225 O O . LEU B 1 230 ? 5.711 -30.031 -16.469 1 63.16 230 LEU B O 1
ATOM 5229 N N . PRO B 1 231 ? 4.281 -28.594 -17.391 1 62.81 231 PRO B N 1
ATOM 5230 C CA . PRO B 1 231 ? 5.129 -28.484 -18.578 1 62.81 231 PRO B CA 1
ATOM 5231 C C . PRO B 1 231 ? 6.559 -28.062 -18.25 1 62.81 231 PRO B C 1
ATOM 5233 O O . PRO B 1 231 ? 6.777 -27.266 -17.328 1 62.81 231 PRO B O 1
ATOM 5236 N N . THR B 1 232 ? 7.441 -28.844 -18.781 1 72.25 232 THR B N 1
ATOM 5237 C CA . THR B 1 232 ? 8.844 -28.469 -18.625 1 72.25 232 THR B CA 1
ATOM 5238 C C . THR B 1 232 ? 9.219 -27.344 -19.594 1 72.25 232 THR B C 1
ATOM 5240 O O . THR B 1 232 ? 9.156 -27.531 -20.812 1 72.25 232 THR B O 1
ATOM 5243 N N . LEU B 1 233 ? 9.273 -26.219 -19.094 1 84.44 233 LEU B N 1
ATOM 5244 C CA . LEU B 1 233 ? 9.68 -25.078 -19.922 1 84.44 233 LEU B CA 1
ATOM 5245 C C . LEU B 1 233 ? 11.156 -24.766 -19.703 1 84.44 233 LEU B C 1
ATOM 5247 O O . LEU B 1 233 ? 11.695 -24.969 -18.609 1 84.44 233 LEU B O 1
ATOM 5251 N N . ALA B 1 234 ? 11.766 -24.391 -20.812 1 90.19 234 ALA B N 1
ATOM 5252 C CA . ALA B 1 234 ? 13.18 -24.031 -20.75 1 90.19 234 ALA B CA 1
ATOM 5253 C C . ALA B 1 234 ? 13.359 -22.516 -20.609 1 90.19 234 ALA B C 1
ATOM 5255 O O . ALA B 1 234 ? 12.578 -21.734 -21.172 1 90.19 234 ALA B O 1
ATOM 5256 N N . CYS B 1 235 ? 14.383 -22.188 -19.875 1 94.75 235 CYS B N 1
ATOM 5257 C CA . CYS B 1 235 ? 14.742 -20.781 -19.734 1 94.75 235 CYS B CA 1
ATOM 5258 C C . CYS B 1 235 ? 15.141 -20.188 -21.094 1 94.75 235 CYS B C 1
ATOM 5260 O O . CYS B 1 235 ? 15.656 -20.891 -21.953 1 94.75 235 CYS B O 1
ATOM 5262 N N . GLU B 1 236 ? 14.891 -18.984 -21.203 1 96.94 236 GLU B N 1
ATOM 5263 C CA . GLU B 1 236 ? 15.289 -18.297 -22.422 1 96.94 236 GLU B CA 1
ATOM 5264 C C . GLU B 1 236 ? 16.688 -17.719 -22.297 1 96.94 236 GLU B C 1
ATOM 5266 O O . GLU B 1 236 ? 17.078 -17.234 -21.234 1 96.94 236 GLU B O 1
ATOM 5271 N N . LEU B 1 237 ? 17.391 -17.688 -23.391 1 96.75 237 LEU B N 1
ATOM 5272 C CA . LEU B 1 237 ? 18.766 -17.219 -23.406 1 96.75 237 LEU B CA 1
ATOM 5273 C C . LEU B 1 237 ? 18.844 -15.703 -23.234 1 96.75 237 LEU B C 1
ATOM 5275 O O . LEU B 1 237 ? 17.859 -14.992 -23.516 1 96.75 237 LEU B O 1
ATOM 5279 N N . PRO B 1 238 ? 19.969 -15.234 -22.734 1 97.5 238 PRO B N 1
ATOM 5280 C CA . PRO B 1 238 ? 20.141 -13.781 -22.609 1 97.5 238 PRO B CA 1
ATOM 5281 C C . PRO B 1 238 ? 20.047 -13.062 -23.953 1 97.5 238 PRO B C 1
ATOM 5283 O O . PRO B 1 238 ? 20.219 -13.68 -25 1 97.5 238 PRO B O 1
ATOM 5286 N N . PHE B 1 239 ? 19.75 -11.797 -23.891 1 97.88 239 PHE B N 1
ATOM 5287 C CA . PHE B 1 239 ? 19.797 -10.977 -25.094 1 97.88 239 PHE B CA 1
ATOM 5288 C C . PHE B 1 239 ? 21.188 -10.984 -25.703 1 97.88 239 PHE B C 1
ATOM 5290 O O . PHE B 1 239 ? 22.188 -11.039 -24.969 1 97.88 239 PHE B O 1
ATOM 5297 N N . THR B 1 240 ? 21.312 -10.914 -27 1 97.44 240 THR B N 1
ATOM 5298 C CA . THR B 1 240 ? 22.609 -10.875 -27.672 1 97.44 240 THR B CA 1
ATOM 5299 C C . THR B 1 240 ? 22.875 -9.484 -28.25 1 97.44 240 THR B C 1
ATOM 5301 O O . THR B 1 240 ? 23.969 -9.211 -28.734 1 97.44 240 THR B O 1
ATOM 5304 N N . GLU B 1 241 ? 21.875 -8.656 -28.203 1 98 241 GLU B N 1
ATOM 5305 C CA . GLU B 1 241 ? 21.922 -7.262 -28.641 1 98 241 GLU B CA 1
ATOM 5306 C C . GLU B 1 241 ? 20.891 -6.418 -27.891 1 98 241 GLU B C 1
ATOM 5308 O O . GLU B 1 241 ? 20.094 -6.945 -27.109 1 98 241 GLU B O 1
ATOM 5313 N N . ILE B 1 242 ? 21.031 -5.156 -28.125 1 98.31 242 ILE B N 1
ATOM 5314 C CA . ILE B 1 242 ? 20 -4.289 -27.578 1 98.31 242 ILE B CA 1
ATOM 5315 C C . ILE B 1 242 ? 18.719 -4.402 -28.406 1 98.31 242 ILE B C 1
ATOM 5317 O O . ILE B 1 242 ? 18.75 -4.156 -29.625 1 98.31 242 ILE B O 1
ATOM 5321 N N . VAL B 1 243 ? 17.672 -4.887 -27.844 1 98.38 243 VAL B N 1
ATOM 5322 C CA . VAL B 1 243 ? 16.359 -4.945 -28.484 1 98.38 243 VAL B CA 1
ATOM 5323 C C . VAL B 1 243 ? 15.477 -3.811 -27.969 1 98.38 243 VAL B C 1
ATOM 5325 O O . VAL B 1 243 ? 15.18 -3.742 -26.781 1 98.38 243 VAL B O 1
ATOM 5328 N N . ARG B 1 244 ? 15.07 -2.932 -28.891 1 98 244 ARG B N 1
ATOM 5329 C CA . ARG B 1 244 ? 14.391 -1.703 -28.484 1 98 244 ARG B CA 1
ATOM 5330 C C . ARG B 1 244 ? 12.969 -1.652 -29.047 1 98 244 ARG B C 1
ATOM 5332 O O . ARG B 1 244 ? 12.742 -2.014 -30.203 1 98 244 ARG B O 1
ATOM 5339 N N . GLN B 1 245 ? 12.023 -1.334 -28.219 1 97.94 245 GLN B N 1
ATOM 5340 C CA . GLN B 1 245 ? 10.656 -1.026 -28.609 1 97.94 245 GLN B CA 1
ATOM 5341 C C . GLN B 1 245 ? 10.203 0.311 -28.031 1 97.94 245 GLN B C 1
ATOM 5343 O O . GLN B 1 245 ? 10.422 0.589 -26.859 1 97.94 245 GLN B O 1
ATOM 5348 N N . GLU B 1 246 ? 9.602 1.112 -28.828 1 97.06 246 GLU B N 1
ATOM 5349 C CA . GLU B 1 246 ? 9.078 2.41 -28.422 1 97.06 246 GLU B CA 1
ATOM 5350 C C . GLU B 1 246 ? 7.586 2.523 -28.703 1 97.06 246 GLU B C 1
ATOM 5352 O O . GLU B 1 246 ? 7.113 2.049 -29.734 1 97.06 246 GLU B O 1
ATOM 5357 N N . PHE B 1 247 ? 6.926 3.033 -27.766 1 96.69 247 PHE B N 1
ATOM 5358 C CA . PHE B 1 247 ? 5.484 3.229 -27.875 1 96.69 247 PHE B CA 1
ATOM 5359 C C . PHE B 1 247 ? 5.102 4.664 -27.547 1 96.69 247 PHE B C 1
ATOM 5361 O O . PHE B 1 247 ? 5.793 5.332 -26.766 1 96.69 247 PHE B O 1
ATOM 5368 N N . THR B 1 248 ? 4.027 5.074 -28.156 1 94.31 248 THR B N 1
ATOM 5369 C CA . THR B 1 248 ? 3.434 6.359 -27.797 1 94.31 248 THR B CA 1
ATOM 5370 C C . THR B 1 248 ? 2.248 6.16 -26.859 1 94.31 248 THR B C 1
ATOM 5372 O O . THR B 1 248 ? 1.395 5.305 -27.094 1 94.31 248 THR B O 1
ATOM 5375 N N . ASP B 1 249 ? 2.295 6.859 -25.766 1 91 249 ASP B N 1
ATOM 5376 C CA . ASP B 1 249 ? 1.214 6.852 -24.781 1 91 249 ASP B CA 1
ATOM 5377 C C . ASP B 1 249 ? 0.768 8.273 -24.453 1 91 249 ASP B C 1
ATOM 5379 O O . ASP B 1 249 ? 1.424 8.969 -23.672 1 91 249 ASP B O 1
ATOM 5383 N N . GLU B 1 250 ? -0.398 8.656 -24.891 1 85.94 250 GLU B N 1
ATOM 5384 C CA . GLU B 1 250 ? -0.881 10.031 -24.781 1 85.94 250 GLU B CA 1
ATOM 5385 C C . GLU B 1 250 ? -1.272 10.367 -23.344 1 85.94 250 GLU B C 1
ATOM 5387 O O . GLU B 1 250 ? -1.438 11.539 -23 1 85.94 250 GLU B O 1
ATOM 5392 N N . SER B 1 251 ? -1.413 9.375 -22.594 1 83.88 251 SER B N 1
ATOM 5393 C CA . SER B 1 251 ? -1.85 9.617 -21.234 1 83.88 251 SER B CA 1
ATOM 5394 C C . SER B 1 251 ? -0.687 10.055 -20.344 1 83.88 251 SER B C 1
ATOM 5396 O O . SER B 1 251 ? -0.893 10.492 -19.219 1 83.88 251 SER B O 1
ATOM 5398 N N . LEU B 1 252 ? 0.533 9.992 -20.875 1 88.62 252 LEU B N 1
ATOM 5399 C CA . LEU B 1 252 ? 1.72 10.258 -20.078 1 88.62 252 LEU B CA 1
ATOM 5400 C C . LEU B 1 252 ? 2.188 11.695 -20.25 1 88.62 252 LEU B C 1
ATOM 5402 O O . LEU B 1 252 ? 2.068 12.266 -21.328 1 88.62 252 LEU B O 1
ATOM 5406 N N . GLN B 1 253 ? 2.682 12.219 -19.109 1 86.06 253 GLN B N 1
ATOM 5407 C CA . GLN B 1 253 ? 3.371 13.5 -19.172 1 86.06 253 GLN B CA 1
ATOM 5408 C C . GLN B 1 253 ? 4.883 13.312 -19.219 1 86.06 253 GLN B C 1
ATOM 5410 O O . GLN B 1 253 ? 5.605 14.164 -19.75 1 86.06 253 GLN B O 1
ATOM 5415 N N . GLN B 1 254 ? 5.363 12.25 -18.75 1 90.69 254 GLN B N 1
ATOM 5416 C CA . GLN B 1 254 ? 6.777 11.891 -18.75 1 90.69 254 GLN B CA 1
ATOM 5417 C C . GLN B 1 254 ? 7 10.547 -19.438 1 90.69 254 GLN B C 1
ATOM 5419 O O . GLN B 1 254 ? 6.125 9.68 -19.422 1 90.69 254 GLN B O 1
ATOM 5424 N N . ALA B 1 255 ? 8.188 10.461 -19.984 1 95.25 255 ALA B N 1
ATOM 5425 C CA . ALA B 1 255 ? 8.555 9.18 -20.594 1 95.25 255 ALA B CA 1
ATOM 5426 C C . ALA B 1 255 ? 8.844 8.125 -19.531 1 95.25 255 ALA B C 1
ATOM 5428 O O . ALA B 1 255 ? 9.227 8.461 -18.406 1 95.25 255 ALA B O 1
ATOM 5429 N N . ARG B 1 256 ? 8.531 6.918 -19.875 1 96.62 256 ARG B N 1
ATOM 5430 C CA . ARG B 1 256 ? 8.938 5.762 -19.094 1 96.62 256 ARG B CA 1
ATOM 5431 C C . ARG B 1 256 ? 10.008 4.953 -19.812 1 96.62 256 ARG B C 1
ATOM 5433 O O . ARG B 1 256 ? 9.844 4.586 -20.969 1 96.62 256 ARG B O 1
ATOM 5440 N N . LEU B 1 257 ? 11.102 4.75 -19.125 1 98.31 257 LEU B N 1
ATOM 5441 C CA . LEU B 1 257 ? 12.172 3.902 -19.641 1 98.31 257 LEU B CA 1
ATOM 5442 C C . LEU B 1 257 ? 12.297 2.627 -18.812 1 98.31 257 LEU B C 1
ATOM 5444 O O . LEU B 1 257 ? 12.352 2.682 -17.578 1 98.31 257 LEU B O 1
ATOM 5448 N N . VAL B 1 258 ? 12.273 1.454 -19.5 1 98.69 258 VAL B N 1
ATOM 5449 C CA . VAL B 1 258 ? 12.508 0.179 -18.828 1 98.69 258 VAL B CA 1
ATOM 5450 C C . VAL B 1 258 ? 13.641 -0.569 -19.516 1 98.69 258 VAL B C 1
ATOM 5452 O O . VAL B 1 258 ? 13.648 -0.708 -20.75 1 98.69 258 VAL B O 1
ATOM 5455 N N . MET B 1 259 ? 14.609 -0.941 -18.781 1 98.75 259 MET B N 1
ATOM 5456 C CA . MET B 1 259 ? 15.656 -1.864 -19.219 1 98.75 259 MET B CA 1
ATOM 5457 C C . MET B 1 259 ? 15.523 -3.209 -18.516 1 98.75 259 MET B C 1
ATOM 5459 O O . MET B 1 259 ? 15.344 -3.26 -17.297 1 98.75 259 MET B O 1
ATOM 5463 N N . VAL B 1 260 ? 15.633 -4.289 -19.328 1 98.75 260 VAL B N 1
ATOM 5464 C CA . VAL B 1 260 ? 15.398 -5.594 -18.719 1 98.75 260 VAL B CA 1
ATOM 5465 C C . VAL B 1 260 ? 16.469 -6.582 -19.188 1 98.75 260 VAL B C 1
ATOM 5467 O O . VAL B 1 260 ? 16.875 -6.551 -20.344 1 98.75 260 VAL B O 1
ATOM 5470 N N . TRP B 1 261 ? 17 -7.391 -18.297 1 98.81 261 TRP B N 1
ATOM 5471 C CA . TRP B 1 261 ? 17.859 -8.539 -18.531 1 98.81 261 TRP B CA 1
ATOM 5472 C C . TRP B 1 261 ? 17.203 -9.828 -18.062 1 98.81 261 TRP B C 1
ATOM 5474 O O . TRP B 1 261 ? 16.469 -9.828 -17.078 1 98.81 261 TRP B O 1
ATOM 5484 N N . ARG B 1 262 ? 17.422 -10.891 -18.828 1 98.62 262 ARG B N 1
ATOM 5485 C CA . ARG B 1 262 ? 17 -12.203 -18.359 1 98.62 262 ARG B CA 1
ATOM 5486 C C . ARG B 1 262 ? 17.98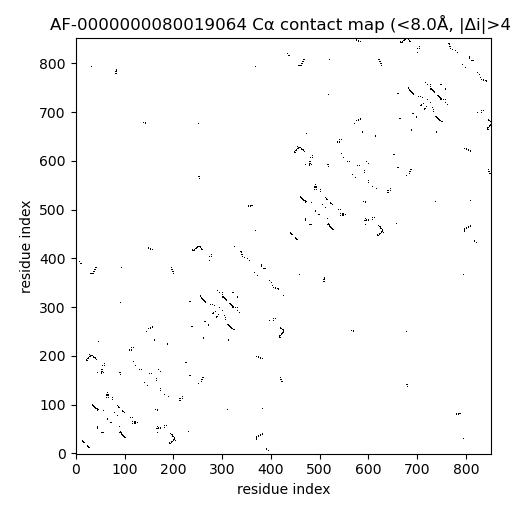4 -12.758 -17.328 1 98.62 262 ARG B C 1
ATOM 5488 O O . ARG B 1 262 ? 19.188 -12.812 -17.578 1 98.62 262 ARG B O 1
ATOM 5495 N N . VAL B 1 263 ? 17.484 -13.102 -16.156 1 98.62 263 VAL B N 1
ATOM 5496 C CA . VAL B 1 263 ? 18.328 -13.57 -15.055 1 98.62 263 VAL B CA 1
ATOM 5497 C C . VAL B 1 263 ? 17.719 -14.836 -14.445 1 98.62 263 VAL B C 1
ATOM 5499 O O . VAL B 1 263 ? 16.625 -15.258 -14.836 1 98.62 263 VAL B O 1
ATOM 5502 N N . PRO B 1 264 ? 18.453 -15.523 -13.516 1 97.88 264 PRO B N 1
ATOM 5503 C CA . PRO B 1 264 ? 17.953 -16.781 -12.953 1 97.88 264 PRO B CA 1
ATOM 5504 C C . PRO B 1 264 ? 16.703 -16.578 -12.102 1 97.88 264 PRO B C 1
ATOM 5506 O O . PRO B 1 264 ? 16.484 -15.492 -11.562 1 97.88 264 PRO B O 1
ATOM 5509 N N . GLY B 1 265 ? 15.938 -17.672 -12.062 1 97.12 265 GLY B N 1
ATOM 5510 C CA . GLY B 1 265 ? 14.789 -17.719 -11.172 1 97.12 265 GLY B CA 1
ATOM 5511 C C . GLY B 1 265 ? 15.055 -18.484 -9.891 1 97.12 265 GLY B C 1
ATOM 5512 O O . GLY B 1 265 ? 16.203 -18.719 -9.523 1 97.12 265 GLY B O 1
ATOM 5513 N N . LEU B 1 266 ? 14.047 -18.844 -9.203 1 96.25 266 LEU B N 1
ATOM 5514 C CA . LEU B 1 266 ? 14.133 -19.484 -7.898 1 96.25 266 LEU B CA 1
ATOM 5515 C C . LEU B 1 266 ? 14.727 -20.875 -8.023 1 96.25 266 LEU B C 1
ATOM 5517 O O . LEU B 1 266 ? 15.305 -21.406 -7.062 1 96.25 266 LEU B O 1
ATOM 5521 N N . ASP B 1 267 ? 14.57 -21.484 -9.156 1 94.94 267 ASP B N 1
ATOM 5522 C CA . ASP B 1 267 ? 15.148 -22.797 -9.367 1 94.94 267 ASP B CA 1
ATOM 5523 C C . ASP B 1 267 ? 16.672 -22.75 -9.25 1 94.94 267 ASP B C 1
ATOM 5525 O O . ASP B 1 267 ? 17.312 -23.781 -9.023 1 94.94 267 ASP B O 1
ATOM 5529 N N . LYS B 1 268 ? 17.234 -21.609 -9.453 1 96.62 268 LYS B N 1
ATOM 5530 C CA . LYS B 1 268 ? 18.641 -21.328 -9.211 1 96.62 268 LYS B CA 1
ATOM 5531 C C . LYS B 1 268 ? 18.812 -20.25 -8.148 1 96.62 268 LYS B C 1
ATOM 5533 O O . LYS B 1 268 ? 19.531 -19.266 -8.359 1 96.62 268 LYS B O 1
ATOM 5538 N N . LEU B 1 269 ? 18.266 -20.547 -7.027 1 96.31 269 LEU B N 1
ATOM 5539 C CA . LEU B 1 269 ? 18.125 -19.578 -5.945 1 96.31 269 LEU B CA 1
ATOM 5540 C C . LEU B 1 269 ? 19.484 -19.016 -5.555 1 96.31 269 LEU B C 1
ATOM 5542 O O . LEU B 1 269 ? 19.609 -17.797 -5.344 1 96.31 269 LEU B O 1
ATOM 5546 N N . ASP B 1 270 ? 20.5 -19.734 -5.562 1 95.69 270 ASP B N 1
ATOM 5547 C CA . ASP B 1 270 ? 21.828 -19.312 -5.117 1 95.69 270 ASP B CA 1
ATOM 5548 C C . ASP B 1 270 ? 22.406 -18.234 -6.039 1 95.69 270 ASP B C 1
ATOM 5550 O O . ASP B 1 270 ? 23.219 -17.422 -5.613 1 95.69 270 ASP B O 1
ATOM 5554 N N . GLU B 1 271 ? 21.922 -18.234 -7.242 1 96.94 271 GLU B N 1
ATOM 5555 C CA . GLU B 1 271 ? 22.438 -17.281 -8.211 1 96.94 271 GLU B CA 1
ATOM 5556 C C . GLU B 1 271 ? 21.656 -15.969 -8.18 1 96.94 271 GLU B C 1
ATOM 5558 O O . GLU B 1 271 ? 22.016 -15 -8.844 1 96.94 271 GLU B O 1
ATOM 5563 N N . THR B 1 272 ? 20.594 -16 -7.387 1 97.75 272 THR B N 1
ATOM 5564 C CA . THR B 1 272 ? 19.75 -14.812 -7.371 1 97.75 272 THR B CA 1
ATOM 5565 C C . THR B 1 272 ? 20.219 -13.82 -6.32 1 97.75 272 THR B C 1
ATOM 5567 O O . THR B 1 272 ? 19.984 -12.617 -6.441 1 97.75 272 THR B O 1
ATOM 5570 N N . TYR B 1 273 ? 20.938 -14.227 -5.273 1 97.44 273 TYR B N 1
ATOM 5571 C CA . TYR B 1 273 ? 21.266 -13.391 -4.125 1 97.44 273 TYR B CA 1
ATOM 5572 C C . TYR B 1 273 ? 22.172 -12.234 -4.535 1 97.44 273 TYR B C 1
ATOM 5574 O O . TYR B 1 273 ? 21.969 -11.094 -4.117 1 97.44 273 TYR B O 1
ATOM 5582 N N . ALA B 1 274 ? 23.156 -12.516 -5.348 1 98.12 274 ALA B N 1
ATOM 5583 C CA . ALA B 1 274 ? 24.062 -11.469 -5.809 1 98.12 274 ALA B CA 1
ATOM 5584 C C . ALA B 1 274 ? 23.312 -10.398 -6.602 1 98.12 274 ALA B C 1
ATOM 5586 O O . ALA B 1 274 ? 23.609 -9.211 -6.492 1 98.12 274 ALA B O 1
ATOM 5587 N N . LEU B 1 275 ? 22.375 -10.859 -7.395 1 98.5 275 LEU B N 1
ATOM 5588 C CA . LEU B 1 275 ? 21.562 -9.938 -8.188 1 98.5 275 LEU B CA 1
ATOM 5589 C C . LEU B 1 275 ? 20.688 -9.07 -7.297 1 98.5 275 LEU B C 1
ATOM 5591 O O . LEU B 1 275 ? 20.469 -7.891 -7.59 1 98.5 275 LEU B O 1
ATOM 5595 N N . ASP B 1 276 ? 20.188 -9.641 -6.203 1 97.44 276 ASP B N 1
ATOM 5596 C CA . ASP B 1 276 ? 19.453 -8.852 -5.223 1 97.44 276 ASP B CA 1
ATOM 5597 C C . ASP B 1 276 ? 20.312 -7.734 -4.648 1 97.44 276 ASP B C 1
ATOM 5599 O O . ASP B 1 276 ? 19.844 -6.598 -4.508 1 97.44 276 ASP B O 1
ATOM 5603 N N . VAL B 1 277 ? 21.484 -8.055 -4.32 1 97.56 277 VAL B N 1
ATOM 5604 C CA . VAL B 1 277 ? 22.406 -7.074 -3.748 1 97.56 277 VAL B CA 1
ATOM 5605 C C . VAL B 1 277 ? 22.719 -5.992 -4.781 1 97.56 277 VAL B C 1
ATOM 5607 O O . VAL B 1 277 ? 22.719 -4.801 -4.461 1 97.56 277 VAL B O 1
ATOM 5610 N N . LEU B 1 278 ? 22.953 -6.434 -6.008 1 98.31 278 LEU B N 1
ATOM 5611 C CA . LEU B 1 278 ? 23.25 -5.48 -7.078 1 98.31 278 LEU B CA 1
ATOM 5612 C C . LEU B 1 278 ? 22.078 -4.527 -7.281 1 98.31 278 LEU B C 1
ATOM 5614 O O . LEU B 1 278 ? 22.266 -3.324 -7.48 1 98.31 278 LEU B O 1
ATOM 5618 N N . ALA B 1 279 ? 20.891 -5.074 -7.242 1 98.19 279 ALA B N 1
ATOM 5619 C CA . ALA B 1 279 ? 19.703 -4.227 -7.383 1 98.19 279 ALA B CA 1
ATOM 5620 C C . ALA B 1 279 ? 19.641 -3.182 -6.277 1 98.19 279 ALA B C 1
ATOM 5622 O O . ALA B 1 279 ? 19.312 -2.021 -6.527 1 98.19 279 ALA B O 1
ATOM 5623 N N . ALA B 1 280 ? 19.938 -3.619 -5.098 1 96.12 280 ALA B N 1
ATOM 5624 C CA . ALA B 1 280 ? 19.922 -2.709 -3.955 1 96.12 280 ALA B CA 1
ATOM 5625 C C . ALA B 1 280 ? 20.984 -1.621 -4.102 1 96.12 280 ALA B C 1
ATOM 5627 O O . ALA B 1 280 ? 20.703 -0.441 -3.873 1 96.12 280 ALA B O 1
ATOM 5628 N N . ILE B 1 281 ? 22.141 -1.978 -4.516 1 96.69 281 ILE B N 1
ATOM 5629 C CA . ILE B 1 281 ? 23.25 -1.044 -4.699 1 96.69 281 ILE B CA 1
ATOM 5630 C C . ILE B 1 281 ? 22.875 0.001 -5.746 1 96.69 281 ILE B C 1
ATOM 5632 O O . ILE B 1 281 ? 23.188 1.186 -5.59 1 96.69 281 ILE B O 1
ATOM 5636 N N . LEU B 1 282 ? 22.156 -0.44 -6.715 1 97.62 282 LEU B N 1
ATOM 5637 C CA . LEU B 1 282 ? 21.844 0.433 -7.84 1 97.62 282 LEU B CA 1
ATOM 5638 C C . LEU B 1 282 ? 20.641 1.327 -7.516 1 97.62 282 LEU B C 1
ATOM 5640 O O . LEU B 1 282 ? 20.625 2.504 -7.887 1 97.62 282 LEU B O 1
ATOM 5644 N N . GLY B 1 283 ? 19.688 0.78 -6.785 1 95.06 283 GLY B N 1
ATOM 5645 C CA . GLY B 1 283 ? 18.469 1.569 -6.844 1 95.06 283 GLY B CA 1
ATOM 5646 C C . GLY B 1 283 ? 17.75 1.666 -5.508 1 95.06 283 GLY B C 1
ATOM 5647 O O . GLY B 1 283 ? 16.703 2.309 -5.398 1 95.06 283 GLY B O 1
ATOM 5648 N N . HIS B 1 284 ? 18.188 1.018 -4.473 1 90.62 284 HIS B N 1
ATOM 5649 C CA . HIS B 1 284 ? 17.453 1.048 -3.209 1 90.62 284 HIS B CA 1
ATOM 5650 C C . HIS B 1 284 ? 18 2.135 -2.287 1 90.62 284 HIS B C 1
ATOM 5652 O O . HIS B 1 284 ? 19.156 2.082 -1.876 1 90.62 284 HIS B O 1
ATOM 5658 N N . GLY B 1 285 ? 17.094 3.057 -1.967 1 84.06 285 GLY B N 1
ATOM 5659 C CA . GLY B 1 285 ? 17.5 4.156 -1.104 1 84.06 285 GLY B CA 1
ATOM 5660 C C . GLY B 1 285 ? 17.922 5.391 -1.871 1 84.06 285 GLY B C 1
ATOM 5661 O O . GLY B 1 285 ? 18.203 5.32 -3.068 1 84.06 285 GLY B O 1
ATOM 5662 N N . ARG B 1 286 ? 18.078 6.453 -1.189 1 81.38 286 ARG B N 1
ATOM 5663 C CA . ARG B 1 286 ? 18.391 7.738 -1.812 1 81.38 286 ARG B CA 1
ATOM 5664 C C . ARG B 1 286 ? 19.859 7.824 -2.195 1 81.38 286 ARG B C 1
ATOM 5666 O O . ARG B 1 286 ? 20.234 8.609 -3.07 1 81.38 286 ARG B O 1
ATOM 5673 N N . ILE B 1 287 ? 20.672 7.02 -1.579 1 82.94 287 ILE B N 1
ATOM 5674 C CA . ILE B 1 287 ? 22.109 7.137 -1.813 1 82.94 287 ILE B CA 1
ATOM 5675 C C . ILE B 1 287 ? 22.578 6.047 -2.777 1 82.94 287 ILE B C 1
ATOM 5677 O O . ILE B 1 287 ? 23.766 5.93 -3.07 1 82.94 287 ILE B O 1
ATOM 5681 N N . SER B 1 288 ? 21.656 5.262 -3.242 1 92.12 288 SER B N 1
ATOM 5682 C CA . SER B 1 288 ? 22 4.258 -4.238 1 92.12 288 SER B CA 1
ATOM 5683 C C . SER B 1 288 ? 22.547 4.902 -5.508 1 92.12 288 SER B C 1
ATOM 5685 O O . SER B 1 288 ? 22.266 6.066 -5.789 1 92.12 288 SER B O 1
ATOM 5687 N N . ARG B 1 289 ? 23.312 4.188 -6.246 1 95.81 289 ARG B N 1
ATOM 5688 C CA . ARG B 1 289 ? 24.125 4.75 -7.324 1 95.81 289 ARG B CA 1
ATOM 5689 C C . ARG B 1 289 ? 23.25 5.48 -8.344 1 95.81 289 ARG B C 1
ATOM 5691 O O . ARG B 1 289 ? 23.5 6.645 -8.656 1 95.81 289 ARG B O 1
ATOM 5698 N N . LEU B 1 290 ? 22.203 4.824 -8.789 1 97.5 290 LEU B N 1
ATOM 5699 C CA . LEU B 1 290 ? 21.406 5.402 -9.859 1 97.5 290 LEU B CA 1
ATOM 5700 C C . LEU B 1 290 ? 20.547 6.543 -9.336 1 97.5 290 LEU B C 1
ATOM 5702 O O . LEU B 1 290 ? 20.375 7.559 -10.016 1 97.5 290 LEU B O 1
ATOM 5706 N N . VAL B 1 291 ? 20 6.387 -8.164 1 93 291 VAL B N 1
ATOM 5707 C CA . VAL B 1 291 ? 19.172 7.441 -7.598 1 93 291 VAL B CA 1
ATOM 5708 C C . VAL B 1 291 ? 20.016 8.68 -7.328 1 93 291 VAL B C 1
ATOM 5710 O O . VAL B 1 291 ? 19.625 9.797 -7.695 1 93 291 VAL B O 1
ATOM 5713 N N . ARG B 1 292 ? 21.109 8.523 -6.727 1 90.69 292 ARG B N 1
ATOM 5714 C CA . ARG B 1 292 ? 22 9.633 -6.41 1 90.69 292 ARG B CA 1
ATOM 5715 C C . ARG B 1 292 ? 22.406 10.383 -7.672 1 90.69 292 ARG B C 1
ATOM 5717 O O . ARG B 1 292 ? 22.234 11.602 -7.75 1 90.69 292 ARG B O 1
ATOM 5724 N N . GLU B 1 293 ? 22.844 9.695 -8.68 1 94.25 293 GLU B N 1
ATOM 5725 C CA . GLU B 1 293 ? 23.359 10.344 -9.867 1 94.25 293 GLU B CA 1
ATOM 5726 C C . GLU B 1 293 ? 22.25 10.93 -10.727 1 94.25 293 GLU B C 1
ATOM 5728 O O . GLU B 1 293 ? 22.266 12.117 -11.055 1 94.25 293 GLU B O 1
ATOM 5733 N N . LEU B 1 294 ? 21.25 10.102 -11.008 1 95.12 294 LEU B N 1
ATOM 5734 C CA . LEU B 1 294 ? 20.281 10.469 -12.031 1 95.12 294 LEU B CA 1
ATOM 5735 C C . LEU B 1 294 ? 19.219 11.406 -11.469 1 95.12 294 LEU B C 1
ATOM 5737 O O . LEU B 1 294 ? 18.672 12.242 -12.195 1 95.12 294 LEU B O 1
ATOM 5741 N N . ARG B 1 295 ? 18.906 11.273 -10.18 1 89.06 295 ARG B N 1
ATOM 5742 C CA . ARG B 1 295 ? 17.844 12.078 -9.594 1 89.06 295 ARG B CA 1
ATOM 5743 C C . ARG B 1 295 ? 18.422 13.211 -8.75 1 89.06 295 ARG B C 1
ATOM 5745 O O . ARG B 1 295 ? 18.109 14.383 -8.977 1 89.06 295 ARG B O 1
ATOM 5752 N N . GLU B 1 296 ? 19.328 12.883 -7.852 1 83.75 296 GLU B N 1
ATOM 5753 C CA . GLU B 1 296 ? 19.781 13.867 -6.863 1 83.75 296 GLU B CA 1
ATOM 5754 C C . GLU B 1 296 ? 20.812 14.812 -7.453 1 83.75 296 GLU B C 1
ATOM 5756 O O . GLU B 1 296 ? 20.75 16.031 -7.246 1 83.75 296 GLU B O 1
ATOM 5761 N N . GLU B 1 297 ? 21.812 14.281 -8.227 1 87.25 297 GLU B N 1
ATOM 5762 C CA . GLU B 1 297 ? 22.938 15.086 -8.695 1 87.25 297 GLU B CA 1
ATOM 5763 C C . GLU B 1 297 ? 22.641 15.719 -10.055 1 87.25 297 GLU B C 1
ATOM 5765 O O . GLU B 1 297 ? 22.797 16.922 -10.227 1 87.25 297 GLU B O 1
ATOM 5770 N N . ARG B 1 298 ? 22.078 14.898 -11.016 1 89.69 298 ARG B N 1
ATOM 5771 C CA . ARG B 1 298 ? 21.938 15.391 -12.383 1 89.69 298 ARG B CA 1
ATOM 5772 C C . ARG B 1 298 ? 20.516 15.828 -12.672 1 89.69 298 ARG B C 1
ATOM 5774 O O . ARG B 1 298 ? 20.266 16.531 -13.656 1 89.69 298 ARG B O 1
ATOM 5781 N N . GLY B 1 299 ? 19.562 15.32 -11.93 1 86 299 GLY B N 1
ATOM 5782 C CA . GLY B 1 299 ? 18.172 15.688 -12.141 1 86 299 GLY B CA 1
ATOM 5783 C C . GLY B 1 299 ? 17.609 15.188 -13.461 1 86 299 GLY B C 1
ATOM 5784 O O . GLY B 1 299 ? 16.75 15.836 -14.062 1 86 299 GLY B O 1
ATOM 5785 N N . LEU B 1 300 ? 18.109 14.086 -13.953 1 91.94 300 LEU B N 1
ATOM 5786 C CA . LEU B 1 300 ? 17.719 13.57 -15.258 1 91.94 300 LEU B CA 1
ATOM 5787 C C . LEU B 1 300 ? 16.453 12.734 -15.156 1 91.94 300 LEU B C 1
ATOM 5789 O O . LEU B 1 300 ? 15.734 12.555 -16.156 1 91.94 300 LEU B O 1
ATOM 5793 N N . ALA B 1 301 ? 16.203 12.164 -13.992 1 93.06 301 ALA B N 1
ATOM 5794 C CA . ALA B 1 301 ? 15.055 11.297 -13.781 1 93.06 301 ALA B CA 1
ATOM 5795 C C . ALA B 1 301 ? 14.328 11.656 -12.484 1 93.06 301 ALA B C 1
ATOM 5797 O O . ALA B 1 301 ? 14.969 11.992 -11.484 1 93.06 301 ALA B O 1
ATOM 5798 N N . SER B 1 302 ? 13.023 11.57 -12.57 1 88.06 302 SER B N 1
ATOM 5799 C CA . SER B 1 302 ? 12.227 11.891 -11.391 1 88.06 302 SER B CA 1
ATOM 5800 C C . SER B 1 302 ? 11.984 10.648 -10.539 1 88.06 302 SER B C 1
ATOM 5802 O O . SER B 1 302 ? 11.641 10.758 -9.359 1 88.06 302 SER B O 1
ATOM 5804 N N . HIS B 1 303 ? 12.125 9.523 -11.164 1 91.5 303 HIS B N 1
ATOM 5805 C CA . HIS B 1 303 ? 11.945 8.25 -10.469 1 91.5 303 HIS B CA 1
ATOM 5806 C C . HIS B 1 303 ? 12.852 7.172 -11.047 1 91.5 303 HIS B C 1
ATOM 5808 O O . HIS B 1 303 ? 13.055 7.113 -12.266 1 91.5 303 HIS B O 1
ATOM 5814 N N . ILE B 1 304 ? 13.422 6.414 -10.172 1 95.62 304 ILE B N 1
ATOM 5815 C CA . ILE B 1 304 ? 14.227 5.262 -10.562 1 95.62 304 ILE B CA 1
ATOM 5816 C C . ILE B 1 304 ? 13.906 4.074 -9.656 1 95.62 304 ILE B C 1
ATOM 5818 O O . ILE B 1 304 ? 13.773 4.234 -8.445 1 95.62 304 ILE B O 1
ATOM 5822 N N . SER B 1 305 ? 13.703 2.98 -10.273 1 97 305 SER B N 1
ATOM 5823 C CA . SER B 1 305 ? 13.492 1.748 -9.516 1 97 305 SER B CA 1
ATOM 5824 C C . SER B 1 305 ? 14.273 0.586 -10.133 1 97 305 SER B C 1
ATOM 5826 O O . SER B 1 305 ? 14.352 0.465 -11.359 1 97 305 SER B O 1
ATOM 5828 N N . VAL B 1 306 ? 14.93 -0.185 -9.266 1 98.12 306 VAL B N 1
ATOM 5829 C CA . VAL B 1 306 ? 15.664 -1.375 -9.688 1 98.12 306 VAL B CA 1
ATOM 5830 C C . VAL B 1 306 ? 15.164 -2.59 -8.906 1 98.12 306 VAL B C 1
ATOM 5832 O O . VAL B 1 306 ? 14.984 -2.521 -7.688 1 98.12 306 VAL B O 1
ATOM 5835 N N . SER B 1 307 ? 14.906 -3.633 -9.648 1 97.88 307 SER B N 1
ATOM 5836 C CA . SER B 1 307 ? 14.445 -4.848 -8.984 1 97.88 307 SER B CA 1
ATOM 5837 C C . SER B 1 307 ? 15 -6.094 -9.664 1 97.88 307 SER B C 1
ATOM 5839 O O . SER B 1 307 ? 15.148 -6.129 -10.891 1 97.88 307 SER B O 1
ATOM 5841 N N . ASN B 1 308 ? 15.398 -7.035 -8.844 1 98.12 308 ASN B N 1
ATOM 5842 C CA . ASN B 1 308 ? 15.578 -8.414 -9.289 1 98.12 308 ASN B CA 1
ATOM 5843 C C . ASN B 1 308 ? 14.297 -9.227 -9.125 1 98.12 308 ASN B C 1
ATOM 5845 O O . ASN B 1 308 ? 14.023 -9.75 -8.047 1 98.12 308 ASN B O 1
ATOM 5849 N N . MET B 1 309 ? 13.523 -9.32 -10.219 1 97.19 309 MET B N 1
ATOM 5850 C CA . MET B 1 309 ? 12.25 -10.047 -10.172 1 97.19 309 MET B CA 1
ATOM 5851 C C . MET B 1 309 ? 12.461 -11.539 -10.398 1 97.19 309 MET B C 1
ATOM 5853 O O . MET B 1 309 ? 12.883 -11.945 -11.484 1 97.19 309 MET B O 1
ATOM 5857 N N . THR B 1 310 ? 12.133 -12.32 -9.438 1 96.25 310 THR B N 1
ATOM 5858 C CA . THR B 1 310 ? 12.461 -13.742 -9.477 1 96.25 310 THR B CA 1
ATOM 5859 C C . THR B 1 310 ? 11.195 -14.586 -9.57 1 96.25 310 THR B C 1
ATOM 5861 O O . THR B 1 310 ? 10.492 -14.773 -8.578 1 96.25 310 THR B O 1
ATOM 5864 N N . HIS B 1 311 ? 10.938 -15.07 -10.781 1 96.38 311 HIS B N 1
ATOM 5865 C CA . HIS B 1 311 ? 9.953 -16.141 -10.922 1 96.38 311 HIS B CA 1
ATOM 5866 C C . HIS B 1 311 ? 10.578 -17.5 -10.648 1 96.38 311 HIS B C 1
ATOM 5868 O O . HIS B 1 311 ? 11.758 -17.594 -10.297 1 96.38 311 HIS B O 1
ATOM 5874 N N . LYS B 1 312 ? 9.773 -18.5 -10.711 1 95.56 312 LYS B N 1
ATOM 5875 C CA . LYS B 1 312 ? 10.289 -19.828 -10.391 1 95.56 312 LYS B CA 1
ATOM 5876 C C . LYS B 1 312 ? 11.352 -20.25 -11.398 1 95.56 312 LYS B C 1
ATOM 5878 O O . LYS B 1 312 ? 12.5 -20.516 -11.031 1 95.56 312 LYS B O 1
ATOM 5883 N N . LEU B 1 313 ? 11.031 -20.188 -12.672 1 95.12 313 LEU B N 1
ATOM 5884 C CA . LEU B 1 313 ? 11.898 -20.734 -13.719 1 95.12 313 LEU B CA 1
ATOM 5885 C C . LEU B 1 313 ? 12.969 -19.719 -14.109 1 95.12 313 LEU B C 1
ATOM 5887 O O . LEU B 1 313 ? 14.133 -20.078 -14.305 1 95.12 313 LEU B O 1
ATOM 5891 N N . GLN B 1 314 ? 12.555 -18.516 -14.234 1 97.25 314 GLN B N 1
ATOM 5892 C CA . GLN B 1 314 ? 13.445 -17.453 -14.68 1 97.25 314 GLN B CA 1
ATOM 5893 C C . GLN B 1 314 ? 12.984 -16.094 -14.172 1 97.25 314 GLN B C 1
ATOM 5895 O O . GLN B 1 314 ? 11.875 -15.969 -13.656 1 97.25 314 GLN B O 1
ATOM 5900 N N . GLY B 1 315 ? 13.945 -15.172 -14.125 1 97.75 315 GLY B N 1
ATOM 5901 C CA . GLY B 1 315 ? 13.594 -13.844 -13.664 1 97.75 315 GLY B CA 1
ATOM 5902 C C . GLY B 1 315 ? 14.055 -12.742 -14.602 1 97.75 315 GLY B C 1
ATOM 5903 O O . GLY B 1 315 ? 14.508 -13.023 -15.711 1 97.75 315 GLY B O 1
ATOM 5904 N N . THR B 1 316 ? 13.797 -11.547 -14.227 1 98.56 316 THR B N 1
ATOM 5905 C CA . THR B 1 316 ? 14.258 -10.367 -14.945 1 98.56 316 THR B CA 1
ATOM 5906 C C . THR B 1 316 ? 14.898 -9.367 -13.984 1 98.56 316 THR B C 1
ATOM 5908 O O . THR B 1 316 ? 14.422 -9.172 -12.867 1 98.56 316 THR B O 1
ATOM 5911 N N . PHE B 1 317 ? 16.047 -8.906 -14.336 1 98.81 317 PHE B N 1
ATOM 5912 C CA . PHE B 1 317 ? 16.578 -7.695 -13.711 1 98.81 317 PHE B CA 1
ATOM 5913 C C . PHE B 1 317 ? 16 -6.449 -14.359 1 98.81 317 PHE B C 1
ATOM 5915 O O . PHE B 1 317 ? 16.203 -6.207 -15.555 1 98.81 317 PHE B O 1
ATOM 5922 N N . TYR B 1 318 ? 15.258 -5.711 -13.625 1 98.69 318 TYR B N 1
ATOM 5923 C CA . TYR B 1 318 ? 14.328 -4.715 -14.125 1 98.69 318 TYR B CA 1
ATOM 5924 C C . TYR B 1 318 ? 14.672 -3.326 -13.602 1 98.69 318 TYR B C 1
ATOM 5926 O O . TYR B 1 318 ? 14.594 -3.076 -12.398 1 98.69 318 TYR B O 1
ATOM 5934 N N . ILE B 1 319 ? 15.094 -2.42 -14.477 1 98.69 319 ILE B N 1
ATOM 5935 C CA . ILE B 1 319 ? 15.367 -1.031 -14.125 1 98.69 319 ILE B CA 1
ATOM 5936 C C . ILE B 1 319 ? 14.359 -0.116 -14.82 1 98.69 319 ILE B C 1
ATOM 5938 O O . ILE B 1 319 ? 14.188 -0.186 -16.031 1 98.69 319 ILE B O 1
ATOM 5942 N N . SER B 1 320 ? 13.664 0.646 -14.062 1 98.06 320 SER B N 1
ATOM 5943 C CA . SER B 1 320 ? 12.68 1.572 -14.609 1 98.06 320 SER B CA 1
ATOM 5944 C C . SER B 1 320 ? 12.977 3.008 -14.188 1 98.06 320 SER B C 1
ATOM 5946 O O . SER B 1 320 ? 13.445 3.248 -13.07 1 98.06 320 SER B O 1
ATOM 5948 N N . ALA B 1 321 ? 12.688 3.957 -15.094 1 96.94 321 ALA B N 1
ATOM 5949 C CA . ALA B 1 321 ? 12.906 5.375 -14.82 1 96.94 321 ALA B CA 1
ATOM 5950 C C . ALA B 1 321 ? 11.82 6.23 -15.469 1 96.94 321 ALA B C 1
ATOM 5952 O O . ALA B 1 321 ? 11.289 5.875 -16.516 1 96.94 321 ALA B O 1
ATOM 5953 N N . HIS B 1 322 ? 11.453 7.234 -14.805 1 94.62 322 HIS B N 1
ATOM 5954 C CA . HIS B 1 322 ? 10.625 8.305 -15.352 1 94.62 322 HIS B CA 1
ATOM 5955 C C . HIS B 1 322 ? 11.453 9.547 -15.656 1 94.62 322 HIS B C 1
ATOM 5957 O O . HIS B 1 322 ? 12.219 10.008 -14.812 1 94.62 322 HIS B O 1
ATOM 5963 N N . CYS B 1 323 ? 11.391 10.039 -16.859 1 93.62 323 CYS B N 1
ATOM 5964 C CA . CYS B 1 323 ? 12.164 11.219 -17.234 1 93.62 323 CYS B CA 1
ATOM 5965 C C . CYS B 1 323 ? 11.531 11.93 -18.422 1 93.62 323 CYS B C 1
ATOM 5967 O O . CYS B 1 323 ? 10.57 11.43 -19.016 1 93.62 323 CYS B O 1
ATOM 5969 N N . SER B 1 324 ? 12.055 13.125 -18.688 1 91.62 324 SER B N 1
ATOM 5970 C CA . SER B 1 324 ? 11.625 13.812 -19.891 1 91.62 324 SER B CA 1
ATOM 5971 C C . SER B 1 324 ? 12.062 13.055 -21.141 1 91.62 324 SER B C 1
ATOM 5973 O O . SER B 1 324 ? 13.016 12.281 -21.109 1 91.62 324 SER B O 1
ATOM 5975 N N . VAL B 1 325 ? 11.328 13.305 -22.188 1 94.25 325 VAL B N 1
ATOM 5976 C CA . VAL B 1 325 ? 11.578 12.578 -23.422 1 94.25 325 VAL B CA 1
ATOM 5977 C C . VAL B 1 325 ? 13.008 12.844 -23.891 1 94.25 325 VAL B C 1
ATOM 5979 O O . VAL B 1 325 ? 13.695 11.922 -24.344 1 94.25 325 VAL B O 1
ATOM 5982 N N . GLU B 1 326 ? 13.484 14 -23.672 1 94.44 326 GLU B N 1
ATOM 5983 C CA . GLU B 1 326 ? 14.805 14.391 -24.156 1 94.44 326 GLU B CA 1
ATOM 5984 C C . GLU B 1 326 ? 15.906 13.711 -23.344 1 94.44 326 GLU B C 1
ATOM 5986 O O . GLU B 1 326 ? 17.047 13.602 -23.812 1 94.44 326 GLU B O 1
ATOM 5991 N N . ASN B 1 327 ? 15.547 13.234 -22.172 1 95.56 327 ASN B N 1
ATOM 5992 C CA . ASN B 1 327 ? 16.547 12.68 -21.281 1 95.56 327 ASN B CA 1
ATOM 5993 C C . ASN B 1 327 ? 16.641 11.156 -21.406 1 95.56 327 ASN B C 1
ATOM 5995 O O . ASN B 1 327 ? 17.5 10.523 -20.797 1 95.56 327 ASN B O 1
ATOM 5999 N N . VAL B 1 328 ? 15.812 10.523 -22.203 1 97.44 328 VAL B N 1
ATOM 6000 C CA . VAL B 1 328 ? 15.711 9.062 -22.266 1 97.44 328 VAL B CA 1
ATOM 6001 C C . VAL B 1 328 ? 17.062 8.469 -22.641 1 97.44 328 VAL B C 1
ATOM 6003 O O . VAL B 1 328 ? 17.547 7.547 -21.984 1 97.44 328 VAL B O 1
ATOM 6006 N N . GLY B 1 329 ? 17.641 9.055 -23.688 1 97.81 329 GLY B N 1
ATOM 6007 C CA . GLY B 1 329 ? 18.938 8.562 -24.141 1 97.81 329 GLY B CA 1
ATOM 6008 C C . GLY B 1 329 ? 20.016 8.695 -23.078 1 97.81 329 GLY B C 1
ATOM 6009 O O . GLY B 1 329 ? 20.797 7.758 -22.859 1 97.81 329 GLY B O 1
ATOM 6010 N N . LEU B 1 330 ? 20.062 9.789 -22.422 1 97.81 330 LEU B N 1
ATOM 6011 C CA . LEU B 1 330 ? 21.062 10.055 -21.391 1 97.81 330 LEU B CA 1
ATOM 6012 C C . LEU B 1 330 ? 20.891 9.109 -20.203 1 97.81 330 LEU B C 1
ATOM 6014 O O . LEU B 1 330 ? 21.875 8.594 -19.672 1 97.81 330 LEU B O 1
ATOM 6018 N N . VAL B 1 331 ? 19.641 8.891 -19.812 1 98.19 331 VAL B N 1
ATOM 6019 C CA . VAL B 1 331 ? 19.344 8.016 -18.688 1 98.19 331 VAL B CA 1
ATOM 6020 C C . VAL B 1 331 ? 19.734 6.578 -19.031 1 98.19 331 VAL B C 1
ATOM 6022 O O . VAL B 1 331 ? 20.359 5.891 -18.219 1 98.19 331 VAL B O 1
ATOM 6025 N N . GLU B 1 332 ? 19.391 6.117 -20.219 1 98.5 332 GLU B N 1
ATOM 6026 C CA . GLU B 1 332 ? 19.75 4.77 -20.656 1 98.5 332 GLU B CA 1
ATOM 6027 C C . GLU B 1 332 ? 21.266 4.57 -20.641 1 98.5 332 GLU B C 1
ATOM 6029 O O . GLU B 1 332 ? 21.766 3.555 -20.141 1 98.5 332 GLU B O 1
ATOM 6034 N N . GLU B 1 333 ? 21.969 5.547 -21.141 1 98.31 333 GLU B N 1
ATOM 6035 C CA . GLU B 1 333 ? 23.422 5.469 -21.203 1 98.31 333 GLU B CA 1
ATOM 6036 C C . GLU B 1 333 ? 24.031 5.441 -19.812 1 98.31 333 GLU B C 1
ATOM 6038 O O . GLU B 1 333 ? 25 4.703 -19.562 1 98.31 333 GLU B O 1
ATOM 6043 N N . ALA B 1 334 ? 23.516 6.215 -18.984 1 98.31 334 ALA B N 1
ATOM 6044 C CA . ALA B 1 334 ? 24.016 6.25 -17.609 1 98.31 334 ALA B CA 1
ATOM 6045 C C . ALA B 1 334 ? 23.828 4.906 -16.922 1 98.31 334 ALA B C 1
ATOM 6047 O O . ALA B 1 334 ? 24.719 4.426 -16.219 1 98.31 334 ALA B O 1
ATOM 6048 N N . ILE B 1 335 ? 22.625 4.312 -17.109 1 98.56 335 ILE B N 1
ATOM 6049 C CA . ILE B 1 335 ? 22.344 3.008 -16.516 1 98.56 335 ILE B CA 1
ATOM 6050 C C . ILE B 1 335 ? 23.328 1.975 -17.078 1 98.56 335 ILE B C 1
ATOM 6052 O O . ILE B 1 335 ? 23.922 1.209 -16.328 1 98.56 335 ILE B O 1
ATOM 6056 N N . ALA B 1 336 ? 23.562 2.008 -18.391 1 98.44 336 ALA B N 1
ATOM 6057 C CA . ALA B 1 336 ? 24.484 1.076 -19.031 1 98.44 336 ALA B CA 1
ATOM 6058 C C . ALA B 1 336 ? 25.906 1.26 -18.5 1 98.44 336 ALA B C 1
ATOM 6060 O O . ALA B 1 336 ? 26.625 0.283 -18.281 1 98.44 336 ALA B O 1
ATOM 6061 N N . GLN B 1 337 ? 26.234 2.48 -18.25 1 98.19 337 GLN B N 1
ATOM 6062 C CA . GLN B 1 337 ? 27.578 2.764 -17.734 1 98.19 337 GLN B CA 1
ATOM 6063 C C . GLN B 1 337 ? 27.75 2.207 -16.312 1 98.19 337 GLN B C 1
ATOM 6065 O O . GLN B 1 337 ? 28.812 1.685 -15.977 1 98.19 337 GLN B O 1
ATOM 6070 N N . HIS B 1 338 ? 26.75 2.359 -15.508 1 98.38 338 HIS B N 1
ATOM 6071 C CA . HIS B 1 338 ? 26.812 1.788 -14.172 1 98.38 338 HIS B CA 1
ATOM 6072 C C . HIS B 1 338 ? 26.938 0.269 -14.227 1 98.38 338 HIS B C 1
ATOM 6074 O O . HIS B 1 338 ? 27.672 -0.328 -13.43 1 98.38 338 HIS B O 1
ATOM 6080 N N . ILE B 1 339 ? 26.219 -0.354 -15.148 1 98.44 339 ILE B N 1
ATOM 6081 C CA . ILE B 1 339 ? 26.297 -1.801 -15.32 1 98.44 339 ILE B CA 1
ATOM 6082 C C . ILE B 1 339 ? 27.719 -2.189 -15.75 1 98.44 339 ILE B C 1
ATOM 6084 O O . ILE B 1 339 ? 28.281 -3.16 -15.242 1 98.44 339 ILE B O 1
ATOM 6088 N N . ARG B 1 340 ? 28.297 -1.401 -16.656 1 98.19 340 ARG B N 1
ATOM 6089 C CA . ARG B 1 340 ? 29.672 -1.636 -17.094 1 98.19 340 ARG B CA 1
ATOM 6090 C C . ARG B 1 340 ? 30.641 -1.533 -15.914 1 98.19 340 ARG B C 1
ATOM 6092 O O . ARG B 1 340 ? 31.547 -2.365 -15.773 1 98.19 340 ARG B O 1
ATOM 6099 N N . THR B 1 341 ? 30.406 -0.55 -15.102 1 97.94 341 THR B N 1
ATOM 6100 C CA . THR B 1 341 ? 31.266 -0.334 -13.938 1 97.94 341 THR B CA 1
ATOM 6101 C C . THR B 1 341 ? 31.172 -1.515 -12.977 1 97.94 341 THR B C 1
ATOM 6103 O O . THR B 1 341 ? 32.188 -1.915 -12.391 1 97.94 341 THR B O 1
ATOM 6106 N N . LEU B 1 342 ? 30.016 -2.102 -12.82 1 97.94 342 LEU B N 1
ATOM 6107 C CA . LEU B 1 342 ? 29.828 -3.246 -11.938 1 97.94 342 LEU B CA 1
ATOM 6108 C C . LEU B 1 342 ? 30.594 -4.461 -12.453 1 97.94 342 LEU B C 1
ATOM 6110 O O . LEU B 1 342 ? 30.891 -5.383 -11.68 1 97.94 342 LEU B O 1
ATOM 6114 N N . GLN B 1 343 ? 30.922 -4.469 -13.75 1 97.19 343 GLN B N 1
ATOM 6115 C CA . GLN B 1 343 ? 31.609 -5.602 -14.359 1 97.19 343 GLN B CA 1
ATOM 6116 C C . GLN B 1 343 ? 33.125 -5.438 -14.281 1 97.19 343 GLN B C 1
ATOM 6118 O O . GLN B 1 343 ? 33.875 -6.41 -14.406 1 97.19 343 GLN B O 1
ATOM 6123 N N . THR B 1 344 ? 33.562 -4.152 -14.055 1 96.94 344 THR B N 1
ATOM 6124 C CA . THR B 1 344 ? 34.969 -3.898 -14.227 1 96.94 344 THR B CA 1
ATOM 6125 C C . THR B 1 344 ? 35.594 -3.395 -12.922 1 96.94 344 THR B C 1
ATOM 6127 O O . THR B 1 344 ? 36.812 -3.465 -12.742 1 96.94 344 THR B O 1
ATOM 6130 N N . GLU B 1 345 ? 34.75 -2.871 -12.055 1 97.31 345 GLU B N 1
ATOM 6131 C CA . GLU B 1 345 ? 35.219 -2.346 -10.781 1 97.31 345 GLU B CA 1
ATOM 6132 C C . GLU B 1 345 ? 34.531 -3.021 -9.609 1 97.31 345 GLU B C 1
ATOM 6134 O O . GLU B 1 345 ? 33.312 -3.277 -9.656 1 97.31 345 GLU B O 1
ATOM 6139 N N . PHE B 1 346 ? 35.312 -3.232 -8.586 1 96.56 346 PHE B N 1
ATOM 6140 C CA . PHE B 1 346 ? 34.75 -3.83 -7.387 1 96.56 346 PHE B CA 1
ATOM 6141 C C . PHE B 1 346 ? 33.844 -2.838 -6.664 1 96.56 346 PHE B C 1
ATOM 6143 O O . PHE B 1 346 ? 34.188 -1.666 -6.516 1 96.56 346 PHE B O 1
ATOM 6150 N N . VAL B 1 347 ? 32.719 -3.357 -6.285 1 96.62 347 VAL B N 1
ATOM 6151 C CA . VAL B 1 347 ? 31.844 -2.566 -5.422 1 96.62 347 VAL B CA 1
ATOM 6152 C C . VAL B 1 347 ? 32.531 -2.303 -4.086 1 96.62 347 VAL B C 1
ATOM 6154 O O . VAL B 1 347 ? 33.188 -3.191 -3.535 1 96.62 347 VAL B O 1
ATOM 6157 N N . GLN B 1 348 ? 32.344 -1.139 -3.588 1 94.81 348 GLN B N 1
ATOM 6158 C CA . GLN B 1 348 ? 32.938 -0.775 -2.316 1 94.81 348 GLN B CA 1
ATOM 6159 C C . GLN B 1 348 ? 32.375 -1.59 -1.167 1 94.81 348 GLN B C 1
ATOM 6161 O O . GLN B 1 348 ? 31.156 -1.85 -1.134 1 94.81 348 GLN B O 1
ATOM 6166 N N . GLU B 1 349 ? 33.219 -1.924 -0.225 1 93.38 349 GLU B N 1
ATOM 6167 C CA . GLU B 1 349 ? 32.781 -2.711 0.93 1 93.38 349 GLU B CA 1
ATOM 6168 C C . GLU B 1 349 ? 31.734 -1.97 1.746 1 93.38 349 GLU B C 1
ATOM 6170 O O . GLU B 1 349 ? 30.828 -2.59 2.32 1 93.38 349 GLU B O 1
ATOM 6175 N N . SER B 1 350 ? 31.875 -0.728 1.74 1 90.88 350 SER B N 1
ATOM 6176 C CA . SER B 1 350 ? 30.922 0.07 2.494 1 90.88 350 SER B CA 1
ATOM 6177 C C . SER B 1 350 ? 29.516 -0.028 1.889 1 90.88 350 SER B C 1
ATOM 6179 O O . SER B 1 350 ? 28.531 -0.05 2.613 1 90.88 350 SER B O 1
ATOM 6181 N N . GLU B 1 351 ? 29.453 -0.085 0.588 1 92.94 351 GLU B N 1
ATOM 6182 C CA . GLU B 1 351 ? 28.172 -0.234 -0.095 1 92.94 351 GLU B CA 1
ATOM 6183 C C . GLU B 1 351 ? 27.547 -1.603 0.179 1 92.94 351 GLU B C 1
ATOM 6185 O O . GLU B 1 351 ? 26.344 -1.71 0.424 1 92.94 351 GLU B O 1
ATOM 6190 N N . ILE B 1 352 ? 28.375 -2.602 0.177 1 94.75 352 ILE B N 1
ATOM 6191 C CA . ILE B 1 352 ? 27.922 -3.961 0.43 1 94.75 352 ILE B CA 1
ATOM 6192 C C . ILE B 1 352 ? 27.422 -4.078 1.868 1 94.75 352 ILE B C 1
ATOM 6194 O O . ILE B 1 352 ? 26.344 -4.621 2.115 1 94.75 352 ILE B O 1
ATOM 6198 N N . ALA B 1 353 ? 28.188 -3.506 2.744 1 91.81 353 ALA B N 1
ATOM 6199 C CA . ALA B 1 353 ? 27.828 -3.549 4.16 1 91.81 353 ALA B CA 1
ATOM 6200 C C . ALA B 1 353 ? 26.5 -2.857 4.418 1 91.81 353 ALA B C 1
ATOM 6202 O O . ALA B 1 353 ? 25.703 -3.318 5.238 1 91.81 353 ALA B O 1
ATOM 6203 N N . ARG B 1 354 ? 26.266 -1.836 3.75 1 89.81 354 ARG B N 1
ATOM 6204 C CA . ARG B 1 354 ? 25.016 -1.104 3.887 1 89.81 354 ARG B CA 1
ATOM 6205 C C . ARG B 1 354 ? 23.828 -1.962 3.461 1 89.81 354 ARG B C 1
ATOM 6207 O O . ARG B 1 354 ? 22.812 -2.012 4.152 1 89.81 354 ARG B O 1
ATOM 6214 N N . VAL B 1 355 ? 23.953 -2.578 2.34 1 91.38 355 VAL B N 1
ATOM 6215 C CA . VAL B 1 355 ? 22.891 -3.443 1.833 1 91.38 355 VAL B CA 1
ATOM 6216 C C . VAL B 1 355 ? 22.656 -4.594 2.809 1 91.38 355 VAL B C 1
ATOM 6218 O O . VAL B 1 355 ? 21.5 -4.941 3.098 1 91.38 355 VAL B O 1
ATOM 6221 N N . GLN B 1 356 ? 23.719 -5.152 3.293 1 91.81 356 GLN B N 1
ATOM 6222 C CA . GLN B 1 356 ? 23.625 -6.262 4.238 1 91.81 356 GLN B CA 1
ATOM 6223 C C . GLN B 1 356 ? 22.875 -5.848 5.496 1 91.81 356 GLN B C 1
ATOM 6225 O O . GLN B 1 356 ? 21.969 -6.566 5.953 1 91.81 356 GLN B O 1
ATOM 6230 N N . LYS B 1 357 ? 23.156 -4.734 6.004 1 87.94 357 LYS B N 1
ATOM 6231 C CA . LYS B 1 357 ? 22.484 -4.238 7.207 1 87.94 357 LYS B CA 1
ATOM 6232 C C . LYS B 1 357 ? 21.016 -3.939 6.938 1 87.94 357 LYS B C 1
ATOM 6234 O O . LYS B 1 357 ? 20.156 -4.266 7.754 1 87.94 357 LYS B O 1
ATOM 6239 N N . ARG B 1 358 ? 20.781 -3.346 5.816 1 87.81 358 ARG B N 1
ATOM 6240 C CA . ARG B 1 358 ? 19.406 -3.012 5.449 1 87.81 358 ARG B CA 1
ATOM 6241 C C . ARG B 1 358 ? 18.547 -4.27 5.312 1 87.81 358 ARG B C 1
ATOM 6243 O O . ARG B 1 358 ? 17.422 -4.316 5.805 1 87.81 358 ARG B O 1
ATOM 6250 N N . VAL B 1 359 ? 19.078 -5.18 4.652 1 87 359 VAL B N 1
ATOM 6251 C CA . VAL B 1 359 ? 18.359 -6.426 4.43 1 87 359 VAL B CA 1
ATOM 6252 C C . VAL B 1 359 ? 18.109 -7.121 5.766 1 87 359 VAL B C 1
ATOM 6254 O O . VAL B 1 359 ? 17.016 -7.637 6.008 1 87 359 VAL B O 1
ATOM 6257 N N . ALA B 1 360 ? 19.109 -7.141 6.594 1 84.38 360 ALA B N 1
ATOM 6258 C CA . ALA B 1 360 ? 18.953 -7.746 7.914 1 84.38 360 ALA B CA 1
ATOM 6259 C C . ALA B 1 360 ? 17.844 -7.062 8.703 1 84.38 360 ALA B C 1
ATOM 6261 O O . ALA B 1 360 ? 16.984 -7.73 9.281 1 84.38 360 ALA B O 1
ATOM 6262 N N . ASN B 1 361 ? 17.812 -5.816 8.672 1 83.94 361 ASN B N 1
ATOM 6263 C CA . ASN B 1 361 ? 16.797 -5.066 9.398 1 83.94 361 ASN B CA 1
ATOM 6264 C C . ASN B 1 361 ? 15.414 -5.266 8.781 1 83.94 361 ASN B C 1
ATOM 6266 O O . ASN B 1 361 ? 14.43 -5.453 9.5 1 83.94 361 ASN B O 1
ATOM 6270 N N . ARG B 1 362 ? 15.344 -5.129 7.488 1 85 362 ARG B N 1
ATOM 6271 C CA . ARG B 1 362 ? 14.062 -5.332 6.809 1 85 362 ARG B CA 1
ATOM 6272 C C . ARG B 1 362 ? 13.5 -6.719 7.098 1 85 362 ARG B C 1
ATOM 6274 O O . ARG B 1 362 ? 12.281 -6.895 7.188 1 85 362 ARG B O 1
ATOM 6281 N N . PHE B 1 363 ? 14.406 -7.637 7.18 1 81.38 363 PHE B N 1
ATOM 6282 C CA . PHE B 1 363 ? 13.977 -8.992 7.523 1 81.38 363 PHE B CA 1
ATOM 6283 C C . PHE B 1 363 ? 13.312 -9.016 8.891 1 81.38 363 PHE B C 1
ATOM 6285 O O . PHE B 1 363 ? 12.258 -9.633 9.062 1 81.38 363 PHE B O 1
ATOM 6292 N N . ILE B 1 364 ? 13.875 -8.344 9.773 1 78.12 364 ILE B N 1
ATOM 6293 C CA . ILE B 1 364 ? 13.328 -8.273 11.125 1 78.12 364 ILE B CA 1
ATOM 6294 C C . ILE B 1 364 ? 11.984 -7.555 11.102 1 78.12 364 ILE B C 1
ATOM 6296 O O . ILE B 1 364 ? 10.992 -8.062 11.641 1 78.12 364 ILE B O 1
ATOM 6300 N N . PHE B 1 365 ? 11.906 -6.527 10.375 1 78.12 365 PHE B N 1
ATOM 6301 C CA . PHE B 1 365 ? 10.695 -5.715 10.32 1 78.12 365 PHE B CA 1
ATOM 6302 C C . PHE B 1 365 ? 9.602 -6.418 9.523 1 78.12 365 PHE B C 1
ATOM 6304 O O . PHE B 1 365 ? 8.414 -6.184 9.758 1 78.12 365 PHE B O 1
ATOM 6311 N N . GLY B 1 366 ? 9.977 -7.234 8.633 1 80.19 366 GLY B N 1
ATOM 6312 C CA . GLY B 1 366 ? 9.047 -7.977 7.797 1 80.19 366 GLY B CA 1
ATOM 6313 C C . GLY B 1 366 ? 8.57 -9.266 8.43 1 80.19 366 GLY B C 1
ATOM 6314 O O . GLY B 1 366 ? 7.965 -10.109 7.766 1 80.19 366 GLY B O 1
ATOM 6315 N N . ASN B 1 367 ? 8.883 -9.484 9.672 1 80.94 367 ASN B N 1
ATOM 6316 C CA . ASN B 1 367 ? 8.508 -10.695 10.383 1 80.94 367 ASN B CA 1
ATOM 6317 C C . ASN B 1 367 ? 7.793 -10.383 11.695 1 80.94 367 ASN B C 1
ATOM 6319 O O . ASN B 1 367 ? 7.844 -11.172 12.633 1 80.94 367 ASN B O 1
ATOM 6323 N N . GLU B 1 368 ? 7.121 -9.297 11.664 1 79.69 368 GLU B N 1
ATOM 6324 C CA . GLU B 1 368 ? 6.57 -8.805 12.922 1 79.69 368 GLU B CA 1
ATOM 6325 C C . GLU B 1 368 ? 5.156 -9.336 13.148 1 79.69 368 GLU B C 1
ATOM 6327 O O . GLU B 1 368 ? 4.691 -9.414 14.289 1 79.69 368 GLU B O 1
ATOM 6332 N N . THR B 1 369 ? 4.43 -9.711 12.055 1 86.44 369 THR B N 1
ATOM 6333 C CA . THR B 1 369 ? 3.027 -10.094 12.188 1 86.44 369 THR B CA 1
ATOM 6334 C C . THR B 1 369 ? 2.82 -11.539 11.734 1 86.44 369 THR B C 1
ATOM 6336 O O . THR B 1 369 ? 3.641 -12.086 10.992 1 86.44 369 THR B O 1
ATOM 6339 N N . PRO B 1 370 ? 1.683 -12.133 12.219 1 89.69 370 PRO B N 1
ATOM 6340 C CA . PRO B 1 370 ? 1.349 -13.477 11.734 1 89.69 370 PRO B CA 1
ATOM 6341 C C . PRO B 1 370 ? 1.231 -13.555 10.219 1 89.69 370 PRO B C 1
ATOM 6343 O O . PRO B 1 370 ? 1.689 -14.516 9.602 1 89.69 370 PRO B O 1
ATOM 6346 N N . SER B 1 371 ? 0.684 -12.539 9.641 1 92.12 371 SER B N 1
ATOM 6347 C CA . SER B 1 371 ? 0.518 -12.523 8.195 1 92.12 371 SER B CA 1
ATOM 6348 C C . SER B 1 371 ? 1.866 -12.469 7.484 1 92.12 371 SER B C 1
ATOM 6350 O O . SER B 1 371 ? 2.059 -13.117 6.457 1 92.12 371 SER B O 1
ATOM 6352 N N . ASP B 1 372 ? 2.773 -11.68 8.047 1 90.62 372 ASP B N 1
ATOM 6353 C CA . ASP B 1 372 ? 4.113 -11.617 7.473 1 90.62 372 ASP B CA 1
ATOM 6354 C C . ASP B 1 372 ? 4.766 -13 7.449 1 90.62 372 ASP B C 1
ATOM 6356 O O . ASP B 1 372 ? 5.312 -13.414 6.426 1 90.62 372 ASP B O 1
ATOM 6360 N N . ARG B 1 373 ? 4.699 -13.664 8.547 1 92.19 373 ARG B N 1
ATOM 6361 C CA . ARG B 1 373 ? 5.344 -14.969 8.68 1 92.19 373 ARG B CA 1
ATOM 6362 C C . ARG B 1 373 ? 4.656 -16.016 7.801 1 92.19 373 ARG B C 1
ATOM 6364 O O . ARG B 1 373 ? 5.324 -16.828 7.156 1 92.19 373 ARG B O 1
ATOM 6371 N N . ALA B 1 374 ? 3.361 -15.969 7.84 1 95 374 ALA B N 1
ATOM 6372 C CA . ALA B 1 374 ? 2.625 -16.906 6.992 1 95 374 ALA B CA 1
ATOM 6373 C C . ALA B 1 374 ? 2.986 -16.703 5.52 1 95 374 ALA B C 1
ATOM 6375 O O . ALA B 1 374 ? 3.123 -17.672 4.777 1 95 374 ALA B O 1
ATOM 6376 N N . GLY B 1 375 ? 3.104 -15.477 5.09 1 95.94 375 GLY B N 1
ATOM 6377 C CA . GLY B 1 375 ? 3.516 -15.18 3.727 1 95.94 375 GLY B CA 1
ATOM 6378 C C . GLY B 1 375 ? 4.902 -15.703 3.396 1 95.94 375 GLY B C 1
ATOM 6379 O O . GLY B 1 375 ? 5.113 -16.281 2.33 1 95.94 375 GLY B O 1
ATOM 6380 N N . LEU B 1 376 ? 5.789 -15.516 4.348 1 94.62 376 LEU B N 1
ATOM 6381 C CA . LEU B 1 376 ? 7.164 -15.969 4.172 1 94.62 376 LEU B CA 1
ATOM 6382 C C . LEU B 1 376 ? 7.219 -17.484 4.027 1 94.62 376 LEU B C 1
ATOM 6384 O O . LEU B 1 376 ? 7.824 -18 3.088 1 94.62 376 LEU B O 1
ATOM 6388 N N . TYR B 1 377 ? 6.555 -18.219 4.949 1 96.94 377 TYR B N 1
ATOM 6389 C CA . TYR B 1 377 ? 6.57 -19.672 4.945 1 96.94 377 TYR B CA 1
ATOM 6390 C C . TYR B 1 377 ? 5.891 -20.234 3.699 1 96.94 377 TYR B C 1
ATOM 6392 O O . TYR B 1 377 ? 6.418 -21.125 3.045 1 96.94 377 TYR B O 1
ATOM 6400 N N . GLY B 1 378 ? 4.727 -19.641 3.42 1 97.44 378 GLY B N 1
ATOM 6401 C CA . GLY B 1 378 ? 3.98 -20.109 2.26 1 97.44 378 GLY B CA 1
ATOM 6402 C C . GLY B 1 378 ? 4.738 -19.922 0.957 1 97.44 378 GLY B C 1
ATOM 6403 O O . GLY B 1 378 ? 4.789 -20.844 0.135 1 97.44 378 GLY B O 1
ATOM 6404 N N . TYR B 1 379 ? 5.344 -18.844 0.801 1 96.06 379 TYR B N 1
ATOM 6405 C CA . TYR B 1 379 ? 6.074 -18.531 -0.422 1 96.06 379 TYR B CA 1
ATOM 6406 C C . TYR B 1 379 ? 7.219 -19.516 -0.64 1 96.06 379 TYR B C 1
ATOM 6408 O O . TYR B 1 379 ? 7.301 -20.156 -1.686 1 96.06 379 TYR B O 1
ATOM 6416 N N . TYR B 1 380 ? 8.047 -19.719 0.334 1 95.94 380 TYR B N 1
ATOM 6417 C CA . TYR B 1 380 ? 9.25 -20.531 0.173 1 95.94 380 TYR B CA 1
ATOM 6418 C C . TYR B 1 380 ? 8.906 -22.016 0.091 1 95.94 380 TYR B C 1
ATOM 6420 O O . TYR B 1 380 ? 9.469 -22.75 -0.725 1 95.94 380 TYR B O 1
ATOM 6428 N N . GLN B 1 381 ? 7.973 -22.406 0.931 1 96.12 381 GLN B N 1
ATOM 6429 C CA . GLN B 1 381 ? 7.605 -23.828 0.873 1 96.12 381 GLN B CA 1
ATOM 6430 C C . GLN B 1 381 ? 6.953 -24.172 -0.463 1 96.12 381 GLN B C 1
ATOM 6432 O O . GLN B 1 381 ? 7.223 -25.234 -1.036 1 96.12 381 GLN B O 1
ATOM 6437 N N . THR B 1 382 ? 6.168 -23.266 -0.941 1 96.25 382 THR B N 1
ATOM 6438 C CA . THR B 1 382 ? 5.41 -23.531 -2.162 1 96.25 382 THR B CA 1
ATOM 6439 C C . THR B 1 382 ? 6.324 -23.484 -3.385 1 96.25 382 THR B C 1
ATOM 6441 O O . THR B 1 382 ? 6.242 -24.344 -4.258 1 96.25 382 THR B O 1
ATOM 6444 N N . LEU B 1 383 ? 7.203 -22.609 -3.455 1 95.56 383 LEU B N 1
ATOM 6445 C CA . LEU B 1 383 ? 7.957 -22.391 -4.684 1 95.56 383 LEU B CA 1
ATOM 6446 C C . LEU B 1 383 ? 9.297 -23.109 -4.637 1 95.56 383 LEU B C 1
ATOM 6448 O O . LEU B 1 383 ? 9.828 -23.516 -5.676 1 95.56 383 LEU B O 1
ATOM 6452 N N . ILE B 1 384 ? 9.867 -23.266 -3.434 1 94.38 384 ILE B N 1
ATOM 6453 C CA . ILE B 1 384 ? 11.203 -23.828 -3.311 1 94.38 384 ILE B CA 1
ATOM 6454 C C . ILE B 1 384 ? 11.125 -25.219 -2.695 1 94.38 384 ILE B C 1
ATOM 6456 O O . ILE B 1 384 ? 11.984 -26.078 -2.947 1 94.38 384 ILE B O 1
ATOM 6460 N N . GLY B 1 385 ? 10.125 -25.469 -1.901 1 94.06 385 GLY B N 1
ATOM 6461 C CA . GLY B 1 385 ? 9.992 -26.75 -1.232 1 94.06 385 GLY B CA 1
ATOM 6462 C C . GLY B 1 385 ? 10.844 -26.875 0.014 1 94.06 385 GLY B C 1
ATOM 6463 O O . GLY B 1 385 ? 11.055 -27.969 0.527 1 94.06 385 GLY B O 1
ATOM 6464 N N . ASP B 1 386 ? 11.391 -25.703 0.436 1 94.38 386 ASP B N 1
ATOM 6465 C CA . ASP B 1 386 ? 12.281 -25.656 1.588 1 94.38 386 ASP B CA 1
ATOM 6466 C C . ASP B 1 386 ? 12.156 -24.312 2.318 1 94.38 386 ASP B C 1
ATOM 6468 O O . ASP B 1 386 ? 12.062 -23.266 1.687 1 94.38 386 ASP B O 1
ATOM 6472 N N . LEU B 1 387 ? 12.109 -24.375 3.693 1 94.44 387 LEU B N 1
ATOM 6473 C CA . LEU B 1 387 ? 11.938 -23.172 4.484 1 94.44 387 LEU B CA 1
ATOM 6474 C C . LEU B 1 387 ? 13.289 -22.562 4.855 1 94.44 387 LEU B C 1
ATOM 6476 O O . LEU B 1 387 ? 13.359 -21.406 5.266 1 94.44 387 LEU B O 1
ATOM 6480 N N . GLU B 1 388 ? 14.375 -23.266 4.746 1 92.19 388 GLU B N 1
ATOM 6481 C CA . GLU B 1 388 ? 15.672 -22.828 5.258 1 92.19 388 GLU B CA 1
ATOM 6482 C C . GLU B 1 388 ? 16.125 -21.531 4.594 1 92.19 388 GLU B C 1
ATOM 6484 O O . GLU B 1 388 ? 16.594 -20.625 5.273 1 92.19 388 GLU B O 1
ATOM 6489 N N . PRO B 1 389 ? 15.938 -21.531 3.254 1 91.38 389 PRO B N 1
ATOM 6490 C CA . PRO B 1 389 ? 16.359 -20.266 2.633 1 91.38 389 PRO B CA 1
ATOM 6491 C C . PRO B 1 389 ? 15.594 -19.062 3.154 1 91.38 389 PRO B C 1
ATOM 6493 O O . PRO B 1 389 ? 16.094 -17.938 3.107 1 91.38 389 PRO B O 1
ATOM 6496 N N . ALA B 1 390 ? 14.414 -19.25 3.594 1 89.12 390 ALA B N 1
ATOM 6497 C CA . ALA B 1 390 ? 13.625 -18.141 4.148 1 89.12 390 ALA B CA 1
ATOM 6498 C C . ALA B 1 390 ? 14.242 -17.625 5.441 1 89.12 390 ALA B C 1
ATOM 6500 O O . ALA B 1 390 ? 14.289 -16.406 5.668 1 89.12 390 ALA B O 1
ATOM 6501 N N . PHE B 1 391 ? 14.727 -18.516 6.215 1 88.75 391 PHE B N 1
ATOM 6502 C CA . PHE B 1 391 ? 15.281 -18.172 7.52 1 88.75 391 PHE B CA 1
ATOM 6503 C C . PHE B 1 391 ? 16.672 -17.578 7.375 1 88.75 391 PHE B C 1
ATOM 6505 O O . PHE B 1 391 ? 17.078 -16.734 8.188 1 88.75 391 PHE B O 1
ATOM 6512 N N . ASP B 1 392 ? 17.328 -17.953 6.328 1 88.38 392 ASP B N 1
ATOM 6513 C CA . ASP B 1 392 ? 18.75 -17.625 6.199 1 88.38 392 ASP B CA 1
ATOM 6514 C C . ASP B 1 392 ? 18.969 -16.562 5.133 1 88.38 392 ASP B C 1
ATOM 6516 O O . ASP B 1 392 ? 20.094 -16.344 4.672 1 88.38 392 ASP B O 1
ATOM 6520 N N . TYR B 1 393 ? 17.906 -15.953 4.73 1 89 393 TYR B N 1
ATOM 6521 C CA . TYR B 1 393 ? 18.047 -14.977 3.654 1 89 393 TYR B CA 1
ATOM 6522 C C . TYR B 1 393 ? 19.078 -13.906 4.016 1 89 393 TYR B C 1
ATOM 6524 O O . TYR B 1 393 ? 19.984 -13.633 3.242 1 89 393 TYR B O 1
ATOM 6532 N N . PRO B 1 394 ? 19.031 -13.328 5.246 1 89.38 394 PRO B N 1
ATOM 6533 C CA . PRO B 1 394 ? 20.047 -12.32 5.594 1 89.38 394 PRO B CA 1
ATOM 6534 C C . PRO B 1 394 ? 21.469 -12.867 5.551 1 89.38 394 PRO B C 1
ATOM 6536 O O . PRO B 1 394 ? 22.391 -12.164 5.129 1 89.38 394 PRO B O 1
ATOM 6539 N N . SER B 1 395 ? 21.625 -14.102 5.898 1 91.75 395 SER B N 1
ATOM 6540 C CA . SER B 1 395 ? 22.938 -14.727 5.887 1 91.75 395 SER B CA 1
ATOM 6541 C C . SER B 1 395 ? 23.453 -14.906 4.461 1 91.75 395 SER B C 1
ATOM 6543 O O . SER B 1 395 ? 24.641 -14.719 4.199 1 91.75 395 SER B O 1
ATOM 6545 N N . HIS B 1 396 ? 22.578 -15.266 3.574 1 93.56 396 HIS B N 1
ATOM 6546 C CA . HIS B 1 396 ? 22.953 -15.414 2.174 1 93.56 396 HIS B CA 1
ATOM 6547 C C . HIS B 1 396 ? 23.375 -14.07 1.576 1 93.56 396 HIS B C 1
ATOM 6549 O O . HIS B 1 396 ? 24.312 -14.008 0.78 1 93.56 396 HIS B O 1
ATOM 6555 N N . ILE B 1 397 ? 22.703 -13.055 1.933 1 93.81 397 ILE B N 1
ATOM 6556 C CA . ILE B 1 397 ? 23.047 -11.711 1.466 1 93.81 397 ILE B CA 1
ATOM 6557 C C . ILE B 1 397 ? 24.391 -11.289 2.07 1 93.81 397 ILE B C 1
ATOM 6559 O O . ILE B 1 397 ? 25.234 -10.719 1.378 1 93.81 397 ILE B O 1
ATOM 6563 N N . GLN B 1 398 ? 24.594 -11.602 3.324 1 91.88 398 GLN B N 1
ATOM 6564 C CA . GLN B 1 398 ? 25.828 -11.258 4.02 1 91.88 398 GLN B CA 1
ATOM 6565 C C . GLN B 1 398 ? 27.016 -11.984 3.408 1 91.88 398 GLN B C 1
ATOM 6567 O O . GLN B 1 398 ? 28.156 -11.508 3.479 1 91.88 398 GLN B O 1
ATOM 6572 N N . ALA B 1 399 ? 26.766 -13.055 2.826 1 93.69 399 ALA B N 1
ATOM 6573 C CA . ALA B 1 399 ? 27.828 -13.883 2.25 1 93.69 399 ALA B CA 1
ATOM 6574 C C . ALA B 1 399 ? 28.266 -13.344 0.892 1 93.69 399 ALA B C 1
ATOM 6576 O O . ALA B 1 399 ? 29.281 -13.781 0.345 1 93.69 399 ALA B O 1
ATOM 6577 N N . GLN B 1 400 ? 27.531 -12.43 0.378 1 95.56 400 GLN B N 1
ATOM 6578 C CA . GLN B 1 400 ? 27.922 -11.836 -0.894 1 95.56 400 GLN B CA 1
ATOM 6579 C C . GLN B 1 400 ? 29.109 -10.891 -0.715 1 95.56 400 GLN B C 1
ATOM 6581 O O . GLN B 1 400 ? 29.219 -10.203 0.302 1 95.56 400 GLN B O 1
ATOM 6586 N N . ASP B 1 401 ? 30.047 -10.938 -1.661 1 96.56 401 ASP B N 1
ATOM 6587 C CA . ASP B 1 401 ? 31.188 -10.039 -1.651 1 96.56 401 ASP B CA 1
ATOM 6588 C C . ASP B 1 401 ? 31.406 -9.406 -3.027 1 96.56 401 ASP B C 1
ATOM 6590 O O . ASP B 1 401 ? 30.641 -9.664 -3.959 1 96.56 401 ASP B O 1
ATOM 6594 N N . ALA B 1 402 ? 32.438 -8.609 -3.088 1 97.5 402 ALA B N 1
ATOM 6595 C CA . ALA B 1 402 ? 32.688 -7.84 -4.305 1 97.5 402 ALA B CA 1
ATOM 6596 C C . ALA B 1 402 ? 32.969 -8.758 -5.488 1 97.5 402 ALA B C 1
ATOM 6598 O O . ALA B 1 402 ? 32.531 -8.477 -6.613 1 97.5 402 ALA B O 1
ATOM 6599 N N . THR B 1 403 ? 33.594 -9.82 -5.234 1 97.75 403 THR B N 1
ATOM 6600 C CA . THR B 1 403 ? 33.969 -10.758 -6.297 1 97.75 403 THR B CA 1
ATOM 6601 C C . THR B 1 403 ? 32.719 -11.43 -6.855 1 97.75 403 THR B C 1
ATOM 6603 O O . THR B 1 403 ? 32.5 -11.484 -8.07 1 97.75 403 THR B O 1
ATOM 6606 N N . LYS B 1 404 ? 31.875 -11.922 -5.973 1 97.75 404 LYS B N 1
ATOM 6607 C CA . LYS B 1 404 ? 30.641 -12.562 -6.387 1 97.75 404 LYS B CA 1
ATOM 6608 C C . LYS B 1 404 ? 29.734 -11.594 -7.145 1 97.75 404 LYS B C 1
ATOM 6610 O O . LYS B 1 404 ? 29.078 -11.977 -8.117 1 97.75 404 LYS B O 1
ATOM 6615 N N . LEU B 1 405 ? 29.719 -10.391 -6.676 1 98.38 405 LEU B N 1
ATOM 6616 C CA . LEU B 1 405 ? 28.891 -9.383 -7.316 1 98.38 405 LEU B CA 1
ATOM 6617 C C . LEU B 1 405 ? 29.375 -9.086 -8.727 1 98.38 405 LEU B C 1
ATOM 6619 O O . LEU B 1 405 ? 28.578 -8.977 -9.656 1 98.38 405 LEU B O 1
ATOM 6623 N N . MET B 1 406 ? 30.656 -8.953 -8.883 1 98.19 406 MET B N 1
ATOM 6624 C CA . MET B 1 406 ? 31.234 -8.711 -10.203 1 98.19 406 MET B CA 1
ATOM 6625 C C . MET B 1 406 ? 30.953 -9.883 -11.141 1 98.19 406 MET B C 1
ATOM 6627 O O . MET B 1 406 ? 30.594 -9.68 -12.305 1 98.19 406 MET B O 1
ATOM 6631 N N . GLN B 1 407 ? 31.062 -11.047 -10.648 1 98.25 407 GLN B N 1
ATOM 6632 C CA . GLN B 1 407 ? 30.797 -12.242 -11.453 1 98.25 407 GLN B CA 1
ATOM 6633 C C . GLN B 1 407 ? 29.344 -12.289 -11.906 1 98.25 407 GLN B C 1
ATOM 6635 O O . GLN B 1 407 ? 29.062 -12.617 -13.062 1 98.25 407 GLN B O 1
ATOM 6640 N N . ALA B 1 408 ? 28.438 -11.984 -10.992 1 98.44 408 ALA B N 1
ATOM 6641 C CA . ALA B 1 408 ? 27.016 -11.969 -11.336 1 98.44 408 ALA B CA 1
ATOM 6642 C C . ALA B 1 408 ? 26.719 -10.914 -12.391 1 98.44 408 ALA B C 1
ATOM 6644 O O . ALA B 1 408 ? 25.969 -11.156 -13.328 1 98.44 408 ALA B O 1
ATOM 6645 N N . ALA B 1 409 ? 27.312 -9.727 -12.242 1 98.62 409 ALA B N 1
ATOM 6646 C CA . ALA B 1 409 ? 27.125 -8.656 -13.219 1 98.62 409 ALA B CA 1
ATOM 6647 C C . ALA B 1 409 ? 27.641 -9.07 -14.594 1 98.62 409 ALA B C 1
ATOM 6649 O O . ALA B 1 409 ? 26.984 -8.828 -15.609 1 98.62 409 ALA B O 1
ATOM 6650 N N . GLN B 1 410 ? 28.781 -9.727 -14.617 1 98.25 410 GLN B N 1
ATOM 6651 C CA . GLN B 1 410 ? 29.391 -10.156 -15.867 1 98.25 410 GLN B CA 1
ATOM 6652 C C . GLN B 1 410 ? 28.578 -11.25 -16.531 1 98.25 410 GLN B C 1
ATOM 6654 O O . GLN B 1 410 ? 28.422 -11.266 -17.766 1 98.25 410 GLN B O 1
ATOM 6659 N N . LYS B 1 411 ? 28.047 -12.031 -15.711 1 97.88 411 LYS B N 1
ATOM 6660 C CA . LYS B 1 411 ? 27.359 -13.203 -16.234 1 97.88 411 LYS B CA 1
ATOM 6661 C C . LYS B 1 411 ? 25.953 -12.828 -16.734 1 97.88 411 LYS B C 1
ATOM 6663 O O . LYS B 1 411 ? 25.5 -13.344 -17.766 1 97.88 411 LYS B O 1
ATOM 6668 N N . TYR B 1 412 ? 25.25 -11.914 -16.047 1 98.31 412 TYR B N 1
ATOM 6669 C CA . TYR B 1 412 ? 23.828 -11.805 -16.297 1 98.31 412 TYR B CA 1
ATOM 6670 C C . TYR B 1 412 ? 23.469 -10.422 -16.828 1 98.31 412 TYR B C 1
ATOM 6672 O O . TYR B 1 412 ? 22.406 -10.227 -17.422 1 98.31 412 TYR B O 1
ATOM 6680 N N . LEU B 1 413 ? 24.281 -9.398 -16.578 1 98.5 413 LEU B N 1
ATOM 6681 C CA . LEU B 1 413 ? 23.922 -8.023 -16.906 1 98.5 413 LEU B CA 1
ATOM 6682 C C . LEU B 1 413 ? 24.859 -7.445 -17.953 1 98.5 413 LEU B C 1
ATOM 6684 O O . LEU B 1 413 ? 25.812 -6.742 -17.609 1 98.5 413 LEU B O 1
ATOM 6688 N N . THR B 1 414 ? 24.578 -7.633 -19.203 1 97.5 414 THR B N 1
ATOM 6689 C CA . THR B 1 414 ? 25.406 -7.09 -20.266 1 97.5 414 THR B CA 1
ATOM 6690 C C . THR B 1 414 ? 24.984 -5.668 -20.625 1 97.5 414 THR B C 1
ATOM 6692 O O . THR B 1 414 ? 23.828 -5.434 -20.969 1 97.5 414 THR B O 1
ATOM 6695 N N . PRO B 1 415 ? 25.906 -4.758 -20.516 1 97.56 415 PRO B N 1
ATOM 6696 C CA . PRO B 1 415 ? 25.562 -3.371 -20.828 1 97.56 415 PRO B CA 1
ATOM 6697 C C . PRO B 1 415 ? 25.312 -3.141 -22.312 1 97.56 415 PRO B C 1
ATOM 6699 O O . PRO B 1 415 ? 24.812 -2.076 -22.703 1 97.56 415 PRO B O 1
ATOM 6702 N N . ASP B 1 416 ? 25.594 -4.168 -23.141 1 97.44 416 ASP B N 1
ATOM 6703 C CA . ASP B 1 416 ? 25.469 -3.996 -24.594 1 97.44 416 ASP B CA 1
ATOM 6704 C C . ASP B 1 416 ? 24.406 -4.918 -25.172 1 97.44 416 ASP B C 1
ATOM 6706 O O . ASP B 1 416 ? 24.25 -5.016 -26.391 1 97.44 416 ASP B O 1
ATOM 6710 N N . ALA B 1 417 ? 23.734 -5.641 -24.359 1 98.38 417 ALA B N 1
ATOM 6711 C CA . ALA B 1 417 ? 22.656 -6.527 -24.797 1 98.38 417 ALA B CA 1
ATOM 6712 C C . ALA B 1 417 ? 21.562 -6.621 -23.719 1 98.38 417 ALA B C 1
ATOM 6714 O O . ALA B 1 417 ? 21.75 -7.27 -22.688 1 98.38 417 ALA B O 1
ATOM 6715 N N . TYR B 1 418 ? 20.469 -6.004 -23.906 1 98.62 418 TYR B N 1
ATOM 6716 C CA . TYR B 1 418 ? 19.328 -5.949 -23.016 1 98.62 418 TYR B CA 1
ATOM 6717 C C . TYR B 1 418 ? 18.062 -5.516 -23.766 1 98.62 418 TYR B C 1
ATOM 6719 O O . TYR B 1 418 ? 18.141 -5.086 -24.906 1 98.62 418 TYR B O 1
ATOM 6727 N N . GLY B 1 419 ? 16.922 -5.809 -23.141 1 98.62 419 GLY B N 1
ATOM 6728 C CA . GLY B 1 419 ? 15.68 -5.25 -23.656 1 98.62 419 GLY B CA 1
ATOM 6729 C C . GLY B 1 419 ? 15.398 -3.85 -23.156 1 98.62 419 GLY B C 1
ATOM 6730 O O . GLY B 1 419 ? 15.664 -3.537 -22 1 98.62 419 GLY B O 1
ATOM 6731 N N . VAL B 1 420 ? 14.891 -2.99 -24.047 1 98.56 420 VAL B N 1
ATOM 6732 C CA . VAL B 1 420 ? 14.547 -1.623 -23.672 1 98.56 420 VAL B CA 1
ATOM 6733 C C . VAL B 1 420 ? 13.148 -1.279 -24.172 1 98.56 420 VAL B C 1
ATOM 6735 O O . VAL B 1 420 ? 12.844 -1.496 -25.344 1 98.56 420 VAL B O 1
ATOM 6738 N N . VAL B 1 421 ? 12.305 -0.853 -23.297 1 98.56 421 VAL B N 1
ATOM 6739 C CA . VAL B 1 421 ? 10.977 -0.357 -23.641 1 98.56 421 VAL B CA 1
ATOM 6740 C C . VAL B 1 421 ? 10.852 1.111 -23.234 1 98.56 421 VAL B C 1
ATOM 6742 O O . VAL B 1 421 ? 11.164 1.479 -22.094 1 98.56 421 VAL B O 1
ATOM 6745 N N . VAL B 1 422 ? 10.453 1.968 -24.156 1 98.31 422 VAL B N 1
ATOM 6746 C CA . VAL B 1 422 ? 10.234 3.385 -23.891 1 98.31 422 VAL B CA 1
ATOM 6747 C C . VAL B 1 422 ? 8.789 3.754 -24.203 1 98.31 422 VAL B C 1
ATOM 6749 O O . VAL B 1 422 ? 8.305 3.498 -25.312 1 98.31 422 VAL B O 1
ATOM 6752 N N . MET B 1 423 ? 8.117 4.223 -23.219 1 97.19 423 MET B N 1
ATOM 6753 C CA . MET B 1 423 ? 6.797 4.824 -23.406 1 97.19 423 MET B CA 1
ATOM 6754 C C . MET B 1 423 ? 6.887 6.348 -23.406 1 97.19 423 MET B C 1
ATOM 6756 O O . MET B 1 423 ? 7.312 6.945 -22.422 1 97.19 423 MET B O 1
ATOM 6760 N N . LYS B 1 424 ? 6.469 6.969 -24.469 1 95.38 424 LYS B N 1
ATOM 6761 C CA . LYS B 1 424 ? 6.605 8.414 -24.609 1 95.38 424 LYS B CA 1
ATOM 6762 C C . LYS B 1 424 ? 5.242 9.078 -24.781 1 95.38 424 LYS B C 1
ATOM 6764 O O . LYS B 1 424 ? 4.34 8.508 -25.391 1 95.38 424 LYS B O 1
ATOM 6769 N N . PRO B 1 425 ? 5.227 10.328 -24.156 1 90.44 425 PRO B N 1
ATOM 6770 C CA . PRO B 1 425 ? 4.027 11.102 -24.484 1 90.44 425 PRO B CA 1
ATOM 6771 C C . PRO B 1 425 ? 3.973 11.5 -25.969 1 90.44 425 PRO B C 1
ATOM 6773 O O . PRO B 1 425 ? 4.965 11.359 -26.688 1 90.44 425 PRO B O 1
ATOM 6776 N N . VAL B 1 426 ? 2.783 12.055 -26.531 1 77.19 426 VAL B N 1
ATOM 6777 C CA . VAL B 1 426 ? 2.668 12.5 -27.922 1 77.19 426 VAL B CA 1
ATOM 6778 C C . VAL B 1 426 ? 3.439 13.805 -28.109 1 77.19 426 VAL B C 1
ATOM 6780 O O . VAL B 1 426 ? 3.543 14.617 -27.188 1 77.19 426 VAL B O 1
#

Solvent-accessible surface area (backbone atoms only — not comparable to full-atom values): 44188 Å² total; per-residue (Å²): 131,81,80,73,72,78,75,74,75,77,89,70,76,67,46,80,46,73,45,94,72,44,27,37,35,37,26,30,61,36,101,43,89,32,28,20,40,36,44,28,30,60,51,19,33,46,76,46,54,84,80,45,30,17,46,49,43,52,43,64,63,39,28,60,52,14,29,93,87,33,56,61,53,45,61,61,47,57,39,37,56,65,20,30,46,75,53,70,52,65,40,51,62,29,28,35,39,36,37,39,28,44,48,89,49,38,80,71,48,51,41,52,56,47,34,27,67,63,40,43,60,57,46,64,69,57,47,59,56,47,47,54,49,51,48,46,50,49,47,52,46,67,50,32,66,68,55,49,52,47,47,54,43,30,44,64,69,28,91,74,51,50,75,30,54,59,48,72,29,54,68,75,38,58,73,65,62,52,58,65,60,51,52,50,50,43,61,48,57,59,38,48,64,38,31,34,39,19,36,16,13,47,50,59,43,69,56,54,49,49,50,52,52,50,28,48,61,71,48,60,69,86,74,71,75,54,78,73,77,75,80,87,76,74,75,76,77,64,58,88,39,68,45,78,49,78,45,80,36,75,60,37,78,47,18,38,42,35,40,36,30,51,36,61,6,54,79,41,46,82,67,34,45,41,44,44,51,50,23,38,50,36,27,51,59,72,80,10,54,49,32,28,46,36,35,72,73,66,58,50,29,77,41,64,45,43,40,59,44,66,36,54,77,40,19,34,39,39,37,38,35,33,24,49,70,86,32,48,66,59,52,53,50,50,52,30,47,53,40,47,42,38,49,76,43,74,61,54,67,68,59,52,49,22,52,36,36,27,47,42,41,47,52,56,67,54,52,70,45,38,59,37,44,28,50,52,51,35,49,30,38,55,75,69,69,42,56,61,64,67,76,39,43,52,58,55,47,55,68,54,48,44,66,54,38,26,51,47,29,60,72,45,45,48,60,69,20,28,34,37,38,35,39,28,41,119,132,80,79,73,72,78,74,73,75,78,89,71,76,67,46,80,45,74,45,94,74,44,28,35,36,37,27,30,61,36,98,43,87,31,29,21,40,35,42,29,30,59,50,18,34,46,77,45,52,83,80,46,31,16,47,48,43,51,44,63,64,38,29,60,53,15,30,94,88,32,55,60,54,45,61,61,47,58,38,36,55,65,20,28,46,75,55,69,50,65,40,50,60,28,27,35,40,35,39,39,28,45,49,89,49,38,78,72,48,52,41,55,56,47,35,27,67,63,41,46,58,58,47,64,69,59,47,59,57,46,46,55,48,53,50,46,50,49,48,53,46,67,50,33,66,70,54,50,51,48,47,54,43,29,44,63,68,27,90,74,52,48,76,30,54,62,50,72,29,52,66,73,39,58,74,65,63,52,60,64,61,52,53,50,49,44,59,49,57,60,37,46,63,39,31,34,40,19,36,17,12,46,48,58,44,69,57,53,49,49,50,52,52,50,29,49,60,72,50,59,68,88,72,74,79,52,78,74,78,75,81,86,76,74,75,75,79,64,58,87,38,68,45,79,50,78,46,79,35,75,60,38,80,48,17,36,41,35,41,37,29,49,36,58,6,52,80,42,47,83,66,34,45,40,45,44,50,50,22,37,49,36,25,48,60,72,79,10,54,49,33,29,46,35,35,72,70,64,58,51,28,77,41,65,44,44,39,59,45,67,37,55,77,41,20,34,40,39,36,38,36,32,23,49,72,85,34,48,66,60,52,53,50,52,52,31,49,52,39,45,42,38,49,76,42,73,62,55,66,69,59,52,50,21,52,36,35,29,48,42,39,49,52,56,66,53,53,70,45,39,58,40,42,30,50,52,50,34,51,29,38,56,76,70,67,42,57,62,65,67,76,38,43,51,58,55,47,56,66,54,46,44,64,56,36,25,50,45,29,60,73,44,45,51,60,70,20,27,34,36,37,36,39,28,40,120

Sequence (852 aa):
MTSTLVKFPRLNAPKLHRLPNGLTIIAEQMPIDAVNLSLWINVGSALETDAINGMAHFLEHMIFKGTEQLISGEFERRIEERGAVTNAATSQDYTHYYITTAPKDFADLAPLQIDVVANASIPDDAFERERLVVLEEIRRSEDNPRRRTYKRAMEMAFAQLPYRRPVLGPQEVISHLQPQQMRDFHATWYQPPSITAVAVGNLPVEKLIEIIAEGFTKSHNQQSTINKQLPTLACELPFTEIVRQEFTDESLQQARLVMVWRVPGLDKLDETYALDVLAAILGHGRISRLVRELREERGLASHISVSNMTHKLQGTFYISAHCSVENVGLVEEAIAQHIRTLQTEFVQESEIARVQKRVANRFIFGNETPSDRAGLYGYYQTLIGDLEPAFDYPSHIQAQDATKLMQAAQKYLTPDAYGVVVMKPVMTSTLVKFPRLNAPKLHRLPNGLTIIAEQMPIDAVNLSLWINVGSALETDAINGMAHFLEHMIFKGTEQLISGEFERRIEERGAVTNAATSQDYTHYYITTAPKDFADLAPLQIDVVANASIPDDAFERERLVVLEEIRRSEDNPRRRTYKRAMEMAFAQLPYRRPVLGPQEVISHLQPQQMRDFHATWYQPPSITAVAVGNLPVEKLIEIIAEGFTKSHNQQSTINKQLPTLACELPFTEIVRQEFTDESLQQARLVMVWRVPGLDKLDETYALDVLAAILGHGRISRLVRELREERGLASHISVSNMTHKLQGTFYISAHCSVENVGLVEEAIAQHIRTLQTEFVQESEIARVQKRVANRFIFGNETPSDRAGLYGYYQTLIGDLEPAFDYPSHIQAQDATKLMQAAQKYLTPDAYGVVVMKPV

pLDDT: mean 91.74, std 11.41, range [21.09, 98.81]

Organism: NCBI:txid2019572

Foldseek 3Di:
DPPPLPPDPFPDDWDWDADPQQAIEIEAEDADQKKKKKKKFQDAQQLDDLLQRQLRVLVLVQLQCDFPVGHRPRLVVVCVVQPKDKDWDGDNGMIMIMIMHGPVCCLVNLLSRLQSLQGRPQDQVVSVVSLVVLLVVVVVLVVDVVSVLVLVQLCLADPDGSSNADRSHDNVSSVPDGSVVSVVVSVARSGNSRIYMYMYYHDDRVVVCVSNVVSCVVRDDDDPPPVDDRDDDAFDDWFPFEAEDEDEDQVDPWKKKKWKWKFAAVCPVLLQLLVQLVQCQQANDCPRDLNCVCPVPVNFFPDWHWDFAHDLGITMTMIMTTGHPVSRVVSLVVVLVVLVCLQPDFDDPVSLVVSLVVVVVVLVVQPPDNVSVRVLQSVCCNRPVDNVCSSCVSVSSVPDGRVSNNVSSVVIPHSGGIYMYMYHHD/DPPPLPPDPFPDDWDWDADPQQAIEIEAEDADQKKKKKKKFQDAQQLDDLLQRQLRVLVLVQLQCDFPVGHRPRLVVVCVVQPKDKDKDGDNGMIMIMIMHGPVCCLVNVLSRLQSLQGRPQDQVVSVVSLVVLLVVVVVLVVDVVSVLVLVQLCLADPDGSSNADRSHDNVSSVPDGSVVSVVVSVARSGNSRIYIYMYYHDDRVVVCVSNVVSCVVRDDPDDNPVDDRDDDAFDDWFPFEAEDEDADQVDPWKKKKWKWKFAAVCPVLLQLLVQLVQCQQANDCPRDLNCVCPVPVNFFPDWHWDFAHDLGITMTMIMTTGHPVSRVVSLVVVLVVLVCLQPDFDDPVSLVVSLVVVVVVLVVQPPDNVSVRVLQSVCCNRPVDNVCSSCVSVSSVPDGRVSNNVSSVVIPHSGGIYMYMYHHD